Protein AF-A0A182N6F5-F1 (afdb_monomer_lite)

pLDDT: mean 80.1, std 17.2, range [25.11, 98.38]

Organism: NCBI:txid7168

Secondary structure (DSSP, 8-state):
----HHHHHHHHHHHHHHHHHHHHHHHHHHHHHHHHHHHHHHHHTT---B-TTS-B----------S-PPP-----------S-S-SS-EEEEEEEE--TTSPEEEEEEEEE-S-BS--EEEEEEEEESSSEEEPS--EEEEHHHHHHS--S-HHHHHHHHHHHHH-GGGGSSSPB-SEEEEEEEEE-GGGS-TTPPSS-EEEEEEEE-TT------------------SPSBTTBEEEEEEEE--TTSPPEEEEEEE--S--S--EEEEEEEEESSSEEEEEEEEEEEHHHHHHS--S-HHHHHHHHHHHHH-GGG--PSSP--S-EEEE--TTSPPEEEEEEEE-S-BS-EEEEEEEEEESSSEEEEEEEEEEEHHHHHHS--S-HHHHHHHHHHHHH-TTT-SSSPB-SEEEEEEEE--GGGS-TTPPSEEEEEEEEEEETT--EEEEEEEEEEE---S----EEEEEEEEEEESPSPSS-EEEEEEEE--TTSPPEEEEEEEE-S-BS--EEEEEEEEESSSEEEEEEEEEEEHHHHHHS--S-HHHHHHHHHHHHH-TTT-SPSPB-SEEEEEEEE--GGGS-TTPPSEEEEEEEEEE-TT--EEEEEEEEEEEEE--SEEEEEEEEEEESPSPSS-EEEEEEEE--TTS--EEEEEEEE-S-BS-EEEEEEEEEESSSEEEEEEEEEEEHHHHHHS--S-HHHHHHHHHHHHH-TTT-SSSPB-SEEEEEEEE--GGGS-TTPPSEEEEEEEEEEETTS-EEEEEEEEEEEEES-HHHHHHS--S---EEEEEEEEEE-SPSPSS-EEEEEEEE--TTSPPEEEEEEEE-S-BS-EEEEEEEEEESSSEEEEEEEEEEEHHHHHHS--S-HHHHHHHHHHHHH-GGG-SPSPB-SEEEEEEE---GGGS-TTPPSEEEEEEEEEEETT--EEEEEEEEEEEEES-HHHHHH--

InterPro domains:
  IPR010512 Protein of unknown function DUF1091 [PF06477] (356-436)
  IPR010512 Protein of unknown function DUF1091 [PF06477] (517-598)
  IPR010512 Protein of unknown function DUF1091 [PF06477] (675-756)
  IPR010512 Protein of unknown function DUF1091 [PF06477] (844-926)

Foldseek 3Di:
DDPPVVVVVVVVVVVVVVVVVVVVVVVVVVVVVVVVVVVVVCVVVVQWDQDPVRDTDRDDPPPDPPVDQDQDDDADPDDDDDDPDFDFWEKEDWDWDHDDPDFIKTKTKIAGADWAQWKWKKKWKFFCDPHTHTDPDIDIDTLQVCVVPPDPDPVSVLQVVVCCVQQVQVNPHDGDHPDMGIGMGTDDSVSDDSPDDDGDMDMDIFIAGPVRIGGYDDDDDDDDDDDDPDPPDPFKHWPDWDWADDVPDDIDTDTDIGGPDDDPWDWDWDWDWDCPPHTDTDPDIDIDTPLVCVVPPDPPPVSVVVVVCCCVPPVVVDDDPPDDADDWDWDDDPPFFTKTKDKAAAADWFQWKKKWKWKFFCDPHTHTDPDIDIDILQVCVVPNDPDPVSVLVVVQCCVFQVQVRDHDTDHPDIGITIGTDDPVSDDPLDDFHKMKMKMFMAGPVRHTSDIDIDIDTRDPPDDLFQKFKAWPWKFWPDPPFPQKHWPDWDWADDPPDFIKIKTKIAGQDWAQWKKKWKWKFFCDPHTDTDPDIDIDIPQVCLVPNDPDPSSVLVVVQCCVQPVVVVDHDTDHNDMRTGIGTDGSVSDDSSDDFGKMKMKIFIAGPVRTTRTIMIIIMGIGRPDQKFKAWDDKFWDDPPFPQKHWPDWDWDDDVPDFIKIKTKMAGADKFQKKKKWKWKFFCDPHTDTDPDIDIDILQVCVVPNDPQVSSVLVLVLCCVQQVVQNDHDTDHNDIGIGIGGDGPVSDFLLDDFGKMKMKMFMAGPPRGTRTIMIIIMGMGRDCPPCVQPVPPPDDQKDKAWDFKDWDDPPFDQKHWPDWDWADDVPDFIKTKTKMAGQDWAQWKKKWKWKFFCDPHTHTDPDTDIDTLQVCLVPNDPDPSNNLVVVVVCVQQVVPSDHDGDHNDMDIGIGGDGSVSDRSSDAFGKMKMKMFMAGPVRGTSTIMIIIMGMGGDDDVVRSSND

Structure (mmCIF, N/CA/C/O backbone):
data_AF-A0A182N6F5-F1
#
_entry.id   AF-A0A182N6F5-F1
#
loop_
_atom_site.group_PDB
_atom_site.id
_atom_site.type_symbol
_atom_site.label_atom_id
_atom_site.label_alt_id
_atom_site.label_comp_id
_atom_site.label_asym_id
_atom_site.label_entity_id
_atom_site.label_seq_id
_atom_site.pdbx_PDB_ins_code
_atom_site.Cartn_x
_atom_site.Cartn_y
_atom_site.Cartn_z
_atom_site.occupancy
_atom_site.B_iso_or_equiv
_atom_site.auth_seq_id
_atom_site.auth_comp_id
_atom_site.auth_asym_id
_atom_site.auth_atom_id
_atom_site.pdbx_PDB_model_num
ATOM 1 N N . MET A 1 1 ? -40.965 50.746 -35.078 1.00 48.91 1 MET A N 1
ATOM 2 C CA . MET A 1 1 ? -41.461 49.357 -35.198 1.00 48.91 1 MET A CA 1
ATOM 3 C C . MET A 1 1 ? -40.848 48.576 -34.052 1.00 48.91 1 MET A C 1
ATOM 5 O O . MET A 1 1 ? -39.631 48.482 -33.984 1.00 48.91 1 MET A O 1
ATOM 9 N N . ALA A 1 2 ? -41.659 48.227 -33.057 1.00 45.25 2 ALA A N 1
ATOM 10 C CA . ALA A 1 2 ? -41.190 47.863 -31.724 1.00 45.25 2 ALA A CA 1
ATOM 11 C C . ALA A 1 2 ? -40.459 46.509 -31.708 1.00 45.25 2 ALA A C 1
ATOM 13 O O . ALA A 1 2 ? -41.010 45.490 -32.122 1.00 45.25 2 ALA A O 1
ATOM 14 N N . ASN A 1 3 ? -39.230 46.520 -31.185 1.00 58.09 3 ASN A N 1
ATOM 15 C CA . ASN A 1 3 ? -38.427 45.344 -30.863 1.00 58.09 3 ASN A CA 1
ATOM 16 C C . ASN A 1 3 ? -39.110 44.551 -29.744 1.00 58.09 3 ASN A C 1
ATOM 18 O O . ASN A 1 3 ? -38.866 44.786 -28.561 1.00 58.09 3 ASN A O 1
ATOM 22 N N . ASN A 1 4 ? -39.991 43.622 -30.110 1.00 68.62 4 ASN A N 1
ATOM 23 C CA . ASN A 1 4 ? -40.645 42.750 -29.146 1.00 68.62 4 ASN A CA 1
ATOM 24 C C . ASN A 1 4 ? -39.698 41.599 -28.772 1.00 68.62 4 ASN A C 1
ATOM 26 O O . ASN A 1 4 ? -39.774 40.495 -29.311 1.00 68.62 4 ASN A O 1
ATOM 30 N N . VAL A 1 5 ? -38.767 41.890 -27.859 1.00 78.94 5 VAL A N 1
ATOM 31 C CA . VAL A 1 5 ? -37.759 40.955 -27.321 1.00 78.94 5 VAL A CA 1
ATOM 32 C C . VAL A 1 5 ? -38.403 39.665 -26.790 1.00 78.94 5 VAL A C 1
ATOM 34 O O . VAL A 1 5 ? -37.821 38.587 -26.905 1.00 78.94 5 VAL A O 1
ATOM 37 N N . ALA A 1 6 ? -39.644 39.742 -26.298 1.00 78.62 6 ALA A N 1
ATOM 38 C CA . ALA A 1 6 ? -40.408 38.575 -25.861 1.00 78.62 6 ALA A CA 1
ATOM 39 C C . ALA A 1 6 ? -40.713 37.597 -27.013 1.00 78.62 6 ALA A C 1
ATOM 41 O O . ALA A 1 6 ? -40.641 36.383 -26.825 1.00 78.62 6 ALA A O 1
ATOM 42 N N . GLY A 1 7 ? -40.981 38.107 -28.220 1.00 83.50 7 GLY A N 1
ATOM 43 C CA . GLY A 1 7 ? -41.219 37.278 -29.403 1.00 83.50 7 GLY A CA 1
ATOM 44 C C . GLY A 1 7 ? -39.969 36.511 -29.836 1.00 83.50 7 GLY A C 1
ATOM 45 O O . GLY A 1 7 ? -40.049 35.326 -30.144 1.00 83.50 7 GLY A O 1
ATOM 46 N N . GLN A 1 8 ? -38.795 37.148 -29.781 1.00 83.69 8 GLN A N 1
ATOM 47 C CA . GLN A 1 8 ? -37.530 36.472 -30.093 1.00 83.69 8 GLN A CA 1
ATOM 48 C C . GLN A 1 8 ? -37.190 35.385 -29.066 1.00 83.69 8 GLN A C 1
ATOM 50 O O . GLN A 1 8 ? -36.793 34.288 -29.455 1.00 83.69 8 GLN A O 1
ATOM 55 N N . LEU A 1 9 ? -37.398 35.644 -27.770 1.00 87.75 9 LEU A N 1
ATOM 56 C CA . LEU A 1 9 ? -37.188 34.640 -26.720 1.00 87.75 9 LEU A CA 1
ATOM 57 C C . LEU A 1 9 ? -38.106 33.422 -26.883 1.00 87.75 9 LEU A C 1
ATOM 59 O O . LEU A 1 9 ? -37.645 32.292 -26.725 1.00 87.75 9 LEU A O 1
ATOM 63 N N . LEU A 1 10 ? -39.371 33.634 -27.259 1.00 88.38 10 LEU A N 1
ATOM 64 C CA . LEU A 1 10 ? -40.311 32.543 -27.524 1.00 88.38 10 LEU A CA 1
ATOM 65 C C . LEU A 1 10 ? -39.859 31.681 -28.715 1.00 88.38 10 LEU A C 1
ATOM 67 O O . LEU A 1 10 ? -39.892 30.454 -28.641 1.00 88.38 10 LEU A O 1
ATOM 71 N N . VAL A 1 11 ? -39.378 32.313 -29.791 1.00 91.44 11 VAL A N 1
ATOM 72 C CA . VAL A 1 11 ? -38.870 31.605 -30.978 1.00 91.44 11 VAL A CA 1
ATOM 73 C C . VAL A 1 11 ? -37.622 30.780 -30.644 1.00 91.44 11 VAL A C 1
ATOM 75 O O . VAL A 1 11 ? -37.536 29.622 -31.051 1.00 91.44 11 VAL A O 1
ATOM 78 N N . TYR A 1 12 ? -36.686 31.315 -29.853 1.00 92.19 12 TYR A N 1
ATOM 79 C CA . TYR A 1 12 ? -35.508 30.552 -29.420 1.00 92.19 12 TYR A CA 1
ATOM 80 C C . TYR A 1 12 ? -35.863 29.390 -28.484 1.00 92.19 12 TYR A C 1
ATOM 82 O O . TYR A 1 12 ? -35.287 28.309 -28.614 1.00 92.19 12 TYR A O 1
ATOM 90 N N . ALA A 1 13 ? -36.828 29.575 -27.578 1.00 91.69 13 ALA A N 1
ATOM 91 C CA . ALA A 1 13 ? -37.301 28.503 -26.703 1.00 91.69 13 ALA A CA 1
ATOM 92 C C . ALA A 1 13 ? -37.963 27.367 -27.501 1.00 91.69 13 ALA A C 1
ATOM 94 O O . ALA A 1 13 ? -37.683 26.194 -27.251 1.00 91.69 13 ALA A O 1
ATOM 95 N N . LEU A 1 14 ? -38.776 27.707 -28.508 1.00 92.44 14 LEU A N 1
ATOM 96 C CA . LEU A 1 14 ? -39.389 26.726 -29.406 1.00 92.44 14 LEU A CA 1
ATOM 97 C C . LEU A 1 14 ? -38.336 25.990 -30.244 1.00 92.44 14 LEU A C 1
ATOM 99 O O . LEU A 1 14 ? -38.379 24.764 -30.322 1.00 92.44 14 LEU A O 1
ATOM 103 N N . LEU A 1 15 ? -37.347 26.693 -30.805 1.00 93.06 15 LEU A N 1
ATOM 104 C CA . LEU A 1 15 ? -36.249 26.063 -31.550 1.00 93.06 15 LEU A CA 1
ATOM 105 C C . LEU A 1 15 ? -35.439 25.087 -30.685 1.00 93.06 15 LEU A C 1
ATOM 107 O O . LEU A 1 15 ? -35.095 23.996 -31.141 1.00 93.06 15 LEU A O 1
ATOM 111 N N . LEU A 1 16 ? -35.167 25.445 -29.428 1.00 92.75 16 LEU A N 1
ATOM 112 C CA . LEU A 1 16 ? -34.454 24.573 -28.494 1.00 92.75 16 LEU A CA 1
ATOM 113 C C . LEU A 1 16 ? -35.282 23.334 -28.117 1.00 92.75 16 LEU A C 1
ATOM 115 O O . LEU A 1 16 ? -34.738 22.231 -28.043 1.00 92.75 16 LEU A O 1
ATOM 119 N N . PHE A 1 17 ? -36.596 23.493 -27.943 1.00 94.50 17 PHE A N 1
ATOM 120 C CA . PHE A 1 17 ? -37.510 22.374 -27.717 1.00 94.50 17 PHE A CA 1
ATOM 121 C C . PHE A 1 17 ? -37.538 21.411 -28.913 1.00 94.50 17 PHE A C 1
ATOM 123 O O . PHE A 1 17 ? -37.362 20.206 -28.731 1.00 94.50 17 PHE A O 1
ATOM 130 N N . PHE A 1 18 ? -37.665 21.925 -30.141 1.00 93.38 18 PHE A N 1
ATOM 131 C CA . PHE A 1 18 ? -37.639 21.091 -31.348 1.00 93.38 18 PHE A CA 1
ATOM 132 C C . PHE A 1 18 ? -36.304 20.357 -31.520 1.00 93.38 18 PHE A C 1
ATOM 134 O O . PHE A 1 18 ? -36.304 19.168 -31.837 1.00 93.38 18 PHE A O 1
ATOM 141 N N . MET A 1 19 ? -35.174 21.011 -31.234 1.00 94.06 19 MET A N 1
ATOM 142 C CA . MET A 1 19 ? -33.863 20.353 -31.240 1.00 94.06 19 MET A CA 1
ATOM 143 C C . MET A 1 19 ? -33.791 19.187 -30.244 1.00 94.06 19 MET A C 1
ATOM 145 O O . MET A 1 19 ? -33.291 18.119 -30.595 1.00 94.06 19 MET A O 1
ATOM 149 N N . LEU A 1 20 ? -34.325 19.345 -29.028 1.00 91.62 20 LEU A N 1
ATOM 150 C CA . LEU A 1 20 ? -34.359 18.264 -28.034 1.00 91.62 20 LEU A CA 1
ATOM 151 C C . LEU A 1 20 ? -35.235 17.088 -28.483 1.00 91.62 20 LEU A C 1
ATOM 153 O O . LEU A 1 20 ? -34.828 15.935 -28.336 1.00 91.62 20 LEU A O 1
ATOM 157 N N . VAL A 1 21 ? -36.402 17.366 -29.070 1.00 93.44 21 VAL A N 1
ATOM 158 C CA . VAL A 1 21 ? -37.312 16.329 -29.582 1.00 93.44 21 VAL A CA 1
ATOM 159 C C . VAL A 1 21 ? -36.673 15.551 -30.733 1.00 93.44 21 VAL A C 1
ATOM 161 O O . VAL A 1 21 ? -36.735 14.322 -30.746 1.00 93.44 21 VAL A O 1
ATOM 164 N N . VAL A 1 22 ? -35.997 16.232 -31.665 1.00 93.75 22 VAL A N 1
ATOM 165 C CA . VAL A 1 22 ? -35.300 15.576 -32.783 1.00 93.75 22 VAL A CA 1
ATOM 166 C C . VAL A 1 22 ? -34.166 14.688 -32.276 1.00 93.75 22 VAL A C 1
ATOM 168 O O . VAL A 1 22 ? -34.052 13.545 -32.716 1.00 93.75 22 VAL A O 1
ATOM 171 N N . VAL A 1 23 ? -33.359 15.154 -31.317 1.00 91.75 23 VAL A N 1
ATOM 172 C CA . VAL A 1 23 ? -32.285 14.338 -30.722 1.00 91.75 23 VAL A CA 1
ATOM 173 C C . VAL A 1 23 ? -32.856 13.106 -30.014 1.00 91.75 23 VAL A C 1
ATOM 175 O O . VAL A 1 23 ? -32.331 12.006 -30.187 1.00 91.75 23 VAL A O 1
ATOM 178 N N . PHE A 1 24 ? -33.955 13.260 -29.272 1.00 92.00 24 PHE A N 1
ATOM 179 C CA . PHE A 1 24 ? -34.612 12.143 -28.592 1.00 92.00 24 PHE A CA 1
ATOM 180 C C . PHE A 1 24 ? -35.175 11.109 -29.578 1.00 92.00 24 PHE A C 1
ATOM 182 O O . PHE A 1 24 ? -34.929 9.914 -29.420 1.00 92.00 24 PHE A O 1
ATOM 189 N N . LEU A 1 25 ? -35.866 11.554 -30.633 1.00 89.00 25 LEU A N 1
ATOM 190 C CA . LEU A 1 25 ? -36.390 10.668 -31.678 1.00 89.00 25 LEU A CA 1
ATOM 191 C C . LEU A 1 25 ? -35.269 9.961 -32.448 1.00 89.00 25 LEU A C 1
ATOM 193 O O . LEU A 1 25 ? -35.374 8.768 -32.716 1.00 89.00 25 LEU A O 1
ATOM 197 N N . SER A 1 26 ? -34.172 10.665 -32.739 1.00 89.31 26 SER A N 1
ATOM 198 C CA . SER A 1 26 ? -32.985 10.078 -33.377 1.00 89.31 26 SER A CA 1
ATOM 199 C C . SER A 1 26 ? -32.398 8.958 -32.518 1.00 89.31 26 SER A C 1
ATOM 201 O O . SER A 1 26 ? -32.096 7.878 -33.017 1.00 89.31 26 SER A O 1
ATOM 203 N N . TYR A 1 27 ? -32.285 9.191 -31.208 1.00 89.44 27 TYR A N 1
ATOM 204 C CA . TYR A 1 27 ? -31.788 8.197 -30.260 1.00 89.44 27 TYR A CA 1
ATOM 205 C C . TYR A 1 27 ? -32.721 6.981 -30.146 1.00 89.44 27 TYR A C 1
ATOM 207 O O . TYR A 1 27 ? -32.254 5.843 -30.171 1.00 89.44 27 TYR A O 1
ATOM 215 N N . ALA A 1 28 ? -34.038 7.206 -30.086 1.00 85.75 28 ALA A N 1
ATOM 216 C CA . ALA A 1 28 ? -35.033 6.135 -30.042 1.00 85.75 28 ALA A CA 1
ATOM 217 C C . ALA A 1 28 ? -35.024 5.275 -31.320 1.00 85.75 28 ALA A C 1
ATOM 219 O O . ALA A 1 28 ? -35.097 4.049 -31.237 1.00 85.75 28 ALA A O 1
ATOM 220 N N . LEU A 1 29 ? -34.877 5.901 -32.494 1.00 85.56 29 LEU A N 1
ATOM 221 C CA . LEU A 1 29 ? -34.763 5.192 -33.770 1.00 85.56 29 LEU A CA 1
ATOM 222 C C . LEU A 1 29 ? -33.481 4.357 -33.847 1.00 85.56 29 LEU A C 1
ATOM 224 O O . LEU A 1 29 ? -33.555 3.202 -34.259 1.00 85.56 29 LEU A O 1
ATOM 228 N N . ILE A 1 30 ? -32.339 4.888 -33.390 1.00 85.62 30 ILE A N 1
ATOM 229 C CA . ILE A 1 30 ? -31.075 4.133 -33.329 1.00 85.62 30 ILE A CA 1
ATOM 230 C C . ILE A 1 30 ? -31.237 2.890 -32.443 1.00 85.62 30 ILE A C 1
ATOM 232 O O . ILE A 1 30 ? -30.933 1.780 -32.884 1.00 85.62 30 ILE A O 1
ATOM 236 N N . LEU A 1 31 ? -31.805 3.046 -31.243 1.00 79.44 31 LEU A N 1
ATOM 237 C CA . LEU A 1 31 ? -32.086 1.929 -30.331 1.00 79.44 31 LEU A CA 1
ATOM 238 C C . LEU A 1 31 ? -32.983 0.862 -30.971 1.00 79.44 31 LEU A C 1
ATOM 240 O O . LEU A 1 31 ? -32.699 -0.330 -30.866 1.00 79.44 31 LEU A O 1
ATOM 244 N N . HIS A 1 32 ? -34.036 1.279 -31.674 1.00 84.62 32 HIS A N 1
ATOM 245 C CA . HIS A 1 32 ? -34.929 0.351 -32.360 1.00 84.62 32 HIS A CA 1
ATOM 246 C C . HIS A 1 32 ? -34.223 -0.381 -33.516 1.00 84.62 32 HIS A C 1
ATOM 248 O O . HIS A 1 32 ? -34.419 -1.585 -33.711 1.00 84.62 32 HIS A O 1
ATOM 254 N N . THR A 1 33 ? -33.369 0.309 -34.281 1.00 79.44 33 THR A N 1
ATOM 255 C CA . THR A 1 33 ? -32.584 -0.322 -35.358 1.00 79.44 33 THR A CA 1
ATOM 256 C C . THR A 1 33 ? -31.552 -1.317 -34.828 1.00 79.44 33 THR A C 1
ATOM 258 O O . THR A 1 33 ? -31.421 -2.404 -35.386 1.00 79.44 33 THR A O 1
ATOM 261 N N . GLU A 1 34 ? -30.885 -1.018 -33.710 1.00 80.06 34 GLU A N 1
ATOM 262 C CA . GLU A 1 34 ? -29.951 -1.960 -33.080 1.00 80.06 34 GLU A CA 1
ATOM 263 C C . GLU A 1 34 ? -30.684 -3.182 -32.515 1.00 80.06 34 GLU A C 1
ATOM 265 O O . GLU A 1 34 ? -30.251 -4.319 -32.716 1.00 80.06 34 GLU A O 1
ATOM 270 N N . GLN A 1 35 ? -31.841 -2.974 -31.879 1.00 77.25 35 GLN A N 1
ATOM 271 C CA . GLN A 1 35 ? -32.657 -4.063 -31.349 1.00 77.25 35 GLN A CA 1
ATOM 272 C C . GLN A 1 35 ? -33.149 -4.989 -32.474 1.00 77.25 35 GLN A C 1
ATOM 274 O O . GLN A 1 35 ? -33.042 -6.209 -32.364 1.00 77.25 35 GLN A O 1
ATOM 279 N N . THR A 1 36 ? -33.641 -4.433 -33.584 1.00 74.12 36 THR A N 1
ATOM 280 C CA . THR A 1 36 ? -34.112 -5.224 -34.737 1.00 74.12 36 THR A CA 1
ATOM 281 C C . THR A 1 36 ? -32.979 -5.962 -35.453 1.00 74.12 36 THR A C 1
ATOM 283 O O . THR A 1 36 ? -33.147 -7.138 -35.789 1.00 74.12 36 THR A O 1
ATOM 286 N N . GLN A 1 37 ? -31.799 -5.348 -35.610 1.00 73.44 37 GLN A N 1
ATOM 287 C CA . GLN A 1 37 ? -30.618 -6.050 -36.126 1.00 73.44 37 GLN A CA 1
ATOM 288 C C . GLN A 1 37 ? -30.219 -7.220 -35.227 1.00 73.44 37 GLN A C 1
ATOM 290 O O . GLN A 1 37 ? -29.972 -8.316 -35.739 1.00 73.44 37 GLN A O 1
ATOM 295 N N . MET A 1 38 ? -30.228 -7.027 -33.906 1.00 68.50 38 MET A N 1
ATOM 296 C CA . MET A 1 38 ? -29.929 -8.082 -32.938 1.00 68.50 38 MET A CA 1
ATOM 297 C C . MET A 1 38 ? -30.911 -9.256 -33.062 1.00 68.50 38 MET A C 1
ATOM 299 O O . MET A 1 38 ? -30.490 -10.409 -33.126 1.00 68.50 38 MET A O 1
ATOM 303 N N . TRP A 1 39 ? -32.213 -8.981 -33.187 1.00 64.88 39 TRP A N 1
ATOM 304 C CA . TRP A 1 39 ? -33.229 -10.023 -33.378 1.00 64.88 39 TRP A CA 1
ATOM 305 C C . TRP A 1 39 ? -33.078 -10.778 -34.703 1.00 64.88 39 TRP A C 1
ATOM 307 O O . TRP A 1 39 ? -33.219 -12.003 -34.720 1.00 64.88 39 TRP A O 1
ATOM 317 N N . SER A 1 40 ? -32.744 -10.086 -35.798 1.00 70.19 40 SER A N 1
ATOM 318 C CA . SER A 1 40 ? -32.501 -10.739 -37.095 1.00 70.19 40 SER A CA 1
ATOM 319 C C . SER A 1 40 ? -31.289 -11.676 -37.046 1.00 70.19 40 SER A C 1
ATOM 321 O O . SER A 1 40 ? -31.385 -12.833 -37.449 1.00 70.19 40 SER A O 1
ATOM 323 N N . THR A 1 41 ? -30.191 -11.249 -36.408 1.00 64.12 41 THR A N 1
ATOM 324 C CA . THR A 1 41 ? -28.992 -12.090 -36.252 1.00 64.12 41 THR A CA 1
ATOM 325 C C . THR A 1 41 ? -29.213 -13.277 -35.317 1.00 64.12 41 THR A C 1
ATOM 327 O O . THR A 1 41 ? -28.576 -14.316 -35.492 1.00 64.12 41 THR A O 1
ATOM 330 N N . ILE A 1 42 ? -30.114 -13.162 -34.337 1.00 51.62 42 ILE A N 1
ATOM 331 C CA . ILE A 1 42 ? -30.519 -14.283 -33.474 1.00 51.62 42 ILE A CA 1
ATOM 332 C C . ILE A 1 42 ? -31.316 -15.324 -34.273 1.00 51.62 42 ILE A C 1
ATOM 334 O O . ILE A 1 42 ? -31.098 -16.526 -34.099 1.00 51.62 42 ILE A O 1
ATOM 338 N N . LYS A 1 43 ? -32.200 -14.876 -35.172 1.00 61.38 43 LYS A N 1
ATOM 339 C CA . LYS A 1 43 ? -33.001 -15.754 -36.035 1.00 61.38 43 LYS A CA 1
ATOM 340 C C . LYS A 1 43 ? -32.129 -16.506 -37.047 1.00 61.38 43 LYS A C 1
ATOM 342 O O . LYS A 1 43 ? -32.272 -17.720 -37.176 1.00 61.38 43 LYS A O 1
ATOM 347 N N . ASP A 1 44 ? -31.168 -15.821 -37.668 1.00 65.31 44 ASP A N 1
ATOM 348 C CA . ASP A 1 44 ? -30.279 -16.404 -38.686 1.00 65.31 44 ASP A CA 1
ATOM 349 C C . ASP A 1 44 ? -29.265 -17.412 -38.115 1.00 65.31 44 ASP A C 1
ATOM 351 O O . ASP A 1 44 ? -28.752 -18.263 -38.838 1.00 65.31 44 ASP A O 1
ATOM 355 N N . ARG A 1 45 ? -28.994 -17.372 -36.802 1.00 58.16 45 ARG A N 1
ATOM 356 C CA . ARG A 1 45 ? -28.079 -18.310 -36.121 1.00 58.16 45 ARG A CA 1
ATOM 357 C C . ARG A 1 45 ? -28.749 -19.593 -35.612 1.00 58.16 45 ARG A C 1
ATOM 359 O O . ARG A 1 45 ? -28.122 -20.349 -34.874 1.00 58.16 45 ARG A O 1
ATOM 366 N N . GLY A 1 46 ? -30.002 -19.859 -35.996 1.00 45.38 46 GLY A N 1
ATOM 367 C CA . GLY A 1 46 ? -30.665 -21.151 -35.761 1.00 45.38 46 GLY A CA 1
ATOM 368 C C . GLY A 1 46 ? -31.018 -21.454 -34.298 1.00 45.38 46 GLY A C 1
ATOM 369 O O . GLY A 1 46 ? -31.284 -22.602 -33.952 1.00 45.38 46 GLY A O 1
ATOM 370 N N . ALA A 1 47 ? -31.054 -20.444 -33.424 1.00 48.53 47 ALA A N 1
ATOM 371 C CA . ALA A 1 47 ? -31.290 -20.599 -31.986 1.00 48.53 47 ALA A CA 1
ATOM 372 C C . ALA A 1 47 ? -32.786 -20.663 -31.605 1.00 48.53 47 ALA A C 1
ATOM 374 O O . ALA A 1 47 ? -33.197 -20.111 -30.585 1.00 48.53 47 ALA A O 1
ATOM 375 N N . THR A 1 48 ? -33.620 -21.320 -32.418 1.00 45.31 48 THR A N 1
ATOM 376 C CA . THR A 1 48 ? -35.034 -21.550 -32.082 1.00 45.31 48 THR A CA 1
ATOM 377 C C . THR A 1 48 ? -35.386 -23.027 -32.229 1.00 45.31 48 THR A C 1
ATOM 379 O O . THR A 1 48 ? -35.167 -23.633 -33.274 1.00 45.31 48 THR A O 1
ATOM 382 N N . ARG A 1 49 ? -35.944 -23.620 -31.169 1.00 46.34 49 ARG A N 1
ATOM 383 C CA . ARG A 1 49 ? -36.675 -24.890 -31.245 1.00 46.34 49 ARG A CA 1
ATOM 384 C C . ARG A 1 49 ? -38.116 -24.632 -30.833 1.00 46.34 49 ARG A C 1
ATOM 386 O O . ARG A 1 49 ? -38.368 -24.058 -29.776 1.00 46.34 49 ARG A O 1
ATOM 393 N N . VAL A 1 50 ? -39.041 -25.056 -31.685 1.00 45.72 50 VAL A N 1
ATOM 394 C CA . VAL A 1 50 ? -40.482 -24.991 -31.437 1.00 45.72 50 VAL A CA 1
ATOM 395 C C . VAL A 1 50 ? -40.865 -26.240 -30.647 1.00 45.72 50 VAL A C 1
ATOM 397 O O . VAL A 1 50 ? -40.528 -27.352 -31.056 1.00 45.72 50 VAL A O 1
ATOM 400 N N . MET A 1 51 ? -41.509 -26.072 -29.492 1.00 45.94 51 MET A N 1
ATOM 401 C CA . MET A 1 51 ? -42.087 -27.209 -28.773 1.00 45.94 51 MET A CA 1
ATOM 402 C C . MET A 1 51 ? -43.331 -27.732 -29.520 1.00 45.94 51 MET A C 1
ATOM 404 O O . MET A 1 51 ? -43.950 -26.974 -30.265 1.00 45.94 51 MET A O 1
ATOM 408 N N . PRO A 1 52 ? -43.753 -28.995 -29.319 1.00 42.50 52 PRO A N 1
ATOM 409 C CA . PRO A 1 52 ? -44.899 -29.586 -30.029 1.00 42.50 52 PRO A CA 1
ATOM 410 C C . PRO A 1 52 ? -46.228 -28.826 -29.867 1.00 42.50 52 PRO A C 1
ATOM 412 O O . PRO A 1 52 ? -47.147 -29.015 -30.652 1.00 42.50 52 PRO A O 1
ATOM 415 N N . ASN A 1 53 ? -46.332 -27.953 -28.863 1.00 54.78 53 ASN A N 1
ATOM 416 C CA . ASN A 1 53 ? -47.488 -27.096 -28.595 1.00 54.78 53 ASN A CA 1
ATOM 417 C C . ASN A 1 53 ? -47.433 -25.725 -29.308 1.00 54.78 53 ASN A C 1
ATOM 419 O O . ASN A 1 53 ? -48.229 -24.846 -28.992 1.00 54.78 53 ASN A O 1
ATOM 423 N N . GLY A 1 54 ? -46.477 -25.504 -30.216 1.00 55.75 54 GLY A N 1
ATOM 424 C CA . GLY A 1 54 ? -46.349 -24.260 -30.985 1.00 55.75 54 GLY A CA 1
ATOM 425 C C . GLY A 1 54 ? -45.734 -23.083 -30.220 1.00 55.75 54 GLY A C 1
ATOM 426 O O . GLY A 1 54 ? -45.584 -22.005 -30.790 1.00 55.75 54 GLY A O 1
ATOM 427 N N . THR A 1 55 ? -45.334 -23.264 -28.957 1.00 45.03 55 THR A N 1
ATOM 428 C CA . THR A 1 55 ? -44.696 -22.195 -28.174 1.00 45.03 55 THR A CA 1
ATOM 429 C C . THR A 1 55 ? -43.175 -22.201 -28.358 1.00 45.03 55 THR A C 1
ATOM 431 O O . THR A 1 55 ? -42.499 -23.218 -28.177 1.00 45.03 55 THR A O 1
ATOM 434 N N . THR A 1 56 ? -42.615 -21.054 -28.749 1.00 44.47 56 THR A N 1
ATOM 435 C CA . THR A 1 56 ? -41.167 -20.816 -28.815 1.00 44.47 56 THR A CA 1
ATOM 436 C C . THR A 1 56 ? -40.666 -20.357 -27.451 1.00 44.47 56 THR A C 1
ATOM 438 O O . THR A 1 56 ? -40.961 -19.241 -27.028 1.00 44.47 56 THR A O 1
ATOM 441 N N . ASN A 1 57 ? -39.908 -21.210 -26.763 1.00 37.38 57 ASN A N 1
ATOM 442 C CA . ASN A 1 57 ? -39.313 -20.885 -25.469 1.00 37.38 57 ASN A CA 1
ATOM 443 C C . ASN A 1 57 ? -37.840 -20.493 -25.666 1.00 37.38 57 ASN A C 1
ATOM 445 O O . ASN A 1 57 ? -37.023 -21.319 -26.077 1.00 37.38 57 ASN A O 1
ATOM 449 N N . TYR A 1 58 ? -37.502 -19.232 -25.392 1.00 37.81 58 TYR A N 1
ATOM 450 C CA . TYR A 1 58 ? -36.137 -18.720 -25.512 1.00 37.81 58 TYR A CA 1
ATOM 451 C C . TYR A 1 58 ? -35.364 -19.008 -24.222 1.00 37.81 58 TYR A C 1
ATOM 453 O O . TYR A 1 58 ? -35.472 -18.274 -23.245 1.00 37.81 58 TYR A O 1
ATOM 461 N N . TRP A 1 59 ? -34.560 -20.069 -24.213 1.00 33.78 59 TRP A N 1
ATOM 462 C CA . TRP A 1 59 ? -33.534 -20.242 -23.185 1.00 33.78 59 TRP A CA 1
ATOM 463 C C . TRP A 1 59 ? -32.238 -19.618 -23.694 1.00 33.78 59 TRP A C 1
ATOM 465 O O . TRP A 1 59 ? -31.580 -20.171 -24.572 1.00 33.78 59 TRP A O 1
ATOM 475 N N . TYR A 1 60 ? -31.863 -18.462 -23.154 1.00 35.97 60 TYR A N 1
ATOM 476 C CA . TYR A 1 60 ? -30.548 -17.872 -23.383 1.00 35.97 60 TYR A CA 1
ATOM 477 C C . TYR A 1 60 ? -29.665 -18.058 -22.148 1.00 35.97 60 TYR A C 1
ATOM 479 O O . TYR A 1 60 ? -29.917 -17.485 -21.090 1.00 35.97 60 TYR A O 1
ATOM 487 N N . TYR A 1 61 ? -28.564 -18.794 -22.308 1.00 29.23 61 TYR A N 1
ATOM 488 C CA . TYR A 1 61 ? -27.374 -18.562 -21.493 1.00 29.23 61 TYR A CA 1
ATOM 489 C C . TYR A 1 61 ? -26.703 -17.299 -22.028 1.00 29.23 61 TYR A C 1
ATOM 491 O O . TYR A 1 61 ? -25.867 -17.355 -22.928 1.00 29.23 61 TYR A O 1
ATOM 499 N N . ILE A 1 62 ? -27.082 -16.137 -21.500 1.00 26.92 62 ILE A N 1
ATOM 500 C CA . ILE A 1 62 ? -26.288 -14.930 -21.716 1.00 26.92 62 ILE A CA 1
ATOM 501 C C . ILE A 1 62 ? -25.036 -15.082 -20.851 1.00 26.92 62 ILE A C 1
ATOM 503 O O . ILE A 1 62 ? -25.049 -14.795 -19.655 1.00 26.92 62 ILE A O 1
ATOM 507 N N . ILE A 1 63 ? -23.939 -15.557 -21.442 1.00 30.58 63 ILE A N 1
ATOM 508 C CA . ILE A 1 63 ? -22.620 -15.435 -20.820 1.00 30.58 63 ILE A CA 1
ATOM 509 C C . ILE A 1 63 ? -22.202 -13.974 -20.989 1.00 30.58 63 ILE A C 1
ATOM 511 O O . ILE A 1 63 ? -21.531 -13.592 -21.945 1.00 30.58 63 ILE A O 1
ATOM 515 N N . ILE A 1 64 ? -22.659 -13.131 -20.066 1.00 26.73 64 ILE A N 1
ATOM 516 C CA . ILE A 1 64 ? -22.139 -11.777 -19.913 1.00 26.73 64 ILE A CA 1
ATOM 517 C C . ILE A 1 64 ? -20.727 -11.936 -19.350 1.00 26.73 64 ILE A C 1
ATOM 519 O O . ILE A 1 64 ? -20.557 -12.399 -18.221 1.00 26.73 64 ILE A O 1
ATOM 523 N N . PHE A 1 65 ? -19.704 -11.548 -20.112 1.00 31.64 65 PHE A N 1
ATOM 524 C CA . PHE A 1 65 ? -18.360 -11.360 -19.569 1.00 31.64 65 PHE A CA 1
ATOM 525 C C . PHE A 1 65 ? -18.357 -10.106 -18.690 1.00 31.64 65 PHE A C 1
ATOM 527 O O . PHE A 1 65 ? -17.876 -9.043 -19.075 1.00 31.64 65 PHE A O 1
ATOM 534 N N . VAL A 1 66 ? -18.933 -10.219 -17.494 1.00 30.98 66 VAL A N 1
ATOM 535 C CA . VAL A 1 66 ? -18.702 -9.247 -16.430 1.00 30.98 66 VAL A CA 1
ATOM 536 C C . VAL A 1 66 ? -17.239 -9.412 -16.026 1.00 30.98 66 VAL A C 1
ATOM 538 O O . VAL A 1 66 ? -16.787 -10.528 -15.772 1.00 30.98 66 VAL A O 1
ATOM 541 N N . ASN A 1 67 ? -16.483 -8.317 -15.987 1.00 34.91 67 ASN A N 1
ATOM 542 C CA . ASN A 1 67 ? -15.023 -8.301 -15.806 1.00 34.91 67 ASN A CA 1
ATOM 543 C C . ASN A 1 67 ? -14.530 -8.857 -14.442 1.00 34.91 67 ASN A C 1
ATOM 545 O O . ASN A 1 67 ? -13.349 -8.771 -14.115 1.00 34.91 67 ASN A O 1
ATOM 549 N N . GLU A 1 68 ? -15.413 -9.440 -13.630 1.00 42.25 68 GLU A N 1
ATOM 550 C CA . GLU A 1 68 ? -15.137 -9.902 -12.271 1.00 42.25 68 GLU A CA 1
ATOM 551 C C . GLU A 1 68 ? -15.836 -11.241 -11.987 1.00 42.25 68 GLU A C 1
ATOM 553 O O . GLU A 1 68 ? -16.834 -11.317 -11.273 1.00 42.25 68 GLU A O 1
ATOM 558 N N . SER A 1 69 ? -15.306 -12.337 -12.532 1.00 41.56 69 SER A N 1
ATOM 559 C CA . SER A 1 69 ? -15.644 -13.671 -12.030 1.00 41.56 69 SER A CA 1
ATOM 560 C C . SER A 1 69 ? -14.790 -14.001 -10.796 1.00 41.56 69 SER A C 1
ATOM 562 O O . SER A 1 69 ? -13.596 -13.689 -10.734 1.00 41.56 69 SER A O 1
ATOM 564 N N . LYS A 1 70 ? -15.415 -14.642 -9.803 1.00 45.12 70 LYS A N 1
ATOM 565 C CA . LYS A 1 70 ? -14.783 -15.148 -8.573 1.00 45.12 70 LYS A CA 1
ATOM 566 C C . LYS A 1 70 ? -13.585 -16.052 -8.913 1.00 45.12 70 LYS A C 1
ATOM 568 O O . LYS A 1 70 ? -13.638 -16.800 -9.887 1.00 45.12 70 LYS A O 1
ATOM 573 N N . SER A 1 71 ? -12.520 -16.013 -8.111 1.00 47.41 71 SER A N 1
ATOM 574 C CA . SER A 1 71 ? -11.415 -16.971 -8.234 1.00 47.41 71 SER A CA 1
ATOM 575 C C . SER A 1 71 ? -11.892 -18.375 -7.845 1.00 47.41 71 SER A C 1
ATOM 577 O O . SER A 1 71 ? -12.523 -18.561 -6.804 1.00 47.41 71 SER A O 1
ATOM 579 N N . PHE A 1 72 ? -11.613 -19.368 -8.687 1.00 59.53 72 PHE A N 1
ATOM 580 C CA . PHE A 1 72 ? -11.851 -20.782 -8.402 1.00 59.53 72 PHE A CA 1
ATOM 581 C C . PHE A 1 72 ? -10.508 -21.507 -8.316 1.00 59.53 72 PHE A C 1
ATOM 583 O O . PHE A 1 72 ? -9.594 -21.221 -9.084 1.00 59.53 72 PHE A O 1
ATOM 590 N N . THR A 1 73 ? -10.384 -22.440 -7.372 1.00 67.06 73 THR A N 1
ATOM 591 C CA . THR A 1 73 ? -9.156 -23.223 -7.209 1.00 67.06 73 THR A CA 1
ATOM 592 C C . THR A 1 73 ? -9.256 -24.531 -7.964 1.00 67.06 73 THR A C 1
ATOM 594 O O . THR A 1 73 ? -10.208 -25.287 -7.756 1.00 67.06 73 THR A O 1
ATOM 597 N N . ILE A 1 74 ? -8.248 -24.843 -8.771 1.00 68.50 74 ILE A N 1
ATOM 598 C CA . ILE A 1 74 ? -8.210 -26.074 -9.562 1.00 68.50 74 ILE A CA 1
ATOM 599 C C . ILE A 1 74 ? -7.315 -27.092 -8.874 1.00 68.50 74 ILE A C 1
ATOM 601 O O . ILE A 1 74 ? -6.167 -26.818 -8.522 1.00 68.50 74 ILE A O 1
ATOM 605 N N . ARG A 1 75 ? -7.841 -28.303 -8.695 1.00 76.81 75 ARG A N 1
ATOM 606 C CA . ARG A 1 75 ? -7.106 -29.413 -8.099 1.00 76.81 75 ARG A CA 1
ATOM 607 C C . ARG A 1 75 ? -7.171 -30.622 -9.016 1.00 76.81 75 ARG A C 1
ATOM 609 O O . ARG A 1 75 ? -8.196 -31.289 -9.081 1.00 76.81 75 ARG A O 1
ATOM 616 N N . ALA A 1 76 ? -6.051 -30.949 -9.658 1.00 78.31 76 ALA A N 1
ATOM 617 C CA . ALA A 1 76 ? -5.926 -32.228 -10.344 1.00 78.31 76 ALA A CA 1
ATOM 618 C C . ALA A 1 76 ? -5.961 -33.358 -9.302 1.00 78.31 76 ALA A C 1
ATOM 620 O O . ALA A 1 76 ? -5.175 -33.374 -8.350 1.00 78.31 76 ALA A O 1
ATOM 621 N N . THR A 1 77 ? -6.913 -34.274 -9.447 1.00 78.94 77 THR A N 1
ATOM 622 C CA . THR A 1 77 ? -7.116 -35.403 -8.527 1.00 78.94 77 THR A CA 1
ATOM 623 C C . THR A 1 77 ? -6.446 -36.671 -9.039 1.00 78.94 77 THR A C 1
ATOM 625 O O . THR A 1 77 ? -5.902 -37.440 -8.246 1.00 78.94 77 THR A O 1
ATOM 628 N N . ARG A 1 78 ? -6.449 -36.871 -10.359 1.00 81.31 78 ARG A N 1
ATOM 629 C CA . ARG A 1 78 ? -5.882 -38.034 -11.036 1.00 81.31 78 ARG A CA 1
ATOM 630 C C . ARG A 1 78 ? -5.429 -37.642 -12.441 1.00 81.31 78 ARG A C 1
ATOM 632 O O . ARG A 1 78 ? -6.075 -36.831 -13.090 1.00 81.31 78 ARG A O 1
ATOM 639 N N . PHE A 1 79 ? -4.334 -38.237 -12.892 1.00 77.75 79 PHE A N 1
ATOM 640 C CA . PHE A 1 79 ? -3.865 -38.162 -14.271 1.00 77.75 79 PHE A CA 1
ATOM 641 C C . PHE A 1 79 ? -3.423 -39.560 -14.684 1.00 77.75 79 PHE A C 1
ATOM 643 O O . PHE A 1 79 ? -2.779 -40.255 -13.895 1.00 77.75 79 PHE A O 1
ATOM 650 N N . ILE A 1 80 ? -3.828 -39.991 -15.873 1.00 80.00 80 ILE A N 1
ATOM 651 C CA . ILE A 1 80 ? -3.581 -41.337 -16.384 1.00 80.00 80 ILE A CA 1
ATOM 652 C C . ILE A 1 80 ? -3.162 -41.188 -17.844 1.00 80.00 80 ILE A C 1
ATOM 654 O O . ILE A 1 80 ? -3.894 -40.591 -18.624 1.00 80.00 80 ILE A O 1
ATOM 658 N N . CYS A 1 81 ? -2.006 -41.738 -18.203 1.00 76.81 81 CYS A N 1
ATOM 659 C CA . CYS A 1 81 ? -1.645 -41.990 -19.595 1.00 76.81 81 CYS A CA 1
ATOM 660 C C . CYS A 1 81 ? -2.357 -43.298 -20.013 1.00 76.81 81 CYS A C 1
ATOM 662 O O . CYS A 1 81 ? -2.085 -44.334 -19.406 1.00 76.81 81 CYS A O 1
ATOM 664 N N . ALA A 1 82 ? -3.312 -43.256 -20.951 1.00 70.56 82 ALA A N 1
ATOM 665 C CA . ALA A 1 82 ? -4.188 -44.386 -21.313 1.00 70.56 82 ALA A CA 1
ATOM 666 C C . ALA A 1 82 ? -4.154 -44.688 -22.824 1.00 70.56 82 ALA A C 1
ATOM 668 O O . ALA A 1 82 ? -4.074 -43.730 -23.583 1.00 70.56 82 ALA A O 1
ATOM 669 N N . GLU A 1 83 ? -4.306 -45.973 -23.211 1.00 58.78 83 GLU A N 1
ATOM 670 C CA . GLU A 1 83 ? -4.265 -46.571 -24.581 1.00 58.78 83 GLU A CA 1
ATOM 671 C C . GLU A 1 83 ? -2.926 -47.207 -25.024 1.00 58.78 83 GLU A C 1
ATOM 673 O O . GLU A 1 83 ? -2.450 -46.986 -26.122 1.00 58.78 83 GLU A O 1
ATOM 678 N N . THR A 1 84 ? -2.302 -48.041 -24.194 1.00 59.91 84 THR A N 1
ATOM 679 C CA . THR A 1 84 ? -1.030 -48.721 -24.526 1.00 59.91 84 THR A CA 1
ATOM 680 C C . THR A 1 84 ? -1.241 -50.103 -25.155 1.00 59.91 84 THR A C 1
ATOM 682 O O . THR A 1 84 ? -2.060 -50.843 -24.597 1.00 59.91 84 THR A O 1
ATOM 685 N N . PRO A 1 85 ? -0.457 -50.544 -26.165 1.00 53.16 85 PRO A N 1
ATOM 686 C CA . PRO A 1 85 ? 0.666 -49.886 -26.857 1.00 53.16 85 PRO A CA 1
ATOM 687 C C . PRO A 1 85 ? 0.235 -49.034 -28.064 1.00 53.16 85 PRO A C 1
ATOM 689 O O . PRO A 1 85 ? -0.902 -49.108 -28.517 1.00 53.16 85 PRO A O 1
ATOM 692 N N . TYR A 1 86 ? 1.171 -48.254 -28.601 1.00 64.31 86 TYR A N 1
ATOM 693 C CA . TYR A 1 86 ? 0.926 -47.259 -29.639 1.00 64.31 86 TYR A CA 1
ATOM 694 C C . TYR A 1 86 ? 1.855 -47.487 -30.832 1.00 64.31 86 TYR A C 1
ATOM 696 O O . TYR A 1 86 ? 3.020 -47.821 -30.655 1.00 64.31 86 TYR A O 1
ATOM 704 N N . GLU A 1 87 ? 1.342 -47.334 -32.051 1.00 71.69 87 GLU A N 1
ATOM 705 C CA . GLU A 1 87 ? 2.032 -47.826 -33.253 1.00 71.69 87 GLU A CA 1
ATOM 706 C C . GLU A 1 87 ? 3.113 -46.884 -33.809 1.00 71.69 87 GLU A C 1
ATOM 708 O O . GLU A 1 87 ? 3.958 -47.328 -34.579 1.00 71.69 87 GLU A O 1
ATOM 713 N N . VAL A 1 88 ? 3.075 -45.585 -33.476 1.00 79.56 88 VAL A N 1
ATOM 714 C CA . VAL A 1 88 ? 3.857 -44.548 -34.191 1.00 79.56 88 VAL A CA 1
ATOM 715 C C . VAL A 1 88 ? 4.860 -43.805 -33.291 1.00 79.56 88 VAL A C 1
ATOM 717 O O . VAL A 1 88 ? 5.658 -43.005 -33.779 1.00 79.56 88 VAL A O 1
ATOM 720 N N . SER A 1 89 ? 4.870 -44.061 -31.982 1.00 79.06 89 SER A N 1
ATOM 721 C CA . SER A 1 89 ? 5.813 -43.428 -31.051 1.00 79.06 89 SER A CA 1
ATOM 722 C C . SER A 1 89 ? 6.022 -44.222 -29.772 1.00 79.06 89 SER A C 1
ATOM 724 O O . SER A 1 89 ? 5.191 -45.034 -29.372 1.00 79.06 89 SER A O 1
ATOM 726 N N . GLU A 1 90 ? 7.121 -43.903 -29.093 1.00 78.19 90 GLU A N 1
ATOM 727 C CA . GLU A 1 90 ? 7.530 -44.508 -27.834 1.00 78.19 90 GLU A CA 1
ATOM 728 C C . GLU A 1 90 ? 7.521 -43.450 -26.726 1.00 78.19 90 GLU A C 1
ATOM 730 O O . GLU A 1 90 ? 8.292 -42.490 -26.739 1.00 78.19 90 GLU A O 1
ATOM 735 N N . LEU A 1 91 ? 6.648 -43.595 -25.730 1.00 75.25 91 LEU A N 1
ATOM 736 C CA . LEU A 1 91 ? 6.715 -42.755 -24.533 1.00 75.25 91 LEU A CA 1
ATOM 737 C C . LEU A 1 91 ? 7.819 -43.281 -23.604 1.00 75.25 91 LEU A C 1
ATOM 739 O O . LEU A 1 91 ? 7.766 -44.394 -23.097 1.00 75.25 91 LEU A O 1
ATOM 743 N N . LEU A 1 92 ? 8.818 -42.450 -23.334 1.00 79.38 92 LEU A N 1
ATOM 744 C CA . LEU A 1 92 ? 9.948 -42.789 -22.471 1.00 79.38 92 LEU A CA 1
ATOM 745 C C . LEU A 1 92 ? 9.653 -42.513 -20.988 1.00 79.38 92 LEU A C 1
ATOM 747 O O . LEU A 1 92 ? 10.189 -43.175 -20.100 1.00 79.38 92 LEU A O 1
ATOM 751 N N . GLN A 1 93 ? 8.804 -41.524 -20.682 1.00 78.38 93 GLN A N 1
ATOM 752 C CA . GLN A 1 93 ? 8.476 -41.146 -19.302 1.00 78.38 93 GLN A CA 1
ATOM 753 C C . GLN A 1 93 ? 7.066 -40.549 -19.220 1.00 78.38 93 GLN A C 1
ATOM 755 O O . GLN A 1 93 ? 6.751 -39.665 -19.994 1.00 78.38 93 GLN A O 1
ATOM 760 N N . CYS A 1 94 ? 6.228 -40.955 -18.259 1.00 81.12 94 CYS A N 1
ATOM 761 C CA . CYS A 1 94 ? 4.992 -40.243 -17.878 1.00 81.12 94 CYS A CA 1
ATOM 762 C C . CYS A 1 94 ? 4.909 -40.216 -16.347 1.00 81.12 94 CYS A C 1
ATOM 764 O O . CYS A 1 94 ? 4.534 -41.196 -15.702 1.00 81.12 94 CYS A O 1
ATOM 766 N N . LYS A 1 95 ? 5.338 -39.105 -15.736 1.00 81.88 95 LYS A N 1
ATOM 767 C CA . LYS A 1 95 ? 5.392 -38.929 -14.279 1.00 81.88 95 LYS A CA 1
ATOM 768 C C . LYS A 1 95 ? 4.576 -37.719 -13.855 1.00 81.88 95 LYS A C 1
ATOM 770 O O . LYS A 1 95 ? 4.843 -36.593 -14.266 1.00 81.88 95 LYS A O 1
ATOM 775 N N . THR A 1 96 ? 3.650 -37.941 -12.930 1.00 80.25 96 THR A N 1
ATOM 776 C CA . THR A 1 96 ? 2.864 -36.869 -12.309 1.00 80.25 96 THR A CA 1
ATOM 777 C C . THR A 1 96 ? 3.174 -36.743 -10.832 1.00 80.25 96 THR A C 1
ATOM 779 O O . THR A 1 96 ? 3.128 -37.727 -10.093 1.00 80.25 96 THR A O 1
ATOM 782 N N . ILE A 1 97 ? 3.459 -35.525 -10.377 1.00 82.94 97 ILE A N 1
ATOM 783 C CA . ILE A 1 97 ? 3.705 -35.229 -8.965 1.00 82.94 97 ILE A CA 1
ATOM 784 C C . ILE A 1 97 ? 2.559 -34.356 -8.455 1.00 82.94 97 ILE A C 1
ATOM 786 O O . ILE A 1 97 ? 2.545 -33.137 -8.645 1.00 82.94 97 ILE A O 1
ATOM 790 N N . LEU A 1 98 ? 1.607 -34.992 -7.769 1.00 76.88 98 LEU A N 1
ATOM 791 C CA . LEU A 1 98 ? 0.523 -34.306 -7.066 1.00 76.88 98 LEU A CA 1
ATOM 792 C C . LEU A 1 98 ? 1.087 -33.612 -5.820 1.00 76.88 98 LEU A C 1
ATOM 794 O O . LEU A 1 98 ? 1.633 -34.259 -4.923 1.00 76.88 98 LEU A O 1
ATOM 798 N N . ARG A 1 99 ? 0.959 -32.284 -5.743 1.00 75.00 99 ARG A N 1
ATOM 799 C CA . ARG A 1 99 ? 1.398 -31.488 -4.587 1.00 75.00 99 ARG A CA 1
ATOM 800 C C . ARG A 1 99 ? 0.185 -30.874 -3.893 1.00 75.00 99 ARG A C 1
ATOM 802 O O . ARG A 1 99 ? -0.684 -30.292 -4.528 1.00 75.00 99 ARG A O 1
ATOM 809 N N . ARG A 1 100 ? 0.119 -30.980 -2.563 1.00 69.25 100 ARG A N 1
ATOM 810 C CA . ARG A 1 100 ? -0.961 -30.360 -1.779 1.00 69.25 100 ARG A CA 1
ATOM 811 C C . ARG A 1 100 ? -0.761 -28.838 -1.767 1.00 69.25 100 ARG A C 1
ATOM 813 O O . ARG A 1 100 ? 0.300 -28.378 -1.350 1.00 69.25 100 ARG A O 1
ATOM 820 N N . ASN A 1 101 ? -1.768 -28.081 -2.210 1.00 66.38 101 ASN A N 1
ATOM 821 C CA . ASN A 1 101 ? -1.777 -26.608 -2.277 1.00 66.38 101 ASN A CA 1
ATOM 822 C C . ASN A 1 101 ? -0.695 -25.994 -3.191 1.00 66.38 101 ASN A C 1
ATOM 824 O O . ASN A 1 101 ? -0.230 -24.882 -2.943 1.00 66.38 101 ASN A O 1
ATOM 828 N N . LYS A 1 102 ? -0.255 -26.726 -4.221 1.00 74.56 102 LYS A N 1
ATOM 829 C CA . LYS A 1 102 ? 0.629 -26.233 -5.288 1.00 74.56 102 LYS A CA 1
ATOM 830 C C . LYS A 1 102 ? 0.152 -26.799 -6.631 1.00 74.56 102 LYS A C 1
ATOM 832 O O . LYS A 1 102 ? -0.453 -27.873 -6.617 1.00 74.56 102 LYS A O 1
ATOM 837 N N . PRO A 1 103 ? 0.433 -26.128 -7.761 1.00 74.00 103 PRO A N 1
ATOM 838 C CA . PRO A 1 103 ? 0.083 -26.645 -9.079 1.00 74.00 103 PRO A CA 1
ATOM 839 C C . PRO A 1 103 ? 0.691 -28.037 -9.301 1.00 74.00 103 PRO A C 1
ATOM 841 O O . PRO A 1 103 ? 1.776 -28.358 -8.796 1.00 74.00 103 PRO A O 1
ATOM 844 N N . THR A 1 104 ? -0.058 -28.883 -10.007 1.00 76.12 104 THR A N 1
ATOM 845 C CA . THR A 1 104 ? 0.345 -30.267 -10.296 1.00 76.12 104 THR A CA 1
ATOM 846 C C . THR A 1 104 ? 1.414 -30.261 -11.370 1.00 76.12 104 THR A C 1
ATOM 848 O O . THR A 1 104 ? 1.282 -29.532 -12.347 1.00 76.12 104 THR A O 1
ATOM 851 N N . PHE A 1 105 ? 2.468 -31.048 -11.165 1.00 81.31 105 PHE A N 1
ATOM 852 C CA . PHE A 1 105 ? 3.616 -31.115 -12.062 1.00 81.31 105 PHE A CA 1
ATOM 853 C C . PHE A 1 105 ? 3.534 -32.367 -12.936 1.00 81.31 105 PHE A C 1
ATOM 855 O O . PHE A 1 105 ? 3.400 -33.476 -12.404 1.00 81.31 105 PHE A O 1
ATOM 862 N N . PHE A 1 106 ? 3.645 -32.173 -14.246 1.00 81.44 106 PHE A N 1
ATOM 863 C CA . PHE A 1 106 ? 3.641 -33.204 -15.276 1.00 81.44 106 PHE A CA 1
ATOM 864 C C . PHE A 1 106 ? 5.014 -33.221 -15.942 1.00 81.44 106 PHE A C 1
ATOM 866 O O . PHE A 1 106 ? 5.510 -32.179 -16.361 1.00 81.44 106 PHE A O 1
ATOM 873 N N . ASN A 1 107 ? 5.636 -34.394 -16.003 1.00 85.25 107 ASN A N 1
ATOM 874 C CA . ASN A 1 107 ? 6.856 -34.621 -16.766 1.00 85.25 107 ASN A CA 1
ATOM 875 C C . ASN A 1 107 ? 6.629 -35.821 -17.680 1.00 85.25 107 ASN A C 1
ATOM 877 O O . ASN A 1 107 ? 6.435 -36.936 -17.178 1.00 85.25 107 ASN A O 1
ATOM 881 N N . PHE A 1 108 ? 6.630 -35.585 -18.987 1.00 84.06 108 PHE A N 1
ATOM 882 C CA . PHE A 1 108 ? 6.523 -36.630 -19.984 1.00 84.06 108 PHE A CA 1
ATOM 883 C C . PHE A 1 108 ? 7.618 -36.523 -21.040 1.00 84.06 108 PHE A C 1
ATOM 885 O O . PHE A 1 108 ? 8.009 -35.431 -21.425 1.00 84.06 108 PHE A O 1
ATOM 892 N N . SER A 1 109 ? 8.131 -37.663 -21.484 1.00 82.44 109 SER A N 1
ATOM 893 C CA . SER A 1 109 ? 9.161 -37.764 -22.516 1.00 82.44 109 SER A CA 1
ATOM 894 C C . SER A 1 109 ? 8.635 -38.665 -23.622 1.00 82.44 109 SER A C 1
ATOM 896 O O . SER A 1 109 ? 8.203 -39.779 -23.327 1.00 82.44 109 SER A O 1
ATOM 898 N N . LEU A 1 110 ? 8.610 -38.174 -24.858 1.00 83.44 110 LEU A N 1
ATOM 899 C CA . LEU A 1 110 ? 8.023 -38.845 -26.017 1.00 83.44 110 LEU A CA 1
ATOM 900 C C . LEU A 1 110 ? 9.038 -38.901 -27.158 1.00 83.44 110 LEU A C 1
ATOM 902 O O . LEU A 1 110 ? 9.452 -37.857 -27.651 1.00 83.44 110 LEU A O 1
ATOM 906 N N . HIS A 1 111 ? 9.402 -40.096 -27.603 1.00 86.19 111 HIS A N 1
ATOM 907 C CA . HIS A 1 111 ? 10.218 -40.313 -28.789 1.00 86.19 111 HIS A CA 1
ATOM 908 C C . HIS A 1 111 ? 9.322 -40.614 -29.994 1.00 86.19 111 HIS A C 1
ATOM 910 O O . HIS A 1 111 ? 8.542 -41.566 -29.977 1.00 86.19 111 HIS A O 1
ATOM 916 N N . ILE A 1 112 ? 9.414 -39.791 -31.039 1.00 86.50 112 ILE A N 1
ATOM 917 C CA . ILE A 1 112 ? 8.684 -40.000 -32.295 1.00 86.50 112 ILE A CA 1
ATOM 918 C C . ILE A 1 112 ? 9.712 -40.402 -33.362 1.00 86.50 112 ILE A C 1
ATOM 920 O O . ILE A 1 112 ? 10.405 -39.523 -33.877 1.00 86.50 112 ILE A O 1
ATOM 924 N N . PRO A 1 113 ? 9.847 -41.698 -33.700 1.00 82.00 113 PRO A N 1
ATOM 925 C CA . PRO A 1 113 ? 10.877 -42.167 -34.628 1.00 82.00 113 PRO A CA 1
ATOM 926 C C . PRO A 1 113 ? 10.592 -41.772 -36.086 1.00 82.00 113 PRO A C 1
ATOM 928 O O . PRO A 1 113 ? 11.519 -41.642 -36.882 1.00 82.00 113 PRO A O 1
ATOM 931 N N . MET A 1 114 ? 9.324 -41.535 -36.446 1.00 84.81 114 MET A N 1
ATOM 932 C CA . MET A 1 114 ? 8.905 -41.204 -37.815 1.00 84.81 114 MET A CA 1
ATOM 933 C C . MET A 1 114 ? 8.601 -39.711 -37.991 1.00 84.81 114 MET A C 1
ATOM 935 O O . MET A 1 114 ? 8.191 -39.029 -37.057 1.00 84.81 114 MET A O 1
ATOM 939 N N . VAL A 1 115 ? 8.778 -39.199 -39.211 1.00 85.94 115 VAL A N 1
ATOM 940 C CA . VAL A 1 115 ? 8.473 -37.805 -39.564 1.00 85.94 115 VAL A CA 1
ATOM 941 C C . VAL A 1 115 ? 6.979 -37.654 -39.877 1.00 85.94 115 VAL A C 1
ATOM 943 O O . VAL A 1 115 ? 6.485 -38.143 -40.888 1.00 85.94 115 VAL A O 1
ATOM 946 N N . LEU A 1 116 ? 6.254 -36.962 -39.003 1.00 84.31 116 LEU A N 1
ATOM 947 C CA . LEU A 1 116 ? 4.837 -36.632 -39.101 1.00 84.31 116 LEU A CA 1
ATOM 948 C C . LEU A 1 116 ? 4.653 -35.243 -39.727 1.00 84.31 116 LEU A C 1
ATOM 950 O O . LEU A 1 116 ? 5.011 -34.213 -39.148 1.00 84.31 116 LEU A O 1
ATOM 954 N N . HIS A 1 117 ? 4.042 -35.208 -40.912 1.00 84.06 117 HIS A N 1
ATOM 955 C CA . HIS A 1 117 ? 3.697 -33.959 -41.602 1.00 84.06 117 HIS A CA 1
ATOM 956 C C . HIS A 1 117 ? 2.425 -33.296 -41.063 1.00 84.06 117 HIS A C 1
ATOM 958 O O . HIS A 1 117 ? 2.255 -32.086 -41.214 1.00 84.06 117 HIS A O 1
ATOM 964 N N . LYS A 1 118 ? 1.539 -34.085 -40.447 1.00 86.81 118 LYS A N 1
ATOM 965 C CA . LYS A 1 118 ? 0.289 -33.631 -39.839 1.00 86.81 118 LYS A CA 1
ATOM 966 C C . LYS A 1 118 ? 0.125 -34.277 -38.473 1.00 86.81 118 LYS A C 1
ATOM 968 O O . LYS A 1 118 ? 0.260 -35.491 -38.339 1.00 86.81 118 LYS A O 1
ATOM 973 N N . VAL A 1 119 ? -0.189 -33.453 -37.482 1.00 86.25 119 VAL A N 1
ATOM 974 C CA . VAL A 1 119 ? -0.493 -33.885 -36.118 1.00 86.25 119 VAL A CA 1
ATOM 975 C C . VAL A 1 119 ? -1.798 -33.219 -35.711 1.00 86.25 119 VAL A C 1
ATOM 977 O O . VAL A 1 119 ? -1.915 -31.991 -35.764 1.00 86.25 119 VAL A O 1
ATOM 980 N N . TYR A 1 120 ? -2.776 -34.030 -35.325 1.00 88.12 120 TYR A N 1
ATOM 981 C CA . TYR A 1 120 ? -4.063 -33.580 -34.817 1.00 88.12 120 TYR A CA 1
ATOM 982 C C . TYR A 1 120 ? -4.032 -33.576 -33.294 1.00 88.12 120 TYR A C 1
ATOM 984 O O . TYR A 1 120 ? -3.680 -34.568 -32.661 1.00 88.12 120 TYR A O 1
ATOM 992 N N . PHE A 1 121 ? -4.406 -32.446 -32.713 1.00 86.75 121 PHE A N 1
ATOM 993 C CA . PHE A 1 121 ? -4.626 -32.261 -31.294 1.00 86.75 121 PHE A CA 1
ATOM 994 C C . PHE A 1 121 ? -6.126 -32.318 -31.023 1.00 86.75 121 PHE A C 1
ATOM 996 O O . PHE A 1 121 ? -6.876 -31.455 -31.485 1.00 86.75 121 PHE A O 1
ATOM 1003 N N . GLU A 1 122 ? -6.559 -33.345 -30.299 1.00 87.62 122 GLU A N 1
ATOM 1004 C CA . GLU A 1 122 ? -7.952 -33.529 -29.911 1.00 87.62 122 GLU A CA 1
ATOM 1005 C C . GLU A 1 122 ? -8.083 -33.414 -28.392 1.00 87.62 122 GLU A C 1
ATOM 1007 O O . GLU A 1 122 ? -7.373 -34.084 -27.644 1.00 87.62 122 GLU A O 1
ATOM 1012 N N . VAL A 1 123 ? -8.995 -32.565 -27.926 1.00 84.62 123 VAL A N 1
ATOM 1013 C CA . VAL A 1 123 ? -9.340 -32.424 -26.510 1.00 84.62 123 VAL A CA 1
ATOM 1014 C C . VAL A 1 123 ? -10.837 -32.606 -26.363 1.00 84.62 123 VAL A C 1
ATOM 1016 O O . VAL A 1 123 ? -11.613 -31.812 -26.896 1.00 84.62 123 VAL A O 1
ATOM 1019 N N . GLN A 1 124 ? -11.232 -33.615 -25.593 1.00 88.44 124 GLN A N 1
ATOM 1020 C CA . GLN A 1 124 ? -12.615 -33.809 -25.174 1.00 88.44 124 GLN A CA 1
ATOM 1021 C C . GLN A 1 124 ? -12.715 -33.553 -23.676 1.00 88.44 124 GLN A C 1
ATOM 1023 O O . GLN A 1 124 ? -11.950 -34.086 -22.868 1.00 88.44 124 GLN A O 1
ATOM 1028 N N . MET A 1 125 ? -13.671 -32.717 -23.295 1.00 84.88 125 MET A N 1
ATOM 1029 C CA . MET A 1 125 ? -13.936 -32.402 -21.899 1.00 84.88 125 MET A CA 1
ATOM 1030 C C . MET A 1 125 ? -15.221 -33.098 -21.466 1.00 84.88 125 MET A C 1
ATOM 1032 O O . MET A 1 125 ? -16.200 -33.126 -22.200 1.00 84.88 125 MET A O 1
ATOM 1036 N N . TYR A 1 126 ? -15.235 -33.635 -20.255 1.00 88.81 126 TYR A N 1
ATOM 1037 C CA . TYR A 1 126 ? -16.393 -34.263 -19.638 1.00 88.81 126 TYR A CA 1
ATOM 1038 C C . TYR A 1 126 ? -16.667 -33.585 -18.297 1.00 88.81 126 TYR A C 1
ATOM 1040 O O . TYR A 1 126 ? -15.747 -33.383 -17.502 1.00 88.81 126 TYR A O 1
ATOM 1048 N N . TYR A 1 127 ? -17.928 -33.261 -18.024 1.00 88.31 127 TYR A N 1
ATOM 1049 C CA . TYR A 1 127 ? -18.371 -32.693 -16.752 1.00 88.31 127 TYR A CA 1
ATOM 1050 C C . TYR A 1 127 ? -19.104 -33.754 -15.938 1.00 88.31 127 TYR A C 1
ATOM 1052 O O . TYR A 1 127 ? -19.972 -34.462 -16.453 1.00 88.31 127 TYR A O 1
ATOM 1060 N N . LYS A 1 128 ? -18.743 -33.886 -14.663 1.00 86.00 128 LYS A N 1
ATOM 1061 C CA . LYS A 1 128 ? -19.365 -34.856 -13.767 1.00 86.00 128 LYS A CA 1
ATOM 1062 C C . LYS A 1 128 ? -20.621 -34.258 -13.142 1.00 86.00 128 LYS A C 1
ATOM 1064 O O . LYS A 1 128 ? -20.537 -33.386 -12.279 1.00 86.00 128 LYS A O 1
ATOM 1069 N N . LEU A 1 129 ? -21.771 -34.774 -13.560 1.00 81.38 129 LEU A N 1
ATOM 1070 C CA . LEU A 1 129 ? -23.035 -34.597 -12.848 1.00 81.38 129 LEU A CA 1
ATOM 1071 C C . LEU A 1 129 ? -23.168 -35.758 -11.854 1.00 81.38 129 LEU A C 1
ATOM 1073 O O . LEU A 1 129 ? -22.584 -35.720 -10.773 1.00 81.38 129 LEU A O 1
ATOM 1077 N N . ASN A 1 130 ? -23.823 -36.836 -12.283 1.00 79.50 130 ASN A N 1
ATOM 1078 C CA . ASN A 1 130 ? -23.794 -38.142 -11.617 1.00 79.50 130 ASN A CA 1
ATOM 1079 C C . ASN A 1 130 ? -22.773 -39.074 -12.290 1.00 79.50 130 ASN A C 1
ATOM 1081 O O . ASN A 1 130 ? -22.014 -39.770 -11.620 1.00 79.50 130 ASN A O 1
ATOM 1085 N N . GLU A 1 131 ? -22.694 -38.995 -13.619 1.00 89.31 131 GLU A N 1
ATOM 1086 C CA . GLU A 1 131 ? -21.686 -39.627 -14.468 1.00 89.31 131 GLU A CA 1
ATOM 1087 C C . GLU A 1 131 ? -20.929 -38.548 -15.257 1.00 89.31 131 GLU A C 1
ATOM 1089 O O . GLU A 1 131 ? -21.324 -37.377 -15.273 1.00 89.31 131 GLU A O 1
ATOM 1094 N N . TYR A 1 132 ? -19.814 -38.924 -15.885 1.00 87.12 132 TYR A N 1
ATOM 1095 C CA . TYR A 1 132 ? -19.077 -38.022 -16.769 1.00 87.12 132 TYR A CA 1
ATOM 1096 C C . TYR A 1 132 ? -19.824 -37.883 -18.096 1.00 87.12 132 TYR A C 1
ATOM 1098 O O . TYR A 1 132 ? -19.790 -38.786 -18.927 1.00 87.12 132 TYR A O 1
ATOM 1106 N N . VAL A 1 133 ? -20.478 -36.740 -18.296 1.00 89.75 133 VAL A N 1
ATOM 1107 C CA . VAL A 1 133 ? -21.173 -36.406 -19.544 1.00 89.75 133 VAL A CA 1
ATOM 1108 C C . VAL A 1 133 ? -20.263 -35.535 -20.401 1.00 89.75 133 VAL A C 1
ATOM 1110 O O . VAL A 1 133 ? -19.601 -34.630 -19.888 1.00 89.75 133 VAL A O 1
ATOM 1113 N N . LYS A 1 134 ? -20.218 -35.810 -21.706 1.00 90.06 134 LYS A N 1
ATOM 1114 C CA . LYS A 1 134 ? -19.410 -35.052 -22.665 1.00 90.06 134 LYS A CA 1
ATOM 1115 C C . LYS A 1 134 ? -19.853 -33.584 -22.695 1.00 90.06 134 LYS A C 1
ATOM 1117 O O . LYS A 1 134 ? -21.037 -33.286 -22.842 1.00 90.06 134 LYS A O 1
ATOM 1122 N N . PHE A 1 135 ? -18.905 -32.674 -22.515 1.00 83.00 135 PHE A N 1
ATOM 1123 C CA . PHE A 1 135 ? -19.129 -31.235 -22.562 1.00 83.00 135 PHE A CA 1
ATOM 1124 C C . PHE A 1 135 ? -19.251 -30.801 -24.035 1.00 83.00 135 PHE A C 1
ATOM 1126 O O . PHE A 1 135 ? -18.504 -31.306 -24.867 1.00 83.00 135 PHE A O 1
ATOM 1133 N N . PRO A 1 136 ? -20.167 -29.884 -24.397 1.00 81.25 136 PRO A N 1
ATOM 1134 C CA . PRO A 1 136 ? -20.508 -29.603 -25.799 1.00 81.25 136 PRO A CA 1
ATOM 1135 C C . PRO A 1 136 ? -19.397 -28.940 -26.633 1.00 81.25 136 PRO A C 1
ATOM 1137 O O . PRO A 1 136 ? -19.597 -28.708 -27.822 1.00 81.25 136 PRO A O 1
ATOM 1140 N N . SER A 1 137 ? -18.243 -28.624 -26.042 1.00 78.88 137 SER A N 1
ATOM 1141 C CA . SER A 1 137 ? -17.087 -28.079 -26.753 1.00 78.88 137 SER A CA 1
ATOM 1142 C C . SER A 1 137 ? -15.950 -29.099 -26.794 1.00 78.88 137 SER A C 1
ATOM 1144 O O . SER A 1 137 ? -15.209 -29.241 -25.817 1.00 78.88 137 SER A O 1
ATOM 1146 N N . ASP A 1 138 ? -15.794 -29.758 -27.938 1.00 82.00 138 ASP A N 1
ATOM 1147 C CA . ASP A 1 138 ? -14.577 -30.493 -28.273 1.00 82.00 138 ASP A CA 1
ATOM 1148 C C . ASP A 1 138 ? -13.642 -29.586 -29.068 1.00 82.00 138 ASP A C 1
ATOM 1150 O O . ASP A 1 138 ? -14.082 -28.786 -29.896 1.00 82.00 138 ASP A O 1
ATOM 1154 N N . LEU A 1 139 ? -12.341 -29.728 -28.841 1.00 85.81 139 LEU A N 1
ATOM 1155 C CA . LEU A 1 139 ? -11.329 -29.107 -29.682 1.00 85.81 139 LEU A CA 1
ATOM 1156 C C . LEU A 1 139 ? -10.723 -30.186 -30.568 1.00 85.81 139 LEU A C 1
ATOM 1158 O O . LEU A 1 139 ? -10.162 -31.146 -30.055 1.00 85.81 139 LEU A O 1
ATOM 1162 N N . HIS A 1 140 ? -10.794 -30.008 -31.882 1.00 89.94 140 HIS A N 1
ATOM 1163 C CA . HIS A 1 140 ? -10.073 -30.835 -32.841 1.00 89.94 140 HIS A CA 1
ATOM 1164 C C . HIS A 1 140 ? -9.295 -29.914 -33.778 1.00 89.94 140 HIS A C 1
ATOM 1166 O O . HIS A 1 140 ? -9.884 -29.127 -34.520 1.00 89.94 140 HIS A O 1
ATOM 1172 N N . LEU A 1 141 ? -7.968 -29.959 -33.694 1.00 90.25 141 LEU A N 1
ATOM 1173 C CA . LEU A 1 141 ? -7.096 -28.992 -34.346 1.00 90.25 141 LEU A CA 1
ATOM 1174 C C . LEU A 1 141 ? -5.902 -29.677 -35.010 1.00 90.25 141 LEU A C 1
ATOM 1176 O O . LEU A 1 141 ? -5.124 -30.350 -34.346 1.00 90.25 141 LEU A O 1
ATOM 1180 N N . GLU A 1 142 ? -5.678 -29.420 -36.296 1.00 91.50 142 GLU A N 1
ATOM 1181 C CA . GLU A 1 142 ? -4.402 -29.748 -36.937 1.00 91.50 142 GLU A CA 1
ATOM 1182 C C . GLU A 1 142 ? -3.337 -28.721 -36.514 1.00 91.50 142 GLU A C 1
ATOM 1184 O O . GLU A 1 142 ? -3.360 -27.566 -36.952 1.00 91.50 142 GLU A O 1
ATOM 1189 N N . ILE A 1 143 ? -2.395 -29.140 -35.663 1.00 85.31 143 ILE A N 1
ATOM 1190 C CA . ILE A 1 143 ? -1.373 -28.276 -35.049 1.00 85.31 143 ILE A CA 1
ATOM 1191 C C . ILE A 1 143 ? -0.587 -27.519 -36.131 1.00 85.31 143 ILE A C 1
ATOM 1193 O O . ILE A 1 143 ? -0.466 -26.294 -36.086 1.00 85.31 143 ILE A O 1
ATOM 1197 N N . CYS A 1 144 ? -0.121 -28.235 -37.158 1.00 85.12 144 CYS A N 1
ATOM 1198 C CA . CYS A 1 144 ? 0.667 -27.666 -38.253 1.00 85.12 144 CYS A CA 1
ATOM 1199 C C . CYS A 1 144 ? -0.106 -26.616 -39.065 1.00 85.12 144 CYS A C 1
ATOM 1201 O O . CYS A 1 144 ? 0.463 -25.599 -39.467 1.00 85.12 144 CYS A O 1
ATOM 1203 N N . SER A 1 145 ? -1.404 -26.838 -39.294 1.00 87.19 145 SER A N 1
ATOM 1204 C CA . SER A 1 145 ? -2.252 -25.879 -40.006 1.00 87.19 145 SER A CA 1
ATOM 1205 C C . SER A 1 145 ? -2.486 -24.622 -39.174 1.00 87.19 145 SER A C 1
ATOM 1207 O O . SER A 1 145 ? -2.426 -23.521 -39.717 1.00 87.19 145 SER A O 1
ATOM 1209 N N . TYR A 1 146 ? -2.684 -24.757 -37.859 1.00 86.44 146 TYR A N 1
ATOM 1210 C CA . TYR A 1 146 ? -2.872 -23.605 -36.975 1.00 86.44 146 TYR A CA 1
ATOM 1211 C C . TYR A 1 146 ? -1.656 -22.673 -36.956 1.00 86.44 146 TYR A C 1
ATOM 1213 O O . TYR A 1 146 ? -1.818 -21.456 -36.950 1.00 86.44 146 TYR A O 1
ATOM 1221 N N . PHE A 1 147 ? -0.438 -23.216 -36.990 1.00 79.94 147 PHE A N 1
ATOM 1222 C CA . PHE A 1 147 ? 0.768 -22.387 -37.071 1.00 79.94 147 PHE A CA 1
ATOM 1223 C C . PHE A 1 147 ? 0.868 -21.592 -38.368 1.00 79.94 147 PHE A C 1
ATOM 1225 O O . PHE A 1 147 ? 1.350 -20.462 -38.360 1.00 79.94 147 PHE A O 1
ATOM 1232 N N . ARG A 1 148 ? 0.408 -22.170 -39.481 1.00 82.00 148 ARG A N 1
ATOM 1233 C CA . ARG A 1 148 ? 0.364 -21.473 -40.772 1.00 82.00 148 ARG A CA 1
ATOM 1234 C C . ARG A 1 148 ? -0.768 -20.449 -40.811 1.00 82.00 148 ARG A C 1
ATOM 1236 O O . ARG A 1 148 ? -0.593 -19.361 -41.345 1.00 82.00 148 ARG A O 1
ATOM 1243 N N . HIS A 1 149 ? -1.914 -20.795 -40.229 1.00 85.44 149 HIS A N 1
ATOM 1244 C CA . HIS A 1 149 ? -3.134 -19.996 -40.237 1.00 85.44 149 HIS A CA 1
ATOM 1245 C C . HIS A 1 149 ? -3.840 -20.102 -38.874 1.00 85.44 149 HIS A C 1
ATOM 1247 O O . HIS A 1 149 ? -4.656 -21.009 -38.674 1.00 85.44 149 HIS A O 1
ATOM 1253 N N . PRO A 1 150 ? -3.558 -19.195 -37.919 1.00 83.50 150 PRO A N 1
ATOM 1254 C CA . PRO A 1 150 ? -4.147 -19.275 -36.588 1.00 83.50 150 PRO A CA 1
ATOM 1255 C C . PRO A 1 150 ? -5.674 -19.169 -36.658 1.00 83.50 150 PRO A C 1
ATOM 1257 O O . PRO A 1 150 ? -6.229 -18.230 -37.236 1.00 83.50 150 PRO A O 1
ATOM 1260 N N . SER A 1 151 ? -6.357 -20.141 -36.044 1.00 80.75 151 SER A N 1
ATOM 1261 C CA . SER A 1 151 ? -7.821 -20.227 -36.008 1.00 80.75 151 SER A CA 1
ATOM 1262 C C . SER A 1 151 ? -8.446 -18.943 -35.449 1.00 80.75 151 SER A C 1
ATOM 1264 O O . SER A 1 151 ? -7.885 -18.282 -34.568 1.00 80.75 151 SER A O 1
ATOM 1266 N N . LYS A 1 152 ? -9.628 -18.570 -35.955 1.00 79.81 152 LYS A N 1
ATOM 1267 C CA . LYS A 1 152 ? -10.447 -17.481 -35.392 1.00 79.81 152 LYS A CA 1
ATOM 1268 C C . LYS A 1 152 ? -11.223 -17.915 -34.144 1.00 79.81 152 LYS A C 1
ATOM 1270 O O . LYS A 1 152 ? -11.732 -17.047 -33.440 1.00 79.81 152 LYS A O 1
ATOM 1275 N N . ASP A 1 153 ? -11.300 -19.217 -33.866 1.00 80.44 153 ASP A N 1
ATOM 1276 C CA . ASP A 1 153 ? -11.978 -19.740 -32.684 1.00 80.44 153 ASP A CA 1
ATOM 1277 C C . ASP A 1 153 ? -11.236 -19.338 -31.397 1.00 80.44 153 ASP A C 1
ATOM 1279 O O . ASP A 1 153 ? -10.040 -19.593 -31.221 1.00 80.44 153 ASP A O 1
ATOM 1283 N N . ILE A 1 154 ? -11.969 -18.680 -30.496 1.00 76.31 154 ILE A N 1
ATOM 1284 C CA . ILE A 1 154 ? -11.453 -18.131 -29.238 1.00 76.31 154 ILE A CA 1
ATOM 1285 C C . ILE A 1 154 ? -10.941 -19.261 -28.340 1.00 76.31 154 ILE A C 1
ATOM 1287 O O . ILE A 1 154 ? -9.911 -19.098 -27.683 1.00 76.31 154 ILE A O 1
ATOM 1291 N N . PHE A 1 155 ? -11.625 -20.411 -28.337 1.00 74.06 155 PHE A N 1
ATOM 1292 C CA . PHE A 1 155 ? -11.239 -21.554 -27.515 1.00 74.06 155 PHE A CA 1
ATOM 1293 C C . PHE A 1 155 ? -9.936 -22.184 -28.018 1.00 74.06 155 PHE A C 1
ATOM 1295 O O . PHE A 1 155 ? -8.995 -22.341 -27.240 1.00 74.06 155 PHE A O 1
ATOM 1302 N N . SER A 1 156 ? -9.825 -22.413 -29.330 1.00 77.94 156 SER A N 1
ATOM 1303 C CA . SER A 1 156 ? -8.587 -22.850 -29.988 1.00 77.94 156 SER A CA 1
ATOM 1304 C C . SER A 1 156 ? -7.404 -21.930 -29.662 1.00 77.94 156 SER A C 1
ATOM 1306 O O . SER A 1 156 ? -6.346 -22.408 -29.257 1.00 77.94 156 SER A O 1
ATOM 1308 N N . ARG A 1 157 ? -7.583 -20.601 -29.764 1.00 81.19 157 ARG A N 1
ATOM 1309 C CA . ARG A 1 157 ? -6.530 -19.619 -29.437 1.00 81.19 157 ARG A CA 1
ATOM 1310 C C . ARG A 1 157 ? -6.088 -19.688 -27.984 1.00 81.19 157 ARG A C 1
ATOM 1312 O O . ARG A 1 157 ? -4.891 -19.636 -27.713 1.00 81.19 157 ARG A O 1
ATOM 1319 N N . HIS A 1 158 ? -7.043 -19.792 -27.062 1.00 79.56 158 HIS A N 1
ATOM 1320 C CA . HIS A 1 158 ? -6.755 -19.889 -25.634 1.00 79.56 158 HIS A CA 1
ATOM 1321 C C . HIS A 1 158 ? -5.978 -21.169 -25.317 1.00 79.56 158 HIS A C 1
ATOM 1323 O O . HIS A 1 158 ? -4.923 -21.103 -24.693 1.00 79.56 158 HIS A O 1
ATOM 1329 N N . VAL A 1 159 ? -6.434 -22.321 -25.815 1.00 76.88 159 VAL A N 1
ATOM 1330 C CA . VAL A 1 159 ? -5.772 -23.614 -25.580 1.00 76.88 159 VAL A CA 1
ATOM 1331 C C . VAL A 1 159 ? -4.361 -23.643 -26.172 1.00 76.88 159 VAL A C 1
ATOM 1333 O O . VAL A 1 159 ? -3.431 -24.112 -25.519 1.00 76.88 159 VAL A O 1
ATOM 1336 N N . LEU A 1 160 ? -4.158 -23.070 -27.360 1.00 81.50 160 LEU A N 1
ATOM 1337 C CA . LEU A 1 160 ? -2.822 -22.976 -27.951 1.00 81.50 160 LEU A CA 1
ATOM 1338 C C . LEU A 1 160 ? -1.931 -21.978 -27.226 1.00 81.50 160 LEU A C 1
ATOM 1340 O O . LEU A 1 160 ? -0.754 -22.262 -27.057 1.00 81.50 160 LEU A O 1
ATOM 1344 N N . SER A 1 161 ? -2.470 -20.859 -26.735 1.00 79.88 161 SER A N 1
ATOM 1345 C CA . SER A 1 161 ? -1.721 -19.940 -25.870 1.00 79.88 161 SER A CA 1
ATOM 1346 C C . SER A 1 161 ? -1.224 -20.649 -24.610 1.00 79.88 161 SER A C 1
ATOM 1348 O O . SER A 1 161 ? -0.071 -20.467 -24.225 1.00 79.88 161 SER A O 1
ATOM 1350 N N . VAL A 1 162 ? -2.064 -21.492 -23.996 1.00 77.88 162 VAL A N 1
ATOM 1351 C CA . VAL A 1 162 ? -1.659 -22.328 -22.859 1.00 77.88 162 VAL A CA 1
ATOM 1352 C C . VAL A 1 162 ? -0.569 -23.313 -23.286 1.00 77.88 162 VAL A C 1
ATOM 1354 O O . VAL A 1 162 ? 0.436 -23.425 -22.591 1.00 77.88 162 VAL A O 1
ATOM 1357 N N . MET A 1 163 ? -0.703 -23.982 -24.436 1.00 75.94 163 MET A N 1
ATOM 1358 C CA . MET A 1 163 ? 0.323 -24.900 -24.962 1.00 75.94 163 MET A CA 1
ATOM 1359 C C . MET A 1 163 ? 1.655 -24.210 -25.292 1.00 75.94 163 MET A C 1
ATOM 1361 O O . MET A 1 163 ? 2.712 -24.772 -25.020 1.00 75.94 163 MET A O 1
ATOM 1365 N N . PHE A 1 164 ? 1.637 -22.985 -25.823 1.00 78.94 164 PHE A N 1
ATOM 1366 C CA . PHE A 1 164 ? 2.846 -22.190 -26.069 1.00 78.94 164 PHE A CA 1
ATOM 1367 C C . PHE A 1 164 ? 3.578 -21.853 -24.774 1.00 78.94 164 PHE A C 1
ATOM 1369 O O . PHE A 1 164 ? 4.805 -21.888 -24.719 1.00 78.94 164 PHE A O 1
ATOM 1376 N N . GLU A 1 165 ? 2.820 -21.521 -23.734 1.00 78.12 165 GLU A N 1
ATOM 1377 C CA . GLU A 1 165 ? 3.378 -21.145 -22.443 1.00 78.12 165 GLU A CA 1
ATOM 1378 C C . GLU A 1 165 ? 3.867 -22.362 -21.646 1.00 78.12 165 GLU A C 1
ATOM 1380 O O . GLU A 1 165 ? 4.876 -22.286 -20.945 1.00 78.12 165 GLU A O 1
ATOM 1385 N N . THR A 1 166 ? 3.166 -23.493 -21.760 1.00 75.50 166 THR A N 1
ATOM 1386 C CA . THR A 1 166 ? 3.431 -24.701 -20.965 1.00 75.50 166 THR A CA 1
ATOM 1387 C C . THR A 1 166 ? 4.376 -25.688 -21.644 1.00 75.50 166 THR A C 1
ATOM 1389 O O . THR A 1 166 ? 5.161 -26.341 -20.960 1.00 75.50 166 THR A O 1
ATOM 1392 N N . THR A 1 167 ? 4.339 -25.800 -22.970 1.00 77.25 167 THR A N 1
ATOM 1393 C CA . THR A 1 167 ? 5.074 -26.816 -23.739 1.00 77.25 167 THR A CA 1
ATOM 1394 C C . THR A 1 167 ? 5.682 -26.250 -25.029 1.00 77.25 167 THR A C 1
ATOM 1396 O O . THR A 1 167 ? 5.400 -26.755 -26.117 1.00 77.25 167 THR A O 1
ATOM 1399 N N . PRO A 1 168 ? 6.565 -25.236 -24.958 1.00 77.00 168 PRO A N 1
ATOM 1400 C CA . PRO A 1 168 ? 7.136 -24.612 -26.155 1.00 77.00 168 PRO A CA 1
ATOM 1401 C C . PRO A 1 168 ? 7.942 -25.592 -27.026 1.00 77.00 168 PRO A C 1
ATOM 1403 O O . PRO A 1 168 ? 8.054 -25.392 -28.229 1.00 77.00 168 PRO A O 1
ATOM 1406 N N . GLN A 1 169 ? 8.462 -26.685 -26.452 1.00 72.06 169 GLN A N 1
ATOM 1407 C CA . GLN A 1 169 ? 9.256 -27.678 -27.188 1.00 72.06 169 GLN A CA 1
ATOM 1408 C C . GLN A 1 169 ? 8.435 -28.541 -28.162 1.00 72.06 169 GLN A C 1
ATOM 1410 O O . GLN A 1 169 ? 8.996 -29.060 -29.121 1.00 72.06 169 GLN A O 1
ATOM 1415 N N . LEU A 1 170 ? 7.117 -28.670 -27.961 1.00 67.69 170 LEU A N 1
ATOM 1416 C CA . LEU A 1 170 ? 6.220 -29.311 -28.938 1.00 67.69 170 LEU A CA 1
ATOM 1417 C C . LEU A 1 170 ? 5.918 -28.406 -30.137 1.00 67.69 170 LEU A C 1
ATOM 1419 O O . LEU A 1 170 ? 5.319 -28.857 -31.105 1.00 67.69 170 LEU A O 1
ATOM 1423 N N . MET A 1 171 ? 6.308 -27.132 -30.067 1.00 64.81 171 MET A N 1
ATOM 1424 C CA . MET A 1 171 ? 5.816 -26.076 -30.950 1.00 64.81 171 MET A CA 1
ATOM 1425 C C . MET A 1 171 ? 6.851 -25.637 -32.005 1.00 64.81 171 MET A C 1
ATOM 1427 O O . MET A 1 171 ? 6.694 -24.575 -32.603 1.00 64.81 171 MET A O 1
ATOM 1431 N N . TYR A 1 172 ? 7.904 -26.429 -32.254 1.00 64.19 172 TYR A N 1
ATOM 1432 C CA . TYR A 1 172 ? 8.816 -26.200 -33.385 1.00 64.19 172 TYR A CA 1
ATOM 1433 C C . TYR A 1 172 ? 8.127 -26.494 -34.729 1.00 64.19 172 TYR A C 1
ATOM 1435 O O . TYR A 1 172 ? 7.233 -27.334 -34.802 1.00 64.19 172 TYR A O 1
ATOM 1443 N N . TYR A 1 173 ? 8.539 -25.784 -35.788 1.00 61.66 173 TYR A N 1
ATOM 1444 C CA . TYR A 1 173 ? 7.936 -25.861 -37.123 1.00 61.66 173 TYR A CA 1
ATOM 1445 C C . TYR A 1 173 ? 7.828 -27.306 -37.629 1.00 61.66 173 TYR A C 1
ATOM 1447 O O . TYR A 1 173 ? 8.830 -28.014 -37.699 1.00 61.66 173 TYR A O 1
ATOM 1455 N N . CYS A 1 174 ? 6.619 -27.716 -38.027 1.00 73.19 174 CYS A N 1
ATOM 1456 C CA . CYS A 1 174 ? 6.392 -28.997 -38.691 1.00 73.19 174 CYS A CA 1
ATOM 1457 C C . CYS A 1 174 ? 7.316 -29.146 -39.916 1.00 73.19 174 CYS A C 1
ATOM 1459 O O . CYS A 1 174 ? 7.456 -28.183 -40.681 1.00 73.19 174 CYS A O 1
ATOM 1461 N N . PRO A 1 175 ? 7.883 -30.343 -40.161 1.00 72.12 175 PRO A N 1
ATOM 1462 C CA . PRO A 1 175 ? 7.427 -31.644 -39.653 1.00 72.12 175 PRO A CA 1
ATOM 1463 C C . PRO A 1 175 ? 8.045 -32.092 -38.309 1.00 72.12 175 PRO A C 1
ATOM 1465 O O . PRO A 1 175 ? 9.172 -31.738 -37.982 1.00 72.12 175 PRO A O 1
ATOM 1468 N N . HIS A 1 176 ? 7.304 -32.907 -37.548 1.00 77.50 176 HIS A N 1
ATOM 1469 C CA . HIS A 1 176 ? 7.738 -33.471 -36.258 1.00 77.50 176 HIS A CA 1
ATOM 1470 C C . HIS A 1 176 ? 8.287 -34.887 -36.448 1.00 77.50 176 HIS A C 1
ATOM 1472 O O . HIS A 1 176 ? 7.589 -35.708 -37.022 1.00 77.50 176 HIS A O 1
ATOM 1478 N N . GLY A 1 177 ? 9.487 -35.217 -35.969 1.00 81.00 177 GLY A N 1
ATOM 1479 C CA . GLY A 1 177 ? 10.011 -36.587 -36.058 1.00 81.00 177 GLY A CA 1
ATOM 1480 C C . GLY A 1 177 ? 11.489 -36.710 -35.719 1.00 81.00 177 GLY A C 1
ATOM 1481 O O . GLY A 1 177 ? 12.172 -35.702 -35.543 1.00 81.00 177 GLY A O 1
ATOM 1482 N N . ASN A 1 178 ? 11.957 -37.954 -35.595 1.00 84.75 178 ASN A N 1
ATOM 1483 C CA . ASN A 1 178 ? 13.317 -38.347 -35.207 1.00 84.75 178 ASN A CA 1
ATOM 1484 C C . ASN A 1 178 ? 13.861 -37.591 -33.978 1.00 84.75 178 ASN A C 1
ATOM 1486 O O . ASN A 1 178 ? 15.038 -37.241 -33.895 1.00 84.75 178 ASN A O 1
ATOM 1490 N N . THR A 1 179 ? 12.975 -37.254 -33.043 1.00 83.00 179 THR A N 1
ATOM 1491 C CA . THR A 1 179 ? 13.292 -36.402 -31.897 1.00 83.00 179 THR A CA 1
ATOM 1492 C C . THR A 1 179 ? 12.550 -36.877 -30.661 1.00 83.00 179 THR A C 1
ATOM 1494 O O . THR A 1 179 ? 11.434 -37.400 -30.721 1.00 83.00 179 THR A O 1
ATOM 1497 N N . THR A 1 180 ? 13.208 -36.705 -29.518 1.00 84.12 180 THR A N 1
ATOM 1498 C CA . THR A 1 180 ? 12.637 -36.979 -28.203 1.00 84.12 180 THR A CA 1
ATOM 1499 C C . THR A 1 180 ? 12.183 -35.668 -27.583 1.00 84.12 180 THR A C 1
ATOM 1501 O O . THR A 1 180 ? 12.997 -34.808 -27.251 1.00 84.12 180 THR A O 1
ATOM 1504 N N . TYR A 1 181 ? 10.878 -35.516 -27.410 1.00 84.31 181 TYR A N 1
ATOM 1505 C CA . TYR A 1 181 ? 10.261 -34.353 -26.797 1.00 84.31 181 TYR A CA 1
ATOM 1506 C C . TYR A 1 181 ? 10.163 -34.556 -25.286 1.00 84.31 181 TYR A C 1
ATOM 1508 O O . TYR A 1 181 ? 9.416 -35.413 -24.818 1.00 84.31 181 TYR A O 1
ATOM 1516 N N . ASN A 1 182 ? 10.904 -33.754 -24.520 1.00 83.12 182 ASN A N 1
ATOM 1517 C CA . ASN A 1 182 ? 10.856 -33.748 -23.058 1.00 83.12 182 ASN A CA 1
ATOM 1518 C C . ASN A 1 182 ? 9.998 -32.582 -22.579 1.00 83.12 182 ASN A C 1
ATOM 1520 O O . ASN A 1 182 ? 10.348 -31.414 -22.727 1.00 83.12 182 ASN A O 1
ATOM 1524 N N . LEU A 1 183 ? 8.855 -32.896 -21.997 1.00 81.50 183 LEU A N 1
ATOM 1525 C CA . LEU A 1 183 ? 7.799 -31.938 -21.752 1.00 81.50 183 LEU A CA 1
ATOM 1526 C C . LEU A 1 183 ? 7.497 -31.890 -20.267 1.00 81.50 183 LEU A C 1
ATOM 1528 O O . LEU A 1 183 ? 7.006 -32.835 -19.648 1.00 81.50 183 LEU A O 1
ATOM 1532 N N . VAL A 1 184 ? 7.825 -30.738 -19.696 1.00 80.38 184 VAL A N 1
ATOM 1533 C CA . VAL A 1 184 ? 7.647 -30.446 -18.285 1.00 80.38 184 VAL A CA 1
ATOM 1534 C C . VAL A 1 184 ? 6.710 -29.262 -18.171 1.00 80.38 184 VAL A C 1
ATOM 1536 O O . VAL A 1 184 ? 7.095 -28.144 -18.500 1.00 80.38 184 VAL A O 1
ATOM 1539 N N . PHE A 1 185 ? 5.501 -29.492 -17.667 1.00 82.88 185 PHE A N 1
ATOM 1540 C CA . PHE A 1 185 ? 4.561 -28.407 -17.415 1.00 82.88 185 PHE A CA 1
ATOM 1541 C C . PHE A 1 185 ? 3.839 -28.550 -16.085 1.00 82.88 185 PHE A C 1
ATOM 1543 O O . PHE A 1 185 ? 3.815 -29.603 -15.441 1.00 82.88 185 PHE A O 1
ATOM 1550 N N . TRP A 1 186 ? 3.240 -27.450 -15.652 1.00 80.75 186 TRP A N 1
ATOM 1551 C CA . TRP A 1 186 ? 2.391 -27.403 -14.478 1.00 80.75 186 TRP A CA 1
ATOM 1552 C C . TRP A 1 186 ? 1.071 -26.726 -14.835 1.00 80.75 186 TRP A C 1
ATOM 1554 O O . TRP A 1 186 ? 1.047 -25.800 -15.636 1.00 80.75 186 TRP A O 1
ATOM 1564 N N . MET A 1 187 ? -0.039 -27.191 -14.263 1.00 74.06 187 MET A N 1
ATOM 1565 C CA . MET A 1 187 ? -1.346 -26.560 -14.488 1.00 74.06 187 MET A CA 1
ATOM 1566 C C . MET A 1 187 ? -1.605 -25.470 -13.444 1.00 74.06 187 MET A C 1
ATOM 1568 O O . MET A 1 187 ? -1.709 -25.774 -12.254 1.00 74.06 187 MET A O 1
ATOM 1572 N N . GLU A 1 188 ? -1.722 -24.219 -13.892 1.00 78.31 188 GLU A N 1
ATOM 1573 C CA . GLU A 1 188 ? -2.153 -23.064 -13.095 1.00 78.31 188 GLU A CA 1
ATOM 1574 C C . GLU A 1 188 ? -3.624 -22.712 -13.336 1.00 78.31 188 GLU A C 1
ATOM 1576 O O . GLU A 1 188 ? -4.179 -22.951 -14.406 1.00 78.31 188 GLU A O 1
ATOM 1581 N N . GLU A 1 189 ? -4.239 -22.063 -12.344 1.00 75.62 189 GLU A N 1
ATOM 1582 C CA . GLU A 1 189 ? -5.631 -21.592 -12.397 1.00 75.62 189 GLU A CA 1
ATOM 1583 C C . GLU A 1 189 ? -5.881 -20.626 -13.566 1.00 75.62 189 GLU A C 1
ATOM 1585 O O . GLU A 1 189 ? -6.966 -20.618 -14.142 1.00 75.62 189 GLU A O 1
ATOM 1590 N N . ARG A 1 190 ? -4.859 -19.861 -13.978 1.00 76.00 190 ARG A N 1
ATOM 1591 C CA . ARG A 1 190 ? -4.961 -18.898 -15.086 1.00 76.00 190 ARG A CA 1
ATOM 1592 C C . ARG A 1 190 ? -5.186 -19.536 -16.459 1.00 76.00 190 ARG A C 1
ATOM 1594 O O . ARG A 1 190 ? -5.583 -18.834 -17.382 1.00 76.00 190 ARG A O 1
ATOM 1601 N N . PHE A 1 191 ? -4.926 -20.837 -16.603 1.00 73.69 191 PHE A N 1
ATOM 1602 C CA . PHE A 1 191 ? -5.075 -21.544 -17.877 1.00 73.69 191 PHE A CA 1
ATOM 1603 C C . PHE A 1 191 ? -6.514 -21.958 -18.177 1.00 73.69 191 PHE A C 1
ATOM 1605 O O . PHE A 1 191 ? -6.804 -22.382 -19.292 1.00 73.69 191 PHE A O 1
ATOM 1612 N N . PHE A 1 192 ? -7.431 -21.805 -17.224 1.00 73.44 192 PHE A N 1
ATOM 1613 C CA . PHE A 1 192 ? -8.821 -22.198 -17.401 1.00 73.44 192 PHE A CA 1
ATOM 1614 C C . PHE A 1 192 ? -9.705 -20.968 -17.611 1.00 73.44 192 PHE A C 1
ATOM 1616 O O . PHE A 1 192 ? -9.495 -19.938 -16.960 1.00 73.44 192 PHE A O 1
ATOM 1623 N N . PRO A 1 193 ? -10.704 -21.045 -18.508 1.00 71.81 193 PRO A N 1
ATOM 1624 C CA . PRO A 1 193 ? -11.636 -19.952 -18.708 1.00 71.81 193 PRO A CA 1
ATOM 1625 C C . PRO A 1 193 ? -12.323 -19.600 -17.392 1.00 71.81 193 PRO A C 1
ATOM 1627 O O . PRO A 1 193 ? -12.839 -20.460 -16.682 1.00 71.81 193 PRO A O 1
ATOM 1630 N N . LYS A 1 194 ? -12.396 -18.303 -17.105 1.00 70.44 194 LYS A N 1
ATOM 1631 C CA . LYS A 1 194 ? -13.117 -17.750 -15.953 1.00 70.44 194 LYS A CA 1
ATOM 1632 C C . LYS A 1 194 ? -14.607 -18.124 -15.898 1.00 70.44 194 LYS A C 1
ATOM 1634 O O . LYS A 1 194 ? -15.225 -18.015 -14.844 1.00 70.44 194 LYS A O 1
ATOM 1639 N N . SER A 1 195 ? -15.161 -18.554 -17.029 1.00 69.88 195 SER A N 1
ATOM 1640 C CA . SER A 1 195 ? -16.535 -19.018 -17.220 1.00 69.88 195 SER A CA 1
ATOM 1641 C C . SER A 1 195 ? -16.749 -20.508 -16.924 1.00 69.88 195 SER A C 1
ATOM 1643 O O . SER A 1 195 ? -17.876 -20.983 -17.045 1.00 69.88 195 SER A O 1
ATOM 1645 N N . MET A 1 196 ? -15.705 -21.263 -16.566 1.00 72.19 196 MET A N 1
ATOM 1646 C CA . MET A 1 196 ? -15.826 -22.695 -16.295 1.00 72.19 196 MET A CA 1
ATOM 1647 C C . MET A 1 196 ? -16.651 -22.932 -15.013 1.00 72.19 196 MET A C 1
ATOM 1649 O O . MET A 1 196 ? -16.320 -22.358 -13.971 1.00 72.19 196 MET A O 1
ATOM 1653 N N . PRO A 1 197 ? -17.734 -23.736 -15.051 1.00 75.06 197 PRO A N 1
ATOM 1654 C CA . PRO A 1 197 ? -18.564 -23.971 -13.873 1.00 75.06 197 PRO A CA 1
ATOM 1655 C C . PRO A 1 197 ? -17.795 -24.752 -12.803 1.00 75.06 197 PRO A C 1
ATOM 1657 O O . PRO A 1 197 ? -16.867 -25.498 -13.103 1.00 75.06 197 PRO A O 1
ATOM 1660 N N . ALA A 1 198 ? -18.178 -24.607 -11.534 1.00 77.25 198 ALA A N 1
ATOM 1661 C CA . ALA A 1 198 ? -17.587 -25.410 -10.469 1.00 77.25 198 ALA A CA 1
ATOM 1662 C C . ALA A 1 198 ? -18.020 -26.883 -10.607 1.00 77.25 198 ALA A C 1
ATOM 1664 O O . ALA A 1 198 ? -19.201 -27.174 -10.798 1.00 77.25 198 ALA A O 1
ATOM 1665 N N . GLY A 1 199 ? -17.076 -27.816 -10.492 1.00 85.62 199 GLY A N 1
ATOM 1666 C CA . GLY A 1 199 ? -17.353 -29.254 -10.490 1.00 85.62 199 GLY A CA 1
ATOM 1667 C C . GLY A 1 199 ? -16.120 -30.100 -10.799 1.00 85.62 199 GLY A C 1
ATOM 1668 O O . GLY A 1 199 ? -15.016 -29.573 -10.951 1.00 85.62 199 GLY A O 1
ATOM 1669 N N . ASP A 1 200 ? -16.319 -31.416 -10.872 1.00 83.56 200 ASP A N 1
ATOM 1670 C CA . ASP A 1 200 ? -15.291 -32.362 -11.307 1.00 83.56 200 ASP A CA 1
ATOM 1671 C C . ASP A 1 200 ? -15.317 -32.450 -12.840 1.00 83.56 200 ASP A C 1
ATOM 1673 O O . ASP A 1 200 ? -16.352 -32.751 -13.441 1.00 83.56 200 ASP A O 1
ATOM 1677 N N . PHE A 1 201 ? -14.167 -32.232 -13.471 1.00 86.00 201 PHE A N 1
ATOM 1678 C CA . PHE A 1 201 ? -14.002 -32.382 -14.913 1.00 86.00 201 PHE A CA 1
ATOM 1679 C C . PHE A 1 201 ? -13.016 -33.503 -15.211 1.00 86.00 201 PHE A C 1
ATOM 1681 O O . PHE A 1 201 ? -12.006 -33.661 -14.519 1.00 86.00 201 PHE A O 1
ATOM 1688 N N . ARG A 1 202 ? -13.294 -34.252 -16.273 1.00 87.69 202 ARG A N 1
ATOM 1689 C CA . ARG A 1 202 ? -12.344 -35.159 -16.912 1.00 87.69 202 ARG A CA 1
ATOM 1690 C C . ARG A 1 202 ? -11.960 -34.541 -18.248 1.00 87.69 202 ARG A C 1
ATOM 1692 O O . ARG A 1 202 ? -12.825 -34.118 -19.004 1.00 87.69 202 ARG A O 1
ATOM 1699 N N . LEU A 1 203 ? -10.664 -34.451 -18.501 1.00 83.94 203 LEU A N 1
ATOM 1700 C CA . LEU A 1 203 ? -10.120 -33.929 -19.743 1.00 83.94 203 LEU A CA 1
ATOM 1701 C C . LEU A 1 203 ? -9.345 -35.057 -20.404 1.00 83.94 203 LEU A C 1
ATOM 1703 O O . LEU A 1 203 ? -8.349 -35.515 -19.843 1.00 83.94 203 LEU A O 1
ATOM 1707 N N . ASP A 1 204 ? -9.811 -35.480 -21.567 1.00 84.88 204 ASP A N 1
ATOM 1708 C CA . ASP A 1 204 ? -9.137 -36.482 -22.372 1.00 84.88 204 ASP A CA 1
ATOM 1709 C C . ASP A 1 204 ? -8.443 -35.759 -23.530 1.00 84.88 204 ASP A C 1
ATOM 1711 O O . ASP A 1 204 ? -9.049 -34.939 -24.224 1.00 84.88 204 ASP A O 1
ATOM 1715 N N . VAL A 1 205 ? -7.141 -35.999 -23.673 1.00 81.50 205 VAL A N 1
ATOM 1716 C CA . VAL A 1 205 ? -6.272 -35.297 -24.620 1.00 81.50 205 VAL A CA 1
ATOM 1717 C C . VAL A 1 205 ? -5.573 -36.334 -25.483 1.00 81.50 205 VAL A C 1
ATOM 1719 O O . VAL A 1 205 ? -4.852 -37.183 -24.957 1.00 81.50 205 VAL A O 1
ATOM 1722 N N . TRP A 1 206 ? -5.748 -36.240 -26.797 1.00 82.75 206 TRP A N 1
ATOM 1723 C CA . TRP A 1 206 ? -5.102 -37.113 -27.768 1.00 82.75 206 TRP A CA 1
ATOM 1724 C C . TRP A 1 206 ? -4.253 -36.305 -28.743 1.00 82.75 206 TRP A C 1
ATOM 1726 O O . TRP A 1 206 ? -4.632 -35.225 -29.199 1.00 82.75 206 TRP A O 1
ATOM 1736 N N . PHE A 1 207 ? -3.119 -36.891 -29.108 1.00 80.94 207 PHE A N 1
ATOM 1737 C CA . PHE A 1 207 ? -2.363 -36.518 -30.292 1.00 80.94 207 PHE A CA 1
ATOM 1738 C C . PHE A 1 207 ? -2.539 -37.651 -31.290 1.00 80.94 207 PHE A C 1
ATOM 1740 O O . PHE A 1 207 ? -2.202 -38.795 -30.980 1.00 80.94 207 PHE A O 1
ATOM 1747 N N . ARG A 1 208 ? -3.123 -37.347 -32.446 1.00 80.75 208 ARG A N 1
ATOM 1748 C CA . ARG A 1 208 ? -3.428 -38.336 -33.475 1.00 80.75 208 ARG A CA 1
ATOM 1749 C C . ARG A 1 208 ? -2.700 -38.012 -34.767 1.00 80.75 208 ARG A C 1
ATOM 1751 O O . ARG A 1 208 ? -2.538 -36.847 -35.135 1.00 80.75 208 ARG A O 1
ATOM 1758 N N . THR A 1 209 ? -2.269 -39.053 -35.461 1.00 84.75 209 THR A N 1
ATOM 1759 C CA . THR A 1 209 ? -1.811 -38.946 -36.850 1.00 84.75 209 THR A CA 1
ATOM 1760 C C . THR A 1 209 ? -3.013 -38.881 -37.801 1.00 84.75 209 THR A C 1
ATOM 1762 O O . THR A 1 209 ? -4.162 -39.004 -37.371 1.00 84.75 209 THR A O 1
ATOM 1765 N N . THR A 1 210 ? -2.767 -38.712 -39.104 1.00 82.06 210 THR A N 1
ATOM 1766 C CA . THR A 1 210 ? -3.805 -38.832 -40.151 1.00 82.06 210 THR A CA 1
ATOM 1767 C C . THR A 1 210 ? -4.554 -40.162 -40.103 1.00 82.06 210 THR A C 1
ATOM 1769 O O . THR A 1 210 ? -5.708 -40.218 -40.512 1.00 82.06 210 THR A O 1
ATOM 1772 N N . ASP A 1 211 ? -3.922 -41.197 -39.547 1.00 80.00 211 ASP A N 1
ATOM 1773 C CA . ASP A 1 211 ? -4.448 -42.561 -39.492 1.00 80.00 211 ASP A CA 1
ATOM 1774 C C . ASP A 1 211 ? -5.138 -42.864 -38.149 1.00 80.00 211 ASP A C 1
ATOM 1776 O O . ASP A 1 211 ? -5.421 -44.018 -37.839 1.00 80.00 211 ASP A O 1
ATOM 1780 N N . ASN A 1 212 ? -5.395 -41.837 -37.326 1.00 70.94 212 ASN A N 1
ATOM 1781 C CA . ASN A 1 212 ? -6.078 -41.936 -36.030 1.00 70.94 212 ASN A CA 1
ATOM 1782 C C . ASN A 1 212 ? -5.339 -42.790 -34.972 1.00 70.94 212 ASN A C 1
ATOM 1784 O O . ASN A 1 212 ? -5.949 -43.236 -34.001 1.00 70.94 212 ASN A O 1
ATOM 1788 N N . LYS A 1 213 ? -4.025 -42.996 -35.136 1.00 70.69 213 LYS A N 1
ATOM 1789 C CA . LYS A 1 213 ? -3.174 -43.762 -34.209 1.00 70.69 213 LYS A CA 1
ATOM 1790 C C . LYS A 1 213 ? -2.702 -42.873 -33.056 1.00 70.69 213 LYS A C 1
ATOM 1792 O O . LYS A 1 213 ? -2.309 -41.726 -33.283 1.00 70.69 213 LYS A O 1
ATOM 1797 N N . THR A 1 214 ? -2.767 -43.384 -31.829 1.00 59.25 214 THR A N 1
ATOM 1798 C CA . THR A 1 214 ? -2.394 -42.665 -30.597 1.00 59.25 214 THR A CA 1
ATOM 1799 C C . THR A 1 214 ? -0.911 -42.927 -30.239 1.00 59.25 214 THR A C 1
ATOM 1801 O O . THR A 1 214 ? -0.288 -43.739 -30.919 1.00 59.25 214 THR A O 1
ATOM 1804 N N . LEU A 1 215 ? -0.301 -42.233 -29.253 1.00 54.50 215 LEU A N 1
ATOM 1805 C CA . LEU A 1 215 ? 1.173 -42.056 -29.166 1.00 54.50 215 LEU A CA 1
ATOM 1806 C C . LEU A 1 215 ? 1.917 -42.326 -27.802 1.00 54.50 215 LEU A C 1
ATOM 1808 O O . LEU A 1 215 ? 3.022 -41.821 -27.637 1.00 54.50 215 LEU A O 1
ATOM 1812 N N . PHE A 1 216 ? 1.434 -43.068 -26.790 1.00 44.06 216 PHE A N 1
ATOM 1813 C CA . PHE A 1 216 ? 2.125 -43.200 -25.458 1.00 44.06 216 PHE A CA 1
ATOM 1814 C C . PHE A 1 216 ? 2.700 -44.601 -25.031 1.00 44.06 216 PHE A C 1
ATOM 1816 O O . PHE A 1 216 ? 3.117 -45.331 -25.903 1.00 44.06 216 PHE A O 1
ATOM 1823 N N . ALA A 1 217 ? 2.819 -44.975 -23.732 1.00 40.31 217 ALA A N 1
ATOM 1824 C CA . ALA A 1 217 ? 3.293 -46.261 -23.096 1.00 40.31 217 ALA A CA 1
ATOM 1825 C C . ALA A 1 217 ? 4.390 -46.157 -21.989 1.00 40.31 217 ALA A C 1
ATOM 1827 O O . ALA A 1 217 ? 5.360 -45.445 -22.177 1.00 40.31 217 ALA A O 1
ATOM 1828 N N . PRO A 1 218 ? 4.267 -46.831 -20.813 1.00 33.56 218 PRO A N 1
ATOM 1829 C CA . PRO A 1 218 ? 5.247 -46.744 -19.709 1.00 33.56 218 PRO A CA 1
ATOM 1830 C C . PRO A 1 218 ? 5.973 -48.057 -19.323 1.00 33.56 218 PRO A C 1
ATOM 1832 O O . PRO A 1 218 ? 5.479 -49.157 -19.555 1.00 33.56 218 PRO A O 1
ATOM 1835 N N . PHE A 1 219 ? 7.046 -47.921 -18.527 1.00 25.11 219 PHE A N 1
ATOM 1836 C CA . PHE A 1 219 ? 7.474 -48.904 -17.515 1.00 25.11 219 PHE A CA 1
ATOM 1837 C C . PHE A 1 219 ? 7.829 -48.223 -16.176 1.00 25.11 219 PHE A C 1
ATOM 1839 O O . PHE A 1 219 ? 8.088 -47.021 -16.104 1.00 25.11 219 PHE A O 1
ATOM 1846 N N . THR A 1 220 ? 7.824 -48.998 -15.085 1.00 25.80 220 THR A N 1
ATOM 1847 C CA . THR A 1 220 ? 8.073 -48.532 -13.705 1.00 25.80 220 THR A CA 1
ATOM 1848 C C . THR A 1 220 ? 9.224 -49.306 -13.072 1.00 25.80 220 THR A C 1
ATOM 1850 O O . THR A 1 220 ? 9.153 -50.527 -12.974 1.00 25.80 220 THR A O 1
ATOM 1853 N N . VAL A 1 221 ? 10.244 -48.606 -12.563 1.00 26.83 221 VAL A N 1
ATOM 1854 C CA . VAL A 1 221 ? 11.367 -49.216 -11.828 1.00 26.83 221 VAL A CA 1
ATOM 1855 C C . VAL A 1 221 ? 11.120 -49.132 -10.319 1.00 26.83 221 VAL A C 1
ATOM 1857 O O . VAL A 1 221 ? 10.890 -48.052 -9.770 1.00 26.83 221 VAL A O 1
ATOM 1860 N N . ARG A 1 222 ? 11.177 -50.279 -9.634 1.00 32.22 222 ARG A N 1
ATOM 1861 C CA . ARG A 1 222 ? 11.005 -50.413 -8.180 1.00 32.22 222 ARG A CA 1
ATOM 1862 C C . ARG A 1 222 ? 12.224 -51.121 -7.590 1.00 32.22 222 ARG A C 1
ATOM 1864 O O . ARG A 1 222 ? 12.443 -52.292 -7.867 1.00 32.22 222 ARG A O 1
ATOM 1871 N N . VAL A 1 223 ? 12.989 -50.428 -6.747 1.00 35.16 223 VAL A N 1
ATOM 1872 C CA . VAL A 1 223 ? 14.135 -51.016 -6.030 1.00 35.16 223 VAL A CA 1
ATOM 1873 C C . VAL A 1 223 ? 13.612 -51.849 -4.857 1.00 35.16 223 VAL A C 1
ATOM 1875 O O . VAL A 1 223 ? 13.011 -51.309 -3.926 1.00 35.16 223 VAL A O 1
ATOM 1878 N N . THR A 1 224 ? 13.785 -53.169 -4.921 1.00 39.94 224 THR A N 1
ATOM 1879 C CA . THR A 1 224 ? 13.193 -54.134 -3.974 1.00 39.94 224 THR A CA 1
ATOM 1880 C C . THR A 1 224 ? 14.178 -54.657 -2.928 1.00 39.94 224 THR A C 1
ATOM 1882 O O . THR A 1 224 ? 13.740 -55.068 -1.854 1.00 39.94 224 THR A O 1
ATOM 1885 N N . LYS A 1 225 ? 15.490 -54.621 -3.199 1.00 41.34 225 LYS A N 1
ATOM 1886 C CA . LYS A 1 225 ? 16.534 -55.154 -2.312 1.00 41.34 225 LYS A CA 1
ATOM 1887 C C . LYS A 1 225 ? 17.869 -54.440 -2.552 1.00 41.34 225 LYS A C 1
ATOM 1889 O O . LYS A 1 225 ? 18.174 -54.088 -3.684 1.00 41.34 225 LYS A O 1
ATOM 1894 N N . PHE A 1 226 ? 18.644 -54.244 -1.490 1.00 43.81 226 PHE A N 1
ATOM 1895 C CA . PHE A 1 226 ? 20.023 -53.751 -1.536 1.00 43.81 226 PHE A CA 1
ATOM 1896 C C . PHE A 1 226 ? 20.843 -54.573 -0.539 1.00 43.81 226 PHE A C 1
ATOM 1898 O O . PHE A 1 226 ? 20.399 -54.749 0.601 1.00 43.81 226 PHE A O 1
ATOM 1905 N N . VAL A 1 227 ? 21.970 -55.125 -0.987 1.00 48.53 227 VAL A N 1
ATOM 1906 C CA . VAL A 1 227 ? 22.821 -56.067 -0.244 1.00 48.53 227 VAL A CA 1
ATOM 1907 C C . VAL A 1 227 ? 24.257 -55.557 -0.328 1.00 48.53 227 VAL A C 1
ATOM 1909 O O . VAL A 1 227 ? 24.715 -55.273 -1.428 1.00 48.53 227 VAL A O 1
ATOM 1912 N N . CYS A 1 228 ? 24.943 -55.431 0.809 1.00 54.19 228 CYS A N 1
ATOM 1913 C CA . CYS A 1 228 ? 26.395 -55.250 0.829 1.00 54.19 228 CYS A CA 1
ATOM 1914 C C . CYS A 1 228 ? 27.046 -56.626 0.625 1.00 54.19 228 CYS A C 1
ATOM 1916 O O . CYS A 1 228 ? 26.756 -57.540 1.398 1.00 54.19 228 CYS A O 1
ATOM 1918 N N . THR A 1 229 ? 27.846 -56.789 -0.425 1.00 53.50 229 THR A N 1
ATOM 1919 C CA . THR A 1 229 ? 28.590 -58.023 -0.730 1.00 53.50 229 THR A CA 1
ATOM 1920 C C . THR A 1 229 ? 30.064 -57.860 -0.362 1.00 53.50 229 THR A C 1
ATOM 1922 O O . THR A 1 229 ? 30.494 -56.757 -0.044 1.00 53.50 229 THR A O 1
ATOM 1925 N N . ASP A 1 230 ? 30.819 -58.961 -0.368 1.00 51.53 230 ASP A N 1
ATOM 1926 C CA . ASP A 1 230 ? 32.287 -58.952 -0.245 1.00 51.53 230 ASP A CA 1
ATOM 1927 C C . ASP A 1 230 ? 32.825 -58.433 1.101 1.00 51.53 230 ASP A C 1
ATOM 1929 O O . ASP A 1 230 ? 33.903 -57.855 1.192 1.00 51.53 230 ASP A O 1
ATOM 1933 N N . THR A 1 231 ? 32.075 -58.675 2.179 1.00 54.75 231 THR A N 1
ATOM 1934 C CA . THR A 1 231 ? 32.548 -58.474 3.554 1.00 54.75 231 THR A CA 1
ATOM 1935 C C . THR A 1 231 ? 33.264 -59.728 4.066 1.00 54.75 231 THR A C 1
ATOM 1937 O O . THR A 1 231 ? 32.675 -60.810 3.968 1.00 54.75 231 THR A O 1
ATOM 1940 N N . PRO A 1 232 ? 34.444 -59.613 4.703 1.00 52.66 232 PRO A N 1
ATOM 1941 C CA . PRO A 1 232 ? 35.117 -58.379 5.133 1.00 52.66 232 PRO A CA 1
ATOM 1942 C C . PRO A 1 232 ? 35.951 -57.701 4.030 1.00 52.66 232 PRO A C 1
ATOM 1944 O O . PRO A 1 232 ? 36.544 -58.377 3.197 1.00 52.66 232 PRO A O 1
ATOM 1947 N N . TYR A 1 233 ? 36.044 -56.367 4.071 1.00 64.75 233 TYR A N 1
ATOM 1948 C CA . TYR A 1 233 ? 36.893 -55.591 3.159 1.00 64.75 233 TYR A CA 1
ATOM 1949 C C . TYR A 1 233 ? 38.305 -55.423 3.746 1.00 64.75 233 TYR A C 1
ATOM 1951 O O . TYR A 1 233 ? 38.446 -55.106 4.925 1.00 64.75 233 TYR A O 1
ATOM 1959 N N . GLU A 1 234 ? 39.351 -55.568 2.929 1.00 64.50 234 GLU A N 1
ATOM 1960 C CA . GLU A 1 234 ? 40.752 -55.567 3.399 1.00 64.50 234 GLU A CA 1
ATOM 1961 C C . GLU A 1 234 ? 41.210 -54.237 4.032 1.00 64.50 234 GLU A C 1
ATOM 1963 O O . GLU A 1 234 ? 42.062 -54.234 4.917 1.00 64.50 234 GLU A O 1
ATOM 1968 N N . LEU A 1 235 ? 40.642 -53.102 3.602 1.00 65.81 235 LEU A N 1
ATOM 1969 C CA . LEU A 1 235 ? 41.089 -51.752 3.992 1.00 65.81 235 LEU A CA 1
ATOM 1970 C C . LEU A 1 235 ? 40.041 -50.947 4.778 1.00 65.81 235 LEU A C 1
ATOM 1972 O O . LEU A 1 235 ? 40.274 -49.781 5.104 1.00 65.81 235 LEU A O 1
ATOM 1976 N N . SER A 1 236 ? 38.876 -51.531 5.069 1.00 67.38 236 SER A N 1
ATOM 1977 C CA . SER A 1 236 ? 37.797 -50.833 5.774 1.00 67.38 236 SER A CA 1
ATOM 1978 C C . SER A 1 236 ? 36.884 -51.789 6.529 1.00 67.38 236 SER A C 1
ATOM 1980 O O . SER A 1 236 ? 36.575 -52.874 6.048 1.00 67.38 236 SER A O 1
ATOM 1982 N N . GLU A 1 237 ? 36.376 -51.357 7.677 1.00 70.12 237 GLU A N 1
ATOM 1983 C CA . GLU A 1 237 ? 35.432 -52.141 8.466 1.00 70.12 237 GLU A CA 1
ATOM 1984 C C . GLU A 1 237 ? 34.000 -51.637 8.245 1.00 70.12 237 GLU A C 1
ATOM 1986 O O . GLU A 1 237 ? 33.691 -50.459 8.457 1.00 70.12 237 GLU A O 1
ATOM 1991 N N . LEU A 1 238 ? 33.101 -52.524 7.810 1.00 61.97 238 LEU A N 1
ATOM 1992 C CA . LEU A 1 238 ? 31.681 -52.210 7.648 1.00 61.97 238 LEU A CA 1
ATOM 1993 C C . LEU A 1 238 ? 30.961 -52.336 8.996 1.00 61.97 238 LEU A C 1
ATOM 1995 O O . LEU A 1 238 ? 30.587 -53.427 9.413 1.00 61.97 238 LEU A O 1
ATOM 1999 N N . LEU A 1 239 ? 30.713 -51.207 9.656 1.00 72.12 239 LEU A N 1
ATOM 2000 C CA . LEU A 1 239 ? 30.074 -51.161 10.976 1.00 72.12 239 LEU A CA 1
ATOM 2001 C C . LEU A 1 239 ? 28.560 -51.434 10.917 1.00 72.12 239 LEU A C 1
ATOM 2003 O O . LEU A 1 239 ? 27.967 -51.991 11.843 1.00 72.12 239 LEU A O 1
ATOM 2007 N N . HIS A 1 240 ? 27.894 -51.010 9.840 1.00 69.06 240 HIS A N 1
ATOM 2008 C CA . HIS A 1 240 ? 26.468 -51.263 9.629 1.00 69.06 240 HIS A CA 1
ATOM 2009 C C . HIS A 1 240 ? 26.128 -51.219 8.140 1.00 69.06 240 HIS A C 1
ATOM 2011 O O . HIS A 1 240 ? 26.600 -50.334 7.436 1.00 69.06 240 HIS A O 1
ATOM 2017 N N . CYS A 1 241 ? 25.261 -52.117 7.669 1.00 66.50 241 CYS A N 1
ATOM 2018 C CA . CYS A 1 241 ? 24.625 -52.032 6.352 1.00 66.50 241 CYS A CA 1
ATOM 2019 C C . CYS A 1 241 ? 23.187 -52.546 6.456 1.00 66.50 241 CYS A C 1
ATOM 2021 O O . CYS A 1 241 ? 22.937 -53.749 6.503 1.00 66.50 241 CYS A O 1
ATOM 2023 N N . LYS A 1 242 ? 22.222 -51.623 6.558 1.00 67.88 242 LYS A N 1
ATOM 2024 C CA . LYS A 1 242 ? 20.804 -51.956 6.740 1.00 67.88 242 LYS A CA 1
ATOM 2025 C C . LYS A 1 242 ? 19.912 -51.143 5.812 1.00 67.88 242 LYS A C 1
ATOM 2027 O O . LYS A 1 242 ? 19.890 -49.912 5.846 1.00 67.88 242 LYS A O 1
ATOM 2032 N N . THR A 1 243 ? 19.088 -51.856 5.053 1.00 57.69 243 THR A N 1
ATOM 2033 C CA . THR A 1 243 ? 18.043 -51.276 4.205 1.00 57.69 243 THR A CA 1
ATOM 2034 C C . THR A 1 243 ? 16.701 -51.368 4.918 1.00 57.69 243 THR A C 1
ATOM 2036 O O . THR A 1 243 ? 16.262 -52.453 5.294 1.00 57.69 243 THR A O 1
ATOM 2039 N N . THR A 1 244 ? 16.022 -50.236 5.108 1.00 65.75 244 THR A N 1
ATOM 2040 C CA . THR A 1 244 ? 14.720 -50.187 5.788 1.00 65.75 244 THR A CA 1
ATOM 2041 C C . THR A 1 244 ? 13.625 -49.801 4.800 1.00 65.75 244 THR A C 1
ATOM 2043 O O . THR A 1 244 ? 13.506 -48.638 4.399 1.00 65.75 244 THR A O 1
ATOM 2046 N N . LEU A 1 245 ? 12.795 -50.773 4.419 1.00 53.69 245 LEU A N 1
ATOM 2047 C CA . LEU A 1 245 ? 11.611 -50.542 3.591 1.00 53.69 245 LEU A CA 1
ATOM 2048 C C . LEU A 1 245 ? 10.535 -49.822 4.414 1.00 53.69 245 LEU A C 1
ATOM 2050 O O . LEU A 1 245 ? 10.174 -50.256 5.507 1.00 53.69 245 LEU A O 1
ATOM 2054 N N . ARG A 1 246 ? 10.004 -48.710 3.895 1.00 55.03 246 ARG A N 1
ATOM 2055 C CA . ARG A 1 246 ? 8.943 -47.931 4.551 1.00 55.03 246 ARG A CA 1
ATOM 2056 C C . ARG A 1 246 ? 7.725 -47.843 3.636 1.00 55.03 246 ARG A C 1
ATOM 2058 O O . ARG A 1 246 ? 7.821 -47.375 2.507 1.00 55.03 246 ARG A O 1
ATOM 2065 N N . ARG A 1 247 ? 6.555 -48.276 4.118 1.00 46.19 247 ARG A N 1
ATOM 2066 C CA . ARG A 1 247 ? 5.297 -48.215 3.351 1.00 46.19 247 ARG A CA 1
ATOM 2067 C C . ARG A 1 247 ? 4.963 -46.749 3.020 1.00 46.19 247 ARG A C 1
ATOM 2069 O O . ARG A 1 247 ? 4.915 -45.915 3.922 1.00 46.19 247 ARG A O 1
ATOM 2076 N N . ASN A 1 248 ? 4.747 -46.442 1.738 1.00 41.50 248 ASN A N 1
ATOM 2077 C CA . ASN A 1 248 ? 4.429 -45.103 1.207 1.00 41.50 248 ASN A CA 1
ATOM 2078 C C . ASN A 1 248 ? 5.470 -44.001 1.504 1.00 41.50 248 ASN A C 1
ATOM 2080 O O . ASN A 1 248 ? 5.134 -42.815 1.524 1.00 41.50 248 ASN A O 1
ATOM 2084 N N . LYS A 1 249 ? 6.735 -44.373 1.734 1.00 46.56 249 LYS A N 1
ATOM 2085 C CA . LYS A 1 249 ? 7.872 -43.451 1.889 1.00 46.56 249 LYS A CA 1
ATOM 2086 C C . LYS A 1 249 ? 9.089 -43.999 1.121 1.00 46.56 249 LYS A C 1
ATOM 2088 O O . LYS A 1 249 ? 9.122 -45.197 0.855 1.00 46.56 249 LYS A O 1
ATOM 2093 N N . PRO A 1 250 ? 10.080 -43.162 0.766 1.00 42.50 250 PRO A N 1
ATOM 2094 C CA . PRO A 1 250 ? 11.328 -43.642 0.174 1.00 42.50 250 PRO A CA 1
ATOM 2095 C C . PRO A 1 250 ? 12.016 -44.665 1.089 1.00 42.50 250 PRO A C 1
ATOM 2097 O O . PRO A 1 250 ? 11.965 -44.529 2.319 1.00 42.50 250 PRO A O 1
ATOM 2100 N N . THR A 1 251 ? 12.645 -45.677 0.491 1.00 51.09 251 THR A N 1
ATOM 2101 C CA . THR A 1 251 ? 13.477 -46.657 1.200 1.00 51.09 251 THR A CA 1
ATOM 2102 C C . THR A 1 251 ? 14.640 -45.936 1.876 1.00 51.09 251 THR A C 1
ATOM 2104 O O . THR A 1 251 ? 15.274 -45.083 1.259 1.00 51.09 251 THR A O 1
ATOM 2107 N N . LEU A 1 252 ? 14.892 -46.235 3.153 1.00 54.75 252 LEU A N 1
ATOM 2108 C CA . LEU A 1 252 ? 15.984 -45.618 3.903 1.00 54.75 252 LEU A CA 1
ATOM 2109 C C . LEU A 1 252 ? 17.175 -46.573 3.946 1.00 54.75 252 LEU A C 1
ATOM 2111 O O . LEU A 1 252 ? 17.044 -47.695 4.439 1.00 54.75 252 LEU A O 1
ATOM 2115 N N . PHE A 1 253 ? 18.315 -46.108 3.450 1.00 56.69 253 PHE A N 1
ATOM 2116 C CA . PHE A 1 253 ? 19.584 -46.823 3.484 1.00 56.69 253 PHE A CA 1
ATOM 2117 C C . PHE A 1 253 ? 20.432 -46.256 4.617 1.00 56.69 253 PHE A C 1
ATOM 2119 O O . PHE A 1 253 ? 20.570 -45.039 4.731 1.00 56.69 253 PHE A O 1
ATOM 2126 N N . ASN A 1 254 ? 20.954 -47.127 5.474 1.00 62.03 254 ASN A N 1
ATOM 2127 C CA . ASN A 1 254 ? 21.898 -46.740 6.511 1.00 62.03 254 ASN A CA 1
ATOM 2128 C C . ASN A 1 254 ? 23.120 -47.650 6.401 1.00 62.03 254 ASN A C 1
ATOM 2130 O O . ASN A 1 254 ? 23.011 -48.849 6.677 1.00 62.03 254 ASN A O 1
ATOM 2134 N N . PHE A 1 255 ? 24.246 -47.092 5.964 1.00 57.59 255 PHE A N 1
ATOM 2135 C CA . PHE A 1 255 ? 25.527 -47.781 5.982 1.00 57.59 255 PHE A CA 1
ATOM 2136 C C . PHE A 1 255 ? 26.582 -46.919 6.679 1.00 57.59 255 PHE A C 1
ATOM 2138 O O . PHE A 1 255 ? 26.546 -45.694 6.587 1.00 57.59 255 PHE A O 1
ATOM 2145 N N . SER A 1 256 ? 27.482 -47.566 7.413 1.00 63.84 256 SER A N 1
ATOM 2146 C CA . SER A 1 256 ? 28.586 -46.931 8.133 1.00 63.84 256 SER A CA 1
ATOM 2147 C C . SER A 1 256 ? 29.843 -47.749 7.884 1.00 63.84 256 SER A C 1
ATOM 2149 O O . SER A 1 256 ? 29.840 -48.956 8.131 1.00 63.84 256 SER A O 1
ATOM 2151 N N . VAL A 1 257 ? 30.887 -47.104 7.370 1.00 59.41 257 VAL A N 1
ATOM 2152 C CA . VAL A 1 257 ? 32.175 -47.721 7.034 1.00 59.41 257 VAL A CA 1
ATOM 2153 C C . VAL A 1 257 ? 33.265 -46.942 7.756 1.00 59.41 257 VAL A C 1
ATOM 2155 O O . VAL A 1 257 ? 33.298 -45.714 7.682 1.00 59.41 257 VAL A O 1
ATOM 2158 N N . HIS A 1 258 ? 34.142 -47.650 8.459 1.00 68.75 258 HIS A N 1
ATOM 2159 C CA . HIS A 1 258 ? 35.318 -47.084 9.105 1.00 68.75 258 HIS A CA 1
ATOM 2160 C C . HIS A 1 258 ? 36.555 -47.358 8.243 1.00 68.75 258 HIS A C 1
ATOM 2162 O O . HIS A 1 258 ? 36.871 -48.513 7.962 1.00 68.75 258 HIS A O 1
ATOM 2168 N N . ILE A 1 259 ? 37.244 -46.297 7.814 1.00 67.50 259 ILE A N 1
ATOM 2169 C CA . ILE A 1 259 ? 38.465 -46.378 7.000 1.00 67.50 259 ILE A CA 1
ATOM 2170 C C . ILE A 1 259 ? 39.620 -45.820 7.847 1.00 67.50 259 ILE A C 1
ATOM 2172 O O . ILE A 1 259 ? 39.672 -44.608 8.058 1.00 67.50 259 ILE A O 1
ATOM 2176 N N . PRO A 1 260 ? 40.527 -46.663 8.371 1.00 58.31 260 PRO A N 1
ATOM 2177 C CA . PRO A 1 260 ? 41.556 -46.231 9.319 1.00 58.31 260 PRO A CA 1
ATOM 2178 C C . PRO A 1 260 ? 42.779 -45.553 8.672 1.00 58.31 260 PRO A C 1
ATOM 2180 O O . PRO A 1 260 ? 43.686 -45.136 9.388 1.00 58.31 260 PRO A O 1
ATOM 2183 N N . MET A 1 261 ? 42.834 -45.435 7.340 1.00 61.94 261 MET A N 1
ATOM 2184 C CA . MET A 1 261 ? 43.989 -44.899 6.608 1.00 61.94 261 MET A CA 1
ATOM 2185 C C . MET A 1 261 ? 43.594 -43.855 5.555 1.00 61.94 261 MET A C 1
ATOM 2187 O O . MET A 1 261 ? 42.477 -43.857 5.041 1.00 61.94 261 MET A O 1
ATOM 2191 N N . VAL A 1 262 ? 44.521 -42.949 5.232 1.00 63.22 262 VAL A N 1
ATOM 2192 C CA . VAL A 1 262 ? 44.313 -41.875 4.249 1.00 63.22 262 VAL A CA 1
ATOM 2193 C C . VAL A 1 262 ? 44.433 -42.445 2.835 1.00 63.22 262 VAL A C 1
ATOM 2195 O O . VAL A 1 262 ? 45.502 -42.906 2.444 1.00 63.22 262 VAL A O 1
ATOM 2198 N N . LEU A 1 263 ? 43.346 -42.399 2.062 1.00 56.69 263 LEU A N 1
ATOM 2199 C CA . LEU A 1 263 ? 43.317 -42.851 0.669 1.00 56.69 263 LEU A CA 1
ATOM 2200 C C . LEU A 1 263 ? 43.461 -41.651 -0.275 1.00 56.69 263 LEU A C 1
ATOM 2202 O O . LEU A 1 263 ? 42.670 -40.711 -0.223 1.00 56.69 263 LEU A O 1
ATOM 2206 N N . ASN A 1 264 ? 44.474 -41.685 -1.144 1.00 59.94 264 ASN A N 1
ATOM 2207 C CA . ASN A 1 264 ? 44.731 -40.616 -2.118 1.00 59.94 264 ASN A CA 1
ATOM 2208 C C . ASN A 1 264 ? 43.857 -40.731 -3.376 1.00 59.94 264 ASN A C 1
ATOM 2210 O O . ASN A 1 264 ? 43.619 -39.728 -4.047 1.00 59.94 264 ASN A O 1
ATOM 2214 N N . THR A 1 265 ? 43.372 -41.935 -3.680 1.00 63.53 265 THR A N 1
ATOM 2215 C CA . THR A 1 265 ? 42.525 -42.239 -4.835 1.00 63.53 265 THR A CA 1
ATOM 2216 C C . THR A 1 265 ? 41.364 -43.120 -4.377 1.00 63.53 265 THR A C 1
ATOM 2218 O O . THR A 1 265 ? 41.544 -44.065 -3.610 1.00 63.53 265 THR A O 1
ATOM 2221 N N . ILE A 1 266 ? 40.149 -42.782 -4.808 1.00 68.31 266 ILE A N 1
ATOM 2222 C CA . ILE A 1 266 ? 38.932 -43.555 -4.525 1.00 68.31 266 ILE A CA 1
ATOM 2223 C C . ILE A 1 266 ? 38.194 -43.721 -5.846 1.00 68.31 266 ILE A C 1
ATOM 2225 O O . ILE A 1 266 ? 37.813 -42.725 -6.462 1.00 68.31 266 ILE A O 1
ATOM 2229 N N . PHE A 1 267 ? 37.986 -44.964 -6.271 1.00 70.44 267 PHE A N 1
ATOM 2230 C CA . PHE A 1 267 ? 37.212 -45.291 -7.465 1.00 70.44 267 PHE A CA 1
ATOM 2231 C C . PHE A 1 267 ? 35.789 -45.682 -7.072 1.00 70.44 267 PHE A C 1
ATOM 2233 O O . PHE A 1 267 ? 35.584 -46.470 -6.151 1.00 70.44 267 PHE A O 1
ATOM 2240 N N . LEU A 1 268 ? 34.805 -45.111 -7.765 1.00 67.69 268 LEU A N 1
ATOM 2241 C CA . LEU A 1 268 ? 33.421 -45.560 -7.726 1.00 67.69 268 LEU A CA 1
ATOM 2242 C C . LEU A 1 268 ? 33.171 -46.406 -8.971 1.00 67.69 268 LEU A C 1
ATOM 2244 O O . LEU A 1 268 ? 33.106 -45.862 -10.075 1.00 67.69 268 LEU A O 1
ATOM 2248 N N . GLU A 1 269 ? 33.004 -47.711 -8.773 1.00 68.44 269 GLU A N 1
ATOM 2249 C CA . GLU A 1 269 ? 32.547 -48.629 -9.810 1.00 68.44 269 GLU A CA 1
ATOM 2250 C C . GLU A 1 269 ? 31.064 -48.955 -9.590 1.00 68.44 269 GLU A C 1
ATOM 2252 O O . GLU A 1 269 ? 30.664 -49.456 -8.538 1.00 68.44 269 GLU A O 1
ATOM 2257 N N . LEU A 1 270 ? 30.226 -48.642 -10.574 1.00 61.84 270 LEU A N 1
ATOM 2258 C CA . LEU A 1 270 ? 28.800 -48.935 -10.582 1.00 61.84 270 LEU A CA 1
ATOM 2259 C C . LEU A 1 270 ? 28.492 -49.794 -11.806 1.00 61.84 270 LEU A C 1
ATOM 2261 O O . LEU A 1 270 ? 28.483 -49.290 -12.927 1.00 61.84 270 LEU A O 1
ATOM 2265 N N . ARG A 1 271 ? 28.209 -51.078 -11.573 1.00 60.31 271 ARG A N 1
ATOM 2266 C CA . ARG A 1 271 ? 27.730 -52.009 -12.601 1.00 60.31 271 ARG A CA 1
ATOM 2267 C C . ARG A 1 271 ? 26.224 -52.161 -12.496 1.00 60.31 271 ARG A C 1
ATOM 2269 O O . ARG A 1 271 ? 25.694 -52.415 -11.410 1.00 60.31 271 ARG A O 1
ATOM 2276 N N . THR A 1 272 ? 25.523 -51.999 -13.611 1.00 55.81 272 THR A N 1
ATOM 2277 C CA . THR A 1 272 ? 24.069 -52.185 -13.652 1.00 55.81 272 THR A CA 1
ATOM 2278 C C . THR A 1 272 ? 23.730 -53.519 -14.304 1.00 55.81 272 THR A C 1
ATOM 2280 O O . THR A 1 272 ? 24.311 -53.905 -15.309 1.00 55.81 272 THR A O 1
ATOM 2283 N N . PHE A 1 273 ? 22.789 -54.259 -13.719 1.00 56.69 273 PHE A N 1
ATOM 2284 C CA . PHE A 1 273 ? 22.325 -55.545 -14.243 1.00 56.69 273 PHE A CA 1
ATOM 2285 C C . PHE A 1 273 ? 20.808 -55.498 -14.390 1.00 56.69 273 PHE A C 1
ATOM 2287 O O . PHE A 1 273 ? 20.112 -54.975 -13.514 1.00 56.69 273 PHE A O 1
ATOM 2294 N N . TYR A 1 274 ? 20.286 -56.061 -15.475 1.00 49.47 274 TYR A N 1
ATOM 2295 C CA . TYR A 1 274 ? 18.851 -56.223 -15.691 1.00 49.47 274 TYR A CA 1
ATOM 2296 C C . TYR A 1 274 ? 18.500 -57.713 -15.700 1.00 49.47 274 TYR A C 1
ATOM 2298 O O . TYR A 1 274 ? 19.299 -58.554 -16.107 1.00 49.47 274 TYR A O 1
ATOM 2306 N N . ARG A 1 275 ? 17.313 -58.061 -15.195 1.00 41.84 275 ARG A N 1
ATOM 2307 C CA . ARG A 1 275 ? 16.861 -59.453 -15.105 1.00 41.84 275 ARG A CA 1
ATOM 2308 C C . ARG A 1 275 ? 15.655 -59.659 -16.007 1.00 41.84 275 ARG A C 1
ATOM 2310 O O . ARG A 1 275 ? 14.591 -59.123 -15.709 1.00 41.84 275 ARG A O 1
ATOM 2317 N N . PHE A 1 276 ? 15.832 -60.440 -17.070 1.00 42.41 276 PHE A N 1
ATOM 2318 C CA . PHE A 1 276 ? 14.724 -60.916 -17.906 1.00 42.41 276 PHE A CA 1
ATOM 2319 C C . PHE A 1 276 ? 14.330 -62.338 -17.480 1.00 42.41 276 PHE A C 1
ATOM 2321 O O . PHE A 1 276 ? 13.214 -62.539 -17.019 1.00 42.41 276 PHE A O 1
ATOM 2328 N N . ASN A 1 277 ? 15.298 -63.265 -17.476 1.00 44.50 277 ASN A N 1
ATOM 2329 C CA . ASN A 1 277 ? 15.195 -64.596 -16.857 1.00 44.50 277 ASN A CA 1
ATOM 2330 C C . ASN A 1 277 ? 16.380 -64.836 -15.892 1.00 44.50 277 ASN A C 1
ATOM 2332 O O . ASN A 1 277 ? 16.156 -65.096 -14.707 1.00 44.50 277 ASN A O 1
ATOM 2336 N N . ASP A 1 278 ? 17.607 -64.555 -16.347 1.00 51.34 278 ASP A N 1
ATOM 2337 C CA . ASP A 1 278 ? 18.828 -64.434 -15.531 1.00 51.34 278 ASP A CA 1
ATOM 2338 C C . ASP A 1 278 ? 19.307 -62.975 -15.449 1.00 51.34 278 ASP A C 1
ATOM 2340 O O . ASP A 1 278 ? 18.835 -62.115 -16.199 1.00 51.34 278 ASP A O 1
ATOM 2344 N N . PHE A 1 279 ? 20.206 -62.669 -14.506 1.00 51.66 279 PHE A N 1
ATOM 2345 C CA . PHE A 1 279 ? 20.830 -61.345 -14.420 1.00 51.66 279 PHE A CA 1
ATOM 2346 C C . PHE A 1 279 ? 21.862 -61.198 -15.542 1.00 51.66 279 PHE A C 1
ATOM 2348 O O . PHE A 1 279 ? 22.904 -61.846 -15.513 1.00 51.66 279 PHE A O 1
ATOM 2355 N N . GLN A 1 280 ? 21.576 -60.338 -16.516 1.00 55.59 280 GLN A N 1
ATOM 2356 C CA . GLN A 1 280 ? 22.520 -59.947 -17.560 1.00 55.59 280 GLN A CA 1
ATOM 2357 C C . GLN A 1 280 ? 23.016 -58.524 -17.299 1.00 55.59 280 GLN A C 1
ATOM 2359 O O . GLN A 1 280 ? 22.286 -57.683 -16.764 1.00 55.59 280 GLN A O 1
ATOM 2364 N N . GLN A 1 281 ? 24.274 -58.255 -17.647 1.00 50.50 281 GLN A N 1
ATOM 2365 C CA . GLN A 1 281 ? 24.865 -56.930 -17.494 1.00 50.50 281 GLN A CA 1
ATOM 2366 C C . GLN A 1 281 ? 24.160 -55.951 -18.436 1.00 50.50 281 GLN A C 1
ATOM 2368 O O . GLN A 1 281 ? 23.975 -56.219 -19.622 1.00 50.50 281 GLN A O 1
ATOM 2373 N N . PHE A 1 282 ? 23.689 -54.844 -17.876 1.00 53.25 282 PHE A N 1
ATOM 2374 C CA . PHE A 1 282 ? 23.118 -53.741 -18.630 1.00 53.25 282 PHE A CA 1
ATOM 2375 C C . PHE A 1 282 ? 24.293 -52.889 -19.138 1.00 53.25 282 PHE A C 1
ATOM 2377 O O . PHE A 1 282 ? 25.259 -52.728 -18.394 1.00 53.25 282 PHE A O 1
ATOM 2384 N N . PRO A 1 283 ? 24.265 -52.351 -20.370 1.00 58.28 283 PRO A N 1
ATOM 2385 C CA . PRO A 1 283 ? 25.440 -51.746 -21.014 1.00 58.28 283 PRO A CA 1
ATOM 2386 C C . PRO A 1 283 ? 25.824 -50.359 -20.457 1.00 58.28 283 PRO A C 1
ATOM 2388 O O . PRO A 1 283 ? 26.296 -49.496 -21.190 1.00 58.28 283 PRO A O 1
ATOM 2391 N N . ILE A 1 284 ? 25.601 -50.121 -19.163 1.00 52.62 284 ILE A N 1
ATOM 2392 C CA . ILE A 1 284 ? 25.975 -48.900 -18.454 1.00 52.62 284 ILE A CA 1
ATOM 2393 C C . ILE A 1 284 ? 26.789 -49.308 -17.225 1.00 52.62 284 ILE A C 1
ATOM 2395 O O . ILE A 1 284 ? 26.234 -49.590 -16.157 1.00 52.62 284 ILE A O 1
ATOM 2399 N N . ASP A 1 285 ? 28.108 -49.314 -17.395 1.00 59.44 285 ASP A N 1
ATOM 2400 C CA . ASP A 1 285 ? 29.069 -49.398 -16.303 1.00 59.44 285 ASP A CA 1
ATOM 2401 C C . ASP A 1 285 ? 29.732 -48.034 -16.132 1.00 59.44 285 ASP A C 1
ATOM 2403 O O . ASP A 1 285 ? 30.199 -47.427 -17.095 1.00 59.44 285 ASP A O 1
ATOM 2407 N N . LEU A 1 286 ? 29.779 -47.545 -14.899 1.00 69.19 286 LEU A N 1
ATOM 2408 C CA . LEU A 1 286 ? 30.511 -46.334 -14.555 1.00 69.19 286 LEU A CA 1
ATOM 2409 C C . LEU A 1 286 ? 31.703 -46.733 -13.696 1.00 69.19 286 LEU A C 1
ATOM 2411 O O . LEU A 1 286 ? 31.510 -47.263 -12.610 1.00 69.19 286 LEU A O 1
ATOM 2415 N N . ASN A 1 287 ? 32.917 -46.430 -14.145 1.00 79.31 287 ASN A N 1
ATOM 2416 C CA . ASN A 1 287 ? 34.106 -46.466 -13.301 1.00 79.31 287 ASN A CA 1
ATOM 2417 C C . ASN A 1 287 ? 34.733 -45.069 -13.306 1.00 79.31 287 ASN A C 1
ATOM 2419 O O . ASN A 1 287 ? 35.170 -44.577 -14.345 1.00 79.31 287 ASN A O 1
ATOM 2423 N N . THR A 1 288 ? 34.699 -44.374 -12.173 1.00 77.44 288 THR A N 1
ATOM 2424 C CA . THR A 1 288 ? 35.211 -43.001 -12.067 1.00 77.44 288 THR A CA 1
ATOM 2425 C C . THR A 1 288 ? 35.960 -42.808 -10.764 1.00 77.44 288 THR A C 1
ATOM 2427 O O . THR A 1 288 ? 35.453 -43.114 -9.685 1.00 77.44 288 THR A O 1
ATOM 2430 N N . GLU A 1 289 ? 37.157 -42.233 -10.858 1.00 82.75 289 GLU A N 1
ATOM 2431 C CA . GLU A 1 289 ? 37.892 -41.767 -9.690 1.00 82.75 289 GLU A CA 1
ATOM 2432 C C . GLU A 1 289 ? 37.223 -40.500 -9.135 1.00 82.75 289 GLU A C 1
ATOM 2434 O O . GLU A 1 289 ? 37.176 -39.451 -9.783 1.00 82.75 289 GLU A O 1
ATOM 2439 N N . ILE A 1 290 ? 36.704 -40.591 -7.914 1.00 72.94 290 ILE A N 1
ATOM 2440 C CA . ILE A 1 290 ? 35.917 -39.541 -7.261 1.00 72.94 290 ILE A CA 1
ATOM 2441 C C . ILE A 1 290 ? 36.742 -38.253 -7.115 1.00 72.94 290 ILE A C 1
ATOM 2443 O O . ILE A 1 290 ? 36.253 -37.157 -7.393 1.00 72.94 290 ILE A O 1
ATOM 2447 N N . CYS A 1 291 ? 38.014 -38.376 -6.728 1.00 76.00 291 CYS A N 1
ATOM 2448 C CA . CYS A 1 291 ? 38.914 -37.239 -6.532 1.00 76.00 291 CYS A CA 1
ATOM 2449 C C . CYS A 1 291 ? 39.238 -36.514 -7.848 1.00 76.00 291 CYS A C 1
ATOM 2451 O O . CYS A 1 291 ? 39.258 -35.282 -7.881 1.00 76.00 291 CYS A O 1
ATOM 2453 N N . SER A 1 292 ? 39.446 -37.262 -8.936 1.00 75.50 292 SER A N 1
ATOM 2454 C CA . SER A 1 292 ? 39.631 -36.713 -10.286 1.00 75.50 292 SER A CA 1
ATOM 2455 C C . SER A 1 292 ? 38.381 -35.976 -10.766 1.00 75.50 292 SER A C 1
ATOM 2457 O O . SER A 1 292 ? 38.480 -34.827 -11.194 1.00 75.50 292 SER A O 1
ATOM 2459 N N . TYR A 1 293 ? 37.197 -36.572 -10.582 1.00 76.50 293 TYR A N 1
ATOM 2460 C CA . TYR A 1 293 ? 35.923 -35.954 -10.958 1.00 76.50 293 TYR A CA 1
ATOM 2461 C C . TYR A 1 293 ? 35.684 -34.612 -10.242 1.00 76.50 293 TYR A C 1
ATOM 2463 O O . TYR A 1 293 ? 35.158 -33.674 -10.837 1.00 76.50 293 TYR A O 1
ATOM 2471 N N . PHE A 1 294 ? 36.095 -34.471 -8.978 1.00 71.81 294 PHE A N 1
ATOM 2472 C CA . PHE A 1 294 ? 35.992 -33.185 -8.275 1.00 71.81 294 PHE A CA 1
ATOM 2473 C C . PHE A 1 294 ? 36.998 -32.136 -8.749 1.00 71.81 294 PHE A C 1
ATOM 2475 O O . PHE A 1 294 ? 36.712 -30.943 -8.654 1.00 71.81 294 PHE A O 1
ATOM 2482 N N . ARG A 1 295 ? 38.162 -32.557 -9.253 1.00 74.56 295 ARG A N 1
ATOM 2483 C CA . ARG A 1 295 ? 39.143 -31.639 -9.845 1.00 74.56 295 ARG A CA 1
ATOM 2484 C C . ARG A 1 295 ? 38.702 -31.185 -11.233 1.00 74.56 295 ARG A C 1
ATOM 2486 O O . ARG A 1 295 ? 38.782 -29.997 -11.516 1.00 74.56 295 ARG A O 1
ATOM 2493 N N . ASN A 1 296 ? 38.202 -32.113 -12.048 1.00 73.75 296 ASN A N 1
ATOM 2494 C CA . ASN A 1 296 ? 37.688 -31.884 -13.395 1.00 73.75 296 ASN A CA 1
ATOM 2495 C C . ASN A 1 296 ? 36.410 -32.721 -13.605 1.00 73.75 296 ASN A C 1
ATOM 2497 O O . ASN A 1 296 ? 36.510 -33.925 -13.853 1.00 73.75 296 ASN A O 1
ATOM 2501 N N . PRO A 1 297 ? 35.206 -32.124 -13.505 1.00 77.38 297 PRO A N 1
ATOM 2502 C CA . PRO A 1 297 ? 33.962 -32.871 -13.659 1.00 77.38 297 PRO A CA 1
ATOM 2503 C C . PRO A 1 297 ? 33.838 -33.431 -15.078 1.00 77.38 297 PRO A C 1
ATOM 2505 O O . PRO A 1 297 ? 33.989 -32.701 -16.056 1.00 77.38 297 PRO A O 1
ATOM 2508 N N . SER A 1 298 ? 33.537 -34.728 -15.176 1.00 69.56 298 SER A N 1
ATOM 2509 C CA . SER A 1 298 ? 33.368 -35.432 -16.453 1.00 69.56 298 SER A CA 1
ATOM 2510 C C . SER A 1 298 ? 32.256 -34.805 -17.319 1.00 69.56 298 SER A C 1
ATOM 2512 O O . SER A 1 298 ? 31.235 -34.311 -16.814 1.00 69.56 298 SER A O 1
ATOM 2514 N N . GLU A 1 299 ? 32.440 -34.834 -18.644 1.00 64.25 299 GLU A N 1
ATOM 2515 C CA . GLU A 1 299 ? 31.383 -34.499 -19.609 1.00 64.25 299 GLU A CA 1
ATOM 2516 C C . GLU A 1 299 ? 30.307 -35.585 -19.721 1.00 64.25 299 GLU A C 1
ATOM 2518 O O . GLU A 1 299 ? 29.209 -35.304 -20.203 1.00 64.25 299 GLU A O 1
ATOM 2523 N N . ASP A 1 300 ? 30.573 -36.786 -19.200 1.00 71.38 300 ASP A N 1
ATOM 2524 C CA . ASP A 1 300 ? 29.599 -37.869 -19.151 1.00 71.38 300 ASP A CA 1
ATOM 2525 C C . ASP A 1 300 ? 28.386 -37.464 -18.293 1.00 71.38 300 ASP A C 1
ATOM 2527 O O . ASP A 1 300 ? 28.455 -37.282 -17.070 1.00 71.38 300 ASP A O 1
ATOM 2531 N N . VAL A 1 301 ? 27.247 -37.316 -18.973 1.00 63.72 301 VAL A N 1
ATOM 2532 C CA . VAL A 1 301 ? 25.952 -36.928 -18.404 1.00 63.72 301 VAL A CA 1
ATOM 2533 C C . VAL A 1 301 ? 25.516 -37.905 -17.307 1.00 63.72 301 VAL A C 1
ATOM 2535 O O . VAL A 1 301 ? 24.907 -37.484 -16.319 1.00 63.72 301 VAL A O 1
ATOM 2538 N N . PHE A 1 302 ? 25.861 -39.189 -17.438 1.00 58.78 302 PHE A N 1
ATOM 2539 C CA . PHE A 1 302 ? 25.534 -40.223 -16.465 1.00 58.78 302 PHE A CA 1
ATOM 2540 C C . PHE A 1 302 ? 26.429 -40.127 -15.225 1.00 58.78 302 PHE A C 1
ATOM 2542 O O . PHE A 1 302 ? 25.908 -40.086 -14.109 1.00 58.78 302 PHE A O 1
ATOM 2549 N N . ALA A 1 303 ? 27.745 -39.957 -15.400 1.00 67.94 303 ALA A N 1
ATOM 2550 C CA . ALA A 1 303 ? 28.673 -39.691 -14.293 1.00 67.94 303 ALA A CA 1
ATOM 2551 C C . ALA A 1 303 ? 28.258 -38.439 -13.500 1.00 67.94 303 ALA A C 1
ATOM 2553 O O . ALA A 1 303 ? 28.251 -38.436 -12.266 1.00 67.94 303 ALA A O 1
ATOM 2554 N N . ARG A 1 304 ? 27.818 -37.391 -14.212 1.00 73.94 304 ARG A N 1
ATOM 2555 C CA . ARG A 1 304 ? 27.337 -36.139 -13.618 1.00 73.94 304 ARG A CA 1
ATOM 2556 C C . ARG A 1 304 ? 26.057 -36.311 -12.815 1.00 73.94 304 ARG A C 1
ATOM 2558 O O . ARG A 1 304 ? 25.934 -35.748 -11.727 1.00 73.94 304 ARG A O 1
ATOM 2565 N N . HIS A 1 305 ? 25.121 -37.105 -13.325 1.00 66.31 305 HIS A N 1
ATOM 2566 C CA . HIS A 1 305 ? 23.877 -37.415 -12.628 1.00 66.31 305 HIS A CA 1
ATOM 2567 C C . HIS A 1 305 ? 24.117 -38.277 -11.380 1.00 66.31 305 HIS A C 1
ATOM 2569 O O . HIS A 1 305 ? 23.604 -37.972 -10.303 1.00 66.31 305 HIS A O 1
ATOM 2575 N N . VAL A 1 306 ? 24.953 -39.314 -11.491 1.00 61.44 306 VAL A N 1
ATOM 2576 C CA . VAL A 1 306 ? 25.309 -40.198 -10.370 1.00 61.44 306 VAL A CA 1
ATOM 2577 C C . VAL A 1 306 ? 26.055 -39.423 -9.278 1.00 61.44 306 VAL A C 1
ATOM 2579 O O . VAL A 1 306 ? 25.731 -39.561 -8.096 1.00 61.44 306 VAL A O 1
ATOM 2582 N N . MET A 1 307 ? 26.985 -38.535 -9.646 1.00 71.94 307 MET A N 1
ATOM 2583 C CA . MET A 1 307 ? 27.685 -37.701 -8.664 1.00 71.94 307 MET A CA 1
ATOM 2584 C C . MET A 1 307 ? 26.804 -36.620 -8.042 1.00 71.94 307 MET A C 1
ATOM 2586 O O . MET A 1 307 ? 26.969 -36.334 -6.856 1.00 71.94 307 MET A O 1
ATOM 2590 N N . SER A 1 308 ? 25.823 -36.063 -8.763 1.00 66.50 308 SER A N 1
ATOM 2591 C CA . SER A 1 308 ? 24.872 -35.129 -8.143 1.00 66.50 308 SER A CA 1
ATOM 2592 C C . SER A 1 308 ? 24.005 -35.823 -7.092 1.00 66.50 308 SER A C 1
ATOM 2594 O O . SER A 1 308 ? 23.754 -35.249 -6.035 1.00 66.50 308 SER A O 1
ATOM 2596 N N . ILE A 1 309 ? 23.582 -37.066 -7.352 1.00 58.81 309 ILE A N 1
ATOM 2597 C CA . ILE A 1 309 ? 22.833 -37.877 -6.384 1.00 58.81 309 ILE A CA 1
ATOM 2598 C C . ILE A 1 309 ? 23.702 -38.165 -5.154 1.00 58.81 309 ILE A C 1
ATOM 2600 O O . ILE A 1 309 ? 23.232 -37.982 -4.031 1.00 58.81 309 ILE A O 1
ATOM 2604 N N . ASN A 1 310 ? 24.968 -38.555 -5.335 1.00 54.41 310 ASN A N 1
ATOM 2605 C CA . ASN A 1 310 ? 25.889 -38.794 -4.216 1.00 54.41 310 ASN A CA 1
ATOM 2606 C C . ASN A 1 310 ? 26.141 -37.527 -3.378 1.00 54.41 310 ASN A C 1
ATOM 2608 O O . ASN A 1 310 ? 26.072 -37.586 -2.151 1.00 54.41 310 ASN A O 1
ATOM 2612 N N . LEU A 1 311 ? 26.337 -36.368 -4.016 1.00 61.00 311 LEU A N 1
ATOM 2613 C CA . LEU A 1 311 ? 26.519 -35.077 -3.334 1.00 61.00 311 LEU A CA 1
ATOM 2614 C C . LEU A 1 311 ? 25.300 -34.658 -2.504 1.00 61.00 311 LEU A C 1
ATOM 2616 O O . LEU A 1 311 ? 25.443 -34.085 -1.425 1.00 61.00 311 LEU A O 1
ATOM 2620 N N . GLU A 1 312 ? 24.097 -34.934 -3.005 1.00 55.28 312 GLU A N 1
ATOM 2621 C CA . GLU A 1 312 ? 22.850 -34.575 -2.329 1.00 55.28 312 GLU A CA 1
ATOM 2622 C C . GLU A 1 312 ? 22.495 -35.556 -1.198 1.00 55.28 312 GLU A C 1
ATOM 2624 O O . GLU A 1 312 ? 21.850 -35.172 -0.219 1.00 55.28 312 GLU A O 1
ATOM 2629 N N . THR A 1 313 ? 22.925 -36.819 -1.304 1.00 49.56 313 THR A N 1
ATOM 2630 C CA . THR A 1 313 ? 22.542 -37.891 -0.369 1.00 49.56 313 THR A CA 1
ATOM 2631 C C . THR A 1 313 ? 23.583 -38.194 0.709 1.00 49.56 313 THR A C 1
ATOM 2633 O O . THR A 1 313 ? 23.188 -38.582 1.810 1.00 49.56 313 THR A O 1
ATOM 2636 N N . VAL A 1 314 ? 24.881 -37.976 0.454 1.00 53.84 314 VAL A N 1
ATOM 2637 C CA . VAL A 1 314 ? 25.977 -38.281 1.396 1.00 53.84 314 VAL A CA 1
ATOM 2638 C C . VAL A 1 314 ? 26.982 -37.112 1.480 1.00 53.84 314 VAL A C 1
ATOM 2640 O O . VAL A 1 314 ? 28.151 -37.252 1.123 1.00 53.84 314 VAL A O 1
ATOM 2643 N N . PRO A 1 315 ? 26.577 -35.932 1.991 1.00 50.75 315 PRO A N 1
ATOM 2644 C CA . PRO A 1 315 ? 27.420 -34.729 1.982 1.00 50.75 315 PRO A CA 1
ATOM 2645 C C . PRO A 1 315 ? 28.679 -34.845 2.861 1.00 50.75 315 PRO A C 1
ATOM 2647 O O . PRO A 1 315 ? 29.628 -34.090 2.684 1.00 50.75 315 PRO A O 1
ATOM 2650 N N . HIS A 1 316 ? 28.711 -35.797 3.800 1.00 51.28 316 HIS A N 1
ATOM 2651 C CA . HIS A 1 316 ? 29.852 -36.028 4.694 1.00 51.28 316 HIS A CA 1
ATOM 2652 C C . HIS A 1 316 ? 31.049 -36.705 4.017 1.00 51.28 316 HIS A C 1
ATOM 2654 O O . HIS A 1 316 ? 32.146 -36.651 4.561 1.00 51.28 316 HIS A O 1
ATOM 2660 N N . PHE A 1 317 ? 30.863 -37.298 2.833 1.00 44.81 317 PHE A N 1
ATOM 2661 C CA . PHE A 1 317 ? 31.957 -37.863 2.037 1.00 44.81 317 PHE A CA 1
ATOM 2662 C C . PHE A 1 317 ? 32.807 -36.783 1.342 1.00 44.81 317 PHE A C 1
ATOM 2664 O O . PHE A 1 317 ? 33.830 -37.098 0.743 1.00 44.81 317 PHE A O 1
ATOM 2671 N N . VAL A 1 318 ? 32.390 -35.511 1.403 1.00 50.97 318 VAL A N 1
ATOM 2672 C CA . VAL A 1 318 ? 32.915 -34.438 0.550 1.00 50.97 318 VAL A CA 1
ATOM 2673 C C . VAL A 1 318 ? 33.429 -33.273 1.397 1.00 50.97 318 VAL A C 1
ATOM 2675 O O . VAL A 1 318 ? 32.841 -32.195 1.452 1.00 50.97 318 VAL A O 1
ATOM 2678 N N . HIS A 1 319 ? 34.568 -33.479 2.056 1.00 48.94 319 HIS A N 1
ATOM 2679 C CA . HIS A 1 319 ? 35.452 -32.377 2.433 1.00 48.94 319 HIS A CA 1
ATOM 2680 C C . HIS A 1 319 ? 36.737 -32.462 1.592 1.00 48.94 319 HIS A C 1
ATOM 2682 O O . HIS A 1 319 ? 37.247 -33.545 1.334 1.00 48.94 319 HIS A O 1
ATOM 2688 N N . TYR A 1 320 ? 37.233 -31.307 1.143 1.00 50.38 320 TYR A N 1
ATOM 2689 C CA . TYR A 1 320 ? 38.307 -31.167 0.156 1.00 50.38 320 TYR A CA 1
ATOM 2690 C C . TYR A 1 320 ? 39.628 -31.845 0.550 1.00 50.38 320 TYR A C 1
ATOM 2692 O O . TYR A 1 320 ? 40.192 -31.555 1.605 1.00 50.38 320 TYR A O 1
ATOM 2700 N N . CYS A 1 321 ? 40.164 -32.657 -0.364 1.00 40.56 321 CYS A N 1
ATOM 2701 C CA . CYS A 1 321 ? 41.574 -33.037 -0.389 1.00 40.56 321 CYS A CA 1
ATOM 2702 C C . CYS A 1 321 ? 42.449 -31.796 -0.700 1.00 40.56 321 CYS A C 1
ATOM 2704 O O . CYS A 1 321 ? 42.177 -31.153 -1.719 1.00 40.56 321 CYS A O 1
ATOM 2706 N N . PRO A 1 322 ? 43.521 -31.469 0.056 1.00 45.94 322 PRO A N 1
ATOM 2707 C CA . PRO A 1 322 ? 43.946 -31.987 1.360 1.00 45.94 322 PRO A CA 1
ATOM 2708 C C . PRO A 1 322 ? 43.492 -31.086 2.533 1.00 45.94 322 PRO A C 1
ATOM 2710 O O . PRO A 1 322 ? 43.372 -29.868 2.407 1.00 45.94 322 PRO A O 1
ATOM 2713 N N . HIS A 1 323 ? 43.244 -31.693 3.697 1.00 43.66 323 HIS A N 1
ATOM 2714 C CA . HIS A 1 323 ? 42.615 -31.040 4.849 1.00 43.66 323 HIS A CA 1
ATOM 2715 C C . HIS A 1 323 ? 43.569 -30.193 5.706 1.00 43.66 323 HIS A C 1
ATOM 2717 O O . HIS A 1 323 ? 44.623 -30.657 6.132 1.00 43.66 323 HIS A O 1
ATOM 2723 N N . GLY A 1 324 ? 43.115 -28.985 6.056 1.00 34.53 324 GLY A N 1
ATOM 2724 C CA . GLY A 1 324 ? 43.703 -28.111 7.073 1.00 34.53 324 GLY A CA 1
ATOM 2725 C C . GLY A 1 324 ? 42.709 -27.040 7.538 1.00 34.53 324 GLY A C 1
ATOM 2726 O O . GLY A 1 324 ? 42.892 -25.860 7.261 1.00 34.53 324 GLY A O 1
ATOM 2727 N N . LEU A 1 325 ? 41.615 -27.438 8.196 1.00 35.06 325 LEU A N 1
ATOM 2728 C CA . LEU A 1 325 ? 40.650 -26.522 8.825 1.00 35.06 325 LEU A CA 1
ATOM 2729 C C . LEU A 1 325 ? 40.048 -27.205 10.058 1.00 35.06 325 LEU A C 1
ATOM 2731 O O . LEU A 1 325 ? 39.482 -28.288 9.949 1.00 35.06 325 LEU A O 1
ATOM 2735 N N . LEU A 1 326 ? 40.202 -26.581 11.230 1.00 45.69 326 LEU A N 1
ATOM 2736 C CA . LEU A 1 326 ? 39.959 -27.230 12.525 1.00 45.69 326 LEU A CA 1
ATOM 2737 C C . LEU A 1 326 ? 38.474 -27.421 12.879 1.00 45.69 326 LEU A C 1
ATOM 2739 O O . LEU A 1 326 ? 38.173 -28.381 13.576 1.00 45.69 326 LEU A O 1
ATOM 2743 N N . TYR A 1 327 ? 37.539 -26.586 12.397 1.00 40.22 327 TYR A N 1
ATOM 2744 C CA . TYR A 1 327 ? 36.092 -26.850 12.498 1.00 40.22 327 TYR A CA 1
ATOM 2745 C C . TYR A 1 327 ? 35.269 -25.806 11.719 1.00 40.22 327 TYR A C 1
ATOM 2747 O O . TYR A 1 327 ? 35.381 -24.610 11.979 1.00 40.22 327 TYR A O 1
ATOM 2755 N N . CYS A 1 328 ? 34.398 -26.230 10.800 1.00 37.75 328 CYS A N 1
ATOM 2756 C CA . CYS A 1 328 ? 33.376 -25.367 10.197 1.00 37.75 328 CYS A CA 1
ATOM 2757 C C . CYS A 1 328 ? 32.051 -26.131 10.158 1.00 37.75 328 CYS A C 1
ATOM 2759 O O . CYS A 1 328 ? 31.951 -27.169 9.506 1.00 37.75 328 CYS A O 1
ATOM 2761 N N . LYS A 1 329 ? 31.032 -25.642 10.877 1.00 47.19 329 LYS A N 1
ATOM 2762 C CA . LYS A 1 329 ? 29.707 -26.277 10.929 1.00 47.19 329 LYS A CA 1
ATOM 2763 C C . LYS A 1 329 ? 28.655 -25.347 10.344 1.00 47.19 329 LYS A C 1
ATOM 2765 O O . LYS A 1 329 ? 28.254 -24.369 10.972 1.00 47.19 329 LYS A O 1
ATOM 2770 N N . THR A 1 330 ? 28.166 -25.693 9.161 1.00 40.41 330 THR A N 1
ATOM 2771 C CA . THR A 1 330 ? 27.008 -25.056 8.527 1.00 40.41 330 THR A CA 1
ATOM 2772 C C . THR A 1 330 ? 25.742 -25.825 8.884 1.00 40.41 330 THR A C 1
ATOM 2774 O O . THR A 1 330 ? 25.667 -27.040 8.711 1.00 40.41 330 THR A O 1
ATOM 2777 N N . VAL A 1 331 ? 24.718 -25.129 9.385 1.00 45.09 331 VAL A N 1
ATOM 2778 C CA . VAL A 1 331 ? 23.403 -25.736 9.642 1.00 45.09 331 VAL A CA 1
ATOM 2779 C C . VAL A 1 331 ? 22.363 -25.040 8.773 1.00 45.09 331 VAL A C 1
ATOM 2781 O O . VAL A 1 331 ? 21.887 -23.950 9.091 1.00 45.09 331 VAL A O 1
ATOM 2784 N N . LEU A 1 332 ? 21.982 -25.689 7.672 1.00 35.31 332 LEU A N 1
ATOM 2785 C CA . LEU A 1 332 ? 20.893 -25.233 6.811 1.00 35.31 332 LEU A CA 1
ATOM 2786 C C . LEU A 1 332 ? 19.548 -25.570 7.468 1.00 35.31 332 LEU A C 1
ATOM 2788 O O . LEU A 1 332 ? 19.169 -26.735 7.588 1.00 35.31 332 LEU A O 1
ATOM 2792 N N . ARG A 1 333 ? 18.801 -24.548 7.899 1.00 43.16 333 ARG A N 1
ATOM 2793 C CA . ARG A 1 333 ? 17.437 -24.705 8.427 1.00 43.16 333 ARG A CA 1
ATOM 2794 C C . ARG A 1 333 ? 16.432 -24.141 7.431 1.00 43.16 333 ARG A C 1
ATOM 2796 O O . ARG A 1 333 ? 16.463 -22.963 7.096 1.00 43.16 333 ARG A O 1
ATOM 2803 N N . ARG A 1 334 ? 15.493 -24.970 6.970 1.00 35.97 334 ARG A N 1
ATOM 2804 C CA . ARG A 1 334 ? 14.428 -24.528 6.058 1.00 35.97 334 ARG A CA 1
ATOM 2805 C C . ARG A 1 334 ? 13.525 -23.508 6.775 1.00 35.97 334 ARG A C 1
ATOM 2807 O O . ARG A 1 334 ? 12.983 -23.824 7.831 1.00 35.97 334 ARG A O 1
ATOM 2814 N N . ASN A 1 335 ? 13.347 -22.319 6.191 1.00 41.66 335 ASN A N 1
ATOM 2815 C CA . ASN A 1 335 ? 12.537 -21.199 6.712 1.00 41.66 335 ASN A CA 1
ATOM 2816 C C . ASN A 1 335 ? 13.037 -20.555 8.025 1.00 41.66 335 ASN A C 1
ATOM 2818 O O . ASN A 1 335 ? 12.247 -19.955 8.753 1.00 41.66 335 ASN A O 1
ATOM 2822 N N . LYS A 1 336 ? 14.328 -20.678 8.344 1.00 48.75 336 LYS A N 1
ATOM 2823 C CA . LYS A 1 336 ? 14.999 -19.924 9.417 1.00 48.75 336 LYS A CA 1
ATOM 2824 C C . LYS A 1 336 ? 16.304 -19.336 8.860 1.00 48.75 336 LYS A C 1
ATOM 2826 O O . LYS A 1 336 ? 16.809 -19.895 7.887 1.00 48.75 336 LYS A O 1
ATOM 2831 N N . PRO A 1 337 ? 16.836 -18.240 9.430 1.00 51.72 337 PRO A N 1
ATOM 2832 C CA . PRO A 1 337 ? 18.113 -17.681 8.991 1.00 51.72 337 PRO A CA 1
ATOM 2833 C C . PRO A 1 337 ? 19.215 -18.746 9.027 1.00 51.72 337 PRO A C 1
ATOM 2835 O O . PRO A 1 337 ? 19.250 -19.599 9.923 1.00 51.72 337 PRO A O 1
ATOM 2838 N N . THR A 1 338 ? 20.078 -18.724 8.012 1.00 55.66 338 THR A N 1
ATOM 2839 C CA . THR A 1 338 ? 21.206 -19.649 7.884 1.00 55.66 338 THR A CA 1
ATOM 2840 C C . THR A 1 338 ? 22.209 -19.373 8.994 1.00 55.66 338 THR A C 1
ATOM 2842 O O . THR A 1 338 ? 22.591 -18.225 9.205 1.00 55.66 338 THR A O 1
ATOM 2845 N N . PHE A 1 339 ? 22.617 -20.424 9.704 1.00 56.31 339 PHE A N 1
ATOM 2846 C CA . PHE A 1 339 ? 23.521 -20.327 10.844 1.00 56.31 339 PHE A CA 1
ATOM 2847 C C . PHE A 1 339 ? 24.936 -20.737 10.431 1.00 56.31 339 PHE A C 1
ATOM 2849 O O . PHE A 1 339 ? 25.144 -21.879 9.999 1.00 56.31 339 PHE A O 1
ATOM 2856 N N . PHE A 1 340 ? 25.893 -19.822 10.595 1.00 64.69 340 PHE A N 1
ATOM 2857 C CA . PHE A 1 340 ? 27.321 -20.074 10.414 1.00 64.69 340 PHE A CA 1
ATOM 2858 C C . PHE A 1 340 ? 28.038 -19.897 11.752 1.00 64.69 340 PHE A C 1
ATOM 2860 O O . PHE A 1 340 ? 27.917 -18.852 12.383 1.00 64.69 340 PHE A O 1
ATOM 2867 N N . ASN A 1 341 ? 28.787 -20.912 12.181 1.00 70.06 341 ASN A N 1
ATOM 2868 C CA . ASN A 1 341 ? 29.694 -20.804 13.320 1.00 70.06 341 ASN A CA 1
ATOM 2869 C C . ASN A 1 341 ? 31.126 -20.996 12.813 1.00 70.06 341 ASN A C 1
ATOM 2871 O O . ASN A 1 341 ? 31.473 -22.088 12.357 1.00 70.06 341 ASN A O 1
ATOM 2875 N N . ILE A 1 342 ? 31.909 -19.918 12.839 1.00 74.50 342 ILE A N 1
ATOM 2876 C CA . ILE A 1 342 ? 33.280 -19.860 12.332 1.00 74.50 342 ILE A CA 1
ATOM 2877 C C . ILE A 1 342 ? 34.204 -19.528 13.504 1.00 74.50 342 ILE A C 1
ATOM 2879 O O . ILE A 1 342 ? 34.001 -18.533 14.195 1.00 74.50 342 ILE A O 1
ATOM 2883 N N . SER A 1 343 ? 35.243 -20.335 13.711 1.00 75.50 343 SER A N 1
ATOM 2884 C CA . SER A 1 343 ? 36.313 -20.051 14.671 1.00 75.50 343 SER A CA 1
ATOM 2885 C C . SER A 1 343 ? 37.637 -19.837 13.939 1.00 75.50 343 SER A C 1
ATOM 2887 O O . SER A 1 343 ? 38.116 -20.757 13.277 1.00 75.50 343 SER A O 1
ATOM 2889 N N . VAL A 1 344 ? 38.238 -18.650 14.068 1.00 79.56 344 VAL A N 1
ATOM 2890 C CA . VAL A 1 344 ? 39.538 -18.302 13.468 1.00 79.56 344 VAL A CA 1
ATOM 2891 C C . VAL A 1 344 ? 40.537 -17.999 14.578 1.00 79.56 344 VAL A C 1
ATOM 2893 O O . VAL A 1 344 ? 40.343 -17.069 15.360 1.00 79.56 344 VAL A O 1
ATOM 2896 N N . HIS A 1 345 ? 41.616 -18.774 14.654 1.00 83.19 345 HIS A N 1
ATOM 2897 C CA . HIS A 1 345 ? 42.737 -18.481 15.542 1.00 83.19 345 HIS A CA 1
ATOM 2898 C C . HIS A 1 345 ? 43.764 -17.616 14.808 1.00 83.19 345 HIS A C 1
ATOM 2900 O O . HIS A 1 345 ? 44.271 -18.021 13.763 1.00 83.19 345 HIS A O 1
ATOM 2906 N N . VAL A 1 346 ? 44.058 -16.425 15.341 1.00 81.62 346 VAL A N 1
ATOM 2907 C CA . VAL A 1 346 ? 45.060 -15.512 14.771 1.00 81.62 346 VAL A CA 1
ATOM 2908 C C . VAL A 1 346 ? 46.283 -15.501 15.699 1.00 81.62 346 VAL A C 1
ATOM 2910 O O . VAL A 1 346 ? 46.236 -14.860 16.752 1.00 81.62 346 VAL A O 1
ATOM 2913 N N . PRO A 1 347 ? 47.376 -16.206 15.346 1.00 78.44 347 PRO A N 1
ATOM 2914 C CA . PRO A 1 347 ? 48.512 -16.414 16.250 1.00 78.44 347 PRO A CA 1
ATOM 2915 C C . PRO A 1 347 ? 49.428 -15.186 16.387 1.00 78.44 347 PRO A C 1
ATOM 2917 O O . PRO A 1 347 ? 50.233 -15.124 17.308 1.00 78.44 347 PRO A O 1
ATOM 2920 N N . MET A 1 348 ? 49.314 -14.201 15.491 1.00 84.06 348 MET A N 1
ATOM 2921 C CA . MET A 1 348 ? 50.150 -12.993 15.470 1.00 84.06 348 MET A CA 1
ATOM 2922 C C . MET A 1 348 ? 49.331 -11.732 15.757 1.00 84.06 348 MET A C 1
ATOM 2924 O O . MET A 1 348 ? 48.144 -11.679 15.443 1.00 84.06 348 MET A O 1
ATOM 2928 N N . VAL A 1 349 ? 49.969 -10.712 16.335 1.00 86.19 349 VAL A N 1
ATOM 2929 C CA . VAL A 1 349 ? 49.344 -9.407 16.586 1.00 86.19 349 VAL A CA 1
ATOM 2930 C C . VAL A 1 349 ? 49.293 -8.597 15.286 1.00 86.19 349 VAL A C 1
ATOM 2932 O O . VAL A 1 349 ? 50.320 -8.305 14.679 1.00 86.19 349 VAL A O 1
ATOM 2935 N N . LEU A 1 350 ? 48.087 -8.247 14.850 1.00 84.62 350 LEU A N 1
ATOM 2936 C CA . LEU A 1 350 ? 47.766 -7.466 13.665 1.00 84.62 350 LEU A CA 1
ATOM 2937 C C . LEU A 1 350 ? 47.273 -6.083 14.098 1.00 84.62 350 LEU A C 1
ATOM 2939 O O . LEU A 1 350 ? 46.211 -5.945 14.709 1.00 84.62 350 LEU A O 1
ATOM 2943 N N . ASN A 1 351 ? 48.045 -5.056 13.749 1.00 86.94 351 ASN A N 1
ATOM 2944 C CA . ASN A 1 351 ? 47.684 -3.660 14.010 1.00 86.94 351 ASN A CA 1
ATOM 2945 C C . ASN A 1 351 ? 46.671 -3.116 12.997 1.00 86.94 351 ASN A C 1
ATOM 2947 O O . ASN A 1 351 ? 45.971 -2.154 13.296 1.00 86.94 351 ASN A O 1
ATOM 2951 N N . THR A 1 352 ? 46.598 -3.733 11.816 1.00 88.69 352 THR A N 1
ATOM 2952 C CA . THR A 1 352 ? 45.696 -3.348 10.733 1.00 88.69 352 THR A CA 1
ATOM 2953 C C . THR A 1 352 ? 45.068 -4.594 10.114 1.00 88.69 352 THR A C 1
ATOM 2955 O O . THR A 1 352 ? 45.735 -5.603 9.855 1.00 88.69 352 THR A O 1
ATOM 2958 N N . VAL A 1 353 ? 43.756 -4.528 9.898 1.00 88.88 353 VAL A N 1
ATOM 2959 C CA . VAL A 1 353 ? 42.971 -5.568 9.231 1.00 88.88 353 VAL A CA 1
ATOM 2960 C C . VAL A 1 353 ? 42.100 -4.887 8.188 1.00 88.88 353 VAL A C 1
ATOM 2962 O O . VAL A 1 353 ? 41.324 -3.985 8.506 1.00 88.88 353 VAL A O 1
ATOM 2965 N N . PHE A 1 354 ? 42.234 -5.325 6.945 1.00 91.12 354 PHE A N 1
ATOM 2966 C CA . PHE A 1 354 ? 41.429 -4.879 5.819 1.00 91.12 354 PHE A CA 1
ATOM 2967 C C . PHE A 1 354 ? 40.272 -5.849 5.622 1.00 91.12 354 PHE A C 1
ATOM 2969 O O . PHE A 1 354 ? 40.471 -7.064 5.634 1.00 91.12 354 PHE A O 1
ATOM 2976 N N . PHE A 1 355 ? 39.073 -5.321 5.417 1.00 90.88 355 PHE A N 1
ATOM 2977 C CA . PHE A 1 355 ? 37.948 -6.087 4.908 1.00 90.88 355 PHE A CA 1
ATOM 2978 C C . PHE A 1 355 ? 37.724 -5.705 3.443 1.00 90.88 355 PHE A C 1
ATOM 2980 O O . PHE A 1 355 ? 37.713 -4.529 3.080 1.00 90.88 355 PHE A O 1
ATOM 2987 N N . GLU A 1 356 ? 37.574 -6.710 2.591 1.00 92.69 356 GLU A N 1
ATOM 2988 C CA . GLU A 1 356 ? 37.218 -6.548 1.187 1.00 92.69 356 GLU A CA 1
ATOM 2989 C C . GLU A 1 356 ? 35.948 -7.353 0.922 1.00 92.69 356 GLU A C 1
ATOM 2991 O O . GLU A 1 356 ? 35.871 -8.530 1.262 1.00 92.69 356 GLU A O 1
ATOM 2996 N N . VAL A 1 357 ? 34.943 -6.726 0.323 1.00 90.38 357 VAL A N 1
ATOM 2997 C CA . VAL A 1 357 ? 33.686 -7.360 -0.069 1.00 90.38 357 VAL A CA 1
ATOM 2998 C C . VAL A 1 357 ? 33.464 -7.063 -1.540 1.00 90.38 357 VAL A C 1
ATOM 3000 O O . VAL A 1 357 ? 33.295 -5.903 -1.909 1.00 90.38 357 VAL A O 1
ATOM 3003 N N . ARG A 1 358 ? 33.429 -8.102 -2.375 1.00 92.06 358 ARG A N 1
ATOM 3004 C CA . ARG A 1 358 ? 33.042 -7.991 -3.786 1.00 92.06 358 ARG A CA 1
ATOM 3005 C C . ARG A 1 358 ? 31.706 -8.668 -3.987 1.00 92.06 358 ARG A C 1
ATOM 3007 O O . ARG A 1 358 ? 31.536 -9.845 -3.666 1.00 92.06 358 ARG A O 1
ATOM 3014 N N . THR A 1 359 ? 30.750 -7.927 -4.525 1.00 86.69 359 THR A N 1
ATOM 3015 C CA . THR A 1 359 ? 29.420 -8.464 -4.812 1.00 86.69 359 THR A CA 1
ATOM 3016 C C . THR A 1 359 ? 29.329 -8.814 -6.291 1.00 86.69 359 THR A C 1
ATOM 3018 O O . THR A 1 359 ? 29.790 -8.067 -7.145 1.00 86.69 359 THR A O 1
ATOM 3021 N N . PHE A 1 360 ? 28.711 -9.942 -6.612 1.00 90.12 360 PHE A N 1
ATOM 3022 C CA . PHE A 1 360 ? 28.460 -10.413 -7.965 1.00 90.12 360 PHE A CA 1
ATOM 3023 C C . PHE A 1 360 ? 26.969 -10.700 -8.136 1.00 90.12 360 PHE A C 1
ATOM 3025 O O . PHE A 1 360 ? 26.332 -11.261 -7.244 1.00 90.12 360 PHE A O 1
ATOM 3032 N N . TYR A 1 361 ? 26.412 -10.341 -9.288 1.00 85.19 361 TYR A N 1
ATOM 3033 C CA . TYR A 1 361 ? 25.022 -10.590 -9.664 1.00 85.19 361 TYR A CA 1
ATOM 3034 C C . TYR A 1 361 ? 24.962 -11.635 -10.777 1.00 85.19 361 TYR A C 1
ATOM 3036 O O . TYR A 1 361 ? 25.729 -11.574 -11.739 1.00 85.19 361 TYR A O 1
ATOM 3044 N N . LYS A 1 362 ? 24.069 -12.615 -10.642 1.00 82.44 362 LYS A N 1
ATOM 3045 C CA . LYS A 1 362 ? 23.876 -13.678 -11.626 1.00 82.44 362 LYS A CA 1
ATOM 3046 C C . LYS A 1 362 ? 22.835 -13.244 -12.656 1.00 82.44 362 LYS A C 1
ATOM 3048 O O . LYS A 1 362 ? 21.645 -13.208 -12.354 1.00 82.44 362 LYS A O 1
ATOM 3053 N N . LEU A 1 363 ? 23.304 -12.958 -13.869 1.00 67.56 363 LEU A N 1
ATOM 3054 C CA . LEU A 1 363 ? 22.462 -12.916 -15.067 1.00 67.56 363 LEU A CA 1
ATOM 3055 C C . LEU A 1 363 ? 22.422 -14.333 -15.653 1.00 67.56 363 LEU A C 1
ATOM 3057 O O . LEU A 1 363 ? 21.657 -15.173 -15.189 1.00 67.56 363 LEU A O 1
ATOM 3061 N N . ASN A 1 364 ? 23.355 -14.630 -16.559 1.00 65.12 364 ASN A N 1
ATOM 3062 C CA . ASN A 1 364 ? 23.656 -15.991 -17.018 1.00 65.12 364 ASN A CA 1
ATOM 3063 C C . ASN A 1 364 ? 24.859 -16.575 -16.252 1.00 65.12 364 ASN A C 1
ATOM 3065 O O . ASN A 1 364 ? 24.862 -17.739 -15.858 1.00 65.12 364 ASN A O 1
ATOM 3069 N N . TYR A 1 365 ? 25.846 -15.725 -15.959 1.00 80.06 365 TYR A N 1
ATOM 3070 C CA . TYR A 1 365 ? 27.009 -15.980 -15.107 1.00 80.06 365 TYR A CA 1
ATOM 3071 C C . TYR A 1 365 ? 27.113 -14.889 -14.033 1.00 80.06 365 TYR A C 1
ATOM 3073 O O . TYR A 1 365 ? 26.441 -13.858 -14.114 1.00 80.06 365 TYR A O 1
ATOM 3081 N N . TYR A 1 366 ? 27.930 -15.120 -13.003 1.00 80.31 366 TYR A N 1
ATOM 3082 C CA . TYR A 1 366 ? 28.184 -14.125 -11.961 1.00 80.31 366 TYR A CA 1
ATOM 3083 C C . TYR A 1 366 ? 29.054 -12.994 -12.514 1.00 80.31 366 TYR A C 1
ATOM 3085 O O . TYR A 1 366 ? 30.250 -13.173 -12.736 1.00 80.31 366 TYR A O 1
ATOM 3093 N N . GLN A 1 367 ? 28.446 -11.831 -12.731 1.00 85.94 367 GLN A N 1
ATOM 3094 C CA . GLN A 1 367 ? 29.126 -10.600 -13.126 1.00 85.94 367 GLN A CA 1
ATOM 3095 C C . GLN A 1 367 ? 29.354 -9.709 -11.911 1.00 85.94 367 GLN A C 1
ATOM 3097 O O . GLN A 1 367 ? 28.559 -9.721 -10.973 1.00 85.94 367 GLN A O 1
ATOM 3102 N N . LYS A 1 368 ? 30.435 -8.928 -11.924 1.00 87.94 368 LYS A N 1
ATOM 3103 C CA . LYS A 1 368 ? 30.759 -7.997 -10.842 1.00 87.94 368 LYS A CA 1
ATOM 3104 C C . LYS A 1 368 ? 29.648 -6.949 -10.705 1.00 87.94 368 LYS A C 1
ATOM 3106 O O . LYS A 1 368 ? 29.335 -6.239 -11.655 1.00 87.94 368 LYS A O 1
ATOM 3111 N N . PHE A 1 369 ? 29.041 -6.875 -9.529 1.00 84.31 369 PHE A N 1
ATOM 3112 C CA . PHE A 1 369 ? 28.056 -5.861 -9.173 1.00 84.31 369 PHE A CA 1
ATOM 3113 C C . PHE A 1 369 ? 28.811 -4.603 -8.713 1.00 84.31 369 PHE A C 1
ATOM 3115 O O . PHE A 1 369 ? 29.845 -4.748 -8.063 1.00 84.31 369 PHE A O 1
ATOM 3122 N N . PRO A 1 370 ? 28.343 -3.374 -9.003 1.00 80.19 370 PRO A N 1
ATOM 3123 C CA . PRO A 1 370 ? 29.088 -2.133 -8.744 1.00 80.19 370 PRO A CA 1
ATOM 3124 C C . PRO A 1 370 ? 29.191 -1.750 -7.252 1.00 80.19 370 PRO A C 1
ATOM 3126 O O . PRO A 1 370 ? 29.333 -0.579 -6.917 1.00 80.19 370 PRO A O 1
ATOM 3129 N N . ILE A 1 371 ? 29.106 -2.728 -6.347 1.00 75.81 371 ILE A N 1
ATOM 3130 C CA . ILE A 1 371 ? 29.318 -2.565 -4.912 1.00 75.81 371 ILE A CA 1
ATOM 3131 C C . ILE A 1 371 ? 30.522 -3.422 -4.530 1.00 75.81 371 ILE A C 1
ATOM 3133 O O . ILE A 1 371 ? 30.385 -4.609 -4.209 1.00 75.81 371 ILE A O 1
ATOM 3137 N N . ASP A 1 372 ? 31.684 -2.778 -4.562 1.00 82.12 372 ASP A N 1
ATOM 3138 C CA . ASP A 1 372 ? 32.898 -3.256 -3.922 1.00 82.12 372 ASP A CA 1
ATOM 3139 C C . ASP A 1 372 ? 33.162 -2.394 -2.697 1.00 82.12 372 ASP A C 1
ATOM 3141 O O . ASP A 1 372 ? 33.155 -1.166 -2.779 1.00 82.12 372 ASP A O 1
ATOM 3145 N N . LEU A 1 373 ? 33.416 -3.036 -1.568 1.00 86.94 373 LEU A N 1
ATOM 3146 C CA . LEU A 1 373 ? 33.841 -2.354 -0.357 1.00 86.94 373 LEU A CA 1
ATOM 3147 C C . LEU A 1 373 ? 35.243 -2.810 -0.022 1.00 86.94 373 LEU A C 1
ATOM 3149 O O . LEU A 1 373 ? 35.503 -4.006 0.077 1.00 86.94 373 LEU A O 1
ATOM 3153 N N . HIS A 1 374 ? 36.134 -1.850 0.163 1.00 91.56 374 HIS A N 1
ATOM 3154 C CA . HIS A 1 374 ? 37.466 -2.084 0.679 1.00 91.56 374 HIS A CA 1
ATOM 3155 C C . HIS A 1 374 ? 37.718 -1.053 1.769 1.00 91.56 374 HIS A C 1
ATOM 3157 O O . HIS A 1 374 ? 37.706 0.147 1.502 1.00 91.56 374 HIS A O 1
ATOM 3163 N N . GLY A 1 375 ? 37.892 -1.513 3.001 1.00 90.69 375 GLY A N 1
ATOM 3164 C CA . GLY A 1 375 ? 38.117 -0.634 4.138 1.00 90.69 375 GLY A CA 1
ATOM 3165 C C . GLY A 1 375 ? 39.016 -1.290 5.166 1.00 90.69 375 GLY A C 1
ATOM 3166 O O . GLY A 1 375 ? 39.020 -2.509 5.331 1.00 90.69 375 GLY A O 1
ATOM 3167 N N . GLU A 1 376 ? 39.787 -0.482 5.877 1.00 92.19 376 GLU A N 1
ATOM 3168 C CA . GLU A 1 376 ? 40.506 -0.941 7.055 1.00 92.19 376 GLU A CA 1
ATOM 3169 C C . GLU A 1 376 ? 39.577 -0.821 8.273 1.00 92.19 376 GLU A C 1
ATOM 3171 O O . GLU A 1 376 ? 39.011 0.232 8.572 1.00 92.19 376 GLU A O 1
ATOM 3176 N N . ILE A 1 377 ? 39.386 -1.940 8.974 1.00 88.31 377 ILE A N 1
ATOM 3177 C CA . ILE A 1 377 ? 38.460 -2.047 10.107 1.00 88.31 377 ILE A CA 1
ATOM 3178 C C . ILE A 1 377 ? 38.895 -1.090 11.225 1.00 88.31 377 ILE A C 1
ATOM 3180 O O . ILE A 1 377 ? 38.073 -0.363 11.779 1.00 88.31 377 ILE A O 1
ATOM 3184 N N . CYS A 1 378 ? 40.197 -1.040 11.520 1.00 85.06 378 CYS A N 1
ATOM 3185 C CA . CYS A 1 378 ? 40.755 -0.230 12.602 1.00 85.06 378 CYS A CA 1
ATOM 3186 C C . CYS A 1 378 ? 40.588 1.280 12.368 1.00 85.06 378 CYS A C 1
ATOM 3188 O O . CYS A 1 378 ? 40.258 2.012 13.303 1.00 85.06 378 CYS A O 1
ATOM 3190 N N . THR A 1 379 ? 40.787 1.761 11.137 1.00 87.56 379 THR A N 1
ATOM 3191 C CA . THR A 1 379 ? 40.577 3.177 10.797 1.00 87.56 379 THR A CA 1
ATOM 3192 C C . THR A 1 379 ? 39.108 3.550 10.831 1.00 87.56 379 THR A C 1
ATOM 3194 O O . THR A 1 379 ? 38.812 4.635 11.315 1.00 87.56 379 THR A O 1
ATOM 3197 N N . TYR A 1 380 ? 38.188 2.659 10.445 1.00 86.62 380 TYR A N 1
ATOM 3198 C CA . TYR A 1 380 ? 36.754 2.924 10.586 1.00 86.62 380 TYR A CA 1
ATOM 3199 C C . TYR A 1 380 ? 36.348 3.171 12.053 1.00 86.62 380 TYR A C 1
ATOM 3201 O O . TYR A 1 380 ? 35.532 4.048 12.320 1.00 86.62 380 TYR A O 1
ATOM 3209 N N . PHE A 1 381 ? 36.929 2.452 13.025 1.00 81.19 381 PHE A N 1
ATOM 3210 C CA . PHE A 1 381 ? 36.657 2.713 14.451 1.00 81.19 381 PHE A CA 1
ATOM 3211 C C . PHE A 1 381 ? 37.218 4.033 14.956 1.00 81.19 381 PHE A C 1
ATOM 3213 O O . PHE A 1 381 ? 36.652 4.618 15.876 1.00 81.19 381 PHE A O 1
ATOM 3220 N N . ARG A 1 382 ? 38.327 4.493 14.375 1.00 83.31 382 ARG A N 1
ATOM 3221 C CA . ARG A 1 382 ? 38.910 5.793 14.716 1.00 83.31 382 ARG A CA 1
ATOM 3222 C C . ARG A 1 382 ? 38.122 6.928 14.068 1.00 83.31 382 ARG A C 1
ATOM 3224 O O . ARG A 1 382 ? 37.794 7.889 14.746 1.00 83.31 382 ARG A O 1
ATOM 3231 N N . ASN A 1 383 ? 37.800 6.772 12.786 1.00 87.00 383 ASN A N 1
ATOM 3232 C CA . ASN A 1 383 ? 37.108 7.735 11.939 1.00 87.00 383 ASN A CA 1
ATOM 3233 C C . ASN A 1 383 ? 36.083 6.991 11.061 1.00 87.00 383 ASN A C 1
ATOM 3235 O O . ASN A 1 383 ? 36.456 6.457 10.010 1.00 87.00 383 ASN A O 1
ATOM 3239 N N . PRO A 1 384 ? 34.801 6.924 11.463 1.00 82.88 384 PRO A N 1
ATOM 3240 C CA . PRO A 1 384 ? 33.783 6.235 10.676 1.00 82.88 384 PRO A CA 1
ATOM 3241 C C . PRO A 1 384 ? 33.641 6.885 9.295 1.00 82.88 384 PRO A C 1
ATOM 3243 O O . PRO A 1 384 ? 33.528 8.103 9.177 1.00 82.88 384 PRO A O 1
ATOM 3246 N N . SER A 1 385 ? 33.650 6.060 8.245 1.00 79.62 385 SER A N 1
ATOM 3247 C CA . SER A 1 385 ? 33.546 6.524 6.855 1.00 79.62 385 SER A CA 1
ATOM 3248 C C . SER A 1 385 ? 32.203 7.217 6.589 1.00 79.62 385 SER A C 1
ATOM 3250 O O . SER A 1 385 ? 31.156 6.765 7.060 1.00 79.62 385 SER A O 1
ATOM 3252 N N . GLU A 1 386 ? 32.204 8.278 5.775 1.00 73.88 386 GLU A N 1
ATOM 3253 C CA . GLU A 1 386 ? 30.963 8.898 5.299 1.00 73.88 386 GLU A CA 1
ATOM 3254 C C . GLU A 1 386 ? 30.223 8.033 4.264 1.00 73.88 386 GLU A C 1
ATOM 3256 O O . GLU A 1 386 ? 29.021 8.228 4.063 1.00 73.88 386 GLU A O 1
ATOM 3261 N N . ASP A 1 387 ? 30.879 7.038 3.658 1.00 77.00 387 ASP A N 1
ATOM 3262 C CA . ASP A 1 387 ? 30.244 6.143 2.690 1.00 77.00 387 ASP A CA 1
ATOM 3263 C C . ASP A 1 387 ? 29.118 5.317 3.341 1.00 77.00 387 ASP A C 1
ATOM 3265 O O . ASP A 1 387 ? 29.312 4.577 4.312 1.00 77.00 387 ASP A O 1
ATOM 3269 N N . VAL A 1 388 ? 27.911 5.447 2.785 1.00 73.19 388 VAL A N 1
ATOM 3270 C CA . VAL A 1 388 ? 26.682 4.816 3.288 1.00 73.19 388 VAL A CA 1
ATOM 3271 C C . VAL A 1 388 ? 26.806 3.292 3.286 1.00 73.19 388 VAL A C 1
ATOM 3273 O O . VAL A 1 388 ? 26.303 2.635 4.200 1.00 73.19 388 VAL A O 1
ATOM 3276 N N . PHE A 1 389 ? 27.496 2.717 2.296 1.00 72.56 389 PHE A N 1
ATOM 3277 C CA . PHE A 1 389 ? 27.680 1.268 2.205 1.00 72.56 389 PHE A CA 1
ATOM 3278 C C . PHE A 1 389 ? 28.689 0.752 3.229 1.00 72.56 389 PHE A C 1
ATOM 3280 O O . PHE A 1 389 ? 28.411 -0.247 3.891 1.00 72.56 389 PHE A O 1
ATOM 3287 N N . SER A 1 390 ? 29.799 1.464 3.430 1.00 77.25 390 SER A N 1
ATOM 3288 C CA . SER A 1 390 ? 30.764 1.182 4.497 1.00 77.25 390 SER A CA 1
ATOM 3289 C C . SER A 1 390 ? 30.111 1.239 5.882 1.00 77.25 390 SER A C 1
ATOM 3291 O O . SER A 1 390 ? 30.316 0.332 6.689 1.00 77.25 390 SER A O 1
ATOM 3293 N N . ARG A 1 391 ? 29.252 2.241 6.139 1.00 80.00 391 ARG A N 1
ATOM 3294 C CA . ARG A 1 391 ? 28.479 2.333 7.391 1.00 80.00 391 ARG A CA 1
ATOM 3295 C C . ARG A 1 391 ? 27.513 1.174 7.577 1.00 80.00 391 ARG A C 1
ATOM 3297 O O . ARG A 1 391 ? 27.452 0.592 8.658 1.00 80.00 391 ARG A O 1
ATOM 3304 N N . HIS A 1 392 ? 26.781 0.818 6.524 1.00 77.62 392 HIS A N 1
ATOM 3305 C CA . HIS A 1 392 ? 25.841 -0.301 6.557 1.00 77.62 392 HIS A CA 1
ATOM 3306 C C . HIS A 1 392 ? 26.562 -1.629 6.803 1.00 77.62 392 HIS A C 1
ATOM 3308 O O . HIS A 1 392 ? 26.168 -2.382 7.687 1.00 77.62 392 HIS A O 1
ATOM 3314 N N . VAL A 1 393 ? 27.665 -1.896 6.098 1.00 78.56 393 VAL A N 1
ATOM 3315 C CA . VAL A 1 393 ? 28.453 -3.122 6.296 1.00 78.56 393 VAL A CA 1
ATOM 3316 C C . VAL A 1 393 ? 29.099 -3.168 7.669 1.00 78.56 393 VAL A C 1
ATOM 3318 O O . VAL A 1 393 ? 29.039 -4.218 8.305 1.00 78.56 393 VAL A O 1
ATOM 3321 N N . MET A 1 394 ? 29.631 -2.057 8.183 1.00 82.19 394 MET A N 1
ATOM 3322 C CA . MET A 1 394 ? 30.156 -2.066 9.546 1.00 82.19 394 MET A CA 1
ATOM 3323 C C . MET A 1 394 ? 29.048 -2.236 10.589 1.00 82.19 394 MET A C 1
ATOM 3325 O O . MET A 1 394 ? 29.257 -2.929 11.576 1.00 82.19 394 MET A O 1
ATOM 3329 N N . SER A 1 395 ? 27.851 -1.686 10.364 1.00 79.50 395 SER A N 1
ATOM 3330 C CA . SER A 1 395 ? 26.690 -1.937 11.227 1.00 79.50 395 SER A CA 1
ATOM 3331 C C . SER A 1 395 ? 26.306 -3.418 11.242 1.00 79.50 395 SER A C 1
ATOM 3333 O O . SER A 1 395 ? 26.051 -3.960 12.313 1.00 79.50 395 SER A O 1
ATOM 3335 N N . ILE A 1 396 ? 26.298 -4.088 10.081 1.00 76.50 396 ILE A N 1
ATOM 3336 C CA . ILE A 1 396 ? 26.064 -5.540 9.998 1.00 76.50 396 ILE A CA 1
ATOM 3337 C C . ILE A 1 396 ? 27.156 -6.280 10.764 1.00 76.50 396 ILE A C 1
ATOM 3339 O O . ILE A 1 396 ? 26.860 -7.168 11.555 1.00 76.50 396 ILE A O 1
ATOM 3343 N N . MET A 1 397 ? 28.418 -5.924 10.533 1.00 79.00 397 MET A N 1
ATOM 3344 C CA . MET A 1 397 ? 29.566 -6.564 11.166 1.00 79.00 397 MET A CA 1
ATOM 3345 C C . MET A 1 397 ? 29.507 -6.396 12.694 1.00 79.00 397 MET A C 1
ATOM 3347 O O . MET A 1 397 ? 29.624 -7.389 13.404 1.00 79.00 397 MET A O 1
ATOM 3351 N N . LEU A 1 398 ? 29.231 -5.195 13.210 1.00 81.44 398 LEU A N 1
ATOM 3352 C CA . LEU A 1 398 ? 29.075 -4.920 14.646 1.00 81.44 398 LEU A CA 1
ATOM 3353 C C . LEU A 1 398 ? 27.934 -5.715 15.284 1.00 81.44 398 LEU A C 1
ATOM 3355 O O . LEU A 1 398 ? 28.074 -6.191 16.407 1.00 81.44 398 LEU A O 1
ATOM 3359 N N . GLU A 1 399 ? 26.819 -5.876 14.572 1.00 76.56 399 GLU A N 1
ATOM 3360 C CA . GLU A 1 399 ? 25.673 -6.634 15.071 1.00 76.56 399 GLU A CA 1
ATOM 3361 C C . GLU A 1 399 ? 25.902 -8.152 15.000 1.00 76.56 399 GLU A C 1
ATOM 3363 O O . GLU A 1 399 ? 25.476 -8.889 15.887 1.00 76.56 399 GLU A O 1
ATOM 3368 N N . THR A 1 400 ? 26.577 -8.632 13.952 1.00 70.12 400 THR A N 1
ATOM 3369 C CA . THR A 1 400 ? 26.707 -10.071 13.672 1.00 70.12 400 THR A CA 1
ATOM 3370 C C . THR A 1 400 ? 27.994 -10.694 14.202 1.00 70.12 400 THR A C 1
ATOM 3372 O O . THR A 1 400 ? 28.011 -11.885 14.495 1.00 70.12 400 THR A O 1
ATOM 3375 N N . ILE A 1 401 ? 29.082 -9.933 14.328 1.00 78.31 401 ILE A N 1
ATOM 3376 C CA . ILE A 1 401 ? 30.383 -10.443 14.771 1.00 78.31 401 ILE A CA 1
ATOM 3377 C C . ILE A 1 401 ? 31.114 -9.458 15.706 1.00 78.31 401 ILE A C 1
ATOM 3379 O O . ILE A 1 401 ? 32.287 -9.142 15.483 1.00 78.31 401 ILE A O 1
ATOM 3383 N N . PRO A 1 402 ? 30.484 -9.005 16.807 1.00 78.06 402 PRO A N 1
ATOM 3384 C CA . PRO A 1 402 ? 31.078 -8.004 17.699 1.00 78.06 402 PRO A CA 1
ATOM 3385 C C . PRO A 1 402 ? 32.447 -8.434 18.252 1.00 78.06 402 PRO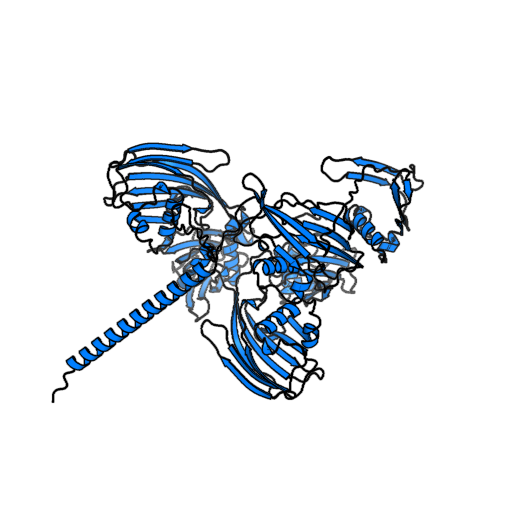 A C 1
ATOM 3387 O O . PRO A 1 402 ? 33.330 -7.607 18.449 1.00 78.06 402 PRO A O 1
ATOM 3390 N N . HIS A 1 403 ? 32.672 -9.739 18.438 1.00 73.44 403 HIS A N 1
ATOM 3391 C CA . HIS A 1 403 ? 33.917 -10.269 19.003 1.00 73.44 403 HIS A CA 1
ATOM 3392 C C . HIS A 1 403 ? 35.127 -10.204 18.061 1.00 73.44 403 HIS A C 1
ATOM 3394 O O . HIS A 1 403 ? 36.257 -10.160 18.548 1.00 73.44 403 HIS A O 1
ATOM 3400 N N . ILE A 1 404 ? 34.916 -10.201 16.736 1.00 69.88 404 ILE A N 1
ATOM 3401 C CA . ILE A 1 404 ? 35.994 -9.963 15.755 1.00 69.88 404 ILE A CA 1
ATOM 3402 C C . ILE A 1 404 ? 36.351 -8.477 15.709 1.00 69.88 404 ILE A C 1
ATOM 3404 O O . ILE A 1 404 ? 37.456 -8.119 15.321 1.00 69.88 404 ILE A O 1
ATOM 3408 N N . ILE A 1 405 ? 35.445 -7.616 16.162 1.00 71.81 405 ILE A N 1
ATOM 3409 C CA . ILE A 1 405 ? 35.460 -6.182 15.918 1.00 71.81 405 ILE A CA 1
ATOM 3410 C C . ILE A 1 405 ? 35.617 -5.439 17.253 1.00 71.81 405 ILE A C 1
ATOM 3412 O O . ILE A 1 405 ? 34.837 -4.566 17.625 1.00 71.81 405 ILE A O 1
ATOM 3416 N N . HIS A 1 406 ? 36.631 -5.829 18.022 1.00 69.12 406 HIS A N 1
ATOM 3417 C CA . HIS A 1 406 ? 37.093 -5.047 19.167 1.00 69.12 406 HIS A CA 1
ATOM 3418 C C . HIS A 1 406 ? 38.209 -4.087 18.746 1.00 69.12 406 HIS A C 1
ATOM 3420 O O . HIS A 1 406 ? 38.802 -4.247 17.680 1.00 69.12 406 HIS A O 1
ATOM 3426 N N . GLN A 1 407 ? 38.483 -3.082 19.586 1.00 68.19 407 GLN A N 1
ATOM 3427 C CA . GLN A 1 407 ? 39.549 -2.107 19.356 1.00 68.19 407 GLN A CA 1
ATOM 3428 C C . GLN A 1 407 ? 40.871 -2.825 19.053 1.00 68.19 407 GLN A C 1
ATOM 3430 O O . GLN A 1 407 ? 41.316 -3.672 19.827 1.00 68.19 407 GLN A O 1
ATOM 3435 N N . CYS A 1 408 ? 41.472 -2.493 17.909 1.00 78.00 408 CYS A N 1
ATOM 3436 C CA . CYS A 1 408 ? 42.774 -3.009 17.498 1.00 78.00 408 CYS A CA 1
ATOM 3437 C C . CYS A 1 408 ? 43.829 -2.681 18.575 1.00 78.00 408 CYS A C 1
ATOM 3439 O O . CYS A 1 408 ? 43.778 -1.579 19.135 1.00 78.00 408 CYS A O 1
ATOM 3441 N N . PRO A 1 409 ? 44.787 -3.586 18.862 1.00 79.62 409 PRO A N 1
ATOM 3442 C CA . PRO A 1 409 ? 45.282 -4.658 17.984 1.00 79.62 409 PRO A CA 1
ATOM 3443 C C . PRO A 1 409 ? 44.615 -6.042 18.150 1.00 79.62 409 PRO A C 1
ATOM 3445 O O . PRO A 1 409 ? 44.170 -6.419 19.231 1.00 79.62 409 PRO A O 1
ATOM 3448 N N . HIS A 1 410 ? 44.596 -6.836 17.070 1.00 77.69 410 HIS A N 1
ATOM 3449 C CA . HIS A 1 410 ? 44.055 -8.207 17.051 1.00 77.69 410 HIS A CA 1
ATOM 3450 C C . HIS A 1 410 ? 45.177 -9.246 17.154 1.00 77.69 410 HIS A C 1
ATOM 3452 O O . HIS A 1 410 ? 46.030 -9.265 16.282 1.00 77.69 410 HIS A O 1
ATOM 3458 N N . GLY A 1 411 ? 45.198 -10.149 18.137 1.00 80.31 411 GLY A N 1
ATOM 3459 C CA . GLY A 1 411 ? 46.211 -11.213 18.169 1.00 80.31 411 GLY A CA 1
ATOM 3460 C C . GLY A 1 411 ? 46.129 -12.141 19.371 1.00 80.31 411 GLY A C 1
ATOM 3461 O O . GLY A 1 411 ? 45.466 -11.830 20.358 1.00 80.31 411 GLY A O 1
ATOM 3462 N N . ASN A 1 412 ? 46.802 -13.291 19.255 1.00 82.94 412 ASN A N 1
ATOM 3463 C CA . ASN A 1 412 ? 46.899 -14.344 20.272 1.00 82.94 412 ASN A CA 1
ATOM 3464 C C . ASN A 1 412 ? 45.538 -14.763 20.865 1.00 82.94 412 ASN A C 1
ATOM 3466 O O . ASN A 1 412 ? 45.404 -15.058 22.052 1.00 82.94 412 ASN A O 1
ATOM 3470 N N . LYS A 1 413 ? 44.490 -14.731 20.035 1.00 80.50 413 LYS A N 1
ATOM 3471 C CA . LYS A 1 413 ? 43.118 -15.023 20.446 1.00 80.50 413 LYS A CA 1
ATOM 3472 C C . LYS A 1 413 ? 42.402 -15.798 19.353 1.00 80.50 413 LYS A C 1
ATOM 3474 O O . LYS A 1 413 ? 42.574 -15.546 18.160 1.00 80.50 413 LYS A O 1
ATOM 3479 N N . THR A 1 414 ? 41.583 -16.752 19.778 1.00 81.06 414 THR A N 1
ATOM 3480 C CA . THR A 1 414 ? 40.629 -17.422 18.897 1.00 81.06 414 THR A CA 1
ATOM 3481 C C . THR A 1 414 ? 39.365 -16.588 18.840 1.00 81.06 414 THR A C 1
ATOM 3483 O O . THR A 1 414 ? 38.680 -16.398 19.846 1.00 81.06 414 THR A O 1
ATOM 3486 N N . TYR A 1 415 ? 39.059 -16.079 17.659 1.00 78.19 415 TYR A N 1
ATOM 3487 C CA . TYR A 1 415 ? 37.829 -15.363 17.400 1.00 78.19 415 TYR A CA 1
ATOM 3488 C C . TYR A 1 415 ? 36.751 -16.361 17.013 1.00 78.19 415 TYR A C 1
ATOM 3490 O O . TYR A 1 415 ? 36.917 -17.119 16.060 1.00 78.19 415 TYR A O 1
ATOM 3498 N N . THR A 1 416 ? 35.650 -16.371 17.755 1.00 73.56 416 THR A N 1
ATOM 3499 C CA . THR A 1 416 ? 34.460 -17.148 17.411 1.00 73.56 416 THR A CA 1
ATOM 3500 C C . THR A 1 416 ? 33.387 -16.192 16.912 1.00 73.56 416 THR A C 1
ATOM 3502 O O . THR A 1 416 ? 33.058 -15.198 17.557 1.00 73.56 416 THR A O 1
ATOM 3505 N N . ALA A 1 417 ? 32.890 -16.468 15.714 1.00 70.12 417 ALA A N 1
ATOM 3506 C CA . ALA A 1 417 ? 31.886 -15.687 15.025 1.00 70.12 417 ALA A CA 1
ATOM 3507 C C . ALA A 1 417 ? 30.662 -16.563 14.797 1.00 70.12 417 ALA A C 1
ATOM 3509 O O . ALA A 1 417 ? 30.730 -17.576 14.095 1.00 70.12 417 ALA A O 1
ATOM 3510 N N . VAL A 1 418 ? 29.541 -16.158 15.385 1.00 68.81 418 VAL A N 1
ATOM 3511 C CA . VAL A 1 418 ? 28.243 -16.763 15.113 1.00 68.81 418 VAL A CA 1
ATOM 3512 C C . VAL A 1 418 ? 27.470 -15.794 14.239 1.00 68.81 418 VAL A C 1
ATOM 3514 O O . VAL A 1 418 ? 27.066 -14.735 14.693 1.00 68.81 418 VAL A O 1
ATOM 3517 N N . TYR A 1 419 ? 27.290 -16.159 12.979 1.00 69.50 419 TYR A N 1
ATOM 3518 C CA . TYR A 1 419 ? 26.734 -15.287 11.960 1.00 69.50 419 TYR A CA 1
ATOM 3519 C C . TYR A 1 419 ? 25.353 -15.774 11.511 1.00 69.50 419 TYR A C 1
ATOM 3521 O O . TYR A 1 419 ? 25.165 -16.955 11.188 1.00 69.50 419 TYR A O 1
ATOM 3529 N N . TRP A 1 420 ? 24.392 -14.848 11.470 1.00 71.00 420 TRP A N 1
ATOM 3530 C CA . TRP A 1 420 ? 23.060 -15.037 10.898 1.00 71.00 420 TRP A CA 1
ATOM 3531 C C . TRP A 1 420 ? 22.757 -13.927 9.885 1.00 71.00 420 TRP A C 1
ATOM 3533 O O . TRP A 1 420 ? 22.790 -12.741 10.200 1.00 71.00 420 TRP A O 1
ATOM 3543 N N . LEU A 1 421 ? 22.424 -14.317 8.653 1.00 63.81 421 LEU A N 1
ATOM 3544 C CA . LEU A 1 421 ? 21.929 -13.396 7.627 1.00 63.81 421 LEU A CA 1
ATOM 3545 C C . LEU A 1 421 ? 20.427 -13.183 7.807 1.00 63.81 421 LEU A C 1
ATOM 3547 O O . LEU A 1 421 ? 19.628 -14.058 7.471 1.00 63.81 421 LEU A O 1
ATOM 3551 N N . GLU A 1 422 ? 20.049 -12.021 8.334 1.00 71.56 422 GLU A N 1
ATOM 3552 C CA . GLU A 1 422 ? 18.668 -11.537 8.344 1.00 71.56 422 GLU A CA 1
ATOM 3553 C C . GLU A 1 422 ? 18.378 -10.616 7.153 1.00 71.56 422 GLU A C 1
ATOM 3555 O O . GLU A 1 422 ? 19.247 -9.889 6.672 1.00 71.56 422 GLU A O 1
ATOM 3560 N N . ASP A 1 423 ? 17.110 -10.572 6.734 1.00 61.84 423 ASP A N 1
ATOM 3561 C CA . ASP A 1 423 ? 16.636 -9.743 5.617 1.00 61.84 423 ASP A CA 1
ATOM 3562 C C . ASP A 1 423 ? 16.965 -8.247 5.783 1.00 61.84 423 ASP A C 1
ATOM 3564 O O . ASP A 1 423 ? 17.128 -7.530 4.795 1.00 61.84 423 ASP A O 1
ATOM 3568 N N . LYS A 1 424 ? 17.078 -7.761 7.029 1.00 65.88 424 LYS A N 1
ATOM 3569 C CA . LYS A 1 424 ? 17.375 -6.352 7.344 1.00 65.88 424 LYS A CA 1
ATOM 3570 C C . LYS A 1 424 ? 18.785 -5.918 6.929 1.00 65.88 424 LYS A C 1
ATOM 3572 O O . LYS A 1 424 ? 19.023 -4.723 6.768 1.00 65.88 424 LYS A O 1
ATOM 3577 N N . PHE A 1 425 ? 19.697 -6.872 6.736 1.00 65.19 425 PHE A N 1
ATOM 3578 C CA . PHE A 1 425 ? 21.084 -6.610 6.358 1.00 65.19 425 PHE A CA 1
ATOM 3579 C C . PHE A 1 425 ? 21.265 -6.381 4.856 1.00 65.19 425 PHE A C 1
ATOM 3581 O O . PHE A 1 425 ? 22.309 -5.892 4.433 1.00 65.19 425 PHE A O 1
ATOM 3588 N N . PHE A 1 426 ? 20.249 -6.638 4.032 1.00 69.06 426 PHE A N 1
ATOM 3589 C CA . PHE A 1 426 ? 20.307 -6.314 2.610 1.00 69.06 426 PHE A CA 1
ATOM 3590 C C . PHE A 1 426 ? 19.774 -4.897 2.356 1.00 69.06 426 PHE A C 1
ATOM 3592 O O . PHE A 1 426 ? 18.678 -4.558 2.822 1.00 69.06 426 PHE A O 1
ATOM 3599 N N . PRO A 1 427 ? 20.488 -4.050 1.587 1.00 66.50 427 PRO A N 1
ATOM 3600 C CA . PRO A 1 427 ? 19.968 -2.751 1.186 1.00 66.50 427 PRO A CA 1
ATOM 3601 C C . PRO A 1 427 ? 18.606 -2.922 0.510 1.00 66.50 427 PRO A C 1
ATOM 3603 O O . PRO A 1 427 ? 18.458 -3.716 -0.418 1.00 66.50 427 PRO A O 1
ATOM 3606 N N . LYS A 1 428 ? 17.594 -2.139 0.907 1.00 61.75 428 LYS A N 1
ATOM 3607 C CA . LYS A 1 428 ? 16.264 -2.189 0.258 1.00 61.75 428 LYS A CA 1
ATOM 3608 C C . LYS A 1 428 ? 16.331 -1.872 -1.247 1.00 61.75 428 LYS A C 1
ATOM 3610 O O . LYS A 1 428 ? 15.407 -2.213 -1.989 1.00 61.75 428 LYS A O 1
ATOM 3615 N N . SER A 1 429 ? 17.399 -1.208 -1.688 1.00 61.56 429 SER A N 1
ATOM 3616 C CA . SER A 1 429 ? 17.726 -0.912 -3.086 1.00 61.56 429 SER A CA 1
ATOM 3617 C C . SER A 1 429 ? 18.277 -2.108 -3.867 1.00 61.56 429 SER A C 1
ATOM 3619 O O . SER A 1 429 ? 18.272 -2.047 -5.093 1.00 61.56 429 SER A O 1
ATOM 3621 N N . MET A 1 430 ? 18.701 -3.190 -3.203 1.00 66.88 430 MET A N 1
ATOM 3622 C CA . MET A 1 430 ? 19.249 -4.372 -3.864 1.00 66.88 430 MET A CA 1
ATOM 3623 C C . MET A 1 430 ? 18.187 -4.990 -4.795 1.00 66.88 430 MET A C 1
ATOM 3625 O O . MET A 1 430 ? 17.048 -5.225 -4.356 1.00 66.88 430 MET A O 1
ATOM 3629 N N . PRO A 1 431 ? 18.495 -5.183 -6.093 1.00 67.50 431 PRO A N 1
ATOM 3630 C CA . PRO A 1 431 ? 17.541 -5.746 -7.037 1.00 67.50 431 PRO A CA 1
ATOM 3631 C C . PRO A 1 431 ? 17.243 -7.209 -6.699 1.00 67.50 431 PRO A C 1
ATOM 3633 O O . PRO A 1 431 ? 17.996 -7.867 -5.989 1.00 67.50 431 PRO A O 1
ATOM 3636 N N . ALA A 1 432 ? 16.112 -7.719 -7.188 1.00 73.56 432 ALA A N 1
ATOM 3637 C CA . ALA A 1 432 ? 15.812 -9.138 -7.051 1.00 73.56 432 ALA A CA 1
ATOM 3638 C C . ALA A 1 432 ? 16.722 -9.962 -7.980 1.00 73.56 432 ALA A C 1
ATOM 3640 O O . ALA A 1 432 ? 17.015 -9.541 -9.100 1.00 73.56 432 ALA A O 1
ATOM 3641 N N . GLY A 1 433 ? 17.145 -11.136 -7.525 1.00 78.75 433 GLY A N 1
ATOM 3642 C CA . GLY A 1 433 ? 17.978 -12.062 -8.291 1.00 78.75 433 GLY A CA 1
ATOM 3643 C C . GLY A 1 433 ? 18.955 -12.828 -7.409 1.00 78.75 433 GLY A C 1
ATOM 3644 O O . GLY A 1 433 ? 18.910 -12.720 -6.182 1.00 78.75 433 GLY A O 1
ATOM 3645 N N . ASP A 1 434 ? 19.814 -13.622 -8.040 1.00 79.94 434 ASP A N 1
ATOM 3646 C CA . ASP A 1 434 ? 20.811 -14.425 -7.340 1.00 79.94 434 ASP A CA 1
ATOM 3647 C C . ASP A 1 434 ? 22.134 -13.662 -7.274 1.00 79.94 434 ASP A C 1
ATOM 3649 O O . ASP A 1 434 ? 22.666 -13.202 -8.282 1.00 79.94 434 ASP A O 1
ATOM 3653 N N . PHE A 1 435 ? 22.680 -13.539 -6.074 1.00 87.56 435 PHE A N 1
ATOM 3654 C CA . PHE A 1 435 ? 23.930 -12.857 -5.801 1.00 87.56 435 PHE A CA 1
ATOM 3655 C C . PHE A 1 435 ? 24.948 -13.831 -5.235 1.00 87.56 435 PHE A C 1
ATOM 3657 O O . PHE A 1 435 ? 24.614 -14.865 -4.650 1.00 87.56 435 PHE A O 1
ATOM 3664 N N . ARG A 1 436 ? 26.209 -13.480 -5.438 1.00 89.25 436 ARG A N 1
ATOM 3665 C CA . ARG A 1 436 ? 27.367 -14.102 -4.822 1.00 89.25 436 ARG A CA 1
ATOM 3666 C C . ARG A 1 436 ? 28.188 -12.985 -4.214 1.00 89.25 436 ARG A C 1
ATOM 3668 O O . ARG A 1 436 ? 28.487 -12.015 -4.896 1.00 89.25 436 ARG A O 1
ATOM 3675 N N . GLN A 1 437 ? 28.513 -13.088 -2.943 1.00 85.69 437 GLN A N 1
ATOM 3676 C CA . GLN A 1 437 ? 29.344 -12.117 -2.258 1.00 85.69 437 GLN A CA 1
ATOM 3677 C C . GLN A 1 437 ? 30.600 -12.822 -1.782 1.00 85.69 437 GLN A C 1
ATOM 3679 O O . GLN A 1 437 ? 30.522 -13.810 -1.053 1.00 85.69 437 GLN A O 1
ATOM 3684 N N . ASP A 1 438 ? 31.734 -12.313 -2.232 1.00 89.25 438 ASP A N 1
ATOM 3685 C CA . ASP A 1 438 ? 33.046 -12.812 -1.873 1.00 89.25 438 ASP A CA 1
ATOM 3686 C C . ASP A 1 438 ? 33.606 -11.841 -0.823 1.00 89.25 438 ASP A C 1
ATOM 3688 O O . ASP A 1 438 ? 33.677 -10.632 -1.063 1.00 89.25 438 ASP A O 1
ATOM 3692 N N . VAL A 1 439 ? 33.923 -12.350 0.366 1.00 85.81 439 VAL A N 1
ATOM 3693 C CA . VAL A 1 439 ? 34.373 -11.554 1.514 1.00 85.81 439 VAL A CA 1
ATOM 3694 C C . VAL A 1 439 ? 35.757 -12.024 1.930 1.00 85.81 439 VAL A C 1
ATOM 3696 O O . VAL A 1 439 ? 35.949 -13.209 2.199 1.00 85.81 439 VAL A O 1
ATOM 3699 N N . TRP A 1 440 ? 36.706 -11.098 2.028 1.00 91.56 440 TRP A N 1
ATOM 3700 C CA . TRP A 1 440 ? 38.073 -11.346 2.478 1.00 91.56 440 TRP A CA 1
ATOM 3701 C C . TRP A 1 440 ? 38.409 -10.474 3.682 1.00 91.56 440 TRP A C 1
ATOM 3703 O O . TRP A 1 440 ? 38.156 -9.271 3.683 1.00 91.56 440 TRP A O 1
ATOM 3713 N N . PHE A 1 441 ? 39.070 -11.068 4.667 1.00 86.94 441 PHE A N 1
ATOM 3714 C CA . PHE A 1 441 ? 39.810 -10.353 5.699 1.00 86.94 441 PHE A CA 1
ATOM 3715 C C . PHE A 1 441 ? 41.293 -10.489 5.388 1.00 86.94 441 PHE A C 1
ATOM 3717 O O . PHE A 1 441 ? 41.794 -11.608 5.269 1.00 86.94 441 PHE A O 1
ATOM 3724 N N . ARG A 1 442 ? 42.003 -9.373 5.233 1.00 90.00 442 ARG A N 1
ATOM 3725 C CA . ARG A 1 442 ? 43.420 -9.349 4.861 1.00 90.00 442 ARG A CA 1
ATOM 3726 C C . ARG A 1 442 ? 44.246 -8.583 5.888 1.00 90.00 442 ARG A C 1
ATOM 3728 O O . ARG A 1 442 ? 43.766 -7.633 6.497 1.00 90.00 442 ARG A O 1
ATOM 3735 N N . SER A 1 443 ? 45.494 -8.987 6.083 1.00 89.62 443 SER A N 1
ATOM 3736 C CA . SER A 1 443 ? 46.468 -8.212 6.859 1.00 89.62 443 SER A CA 1
ATOM 3737 C C . SER A 1 443 ? 47.016 -7.028 6.051 1.00 89.62 443 SER A C 1
ATOM 3739 O O . SER A 1 443 ? 46.812 -6.951 4.839 1.00 89.62 443 SER A O 1
ATOM 3741 N N . ALA A 1 444 ? 47.790 -6.150 6.700 1.00 89.12 444 ALA A N 1
ATOM 3742 C CA . ALA A 1 444 ? 48.541 -5.072 6.036 1.00 89.12 444 ALA A CA 1
ATOM 3743 C C . ALA A 1 444 ? 49.423 -5.543 4.870 1.00 89.12 444 ALA A C 1
ATOM 3745 O O . ALA A 1 444 ? 49.631 -4.810 3.911 1.00 89.12 444 ALA A O 1
ATOM 3746 N N . VAL A 1 445 ? 49.922 -6.780 4.936 1.00 90.50 445 VAL A N 1
ATOM 3747 C CA . VAL A 1 445 ? 50.783 -7.382 3.904 1.00 90.50 445 VAL A CA 1
ATOM 3748 C C . VAL A 1 445 ? 49.948 -8.107 2.836 1.00 90.50 445 VAL A C 1
ATOM 3750 O O . VAL A 1 445 ? 50.434 -9.005 2.156 1.00 90.50 445 VAL A O 1
ATOM 3753 N N . ASN A 1 446 ? 48.656 -7.776 2.724 1.00 88.25 446 ASN A N 1
ATOM 3754 C CA . ASN A 1 446 ? 47.704 -8.370 1.785 1.00 88.25 446 ASN A CA 1
ATOM 3755 C C . ASN A 1 446 ? 47.555 -9.904 1.917 1.00 88.25 446 ASN A C 1
ATOM 3757 O O . ASN A 1 446 ? 47.100 -10.575 0.989 1.00 88.25 446 ASN A O 1
ATOM 3761 N N . LYS A 1 447 ? 47.922 -10.482 3.073 1.00 86.50 447 LYS A N 1
ATOM 3762 C CA . LYS A 1 447 ? 47.728 -11.914 3.349 1.00 86.50 447 LYS A CA 1
ATOM 3763 C C . LYS A 1 447 ? 46.299 -12.140 3.823 1.00 86.50 447 LYS A C 1
ATOM 3765 O O . LYS A 1 447 ? 45.864 -11.502 4.780 1.00 86.50 447 LYS A O 1
ATOM 3770 N N . THR A 1 448 ? 45.579 -13.046 3.169 1.00 85.81 448 THR A N 1
ATOM 3771 C CA . THR A 1 448 ? 44.204 -13.393 3.551 1.00 85.81 448 THR A CA 1
ATOM 3772 C C . THR A 1 448 ? 44.223 -14.156 4.873 1.00 85.81 448 THR A C 1
ATOM 3774 O O . THR A 1 448 ? 44.807 -15.231 4.957 1.00 85.81 448 THR A O 1
ATOM 3777 N N . LEU A 1 449 ? 43.599 -13.587 5.901 1.00 80.94 449 LEU A N 1
ATOM 3778 C CA . LEU A 1 449 ? 43.398 -14.213 7.209 1.00 80.94 449 LEU A CA 1
ATOM 3779 C C . LEU A 1 449 ? 42.281 -15.255 7.126 1.00 80.94 449 LEU A C 1
ATOM 3781 O O . LEU A 1 449 ? 42.412 -16.367 7.624 1.00 80.94 449 LEU A O 1
ATOM 3785 N N . PHE A 1 450 ? 41.183 -14.879 6.473 1.00 84.38 450 PHE A N 1
ATOM 3786 C CA . PHE A 1 450 ? 40.037 -15.733 6.196 1.00 84.38 450 PHE A CA 1
ATOM 3787 C C . PHE A 1 450 ? 39.243 -15.135 5.034 1.00 84.38 450 PHE A C 1
ATOM 3789 O O . PHE A 1 450 ? 39.148 -13.913 4.903 1.00 84.38 450 PHE A O 1
ATOM 3796 N N . ALA A 1 451 ? 38.671 -15.996 4.199 1.00 84.38 451 ALA A N 1
ATOM 3797 C CA . ALA A 1 451 ? 37.751 -15.594 3.151 1.00 84.38 451 ALA A CA 1
ATOM 3798 C C . ALA A 1 451 ? 36.577 -16.561 3.077 1.00 84.38 451 ALA A C 1
ATOM 3800 O O . ALA A 1 451 ? 36.724 -17.757 3.338 1.00 84.38 451 ALA A O 1
ATOM 3801 N N . TYR A 1 452 ? 35.417 -16.040 2.703 1.00 82.75 452 TYR A N 1
ATOM 3802 C CA . TYR A 1 452 ? 34.231 -16.844 2.472 1.00 82.75 452 TYR A CA 1
ATOM 3803 C C . TYR A 1 452 ? 33.416 -16.302 1.311 1.00 82.75 452 TYR A C 1
ATOM 3805 O O . TYR A 1 452 ? 33.469 -15.121 0.971 1.00 82.75 452 TYR A O 1
ATOM 3813 N N . GLN A 1 453 ? 32.651 -17.202 0.708 1.00 83.31 453 GLN A N 1
ATOM 3814 C CA . GLN A 1 453 ? 31.772 -16.913 -0.407 1.00 83.31 453 GLN A CA 1
ATOM 3815 C C . GLN A 1 453 ? 30.342 -17.258 -0.009 1.00 83.31 453 GLN A C 1
ATOM 3817 O O . GLN A 1 453 ? 30.063 -18.370 0.443 1.00 83.31 453 GLN A O 1
ATOM 3822 N N . VAL A 1 454 ? 29.428 -16.303 -0.169 1.00 78.94 454 VAL A N 1
ATOM 3823 C CA . VAL A 1 454 ? 28.006 -16.488 0.134 1.00 78.94 454 VAL A CA 1
ATOM 3824 C C . VAL A 1 454 ? 27.199 -16.351 -1.139 1.00 78.94 454 VAL A C 1
ATOM 3826 O O . VAL A 1 454 ? 27.228 -15.309 -1.785 1.00 78.94 454 VAL A O 1
ATOM 3829 N N . HIS A 1 455 ? 26.425 -17.382 -1.466 1.00 83.50 455 HIS A N 1
ATOM 3830 C CA . HIS A 1 455 ? 25.417 -17.323 -2.519 1.00 83.50 455 HIS A CA 1
ATOM 3831 C C . HIS A 1 455 ? 24.043 -17.115 -1.886 1.00 83.50 455 HIS A C 1
ATOM 3833 O O . HIS A 1 455 ? 23.619 -17.908 -1.044 1.00 83.50 455 HIS A O 1
ATOM 3839 N N . PHE A 1 456 ? 23.333 -16.063 -2.285 1.00 78.19 456 PHE A N 1
ATOM 3840 C CA . PHE A 1 456 ? 21.998 -15.769 -1.770 1.00 78.19 456 PHE A CA 1
ATOM 3841 C C . PHE A 1 456 ? 21.068 -15.274 -2.874 1.00 78.19 456 PHE A C 1
ATOM 3843 O O . PHE A 1 456 ? 21.486 -14.620 -3.822 1.00 78.19 456 PHE A O 1
ATOM 3850 N N . SER A 1 457 ? 19.784 -15.602 -2.752 1.00 75.06 457 SER A N 1
ATOM 3851 C CA . SER A 1 457 ? 18.744 -15.197 -3.700 1.00 75.06 457 SER A CA 1
ATOM 3852 C C . SER A 1 457 ? 17.882 -14.127 -3.049 1.00 75.06 457 SER A C 1
ATOM 3854 O O . SER A 1 457 ? 17.156 -14.402 -2.091 1.00 75.06 457 SER A O 1
ATOM 3856 N N . VAL A 1 458 ? 17.947 -12.900 -3.559 1.00 70.31 458 VAL A N 1
ATOM 3857 C CA . VAL A 1 458 ? 17.069 -11.814 -3.122 1.00 70.31 458 VAL A CA 1
ATOM 3858 C C . VAL A 1 458 ? 15.742 -11.979 -3.850 1.00 70.31 458 VAL A C 1
ATOM 3860 O O . VAL A 1 458 ? 15.584 -11.603 -5.013 1.00 70.31 458 VAL A O 1
ATOM 3863 N N . ARG A 1 459 ? 14.755 -12.549 -3.160 1.00 63.09 459 ARG A N 1
ATOM 3864 C CA . ARG A 1 459 ? 13.380 -12.656 -3.659 1.00 63.09 459 ARG A CA 1
ATOM 3865 C C . ARG A 1 459 ? 12.519 -11.629 -2.945 1.00 63.09 459 ARG A C 1
ATOM 3867 O O . ARG A 1 459 ? 12.215 -11.784 -1.766 1.00 63.09 459 ARG A O 1
ATOM 3874 N N . ARG A 1 460 ? 12.082 -10.580 -3.646 1.00 50.88 460 ARG A N 1
ATOM 3875 C CA . ARG A 1 460 ? 11.107 -9.637 -3.078 1.00 50.88 460 ARG A CA 1
ATOM 3876 C C . ARG A 1 460 ? 9.756 -10.340 -2.916 1.00 50.88 460 ARG A C 1
ATOM 3878 O O . ARG A 1 460 ? 9.007 -10.467 -3.874 1.00 50.88 460 ARG A O 1
ATOM 3885 N N . GLN A 1 461 ? 9.425 -10.754 -1.692 1.00 39.47 461 GLN A N 1
ATOM 3886 C CA . GLN A 1 461 ? 8.110 -11.313 -1.329 1.00 39.47 461 GLN A CA 1
ATOM 3887 C C . GLN A 1 461 ? 7.004 -10.247 -1.156 1.00 39.47 461 GLN A C 1
ATOM 3889 O O . GLN A 1 461 ? 5.980 -10.494 -0.524 1.00 39.47 461 GLN A O 1
ATOM 3894 N N . GLY A 1 462 ? 7.185 -9.041 -1.697 1.00 43.09 462 GLY A N 1
ATOM 3895 C CA . GLY A 1 462 ? 6.226 -7.949 -1.557 1.00 43.09 462 GLY A CA 1
ATOM 3896 C C . GLY A 1 462 ? 5.386 -7.761 -2.812 1.00 43.09 462 GLY A C 1
ATOM 3897 O O . GLY A 1 462 ? 5.940 -7.602 -3.896 1.00 43.09 462 GLY A O 1
ATOM 3898 N N . ILE A 1 463 ? 4.065 -7.699 -2.629 1.00 42.28 463 ILE A N 1
ATOM 3899 C CA . ILE A 1 463 ? 3.099 -7.113 -3.566 1.00 42.28 463 ILE A CA 1
ATOM 3900 C C . ILE A 1 463 ? 3.712 -5.826 -4.127 1.00 42.28 463 ILE A C 1
ATOM 3902 O O . ILE A 1 463 ? 3.975 -4.874 -3.383 1.00 42.28 463 ILE A O 1
ATOM 3906 N N . TRP A 1 464 ? 4.016 -5.831 -5.425 1.00 45.91 464 TRP A N 1
ATOM 3907 C CA . TRP A 1 464 ? 4.544 -4.672 -6.127 1.00 45.91 464 TRP A CA 1
ATOM 3908 C C . TRP A 1 464 ? 3.589 -3.504 -5.899 1.00 45.91 464 TRP A C 1
ATOM 3910 O O . TRP A 1 464 ? 2.429 -3.562 -6.304 1.00 45.91 464 TRP A O 1
ATOM 3920 N N . ARG A 1 465 ? 4.057 -2.461 -5.203 1.00 50.69 465 ARG A N 1
ATOM 3921 C CA . ARG A 1 465 ? 3.246 -1.258 -5.021 1.00 50.69 465 ARG A CA 1
ATOM 3922 C C . ARG A 1 465 ? 2.999 -0.665 -6.405 1.00 50.69 465 ARG A C 1
ATOM 3924 O O . ARG A 1 465 ? 3.971 -0.535 -7.155 1.00 50.69 465 ARG A O 1
ATOM 3931 N N . PRO A 1 466 ? 1.756 -0.299 -6.746 1.00 62.56 466 PRO A N 1
ATOM 3932 C CA . PRO A 1 466 ? 1.524 0.432 -7.973 1.00 62.56 466 PRO A CA 1
ATOM 3933 C C . PRO A 1 466 ? 2.353 1.720 -7.920 1.00 62.56 466 PRO A C 1
ATOM 3935 O O . PRO A 1 466 ? 2.462 2.394 -6.890 1.00 62.56 466 PRO A O 1
ATOM 3938 N N . PHE A 1 467 ? 3.038 2.010 -9.011 1.00 75.69 467 PHE A N 1
ATOM 3939 C CA . PHE A 1 467 ? 3.737 3.263 -9.229 1.00 75.69 467 PHE A CA 1
ATOM 3940 C C . PHE A 1 467 ? 3.056 3.925 -10.410 1.00 75.69 467 PHE A C 1
ATOM 3942 O O . PHE A 1 467 ? 2.612 3.252 -11.334 1.00 75.69 467 PHE A O 1
ATOM 3949 N N . THR A 1 468 ? 2.965 5.244 -10.357 1.00 82.94 468 THR A N 1
ATOM 3950 C CA . THR A 1 468 ? 2.477 6.025 -11.482 1.00 82.94 468 THR A CA 1
ATOM 3951 C C . THR A 1 468 ? 3.676 6.559 -12.236 1.00 82.94 468 THR A C 1
ATOM 3953 O O . THR A 1 468 ? 4.549 7.189 -11.620 1.00 82.94 468 THR A O 1
ATOM 3956 N N . VAL A 1 469 ? 3.722 6.326 -13.543 1.00 89.06 469 VAL A N 1
ATOM 3957 C CA . VAL A 1 469 ? 4.765 6.875 -14.411 1.00 89.06 469 VAL A CA 1
ATOM 3958 C C . VAL A 1 469 ? 4.174 8.015 -15.204 1.00 89.06 469 VAL A C 1
ATOM 3960 O O . VAL A 1 469 ? 3.232 7.847 -15.971 1.00 89.06 469 VAL A O 1
ATOM 3963 N N . ARG A 1 470 ? 4.756 9.197 -15.034 1.00 91.44 470 ARG A N 1
ATOM 3964 C CA . ARG A 1 470 ? 4.381 10.371 -15.807 1.00 91.44 470 ARG A CA 1
ATOM 3965 C C . ARG A 1 470 ? 5.534 10.778 -16.701 1.00 91.44 470 ARG A C 1
ATOM 3967 O O . ARG A 1 470 ? 6.517 11.335 -16.216 1.00 91.44 470 ARG A O 1
ATOM 3974 N N . VAL A 1 471 ? 5.381 10.571 -18.003 1.00 94.50 471 VAL A N 1
ATOM 3975 C CA . VAL A 1 471 ? 6.300 11.128 -19.000 1.00 94.50 471 VAL A CA 1
ATOM 3976 C C . VAL A 1 471 ? 6.150 12.645 -19.033 1.00 94.50 471 VAL A C 1
ATOM 3978 O O . VAL A 1 471 ? 5.067 13.166 -19.307 1.00 94.50 471 VAL A O 1
ATOM 3981 N N . THR A 1 472 ? 7.228 13.358 -18.724 1.00 92.56 472 THR A N 1
ATOM 3982 C CA . THR A 1 472 ? 7.251 14.821 -18.639 1.00 92.56 472 THR A CA 1
ATOM 3983 C C . THR A 1 472 ? 7.536 15.467 -19.986 1.00 92.56 472 THR A C 1
ATOM 3985 O O . THR A 1 472 ? 6.930 16.495 -20.272 1.00 92.56 472 THR A O 1
ATOM 3988 N N . LYS A 1 473 ? 8.411 14.880 -20.814 1.00 95.44 473 LYS A N 1
ATOM 3989 C CA . LYS A 1 473 ? 8.657 15.306 -22.202 1.00 95.44 473 LYS A CA 1
ATOM 3990 C C . LYS A 1 473 ? 9.445 14.259 -22.997 1.00 95.44 473 LYS A C 1
ATOM 3992 O O . LYS A 1 473 ? 10.199 13.485 -22.413 1.00 95.44 473 LYS A O 1
ATOM 3997 N N . PHE A 1 474 ? 9.320 14.318 -24.320 1.00 97.56 474 PHE A N 1
ATOM 3998 C CA . PHE A 1 474 ? 10.253 13.718 -25.273 1.00 97.56 474 PHE A CA 1
ATOM 3999 C C . PHE A 1 474 ? 10.997 14.831 -26.017 1.00 97.56 474 PHE A C 1
ATOM 4001 O O . PHE A 1 474 ? 10.410 15.887 -26.279 1.00 97.56 474 PHE A O 1
ATOM 4008 N N . LEU A 1 475 ? 12.270 14.608 -26.334 1.00 97.56 475 LEU A N 1
ATOM 4009 C CA . LEU A 1 475 ? 13.109 15.512 -27.120 1.00 97.56 475 LEU A CA 1
ATOM 4010 C C . LEU A 1 475 ? 13.808 14.709 -28.217 1.00 97.56 475 LEU A C 1
ATOM 4012 O O . LEU A 1 475 ? 14.507 13.756 -27.890 1.00 97.56 475 LEU A O 1
ATOM 4016 N N . CYS A 1 476 ? 13.656 15.089 -29.486 1.00 98.00 476 CYS A N 1
ATOM 4017 C CA . CYS A 1 476 ? 14.559 14.593 -30.527 1.00 98.00 476 CYS A CA 1
ATOM 4018 C C . CYS A 1 476 ? 15.962 15.151 -30.259 1.00 98.00 476 CYS A C 1
ATOM 4020 O O . CYS A 1 476 ? 16.112 16.350 -30.021 1.00 98.00 476 CYS A O 1
ATOM 4022 N N . ALA A 1 477 ? 16.963 14.279 -30.247 1.00 97.19 477 ALA A N 1
ATOM 4023 C CA . ALA A 1 477 ? 18.361 14.624 -30.014 1.00 97.19 477 ALA A CA 1
ATOM 4024 C C . ALA A 1 477 ? 19.176 14.355 -31.283 1.00 97.19 477 ALA A C 1
ATOM 4026 O O . ALA A 1 477 ? 18.716 13.610 -32.142 1.00 97.19 477 ALA A O 1
ATOM 4027 N N . GLU A 1 478 ? 20.362 14.957 -31.390 1.00 96.38 478 GLU A N 1
ATOM 4028 C CA . GLU A 1 478 ? 21.335 14.714 -32.476 1.00 96.38 478 GLU A CA 1
ATOM 4029 C C . GLU A 1 478 ? 20.831 15.014 -33.901 1.00 96.38 478 GLU A C 1
ATOM 4031 O O . GLU A 1 478 ? 21.369 14.480 -34.860 1.00 96.38 478 GLU A O 1
ATOM 4036 N N . ALA A 1 479 ? 19.815 15.866 -34.069 1.00 94.81 479 ALA A N 1
ATOM 4037 C CA . ALA A 1 479 ? 19.444 16.361 -35.394 1.00 94.81 479 ALA A CA 1
ATOM 4038 C C . ALA A 1 479 ? 20.421 17.474 -35.841 1.00 94.81 479 ALA A C 1
ATOM 4040 O O . ALA A 1 479 ? 20.749 18.334 -35.015 1.00 94.81 479 ALA A O 1
ATOM 4041 N N . PRO A 1 480 ? 20.839 17.525 -37.122 1.00 96.75 480 PRO A N 1
ATOM 4042 C CA . PRO A 1 480 ? 20.439 16.647 -38.232 1.00 96.75 480 PRO A CA 1
ATOM 4043 C C . PRO A 1 480 ? 21.117 15.264 -38.200 1.00 96.75 480 PRO A C 1
ATOM 4045 O O . PRO A 1 480 ? 22.218 15.129 -37.681 1.00 96.75 480 PRO A O 1
ATOM 4048 N N . TYR A 1 481 ? 20.465 14.250 -38.785 1.00 97.31 481 TYR A N 1
ATOM 4049 C CA . TYR A 1 481 ? 20.982 12.876 -38.847 1.00 97.31 481 TYR A CA 1
ATOM 4050 C C . TYR A 1 481 ? 21.672 12.591 -40.190 1.00 97.31 481 TYR A C 1
ATOM 4052 O O . TYR A 1 481 ? 21.202 13.030 -41.236 1.00 97.31 481 TYR A O 1
ATOM 4060 N N . ASP A 1 482 ? 22.745 11.796 -40.183 1.00 96.31 482 ASP A N 1
ATOM 4061 C CA . ASP A 1 482 ? 23.539 11.519 -41.394 1.00 96.31 482 ASP A CA 1
ATOM 4062 C C . ASP A 1 482 ? 22.808 10.652 -42.431 1.00 96.31 482 ASP A C 1
ATOM 4064 O O . ASP A 1 482 ? 23.098 10.707 -43.627 1.00 96.31 482 ASP A O 1
ATOM 4068 N N . VAL A 1 483 ? 21.911 9.775 -41.969 1.00 96.94 483 VAL A N 1
ATOM 4069 C CA . VAL A 1 483 ? 21.298 8.714 -42.793 1.00 96.94 483 VAL A CA 1
ATOM 4070 C C . VAL A 1 483 ? 19.814 8.977 -43.064 1.00 96.94 483 VAL A C 1
ATOM 4072 O O . VAL A 1 483 ? 19.200 8.281 -43.874 1.00 96.94 483 VAL A O 1
ATOM 4075 N N . SER A 1 484 ? 19.227 9.985 -42.420 1.00 97.75 484 SER A N 1
ATOM 4076 C CA . SER A 1 484 ? 17.790 10.262 -42.479 1.00 97.75 484 SER A CA 1
ATOM 4077 C C . SER A 1 484 ? 17.458 11.715 -42.181 1.00 97.75 484 SER A C 1
ATOM 4079 O O . SER A 1 484 ? 18.189 12.428 -41.506 1.00 97.75 484 SER A O 1
ATOM 4081 N N . GLU A 1 485 ? 16.304 12.149 -42.664 1.00 97.88 485 GLU A N 1
ATOM 4082 C CA . GLU A 1 485 ? 15.829 13.517 -42.518 1.00 97.88 485 GLU A CA 1
ATOM 4083 C C . GLU A 1 485 ? 14.644 13.563 -41.547 1.00 97.88 485 GLU A C 1
ATOM 4085 O O . GLU A 1 485 ? 13.633 12.872 -41.722 1.00 97.88 485 GLU A O 1
ATOM 4090 N N . LEU A 1 486 ? 14.772 14.366 -40.489 1.00 98.00 486 LEU A N 1
ATOM 4091 C CA . LEU A 1 486 ? 13.707 14.578 -39.512 1.00 98.00 486 LEU A CA 1
ATOM 4092 C C . LEU A 1 486 ? 12.741 15.649 -40.026 1.00 98.00 486 LEU A C 1
ATOM 4094 O O . LEU A 1 486 ? 12.992 16.840 -39.872 1.00 98.00 486 LEU A O 1
ATOM 4098 N N . LEU A 1 487 ? 11.614 15.226 -40.595 1.00 97.75 487 LEU A N 1
ATOM 4099 C CA . LEU A 1 487 ? 10.609 16.138 -41.151 1.00 97.75 487 LEU A CA 1
ATOM 4100 C C . LEU A 1 487 ? 9.768 16.812 -40.056 1.00 97.75 487 LEU A C 1
ATOM 4102 O O . LEU A 1 487 ? 9.379 17.972 -40.170 1.00 97.75 487 LEU A O 1
ATOM 4106 N N . HIS A 1 488 ? 9.451 16.078 -38.985 1.00 97.00 488 HIS A N 1
ATOM 4107 C CA . HIS A 1 488 ? 8.651 16.592 -37.874 1.00 97.00 488 HIS A CA 1
ATOM 4108 C C . HIS A 1 488 ? 9.017 15.901 -36.561 1.00 97.00 488 HIS A C 1
ATOM 4110 O O . HIS A 1 488 ? 9.228 14.692 -36.543 1.00 97.00 488 HIS A O 1
ATOM 4116 N N . CYS A 1 489 ? 9.037 16.641 -35.451 1.00 97.56 489 CYS A N 1
ATOM 4117 C CA . CYS A 1 489 ? 9.188 16.089 -34.105 1.00 97.56 489 CYS A CA 1
ATOM 4118 C C . CYS A 1 489 ? 8.435 16.951 -33.090 1.00 97.56 489 CYS A C 1
ATOM 4120 O O . CYS A 1 489 ? 8.812 18.092 -32.821 1.00 97.56 489 CYS A O 1
ATOM 4122 N N . LYS A 1 490 ? 7.350 16.418 -32.524 1.00 97.31 490 LYS A N 1
ATOM 4123 C CA . LYS A 1 490 ? 6.468 17.152 -31.616 1.00 97.31 490 LYS A CA 1
ATOM 4124 C C . LYS A 1 490 ? 6.001 16.288 -30.454 1.00 97.31 490 LYS A C 1
ATOM 4126 O O . LYS A 1 490 ? 5.366 15.248 -30.621 1.00 97.31 490 LYS A O 1
ATOM 4131 N N . THR A 1 491 ? 6.221 16.800 -29.250 1.00 96.88 491 THR A N 1
ATOM 4132 C CA . THR A 1 491 ? 5.691 16.230 -28.009 1.00 96.88 491 THR A CA 1
ATOM 4133 C C . THR A 1 491 ? 4.382 16.918 -27.641 1.00 96.88 491 THR A C 1
ATOM 4135 O O . THR A 1 491 ? 4.342 18.135 -27.470 1.00 96.88 491 THR A O 1
ATOM 4138 N N . THR A 1 492 ? 3.306 16.149 -27.479 1.00 96.62 492 THR A N 1
ATOM 4139 C CA . THR A 1 492 ? 1.989 16.660 -27.076 1.00 96.62 492 THR A CA 1
ATOM 4140 C C . THR A 1 492 ? 1.638 16.163 -25.677 1.00 96.62 492 THR A C 1
ATOM 4142 O O . THR A 1 492 ? 1.326 14.987 -25.468 1.00 96.62 492 THR A O 1
ATOM 4145 N N . LEU A 1 493 ? 1.666 17.075 -24.703 1.00 92.56 493 LEU A N 1
ATOM 4146 C CA . LEU A 1 493 ? 1.278 16.796 -23.321 1.00 92.56 493 LEU A CA 1
ATOM 4147 C C . LEU A 1 493 ? -0.246 16.735 -23.201 1.00 92.56 493 LEU A C 1
ATOM 4149 O O . LEU A 1 493 ? -0.946 17.674 -23.576 1.00 92.56 493 LEU A O 1
ATOM 4153 N N . ARG A 1 494 ? -0.771 15.649 -22.629 1.00 91.38 494 ARG A N 1
ATOM 4154 C CA . ARG A 1 494 ? -2.210 15.475 -22.390 1.00 91.38 494 ARG A CA 1
ATOM 4155 C C . ARG A 1 494 ? -2.481 15.410 -20.890 1.00 91.38 494 ARG A C 1
ATOM 4157 O O . ARG A 1 494 ? -1.772 14.736 -20.148 1.00 91.38 494 ARG A O 1
ATOM 4164 N N . ARG A 1 495 ? -3.517 16.108 -20.411 1.00 85.00 495 ARG A N 1
ATOM 4165 C CA . ARG A 1 495 ? -3.955 15.981 -19.010 1.00 85.00 495 ARG A CA 1
ATOM 4166 C C . ARG A 1 495 ? -4.591 14.604 -18.804 1.00 85.00 495 ARG A C 1
ATOM 4168 O O . ARG A 1 495 ? -5.468 14.223 -19.572 1.00 85.00 495 ARG A O 1
ATOM 4175 N N . ASN A 1 496 ? -4.157 13.887 -17.765 1.00 80.56 496 ASN A N 1
ATOM 4176 C CA . ASN A 1 496 ? -4.671 12.567 -17.361 1.00 80.56 496 ASN A CA 1
ATOM 4177 C C . ASN A 1 496 ? -4.609 11.471 -18.445 1.00 80.56 496 ASN A C 1
ATOM 4179 O O . ASN A 1 496 ? -5.307 10.467 -18.343 1.00 80.56 496 ASN A O 1
ATOM 4183 N N . LYS A 1 497 ? -3.792 11.656 -19.486 1.00 88.38 497 LYS A N 1
ATOM 4184 C CA . LYS A 1 497 ? -3.525 10.662 -20.532 1.00 88.38 497 LYS A CA 1
ATOM 4185 C C . LYS A 1 497 ? -2.014 10.608 -20.792 1.00 88.38 497 LYS A C 1
ATOM 4187 O O . LYS A 1 497 ? -1.339 11.596 -20.490 1.00 88.38 497 LYS A O 1
ATOM 4192 N N . PRO A 1 498 ? -1.482 9.503 -21.340 1.00 89.19 498 PRO A N 1
ATOM 4193 C CA . PRO A 1 498 ? -0.074 9.416 -21.713 1.00 89.19 498 PRO A CA 1
ATOM 4194 C C . PRO A 1 498 ? 0.342 10.562 -22.646 1.00 89.19 498 PRO A C 1
ATOM 4196 O O . PRO A 1 498 ? -0.441 11.014 -23.489 1.00 89.19 498 PRO A O 1
ATOM 4199 N N . THR A 1 499 ? 1.576 11.036 -22.478 1.00 92.38 499 THR A N 1
ATOM 4200 C CA . THR A 1 499 ? 2.195 12.021 -23.374 1.00 92.38 499 THR A CA 1
ATOM 4201 C C . THR A 1 499 ? 2.421 11.377 -24.739 1.00 92.38 499 THR A C 1
ATOM 4203 O O . THR A 1 499 ? 3.009 10.299 -24.811 1.00 92.38 499 THR A O 1
ATOM 4206 N N . LEU A 1 500 ? 1.960 12.035 -25.805 1.00 96.12 500 LEU A N 1
ATOM 4207 C CA . LEU A 1 500 ? 2.156 11.575 -27.181 1.00 96.12 500 LEU A CA 1
ATOM 4208 C C . LEU A 1 500 ? 3.441 12.177 -27.752 1.00 96.12 500 LEU A C 1
ATOM 4210 O O . LEU A 1 500 ? 3.693 13.374 -27.596 1.00 96.12 500 LEU A O 1
ATOM 4214 N N . PHE A 1 501 ? 4.209 11.362 -28.456 1.00 97.56 501 PHE A N 1
ATOM 4215 C CA . PHE A 1 501 ? 5.375 11.753 -29.230 1.00 97.56 501 PHE A CA 1
ATOM 4216 C C . PHE A 1 501 ? 5.091 11.474 -30.699 1.00 97.56 501 PHE A C 1
ATOM 4218 O O . PHE A 1 501 ? 4.945 10.321 -31.089 1.00 97.56 501 PHE A O 1
ATOM 4225 N N . ASN A 1 502 ? 4.942 12.526 -31.495 1.00 97.19 502 ASN A N 1
ATOM 4226 C CA . ASN A 1 502 ? 4.688 12.413 -32.923 1.00 97.19 502 ASN A CA 1
ATOM 4227 C C . ASN A 1 502 ? 5.943 12.841 -33.677 1.00 97.19 502 ASN A C 1
ATOM 4229 O O . ASN A 1 502 ? 6.397 13.975 -33.503 1.00 97.19 502 ASN A O 1
ATOM 4233 N N . PHE A 1 503 ? 6.497 11.956 -34.494 1.00 97.69 503 PHE A N 1
ATOM 4234 C CA . PHE A 1 503 ? 7.633 12.285 -35.338 1.00 97.69 503 PHE A CA 1
ATOM 4235 C C . PHE A 1 503 ? 7.499 11.669 -36.729 1.00 97.69 503 PHE A C 1
ATOM 4237 O O . PHE A 1 503 ? 6.917 10.600 -36.908 1.00 97.69 503 PHE A O 1
ATOM 4244 N N . SER A 1 504 ? 8.038 12.381 -37.714 1.00 97.88 504 SER A N 1
ATOM 4245 C CA . SER A 1 504 ? 8.097 11.965 -39.110 1.00 97.88 504 SER A CA 1
ATOM 4246 C C . SER A 1 504 ? 9.552 11.905 -39.540 1.00 97.88 504 SER A C 1
ATOM 4248 O O . SER A 1 504 ? 10.249 12.920 -39.484 1.00 97.88 504 SER A O 1
ATOM 4250 N N . LEU A 1 505 ? 9.999 10.730 -39.973 1.00 97.94 505 LEU A N 1
ATOM 4251 C CA . LEU A 1 505 ? 11.385 10.462 -40.350 1.00 97.94 505 LEU A CA 1
ATOM 4252 C C . LEU A 1 505 ? 11.441 9.919 -41.779 1.00 97.94 505 LEU A C 1
ATOM 4254 O O . LEU A 1 505 ? 10.857 8.873 -42.061 1.00 97.94 505 LEU A O 1
ATOM 4258 N N . TYR A 1 506 ? 12.148 10.602 -42.675 1.00 98.00 506 TYR A N 1
ATOM 4259 C CA . TYR A 1 506 ? 12.409 10.115 -44.028 1.00 98.00 506 TYR A CA 1
ATOM 4260 C C . TYR A 1 506 ? 13.764 9.411 -44.075 1.00 98.00 506 TYR A C 1
ATOM 4262 O O . TYR A 1 506 ? 14.791 10.004 -43.756 1.00 98.00 506 TYR A O 1
ATOM 4270 N N . ILE A 1 507 ? 13.769 8.130 -44.450 1.00 97.81 507 ILE A N 1
ATOM 4271 C CA . ILE A 1 507 ? 14.999 7.343 -44.590 1.00 97.81 507 ILE A CA 1
ATOM 4272 C C . ILE A 1 507 ? 15.209 7.074 -46.087 1.00 97.81 507 ILE A C 1
ATOM 4274 O O . ILE A 1 507 ? 14.568 6.165 -46.618 1.00 97.81 507 ILE A O 1
ATOM 4278 N N . PRO A 1 508 ? 16.067 7.836 -46.792 1.00 96.94 508 PRO A N 1
ATOM 4279 C CA . PRO A 1 508 ? 16.227 7.721 -48.244 1.00 96.94 508 PRO A CA 1
ATOM 4280 C C . PRO A 1 508 ? 16.911 6.418 -48.680 1.00 96.94 508 PRO A C 1
ATOM 4282 O O . PRO A 1 508 ? 16.670 5.932 -49.781 1.00 96.94 508 PRO A O 1
ATOM 4285 N N . ARG A 1 509 ? 17.766 5.832 -47.831 1.00 96.56 509 ARG A N 1
ATOM 4286 C CA . ARG A 1 509 ? 18.522 4.608 -48.144 1.00 96.56 509 ARG A CA 1
ATOM 4287 C C . ARG A 1 509 ? 17.882 3.378 -47.515 1.00 96.56 509 ARG A C 1
ATOM 4289 O O . ARG A 1 509 ? 17.315 3.455 -46.431 1.00 96.56 509 ARG A O 1
ATOM 4296 N N . VAL A 1 510 ? 18.005 2.239 -48.189 1.00 96.50 510 VAL A N 1
ATOM 4297 C CA . VAL A 1 510 ? 17.569 0.936 -47.673 1.00 96.50 510 VAL A CA 1
ATOM 4298 C C . VAL A 1 510 ? 18.629 0.395 -46.708 1.00 96.50 510 VAL A C 1
ATOM 4300 O O . VAL A 1 510 ? 19.797 0.267 -47.066 1.00 96.50 510 VAL A O 1
ATOM 4303 N N . LEU A 1 511 ? 18.220 0.098 -45.478 1.00 96.31 511 LEU A N 1
ATOM 4304 C CA . LEU A 1 511 ? 19.045 -0.372 -44.371 1.00 96.31 511 LEU A CA 1
ATOM 4305 C C . LEU A 1 511 ? 18.687 -1.824 -44.043 1.00 96.31 511 LEU A C 1
ATOM 4307 O O . LEU A 1 511 ? 17.549 -2.141 -43.690 1.00 96.31 511 LEU A O 1
ATOM 4311 N N . ASN A 1 512 ? 19.681 -2.704 -44.150 1.00 95.38 512 ASN A N 1
ATOM 4312 C CA . ASN A 1 512 ? 19.538 -4.132 -43.850 1.00 95.38 512 ASN A CA 1
ATOM 4313 C C . ASN A 1 512 ? 19.776 -4.459 -42.372 1.00 95.38 512 ASN A C 1
ATOM 4315 O O . ASN A 1 512 ? 19.328 -5.504 -41.904 1.00 95.38 512 ASN A O 1
ATOM 4319 N N . THR A 1 513 ? 20.491 -3.583 -41.665 1.00 95.94 513 THR A N 1
ATOM 4320 C CA . THR A 1 513 ? 20.873 -3.727 -40.261 1.00 95.94 513 THR A CA 1
ATOM 4321 C C . THR A 1 513 ? 20.607 -2.411 -39.536 1.00 95.94 513 THR A C 1
ATOM 4323 O O . THR A 1 513 ? 20.986 -1.333 -39.999 1.00 95.94 513 THR A O 1
ATOM 4326 N N . ILE A 1 514 ? 19.911 -2.497 -38.404 1.00 97.12 514 ILE A N 1
ATOM 4327 C CA . ILE A 1 514 ? 19.634 -1.363 -37.519 1.00 97.12 514 ILE A CA 1
ATOM 4328 C C . ILE A 1 514 ? 19.935 -1.805 -36.093 1.00 97.12 514 ILE A C 1
ATOM 4330 O O . ILE A 1 514 ? 19.364 -2.785 -35.616 1.00 97.12 514 ILE A O 1
ATOM 4334 N N . TYR A 1 515 ? 20.803 -1.066 -35.415 1.00 97.19 515 TYR A N 1
ATOM 4335 C CA . TYR A 1 515 ? 21.103 -1.225 -33.999 1.00 97.19 515 TYR A CA 1
ATOM 4336 C C . TYR A 1 515 ? 20.204 -0.314 -33.173 1.00 97.19 515 TYR A C 1
ATOM 4338 O O . TYR A 1 515 ? 20.085 0.877 -33.448 1.00 97.19 515 TYR A O 1
ATOM 4346 N N . PHE A 1 516 ? 19.570 -0.886 -32.161 1.00 97.06 516 PHE A N 1
ATOM 4347 C CA . PHE A 1 516 ? 18.833 -0.193 -31.122 1.00 97.06 516 PHE A CA 1
ATOM 4348 C C . PHE A 1 516 ? 19.712 -0.100 -29.880 1.00 97.06 516 PHE A C 1
ATOM 4350 O O . PHE A 1 516 ? 20.025 -1.122 -29.266 1.00 97.06 516 PHE A O 1
ATOM 4357 N N . GLU A 1 517 ? 20.081 1.118 -29.501 1.00 97.75 517 GLU A N 1
ATOM 4358 C CA . GLU A 1 517 ? 20.800 1.406 -28.267 1.00 97.75 517 GLU A CA 1
ATOM 4359 C C . GLU A 1 517 ? 19.882 2.176 -27.312 1.00 97.75 517 GLU A C 1
ATOM 4361 O O . GLU A 1 517 ? 19.266 3.174 -27.682 1.00 97.75 517 GLU A O 1
ATOM 4366 N N . LEU A 1 518 ? 19.786 1.720 -26.069 1.00 97.38 518 LEU A N 1
ATOM 4367 C CA . LEU A 1 518 ? 19.029 2.359 -25.002 1.00 97.38 518 LEU A CA 1
ATOM 4368 C C . LEU A 1 518 ? 19.933 2.504 -23.788 1.00 97.38 518 LEU A C 1
ATOM 4370 O O . LEU A 1 518 ? 20.488 1.516 -23.313 1.00 97.38 518 LEU A O 1
ATOM 4374 N N . ARG A 1 519 ? 20.032 3.727 -23.266 1.00 97.38 519 ARG A N 1
ATOM 4375 C CA . ARG A 1 519 ? 20.711 4.031 -22.002 1.00 97.38 519 ARG A CA 1
ATOM 4376 C C . ARG A 1 519 ? 19.751 4.720 -21.062 1.00 97.38 519 ARG A C 1
ATOM 4378 O O . ARG A 1 519 ? 19.004 5.619 -21.454 1.00 97.38 519 ARG A O 1
ATOM 4385 N N . THR A 1 520 ? 19.767 4.315 -19.804 1.00 94.69 520 THR A N 1
ATOM 4386 C CA . THR A 1 520 ? 18.914 4.922 -18.783 1.00 94.69 520 THR A CA 1
ATOM 4387 C C . THR A 1 520 ? 19.740 5.769 -17.827 1.00 94.69 520 THR A C 1
ATOM 4389 O O . THR A 1 520 ? 20.877 5.453 -17.501 1.00 94.69 520 THR A O 1
ATOM 4392 N N . TYR A 1 521 ? 19.167 6.873 -17.364 1.00 96.31 521 TYR A N 1
ATOM 4393 C CA . TYR A 1 521 ? 19.786 7.798 -16.428 1.00 96.31 521 TYR A CA 1
ATOM 4394 C C . TYR A 1 521 ? 18.806 8.117 -15.303 1.00 96.31 521 TYR A C 1
ATOM 4396 O O . TYR A 1 521 ? 17.629 8.396 -15.543 1.00 96.31 521 TYR A O 1
ATOM 4404 N N . TYR A 1 522 ? 19.297 8.121 -14.069 1.00 92.50 522 TYR A N 1
ATOM 4405 C CA . TYR A 1 522 ? 18.544 8.484 -12.874 1.00 92.50 522 TYR A CA 1
ATOM 4406 C C . TYR A 1 522 ? 18.986 9.856 -12.368 1.00 92.50 522 TYR A C 1
ATOM 4408 O O . TYR A 1 522 ? 20.180 10.157 -12.306 1.00 92.50 522 TYR A O 1
ATOM 4416 N N . ARG A 1 523 ? 18.024 10.705 -12.004 1.00 91.75 523 ARG A N 1
ATOM 4417 C CA . ARG A 1 523 ? 18.299 12.035 -11.468 1.00 91.75 523 ARG A CA 1
ATOM 4418 C C . ARG A 1 523 ? 18.454 11.979 -9.952 1.00 91.75 523 ARG A C 1
ATOM 4420 O O . ARG A 1 523 ? 17.471 11.839 -9.227 1.00 91.75 523 ARG A O 1
ATOM 4427 N N . PHE A 1 524 ? 19.684 12.169 -9.488 1.00 76.44 524 PHE A N 1
ATOM 4428 C CA . PHE A 1 524 ? 19.953 12.558 -8.104 1.00 76.44 524 PHE A CA 1
ATOM 4429 C C . PHE A 1 524 ? 19.885 14.090 -8.027 1.00 76.44 524 PHE A C 1
ATOM 4431 O O . PHE A 1 524 ? 18.805 14.675 -8.073 1.00 76.44 524 PHE A O 1
ATOM 4438 N N . THR A 1 525 ? 21.039 14.751 -8.034 1.00 79.19 525 THR A N 1
ATOM 4439 C CA . THR A 1 525 ? 21.176 16.180 -8.346 1.00 79.19 525 THR A CA 1
ATOM 4440 C C . THR A 1 525 ? 21.240 16.385 -9.864 1.00 79.19 525 THR A C 1
ATOM 4442 O O . THR A 1 525 ? 20.446 17.139 -10.432 1.00 79.19 525 THR A O 1
ATOM 4445 N N . ASN A 1 526 ? 22.101 15.601 -10.519 1.00 91.75 526 ASN A N 1
ATOM 4446 C CA . ASN A 1 526 ? 22.274 15.499 -11.967 1.00 91.75 526 ASN A CA 1
ATOM 4447 C C . ASN A 1 526 ? 21.823 14.119 -12.479 1.00 91.75 526 ASN A C 1
ATOM 4449 O O . ASN A 1 526 ? 21.635 13.187 -11.694 1.00 91.75 526 ASN A O 1
ATOM 4453 N N . TYR A 1 527 ? 21.638 13.991 -13.795 1.00 94.25 527 TYR A N 1
ATOM 4454 C CA . TYR A 1 527 ? 21.371 12.698 -14.433 1.00 94.25 527 TYR A CA 1
ATOM 4455 C C . TYR A 1 527 ? 22.657 11.871 -14.475 1.00 94.25 527 TYR A C 1
ATOM 4457 O O . TYR A 1 527 ? 23.614 12.252 -15.145 1.00 94.25 527 TYR A O 1
ATOM 4465 N N . GLN A 1 528 ? 22.670 10.750 -13.761 1.00 89.81 528 GLN A N 1
ATOM 4466 C CA . GLN A 1 528 ? 23.758 9.771 -13.757 1.00 89.81 528 GLN A CA 1
ATOM 4467 C C . GLN A 1 528 ? 23.279 8.475 -14.407 1.00 89.81 528 GLN A C 1
ATOM 4469 O O . GLN A 1 528 ? 22.091 8.161 -14.326 1.00 89.81 528 GLN A O 1
ATOM 4474 N N . GLN A 1 529 ? 24.176 7.742 -15.068 1.00 91.56 529 GLN A N 1
ATOM 4475 C CA . GLN A 1 529 ? 23.820 6.501 -15.758 1.00 91.56 529 GLN A CA 1
ATOM 4476 C C . GLN A 1 529 ? 23.282 5.476 -14.756 1.00 91.56 529 GLN A C 1
ATOM 4478 O O . GLN A 1 529 ? 23.872 5.223 -13.705 1.00 91.56 529 GLN A O 1
ATOM 4483 N N . PHE A 1 530 ? 22.117 4.929 -15.072 1.00 84.06 530 PHE A N 1
ATOM 4484 C CA . PHE A 1 530 ? 21.462 3.867 -14.333 1.00 84.06 530 PHE A CA 1
ATOM 4485 C C . PHE A 1 530 ? 21.804 2.541 -15.033 1.00 84.06 530 PHE A C 1
ATOM 4487 O O . PHE A 1 530 ? 21.888 2.534 -16.257 1.00 84.06 530 PHE A O 1
ATOM 4494 N N . PRO A 1 531 ? 22.036 1.430 -14.305 1.00 83.69 531 PRO A N 1
ATOM 4495 C CA . PRO A 1 531 ? 22.596 0.189 -14.857 1.00 83.69 531 PRO A CA 1
ATOM 4496 C C . PRO A 1 531 ? 21.555 -0.626 -15.644 1.00 83.69 531 PRO A C 1
ATOM 4498 O O . PRO A 1 531 ? 21.312 -1.800 -15.369 1.00 83.69 531 PRO A O 1
ATOM 4501 N N . ILE A 1 532 ? 20.880 0.024 -16.585 1.00 80.88 532 ILE A N 1
ATOM 4502 C CA . ILE A 1 532 ? 20.020 -0.586 -17.585 1.00 80.88 532 ILE A CA 1
ATOM 4503 C C . ILE A 1 532 ? 20.445 0.029 -18.912 1.00 80.88 532 ILE A C 1
ATOM 4505 O O . ILE A 1 532 ? 20.030 1.142 -19.248 1.00 80.88 532 ILE A O 1
ATOM 4509 N N . ASP A 1 533 ? 21.265 -0.730 -19.628 1.00 89.31 533 ASP A N 1
ATOM 4510 C CA . ASP A 1 533 ? 21.721 -0.422 -20.972 1.00 89.31 533 ASP A CA 1
ATOM 4511 C C . ASP A 1 533 ? 21.391 -1.615 -21.869 1.00 89.31 533 ASP A C 1
ATOM 4513 O O . ASP A 1 533 ? 21.536 -2.771 -21.466 1.00 89.31 533 ASP A O 1
ATOM 4517 N N . LEU A 1 534 ? 20.923 -1.339 -23.079 1.00 94.62 534 LEU A N 1
ATOM 4518 C CA . LEU A 1 534 ? 20.602 -2.354 -24.072 1.00 94.62 534 LEU A CA 1
ATOM 4519 C C . LEU A 1 534 ? 21.182 -1.927 -25.408 1.00 94.62 534 LEU A C 1
ATOM 4521 O O . LEU A 1 534 ? 20.911 -0.825 -25.865 1.00 94.62 534 LEU A O 1
ATOM 4525 N N . ASN A 1 535 ? 21.936 -2.818 -26.041 1.00 96.12 535 ASN A N 1
ATOM 4526 C CA . ASN A 1 535 ? 22.360 -2.673 -27.424 1.00 96.12 535 ASN A CA 1
ATOM 4527 C C . ASN A 1 535 ? 21.969 -3.950 -28.170 1.00 96.12 535 ASN A C 1
ATOM 4529 O O . ASN A 1 535 ? 22.440 -5.035 -27.827 1.00 96.12 535 ASN A O 1
ATOM 4533 N N . SER A 1 536 ? 21.059 -3.841 -29.134 1.00 95.69 536 SER A N 1
ATOM 4534 C CA . SER A 1 536 ? 20.509 -4.989 -29.854 1.00 95.69 536 SER A CA 1
ATOM 4535 C C . SER A 1 536 ? 20.289 -4.655 -31.322 1.00 95.69 536 SER A C 1
ATOM 4537 O O . SER A 1 536 ? 19.789 -3.585 -31.654 1.00 95.69 536 SER A O 1
ATOM 4539 N N . GLU A 1 537 ? 20.633 -5.574 -32.218 1.00 95.94 537 GLU A N 1
ATOM 4540 C CA . GLU A 1 537 ? 20.322 -5.431 -33.637 1.00 95.94 537 GLU A CA 1
ATOM 4541 C C . GLU A 1 537 ? 18.856 -5.822 -33.893 1.00 95.94 537 GLU A C 1
ATOM 4543 O O . GLU A 1 537 ? 18.480 -6.991 -33.786 1.00 95.94 537 GLU A O 1
ATOM 4548 N N . ILE A 1 538 ? 18.024 -4.847 -34.265 1.00 95.00 538 ILE A N 1
ATOM 4549 C CA . ILE A 1 538 ? 16.575 -5.006 -34.471 1.00 95.00 538 ILE A CA 1
ATOM 4550 C C . ILE A 1 538 ? 16.283 -6.070 -35.537 1.00 95.00 538 ILE A C 1
ATOM 4552 O O . ILE A 1 538 ? 15.433 -6.941 -35.350 1.00 95.00 538 ILE A O 1
ATOM 4556 N N . CYS A 1 539 ? 17.011 -6.022 -36.655 1.00 92.56 539 CYS A N 1
ATOM 4557 C CA . CYS A 1 539 ? 16.816 -6.943 -37.774 1.00 92.56 539 CYS A CA 1
ATOM 4558 C C . CYS A 1 539 ? 17.150 -8.389 -37.395 1.00 92.56 539 CYS A C 1
ATOM 4560 O O . CYS A 1 539 ? 16.413 -9.306 -37.761 1.00 92.56 539 CYS A O 1
ATOM 4562 N N . SER A 1 540 ? 18.230 -8.587 -36.636 1.00 93.25 540 SER A N 1
ATOM 4563 C CA . SER A 1 540 ? 18.600 -9.896 -36.098 1.00 93.25 540 SER A CA 1
ATOM 4564 C C . SER A 1 540 ? 17.557 -10.399 -35.102 1.00 93.25 540 SER A C 1
ATOM 4566 O O . SER A 1 540 ? 17.116 -11.536 -35.229 1.00 93.25 540 SER A O 1
ATOM 4568 N N . TYR A 1 541 ? 17.055 -9.539 -34.206 1.00 94.06 541 TYR A N 1
ATOM 4569 C CA . TYR A 1 541 ? 16.001 -9.904 -33.254 1.00 94.06 541 TYR A CA 1
ATOM 4570 C C . TYR A 1 541 ? 14.712 -10.378 -33.949 1.00 94.06 541 TYR A C 1
ATOM 4572 O O . TYR A 1 541 ? 14.093 -11.346 -33.511 1.00 94.06 541 TYR A O 1
ATOM 4580 N N . PHE A 1 542 ? 14.305 -9.743 -35.054 1.00 90.44 542 PHE A N 1
ATOM 4581 C CA . PHE A 1 542 ? 13.130 -10.188 -35.817 1.00 90.44 542 PHE A CA 1
ATOM 4582 C C . PHE A 1 542 ? 13.329 -11.511 -36.556 1.00 90.44 542 PHE A C 1
ATOM 4584 O O . PHE A 1 542 ? 12.344 -12.186 -36.849 1.00 90.44 542 PHE A O 1
ATOM 4591 N N . ARG A 1 543 ? 14.574 -11.878 -36.872 1.00 91.44 543 ARG A N 1
ATOM 4592 C CA . ARG A 1 543 ? 14.901 -13.193 -37.439 1.00 91.44 543 ARG A CA 1
ATOM 4593 C C . ARG A 1 543 ? 14.974 -14.248 -36.337 1.00 91.44 543 ARG A C 1
ATOM 4595 O O . ARG A 1 543 ? 14.375 -15.306 -36.474 1.00 91.44 543 ARG A O 1
ATOM 4602 N N . ASN A 1 544 ? 15.664 -13.919 -35.247 1.00 93.31 544 ASN A N 1
ATOM 4603 C CA . ASN A 1 544 ? 15.943 -14.776 -34.103 1.00 93.31 544 ASN A CA 1
ATOM 4604 C C . ASN A 1 544 ? 15.739 -13.974 -32.802 1.00 93.31 544 ASN A C 1
ATOM 4606 O O . ASN A 1 544 ? 16.646 -13.248 -32.382 1.00 93.31 544 ASN A O 1
ATOM 4610 N N . PRO A 1 545 ? 14.568 -14.084 -32.148 1.00 88.75 545 PRO A N 1
ATOM 4611 C CA . PRO A 1 545 ? 14.292 -13.366 -30.908 1.00 88.75 545 PRO A CA 1
ATOM 4612 C C . PRO A 1 545 ? 15.336 -13.691 -29.836 1.00 88.75 545 PRO A C 1
ATOM 4614 O O . PRO A 1 545 ? 15.622 -14.858 -29.574 1.00 88.75 545 PRO A O 1
ATOM 4617 N N . SER A 1 546 ? 15.893 -12.659 -29.199 1.00 84.38 546 SER A N 1
ATOM 4618 C CA . SER A 1 546 ? 16.902 -12.822 -28.143 1.00 84.38 546 SER A CA 1
ATOM 4619 C C . SER A 1 546 ? 16.337 -13.564 -26.924 1.00 84.38 546 SER A C 1
ATOM 4621 O O . SER A 1 546 ? 15.196 -13.333 -26.512 1.00 84.38 546 SER A O 1
ATOM 4623 N N . GLU A 1 547 ? 17.156 -14.405 -26.286 1.00 77.38 547 GLU A N 1
ATOM 4624 C CA . GLU A 1 547 ? 16.816 -15.012 -24.994 1.00 77.38 547 GLU A CA 1
ATOM 4625 C C . GLU A 1 547 ? 16.839 -13.995 -23.841 1.00 77.38 547 GLU A C 1
ATOM 4627 O O . GLU A 1 547 ? 16.196 -14.224 -22.812 1.00 77.38 547 GLU A O 1
ATOM 4632 N N . ASP A 1 548 ? 17.505 -12.847 -24.006 1.00 83.19 548 ASP A N 1
ATOM 4633 C CA . ASP A 1 548 ? 17.547 -11.808 -22.979 1.00 83.19 548 ASP A CA 1
ATOM 4634 C C . ASP A 1 548 ? 16.142 -11.242 -22.702 1.00 83.19 548 ASP A C 1
ATOM 4636 O O . ASP A 1 548 ? 15.425 -10.763 -23.587 1.00 83.19 548 ASP A O 1
ATOM 4640 N N . ILE A 1 549 ? 15.738 -11.314 -21.433 1.00 80.50 549 ILE A N 1
ATOM 4641 C CA . ILE A 1 549 ? 14.410 -10.911 -20.961 1.00 80.50 549 ILE A CA 1
ATOM 4642 C C . ILE A 1 549 ? 14.204 -9.409 -21.181 1.00 80.50 549 ILE A C 1
ATOM 4644 O O . ILE A 1 549 ? 13.098 -8.987 -21.524 1.00 80.50 549 ILE A O 1
ATOM 4648 N N . PHE A 1 550 ? 15.255 -8.602 -21.003 1.00 82.69 550 PHE A N 1
ATOM 4649 C CA . PHE A 1 550 ? 15.152 -7.155 -21.164 1.00 82.69 550 PHE A CA 1
ATOM 4650 C C . PHE A 1 550 ? 14.987 -6.767 -22.636 1.00 82.69 550 PHE A C 1
ATOM 4652 O O . PHE A 1 550 ? 14.069 -6.016 -22.965 1.00 82.69 550 PHE A O 1
ATOM 4659 N N . SER A 1 551 ? 15.786 -7.363 -23.525 1.00 89.56 551 SER A N 1
ATOM 4660 C CA . SER A 1 551 ? 15.633 -7.248 -24.981 1.00 89.56 551 SER A CA 1
ATOM 4661 C C . SER A 1 551 ? 14.215 -7.606 -25.429 1.00 89.56 551 SER A C 1
ATOM 4663 O O . SER A 1 551 ? 13.585 -6.830 -26.145 1.00 89.56 551 SER A O 1
ATOM 4665 N N . ARG A 1 552 ? 13.665 -8.734 -24.951 1.00 90.06 552 ARG A N 1
ATOM 4666 C CA . ARG A 1 552 ? 12.284 -9.144 -25.261 1.00 90.06 552 ARG A CA 1
ATOM 4667 C C . ARG A 1 552 ? 11.246 -8.131 -24.800 1.00 90.06 552 ARG A C 1
ATOM 4669 O O . ARG A 1 552 ? 10.333 -7.798 -25.554 1.00 90.06 552 ARG A O 1
ATOM 4676 N N . HIS A 1 553 ? 11.394 -7.620 -23.579 1.00 91.38 553 HIS A N 1
ATOM 4677 C CA . HIS A 1 553 ? 10.490 -6.614 -23.026 1.00 91.38 553 HIS A CA 1
ATOM 4678 C C . HIS A 1 553 ? 10.531 -5.316 -23.841 1.00 91.38 553 HIS A C 1
ATOM 4680 O O . HIS A 1 553 ? 9.487 -4.822 -24.259 1.00 91.38 553 HIS A O 1
ATOM 4686 N N . VAL A 1 554 ? 11.721 -4.797 -24.153 1.00 92.44 554 VAL A N 1
ATOM 4687 C CA . VAL A 1 554 ? 11.869 -3.568 -24.950 1.00 92.44 554 VAL A CA 1
ATOM 4688 C C . VAL A 1 554 ? 11.338 -3.746 -26.371 1.00 92.44 554 VAL A C 1
ATOM 4690 O O . VAL A 1 554 ? 10.593 -2.894 -26.853 1.00 92.44 554 VAL A O 1
ATOM 4693 N N . MET A 1 555 ? 11.629 -4.875 -27.019 1.00 93.50 555 MET A N 1
ATOM 4694 C CA . MET A 1 555 ? 11.106 -5.153 -28.358 1.00 93.50 555 MET A CA 1
ATOM 4695 C C . MET A 1 555 ? 9.587 -5.325 -28.357 1.00 93.50 555 MET A C 1
ATOM 4697 O O . MET A 1 555 ? 8.937 -4.866 -29.289 1.00 93.50 555 MET A O 1
ATOM 4701 N N . SER A 1 556 ? 8.989 -5.883 -27.297 1.00 92.69 556 SER A N 1
ATOM 4702 C CA . SER A 1 556 ? 7.525 -5.928 -27.163 1.00 92.69 556 SER A CA 1
ATOM 4703 C C . SER A 1 556 ? 6.902 -4.528 -27.092 1.00 92.69 556 SER A C 1
ATOM 4705 O O . SER A 1 556 ? 5.880 -4.281 -27.727 1.00 92.69 556 SER A O 1
ATOM 4707 N N . ILE A 1 557 ? 7.564 -3.580 -26.416 1.00 93.62 557 ILE A N 1
ATOM 4708 C CA . ILE A 1 557 ? 7.128 -2.179 -26.373 1.00 93.62 557 ILE A CA 1
ATOM 4709 C C . ILE A 1 557 ? 7.239 -1.554 -27.764 1.00 93.62 557 ILE A C 1
ATOM 4711 O O . ILE A 1 557 ? 6.309 -0.877 -28.193 1.00 93.62 557 ILE A O 1
ATOM 4715 N N . ILE A 1 558 ? 8.339 -1.782 -28.489 1.00 93.19 558 ILE A N 1
ATOM 4716 C CA . ILE A 1 558 ? 8.522 -1.256 -29.853 1.00 93.19 558 ILE A CA 1
ATOM 4717 C C . ILE A 1 558 ? 7.456 -1.825 -30.798 1.00 93.19 558 ILE A C 1
ATOM 4719 O O . ILE A 1 558 ? 6.836 -1.066 -31.537 1.00 93.19 558 ILE A O 1
ATOM 4723 N N . LEU A 1 559 ? 7.193 -3.133 -30.735 1.00 92.44 559 LEU A N 1
ATOM 4724 C CA . LEU A 1 559 ? 6.150 -3.805 -31.516 1.00 92.44 559 LEU A CA 1
ATOM 4725 C C . LEU A 1 559 ? 4.763 -3.201 -31.268 1.00 92.44 559 LEU A C 1
ATOM 4727 O O . LEU A 1 559 ? 4.007 -2.969 -32.209 1.00 92.44 559 LEU A O 1
ATOM 4731 N N . GLU A 1 560 ? 4.438 -2.934 -30.004 1.00 92.56 560 GLU A N 1
ATOM 4732 C CA . GLU A 1 560 ? 3.129 -2.422 -29.606 1.00 92.56 560 GLU A CA 1
ATOM 4733 C C . GLU A 1 560 ? 2.962 -0.925 -29.906 1.00 92.56 560 GLU A C 1
ATOM 4735 O O . GLU A 1 560 ? 1.899 -0.487 -30.345 1.00 92.56 560 GLU A O 1
ATOM 4740 N N . THR A 1 561 ? 4.009 -0.129 -29.681 1.00 91.06 561 THR A N 1
ATOM 4741 C CA . THR A 1 561 ? 3.943 1.341 -29.752 1.00 91.06 561 THR A CA 1
ATOM 4742 C C . THR A 1 561 ? 4.406 1.920 -31.088 1.00 91.06 561 THR A C 1
ATOM 4744 O O . THR A 1 561 ? 4.061 3.055 -31.410 1.00 91.06 561 THR A O 1
ATOM 4747 N N . MET A 1 562 ? 5.171 1.166 -31.882 1.00 92.94 562 MET A N 1
ATOM 4748 C CA . MET A 1 562 ? 5.693 1.576 -33.190 1.00 92.94 562 MET A CA 1
ATOM 4749 C C . MET A 1 562 ? 5.507 0.466 -34.245 1.00 92.94 562 MET A C 1
ATOM 4751 O O . MET A 1 562 ? 6.476 0.044 -34.884 1.00 92.94 562 MET A O 1
ATOM 4755 N N . PRO A 1 563 ? 4.268 0.010 -34.511 1.00 90.69 563 PRO A N 1
ATOM 4756 C CA . PRO A 1 563 ? 4.016 -1.128 -35.400 1.00 90.69 563 PRO A CA 1
ATOM 4757 C C . PRO A 1 563 ? 4.508 -0.904 -36.841 1.00 90.69 563 PRO A C 1
ATOM 4759 O O . PRO A 1 563 ? 4.829 -1.854 -37.546 1.00 90.69 563 PRO A O 1
ATOM 4762 N N . GLN A 1 564 ? 4.636 0.349 -37.295 1.00 86.88 564 GLN A N 1
ATOM 4763 C CA . GLN A 1 564 ? 5.184 0.641 -38.626 1.00 86.88 564 GLN A CA 1
ATOM 4764 C C . GLN A 1 564 ? 6.689 0.342 -38.733 1.00 86.88 564 GLN A C 1
ATOM 4766 O O . GLN A 1 564 ? 7.180 0.115 -39.837 1.00 86.88 564 GLN A O 1
ATOM 4771 N N . VAL A 1 565 ? 7.430 0.330 -37.621 1.00 86.12 565 VAL A N 1
ATOM 4772 C CA . VAL A 1 565 ? 8.849 -0.081 -37.574 1.00 86.12 565 VAL A CA 1
ATOM 4773 C C . VAL A 1 565 ? 8.963 -1.604 -37.432 1.00 86.12 565 VAL A C 1
ATOM 4775 O O . VAL A 1 565 ? 9.956 -2.192 -37.833 1.00 86.12 565 VAL A O 1
ATOM 4778 N N . ALA A 1 566 ? 7.906 -2.262 -36.959 1.00 84.12 566 ALA A N 1
ATOM 4779 C CA . ALA A 1 566 ? 7.829 -3.690 -36.668 1.00 84.12 566 ALA A CA 1
ATOM 4780 C C . ALA A 1 566 ? 7.544 -4.599 -37.885 1.00 84.12 566 ALA A C 1
ATOM 4782 O O . ALA A 1 566 ? 6.712 -5.500 -37.815 1.00 84.12 566 ALA A O 1
ATOM 4783 N N . HIS A 1 567 ? 8.207 -4.377 -39.016 1.00 85.75 567 HIS A N 1
ATOM 4784 C CA . HIS A 1 567 ? 8.175 -5.309 -40.152 1.00 85.75 567 HIS A CA 1
ATOM 4785 C C . HIS A 1 567 ? 9.581 -5.844 -40.405 1.00 85.75 567 HIS A C 1
ATOM 4787 O O . HIS A 1 567 ? 10.565 -5.236 -39.988 1.00 85.75 567 HIS A O 1
ATOM 4793 N N . HIS A 1 568 ? 9.678 -6.997 -41.064 1.00 86.81 568 HIS A N 1
ATOM 4794 C CA . HIS A 1 568 ? 10.973 -7.588 -41.375 1.00 86.81 568 HIS A CA 1
ATOM 4795 C C . HIS A 1 568 ? 11.827 -6.626 -42.204 1.00 86.81 568 HIS A C 1
ATOM 4797 O O . HIS A 1 568 ? 11.339 -6.004 -43.149 1.00 86.81 568 HIS A O 1
ATOM 4803 N N . CYS A 1 569 ? 13.106 -6.530 -41.841 1.00 88.81 569 CYS A N 1
ATOM 4804 C CA . CYS A 1 569 ? 14.090 -5.780 -42.608 1.00 88.81 569 CYS A CA 1
ATOM 4805 C C . CYS A 1 569 ? 14.147 -6.314 -44.052 1.00 88.81 569 CYS A C 1
ATOM 4807 O O . CYS A 1 569 ? 14.037 -7.529 -44.251 1.00 88.81 569 CYS A O 1
ATOM 4809 N N . PRO A 1 570 ? 14.338 -5.433 -45.049 1.00 93.06 570 PRO A N 1
ATOM 4810 C CA . PRO A 1 570 ? 14.990 -4.126 -44.918 1.00 93.06 570 PRO A CA 1
ATOM 4811 C C . PRO A 1 570 ? 14.070 -2.917 -44.670 1.00 93.06 570 PRO A C 1
ATOM 4813 O O . PRO A 1 570 ? 12.905 -2.898 -45.058 1.00 93.06 570 PRO A O 1
ATOM 4816 N N . HIS A 1 571 ? 14.631 -1.868 -44.063 1.00 93.06 571 HIS A N 1
ATOM 4817 C CA . HIS A 1 571 ? 13.950 -0.604 -43.765 1.00 93.06 571 HIS A CA 1
ATOM 4818 C C . HIS A 1 571 ? 14.515 0.540 -44.611 1.00 93.06 571 HIS A C 1
ATOM 4820 O O . HIS A 1 571 ? 15.719 0.749 -44.611 1.00 93.06 571 HIS A O 1
ATOM 4826 N N . GLY A 1 572 ? 13.684 1.339 -45.281 1.00 93.62 572 GLY A N 1
ATOM 4827 C CA . GLY A 1 572 ? 14.156 2.537 -45.987 1.00 93.62 572 GLY A CA 1
ATOM 4828 C C . GLY A 1 572 ? 13.313 2.902 -47.197 1.00 93.62 572 GLY A C 1
ATOM 4829 O O . GLY A 1 572 ? 12.247 2.322 -47.399 1.00 93.62 572 GLY A O 1
ATOM 4830 N N . ASN A 1 573 ? 13.797 3.875 -47.969 1.00 95.06 573 ASN A N 1
ATOM 4831 C CA . ASN A 1 573 ? 13.135 4.468 -49.133 1.00 95.06 573 ASN A CA 1
ATOM 4832 C C . ASN A 1 573 ? 11.675 4.885 -48.864 1.00 95.06 573 ASN A C 1
ATOM 4834 O O . ASN A 1 573 ? 10.785 4.693 -49.691 1.00 95.06 573 ASN A O 1
ATOM 4838 N N . ARG A 1 574 ? 11.401 5.373 -47.649 1.00 96.50 574 ARG A N 1
ATOM 4839 C CA . ARG A 1 574 ? 10.050 5.754 -47.223 1.00 96.50 574 ARG A CA 1
ATOM 4840 C C . ARG A 1 574 ? 10.073 6.703 -46.034 1.00 96.50 574 ARG A C 1
ATOM 4842 O O . ARG A 1 574 ? 11.034 6.739 -45.261 1.00 96.50 574 ARG A O 1
ATOM 4849 N N . THR A 1 575 ? 8.967 7.413 -45.863 1.00 97.44 575 THR A N 1
ATOM 4850 C CA . THR A 1 575 ? 8.706 8.256 -44.695 1.00 97.44 575 THR A CA 1
ATOM 4851 C C . THR A 1 575 ? 7.949 7.463 -43.636 1.00 97.44 575 THR A C 1
ATOM 4853 O O . THR A 1 575 ? 6.919 6.854 -43.918 1.00 97.44 575 THR A O 1
ATOM 4856 N N . TYR A 1 576 ? 8.457 7.471 -42.409 1.00 97.00 576 TYR A N 1
ATOM 4857 C CA . TYR A 1 576 ? 7.850 6.834 -41.246 1.00 97.00 576 TYR A CA 1
ATOM 4858 C C . TYR A 1 576 ? 7.130 7.895 -40.423 1.00 97.00 576 TYR A C 1
ATOM 4860 O O . TYR A 1 576 ? 7.779 8.778 -39.869 1.00 97.00 576 TYR A O 1
ATOM 4868 N N . ASN A 1 577 ? 5.805 7.788 -40.328 1.00 96.88 577 ASN A N 1
ATOM 4869 C CA . ASN A 1 577 ? 4.966 8.694 -39.547 1.00 96.88 577 ASN A CA 1
ATOM 4870 C C . ASN A 1 577 ? 4.547 7.992 -38.257 1.00 96.88 577 ASN A C 1
ATOM 4872 O O . ASN A 1 577 ? 3.586 7.218 -38.239 1.00 96.88 577 ASN A O 1
ATOM 4876 N N . LEU A 1 578 ? 5.292 8.238 -37.182 1.00 96.81 578 LEU A N 1
ATOM 4877 C CA . LEU A 1 578 ? 5.192 7.483 -35.940 1.00 96.81 578 LEU A CA 1
ATOM 4878 C C . LEU A 1 578 ? 4.545 8.319 -34.839 1.00 96.81 578 LEU A C 1
ATOM 4880 O O . LEU A 1 578 ? 4.971 9.431 -34.532 1.00 96.81 578 LEU A O 1
ATOM 4884 N N . VAL A 1 579 ? 3.527 7.734 -34.208 1.00 95.19 579 VAL A N 1
ATOM 4885 C CA . VAL A 1 579 ? 2.904 8.259 -32.992 1.00 95.19 579 VAL A CA 1
ATOM 4886 C C . VAL A 1 579 ? 3.171 7.271 -31.870 1.00 95.19 579 VAL A C 1
ATOM 4888 O O . VAL A 1 579 ? 2.630 6.173 -31.857 1.00 95.19 579 VAL A O 1
ATOM 4891 N N . PHE A 1 580 ? 4.005 7.687 -30.929 1.00 93.00 580 PHE A N 1
ATOM 4892 C CA . PHE A 1 580 ? 4.503 6.883 -29.826 1.00 93.00 580 PHE A CA 1
ATOM 4893 C C . PHE A 1 580 ? 3.992 7.410 -28.483 1.00 93.00 580 PHE A C 1
ATOM 4895 O O . PHE A 1 580 ? 3.839 8.617 -28.284 1.00 93.00 580 PHE A O 1
ATOM 4902 N N . TRP A 1 581 ? 3.746 6.513 -27.532 1.00 94.12 581 TRP A N 1
ATOM 4903 C CA . TRP A 1 581 ? 3.472 6.863 -26.142 1.00 94.12 581 TRP A CA 1
ATOM 4904 C C . TRP A 1 581 ? 3.991 5.779 -25.207 1.00 94.12 581 TRP A C 1
ATOM 4906 O O . TRP A 1 581 ? 4.079 4.612 -25.574 1.00 94.12 581 TRP A O 1
ATOM 4916 N N . LEU A 1 582 ? 4.309 6.172 -23.974 1.00 91.94 582 LEU A N 1
ATOM 4917 C CA . LEU A 1 582 ? 4.700 5.239 -22.923 1.00 91.94 582 LEU A CA 1
ATOM 4918 C C . LEU A 1 582 ? 3.626 5.193 -21.840 1.00 91.94 582 LEU A C 1
ATOM 4920 O O . LEU A 1 582 ? 3.340 6.201 -21.190 1.00 91.94 582 LEU A O 1
ATOM 4924 N N . GLU A 1 583 ? 3.047 4.012 -21.647 1.00 90.81 583 GLU A N 1
ATOM 4925 C CA . GLU A 1 583 ? 2.130 3.704 -20.554 1.00 90.81 583 GLU A CA 1
ATOM 4926 C C . GLU A 1 583 ? 2.867 3.127 -19.346 1.00 90.81 583 GLU A C 1
ATOM 4928 O O . GLU A 1 583 ? 3.959 2.573 -19.457 1.00 90.81 583 GLU A O 1
ATOM 4933 N N . GLU A 1 584 ? 2.226 3.194 -18.178 1.00 87.69 584 GLU A N 1
ATOM 4934 C CA . GLU A 1 584 ? 2.778 2.676 -16.920 1.00 87.69 584 GLU A CA 1
ATOM 4935 C C . GLU A 1 584 ? 3.114 1.177 -16.998 1.00 87.69 584 GLU A C 1
ATOM 4937 O O . GLU A 1 584 ? 4.081 0.732 -16.383 1.00 87.69 584 GLU A O 1
ATOM 4942 N N . ARG A 1 585 ? 2.367 0.404 -17.803 1.00 89.12 585 ARG A N 1
ATOM 4943 C CA . ARG A 1 585 ? 2.575 -1.043 -17.977 1.00 89.12 585 ARG A CA 1
ATOM 4944 C C . ARG A 1 585 ? 3.883 -1.415 -18.678 1.00 89.12 585 ARG A C 1
ATOM 4946 O O . ARG A 1 585 ? 4.340 -2.542 -18.520 1.00 89.12 585 ARG A O 1
ATOM 4953 N N . PHE A 1 586 ? 4.484 -0.489 -19.424 1.00 91.31 586 PHE A N 1
ATOM 4954 C CA . PHE A 1 586 ? 5.745 -0.728 -20.129 1.00 91.31 586 PHE A CA 1
ATOM 4955 C C . PHE A 1 586 ? 6.965 -0.625 -19.212 1.00 91.31 586 PHE A C 1
ATOM 4957 O O . PHE A 1 586 ? 8.064 -1.019 -19.594 1.00 91.31 586 PHE A O 1
ATOM 4964 N N . PHE A 1 587 ? 6.798 -0.130 -17.988 1.00 88.62 587 PHE A N 1
ATOM 4965 C CA . PHE A 1 587 ? 7.893 -0.012 -17.037 1.00 88.62 587 PHE A CA 1
ATOM 4966 C C . PHE A 1 587 ? 7.962 -1.257 -16.145 1.00 88.62 587 PHE A C 1
ATOM 4968 O O . PHE A 1 587 ? 6.933 -1.709 -15.630 1.00 88.62 587 PHE A O 1
ATOM 4975 N N . PRO A 1 588 ? 9.164 -1.810 -15.901 1.00 84.62 588 PRO A N 1
ATOM 4976 C CA . PRO A 1 588 ? 9.331 -2.889 -14.941 1.00 84.62 588 PRO A CA 1
ATOM 4977 C C . PRO A 1 588 ? 8.779 -2.488 -13.573 1.00 84.62 588 PRO A C 1
ATOM 4979 O O . PRO A 1 588 ? 9.016 -1.381 -13.087 1.00 84.62 588 PRO A O 1
ATOM 4982 N N . LYS A 1 589 ? 8.106 -3.414 -12.883 1.00 76.69 589 LYS A N 1
ATOM 4983 C CA . LYS A 1 589 ? 7.562 -3.122 -11.545 1.00 76.69 589 LYS A CA 1
ATOM 4984 C C . LYS A 1 589 ? 8.632 -2.784 -10.498 1.00 76.69 589 LYS A C 1
ATOM 4986 O O . LYS A 1 589 ? 8.323 -2.262 -9.428 1.00 76.69 589 LYS A O 1
ATOM 4991 N N . SER A 1 590 ? 9.891 -3.079 -10.810 1.00 76.25 590 SER A N 1
ATOM 4992 C CA . SER A 1 590 ? 11.075 -2.805 -10.004 1.00 76.25 590 SER A CA 1
ATOM 4993 C C . SER A 1 590 ? 11.635 -1.394 -10.128 1.00 76.25 590 SER A C 1
ATOM 4995 O O . SER A 1 590 ? 12.521 -1.069 -9.334 1.00 76.25 590 SER A O 1
ATOM 4997 N N . VAL A 1 591 ? 11.133 -0.560 -11.045 1.00 81.69 591 VAL A N 1
ATOM 4998 C CA . VAL A 1 591 ? 11.667 0.793 -11.244 1.00 81.69 591 VAL A CA 1
ATOM 4999 C C . VAL A 1 591 ? 11.527 1.611 -9.945 1.00 81.69 591 VAL A C 1
ATOM 5001 O O . VAL A 1 591 ? 10.427 1.712 -9.387 1.00 81.69 591 VAL A O 1
ATOM 5004 N N . PRO A 1 592 ? 12.630 2.159 -9.394 1.00 80.56 592 PRO A N 1
ATOM 5005 C CA . PRO A 1 592 ? 12.564 2.965 -8.182 1.00 80.56 592 PRO A CA 1
ATOM 5006 C C . PRO A 1 592 ? 11.800 4.272 -8.428 1.00 80.56 592 PRO A C 1
ATOM 5008 O O . PRO A 1 592 ? 11.673 4.736 -9.555 1.00 80.56 592 PRO A O 1
ATOM 5011 N N . ALA A 1 593 ? 11.269 4.878 -7.364 1.00 82.62 593 ALA A N 1
ATOM 5012 C CA . ALA A 1 593 ? 10.682 6.209 -7.487 1.00 82.62 593 ALA A CA 1
ATOM 5013 C C . ALA A 1 593 ? 11.789 7.239 -7.730 1.00 82.62 593 ALA A C 1
ATOM 5015 O O . ALA A 1 593 ? 12.831 7.154 -7.090 1.00 82.62 593 ALA A O 1
ATOM 5016 N N . GLY A 1 594 ? 11.535 8.213 -8.596 1.00 90.50 594 GLY A N 1
ATOM 5017 C CA . GLY A 1 594 ? 12.478 9.272 -8.946 1.00 90.50 594 GLY A CA 1
ATOM 5018 C C . GLY A 1 594 ? 12.203 9.837 -10.333 1.00 90.50 594 GLY A C 1
ATOM 5019 O O . GLY A 1 594 ? 11.211 9.481 -10.971 1.00 90.50 594 GLY A O 1
ATOM 5020 N N . ASP A 1 595 ? 13.075 10.730 -10.788 1.00 93.25 595 ASP A N 1
ATOM 5021 C CA . ASP A 1 595 ? 13.024 11.278 -12.142 1.00 93.25 595 ASP A CA 1
ATOM 5022 C C . ASP A 1 595 ? 14.096 10.597 -12.998 1.00 93.25 595 ASP A C 1
ATOM 5024 O O . ASP A 1 595 ? 15.250 10.475 -12.590 1.00 93.25 595 ASP A O 1
ATOM 5028 N N . PHE A 1 596 ? 13.710 10.146 -14.184 1.00 97.06 596 PHE A N 1
ATOM 5029 C CA . PHE A 1 596 ? 14.554 9.387 -15.097 1.00 97.06 596 PHE A CA 1
ATOM 5030 C C . PHE A 1 596 ? 14.618 10.069 -16.459 1.00 97.06 596 PHE A C 1
ATOM 5032 O O . PHE A 1 596 ? 13.680 10.756 -16.880 1.00 97.06 596 PHE A O 1
ATOM 5039 N N . ARG A 1 597 ? 15.729 9.830 -17.151 1.00 97.56 597 ARG A N 1
ATOM 5040 C CA . ARG A 1 597 ? 15.925 10.128 -18.566 1.00 97.56 597 ARG A CA 1
ATOM 5041 C C . ARG A 1 597 ? 16.325 8.829 -19.258 1.00 97.56 597 ARG A C 1
ATOM 5043 O O . ARG A 1 597 ? 17.220 8.146 -18.780 1.00 97.56 597 ARG A O 1
ATOM 5050 N N . ILE A 1 598 ? 15.655 8.465 -20.339 1.00 97.38 598 ILE A N 1
ATOM 5051 C CA . ILE A 1 598 ? 16.080 7.375 -21.220 1.00 97.38 598 ILE A CA 1
ATOM 5052 C C . ILE A 1 598 ? 16.523 8.006 -22.524 1.00 97.38 598 ILE A C 1
ATOM 5054 O O . ILE A 1 598 ? 15.750 8.744 -23.132 1.00 97.38 598 ILE A O 1
ATOM 5058 N N . ASP A 1 599 ? 17.734 7.685 -22.944 1.00 98.19 599 ASP A N 1
ATOM 5059 C CA . ASP A 1 599 ? 18.276 8.085 -24.229 1.00 98.19 599 ASP A CA 1
ATOM 5060 C C . ASP A 1 599 ? 18.211 6.860 -25.150 1.00 98.19 599 ASP A C 1
ATOM 5062 O O . ASP A 1 599 ? 18.636 5.765 -24.772 1.00 98.19 599 ASP A O 1
ATOM 5066 N N . VAL A 1 600 ? 17.594 7.027 -26.318 1.00 97.56 600 VAL A N 1
ATOM 5067 C CA . VAL A 1 600 ? 17.361 5.962 -27.298 1.00 97.56 600 VAL A CA 1
ATOM 5068 C C . VAL A 1 600 ? 17.983 6.372 -28.622 1.00 97.56 600 VAL A C 1
ATOM 5070 O O . VAL A 1 600 ? 17.687 7.459 -29.119 1.00 97.56 600 VAL A O 1
ATOM 5073 N N . TRP A 1 601 ? 18.784 5.486 -29.209 1.00 98.31 601 TRP A N 1
ATOM 5074 C CA . TRP A 1 601 ? 19.389 5.652 -30.525 1.00 98.31 601 TRP A CA 1
ATOM 5075 C C . TRP A 1 601 ? 19.041 4.478 -31.435 1.00 98.31 601 TRP A C 1
ATOM 5077 O O . TRP A 1 601 ? 19.088 3.315 -31.039 1.00 98.31 601 TRP A O 1
ATOM 5087 N N . PHE A 1 602 ? 18.763 4.798 -32.691 1.00 97.38 602 PHE A N 1
ATOM 5088 C CA . PHE A 1 602 ? 18.737 3.866 -33.806 1.00 97.38 602 PHE A CA 1
ATOM 5089 C C . PHE A 1 602 ? 19.964 4.158 -34.660 1.00 97.38 602 PHE A C 1
ATOM 5091 O O . PHE A 1 602 ? 20.112 5.283 -35.139 1.00 97.38 602 PHE A O 1
ATOM 5098 N N . ARG A 1 603 ? 20.854 3.183 -34.833 1.00 97.81 603 ARG A N 1
ATOM 5099 C CA . ARG A 1 603 ? 22.127 3.351 -35.540 1.00 97.81 603 ARG A CA 1
ATOM 5100 C C . ARG A 1 603 ? 22.279 2.351 -36.674 1.00 97.81 603 ARG A C 1
ATOM 5102 O O . ARG A 1 603 ? 21.716 1.261 -36.649 1.00 97.81 603 ARG A O 1
ATOM 5109 N N . THR A 1 604 ? 23.048 2.736 -37.679 1.00 97.56 604 THR A N 1
ATOM 5110 C CA . THR A 1 604 ? 23.517 1.826 -38.733 1.00 97.56 604 THR A CA 1
ATOM 5111 C C . THR A 1 604 ? 24.708 0.995 -38.251 1.00 97.56 604 THR A C 1
ATOM 5113 O O . THR A 1 604 ? 25.254 1.245 -37.177 1.00 97.56 604 THR A O 1
ATOM 5116 N N . ILE A 1 605 ? 25.138 0.023 -39.060 1.00 96.50 605 ILE A N 1
ATOM 5117 C CA . ILE A 1 605 ? 26.366 -0.749 -38.810 1.00 96.50 605 ILE A CA 1
ATOM 5118 C C . ILE A 1 605 ? 27.625 0.129 -38.737 1.00 96.50 605 ILE A C 1
ATOM 5120 O O . ILE A 1 605 ? 28.524 -0.160 -37.955 1.00 96.50 605 ILE A O 1
ATOM 5124 N N . ASP A 1 606 ? 27.636 1.258 -39.452 1.00 97.12 606 ASP A N 1
ATOM 5125 C CA . ASP A 1 606 ? 28.718 2.252 -39.417 1.00 97.12 606 ASP A CA 1
ATOM 5126 C C . ASP A 1 606 ? 28.621 3.190 -38.197 1.00 97.12 606 ASP A C 1
ATOM 5128 O O . ASP A 1 606 ? 29.245 4.249 -38.168 1.00 97.12 606 ASP A O 1
ATOM 5132 N N . ASN A 1 607 ? 27.783 2.848 -37.209 1.00 96.94 607 ASN A N 1
ATOM 5133 C CA . ASN A 1 607 ? 27.511 3.635 -36.007 1.00 96.94 607 ASN A CA 1
ATOM 5134 C C . ASN A 1 607 ? 26.952 5.049 -36.282 1.00 96.94 607 ASN A C 1
ATOM 5136 O O . ASN A 1 607 ? 26.982 5.909 -35.405 1.00 96.94 607 ASN A O 1
ATOM 5140 N N . LYS A 1 608 ? 26.410 5.294 -37.484 1.00 97.69 608 LYS A N 1
ATOM 5141 C CA . LYS A 1 608 ? 25.736 6.559 -37.825 1.00 97.69 608 LYS A CA 1
ATOM 5142 C C . LYS A 1 608 ? 24.314 6.560 -37.283 1.00 97.69 608 LYS A C 1
ATOM 5144 O O . LYS A 1 608 ? 23.581 5.590 -37.510 1.00 97.69 608 LYS A O 1
ATOM 5149 N N . THR A 1 609 ? 23.924 7.637 -36.604 1.00 97.94 609 THR A N 1
ATOM 5150 C CA . THR A 1 609 ? 22.579 7.809 -36.042 1.00 97.94 609 THR A CA 1
ATOM 5151 C C . THR A 1 609 ? 21.551 7.977 -37.165 1.00 97.94 609 THR A C 1
ATOM 5153 O O . THR A 1 609 ? 21.669 8.854 -38.014 1.00 97.94 609 THR A O 1
ATOM 5156 N N . ILE A 1 610 ? 20.531 7.122 -37.156 1.00 97.56 610 ILE A N 1
ATOM 5157 C CA . ILE A 1 610 ? 19.318 7.220 -37.979 1.00 97.56 610 ILE A CA 1
ATOM 5158 C C . ILE A 1 610 ? 18.306 8.107 -37.241 1.00 97.56 610 ILE A C 1
ATOM 5160 O O . ILE A 1 610 ? 17.705 9.026 -37.790 1.00 97.56 610 ILE A O 1
ATOM 5164 N N . PHE A 1 611 ? 18.110 7.840 -35.953 1.00 97.88 611 PHE A N 1
ATOM 5165 C CA . PHE A 1 611 ? 17.195 8.608 -35.123 1.00 97.88 611 PHE A CA 1
ATOM 5166 C C . PHE A 1 611 ? 17.617 8.511 -33.666 1.00 97.88 611 PHE A C 1
ATOM 5168 O O . PHE A 1 611 ? 17.966 7.426 -33.200 1.00 97.88 611 PHE A O 1
ATOM 5175 N N . ALA A 1 612 ? 17.554 9.623 -32.941 1.00 98.12 612 ALA A N 1
ATOM 5176 C CA . ALA A 1 612 ? 17.809 9.637 -31.511 1.00 98.12 612 ALA A CA 1
ATOM 5177 C C . ALA A 1 612 ? 16.789 10.507 -30.782 1.00 98.12 612 ALA A C 1
ATOM 5179 O O . ALA A 1 612 ? 16.429 11.598 -31.233 1.00 98.12 612 ALA A O 1
ATOM 5180 N N . TYR A 1 613 ? 16.331 10.040 -29.624 1.00 98.12 613 TYR A N 1
ATOM 5181 C CA . TYR A 1 613 ? 15.465 10.827 -28.757 1.00 98.12 613 TYR A CA 1
ATOM 5182 C C . TYR A 1 613 ? 15.737 10.563 -27.278 1.00 98.12 613 TYR A C 1
ATOM 5184 O O . TYR A 1 613 ? 16.204 9.501 -26.876 1.00 98.12 613 TYR A O 1
ATOM 5192 N N . GLN A 1 614 ? 15.399 11.552 -26.458 1.00 98.38 614 GLN A N 1
ATOM 5193 C CA . GLN A 1 614 ? 15.478 11.504 -25.006 1.00 98.38 614 GLN A CA 1
ATOM 5194 C C . GLN A 1 614 ? 14.067 11.564 -24.420 1.00 98.38 614 GLN A C 1
ATOM 5196 O O . GLN A 1 614 ? 13.302 12.496 -24.688 1.00 98.38 614 GLN A O 1
ATOM 5201 N N . ALA A 1 615 ? 13.712 10.582 -23.600 1.00 97.31 615 ALA A N 1
ATOM 5202 C CA . ALA A 1 615 ? 12.451 10.506 -22.878 1.00 97.31 615 ALA A CA 1
ATOM 5203 C C . ALA A 1 615 ? 12.668 10.827 -21.398 1.00 97.31 615 ALA A C 1
ATOM 5205 O O . ALA A 1 615 ? 13.419 10.141 -20.713 1.00 97.31 615 ALA A O 1
ATOM 5206 N N . TYR A 1 616 ? 11.968 11.831 -20.878 1.00 97.69 616 TYR A N 1
ATOM 5207 C CA . TYR A 1 616 ? 12.009 12.200 -19.464 1.00 97.69 616 TYR A CA 1
ATOM 5208 C C . TYR A 1 616 ? 10.721 11.757 -18.779 1.00 97.69 616 TYR A C 1
ATOM 5210 O O . TYR A 1 616 ? 9.626 12.059 -19.260 1.00 97.69 616 TYR A O 1
ATOM 5218 N N . PHE A 1 617 ? 10.816 11.078 -17.638 1.00 95.62 617 PHE A N 1
ATOM 5219 C CA . PHE A 1 617 ? 9.644 10.644 -16.876 1.00 95.62 617 PHE A CA 1
ATOM 5220 C C . PHE A 1 617 ? 9.889 10.662 -15.371 1.00 95.62 617 PHE A C 1
ATOM 5222 O O . PHE A 1 617 ? 11.004 10.499 -14.891 1.00 95.62 617 PHE A O 1
ATOM 5229 N N . SER A 1 618 ? 8.810 10.877 -14.622 1.00 93.62 618 SER A N 1
ATOM 5230 C CA . SER A 1 618 ? 8.791 10.845 -13.164 1.00 93.62 618 SER A CA 1
ATOM 5231 C C . SER A 1 618 ? 8.032 9.609 -12.710 1.00 93.62 618 SER A C 1
ATOM 5233 O O . SER A 1 618 ? 6.852 9.441 -13.030 1.00 93.62 618 SER A O 1
ATOM 5235 N N . VAL A 1 619 ? 8.709 8.748 -11.962 1.00 91.06 619 VAL A N 1
ATOM 5236 C CA . VAL A 1 619 ? 8.132 7.564 -11.334 1.00 91.06 619 VAL A CA 1
ATOM 5237 C C . VAL A 1 619 ? 7.796 7.926 -9.900 1.00 91.06 619 VAL A C 1
ATOM 5239 O O . VAL A 1 619 ? 8.669 8.204 -9.077 1.00 91.06 619 VAL A O 1
ATOM 5242 N N . ARG A 1 620 ? 6.507 7.933 -9.574 1.00 85.38 620 ARG A N 1
ATOM 5243 C CA . ARG A 1 620 ? 6.030 8.202 -8.216 1.00 85.38 620 ARG A CA 1
ATOM 5244 C C . ARG A 1 620 ? 5.439 6.923 -7.653 1.00 85.38 620 ARG A C 1
ATOM 5246 O O . ARG A 1 620 ? 4.564 6.317 -8.263 1.00 85.38 620 ARG A O 1
ATOM 5253 N N . ARG A 1 621 ? 5.899 6.508 -6.472 1.00 73.44 621 ARG A N 1
ATOM 5254 C CA . ARG A 1 621 ? 5.238 5.426 -5.732 1.00 73.44 621 ARG A CA 1
ATOM 5255 C C . ARG A 1 621 ? 3.832 5.884 -5.376 1.00 73.44 621 ARG A C 1
ATOM 5257 O O . ARG A 1 621 ? 3.668 6.916 -4.727 1.00 73.44 621 ARG A O 1
ATOM 5264 N N . GLN A 1 622 ? 2.831 5.116 -5.781 1.00 64.00 622 GLN A N 1
ATOM 5265 C CA . GLN A 1 622 ? 1.463 5.362 -5.369 1.00 64.00 622 GLN A CA 1
ATOM 5266 C C . GLN A 1 622 ? 1.343 4.846 -3.927 1.00 64.00 622 GLN A C 1
ATOM 5268 O O . GLN A 1 622 ? 1.272 3.644 -3.670 1.00 64.00 622 GLN A O 1
ATOM 5273 N N . GLY A 1 623 ? 1.436 5.755 -2.955 1.00 59.03 623 GLY A N 1
ATOM 5274 C CA . GLY A 1 623 ? 1.043 5.451 -1.581 1.00 59.03 623 GLY A CA 1
ATOM 5275 C C . GLY A 1 623 ? -0.453 5.133 -1.546 1.00 59.03 623 GLY A C 1
ATOM 5276 O O . GLY A 1 623 ? -1.240 5.809 -2.209 1.00 59.03 623 GLY A O 1
ATOM 5277 N N . SER A 1 624 ? -0.856 4.106 -0.793 1.00 57.91 624 SER A N 1
ATOM 5278 C CA . SER A 1 624 ? -2.271 3.741 -0.599 1.00 57.91 624 SER A CA 1
ATOM 5279 C C . SER A 1 624 ? -3.074 4.839 0.118 1.00 57.91 624 SER A C 1
ATOM 5281 O O . SER A 1 624 ? -4.300 4.899 0.022 1.00 57.91 624 SER A O 1
ATOM 5283 N N . PHE A 1 625 ? -2.383 5.743 0.807 1.00 67.62 625 PHE A N 1
ATOM 5284 C CA . PHE A 1 625 ? -2.918 6.945 1.424 1.00 67.62 625 PHE A CA 1
ATOM 5285 C C . PHE A 1 625 ? -1.879 8.066 1.321 1.00 67.62 625 PHE A C 1
ATOM 5287 O O . PHE A 1 625 ? -0.687 7.802 1.179 1.00 67.62 625 PHE A O 1
ATOM 5294 N N . SER A 1 626 ? -2.353 9.307 1.357 1.00 83.75 626 SER A N 1
ATOM 5295 C CA . SER A 1 626 ? -1.527 10.504 1.516 1.00 83.75 626 SER A CA 1
ATOM 5296 C C . SER A 1 626 ? -1.924 11.188 2.813 1.00 83.75 626 SER A C 1
ATOM 5298 O O . SER A 1 626 ? -3.119 11.442 3.017 1.00 83.75 626 SER A O 1
ATOM 5300 N N . VAL A 1 627 ? -0.948 11.502 3.655 1.00 87.75 627 VAL A N 1
ATOM 5301 C CA . VAL A 1 627 ? -1.143 12.257 4.885 1.00 87.75 627 VAL A CA 1
ATOM 5302 C C . VAL A 1 627 ? -0.708 13.691 4.643 1.00 87.75 627 VAL A C 1
ATOM 5304 O O . VAL A 1 627 ? 0.397 13.987 4.199 1.00 87.75 627 VAL A O 1
ATOM 5307 N N . ARG A 1 628 ? -1.616 14.622 4.909 1.00 90.69 628 ARG A N 1
ATOM 5308 C CA . ARG A 1 628 ? -1.337 16.048 4.795 1.00 90.69 628 ARG A CA 1
ATOM 5309 C C . ARG A 1 628 ? -1.487 16.685 6.158 1.00 90.69 628 ARG A C 1
ATOM 5311 O O . ARG A 1 628 ? -2.612 16.876 6.618 1.00 90.69 628 ARG A O 1
ATOM 5318 N N . VAL A 1 629 ? -0.363 17.048 6.765 1.00 92.56 629 VAL A N 1
ATOM 5319 C CA . VAL A 1 629 ? -0.346 17.868 7.978 1.00 92.56 629 VAL A CA 1
ATOM 5320 C C . VAL A 1 629 ? -0.847 19.267 7.651 1.00 92.56 629 VAL A C 1
ATOM 5322 O O . VAL A 1 629 ? -0.291 19.954 6.791 1.00 92.56 629 VAL A O 1
ATOM 5325 N N . THR A 1 630 ? -1.912 19.683 8.324 1.00 91.75 630 THR A N 1
ATOM 5326 C CA . THR A 1 630 ? -2.557 20.979 8.118 1.00 91.75 630 THR A CA 1
ATOM 5327 C C . THR A 1 630 ? -1.985 22.052 9.032 1.00 91.75 630 THR A C 1
ATOM 5329 O O . THR A 1 630 ? -1.853 23.192 8.596 1.00 91.75 630 THR A O 1
ATOM 5332 N N . LYS A 1 631 ? -1.654 21.715 10.286 1.00 94.38 631 LYS A N 1
ATOM 5333 C CA . LYS A 1 631 ? -1.181 22.685 11.285 1.00 94.38 631 LYS A CA 1
ATOM 5334 C C . LYS A 1 631 ? -0.452 21.993 12.439 1.00 94.38 631 LYS A C 1
ATOM 5336 O O . LYS A 1 631 ? -0.851 20.900 12.831 1.00 94.38 631 LYS A O 1
ATOM 5341 N N . PHE A 1 632 ? 0.533 22.671 13.022 1.00 96.44 632 PHE A N 1
ATOM 5342 C CA . PHE A 1 632 ? 1.069 22.363 14.347 1.00 96.44 632 PHE A CA 1
ATOM 5343 C C . PHE A 1 632 ? 0.757 23.506 15.324 1.00 96.44 632 PHE A C 1
ATOM 5345 O O . PHE A 1 632 ? 0.694 24.672 14.926 1.00 96.44 632 PHE A O 1
ATOM 5352 N N . ILE A 1 633 ? 0.528 23.182 16.595 1.00 96.88 633 ILE A N 1
ATOM 5353 C CA . ILE A 1 633 ? 0.262 24.151 17.666 1.00 96.88 633 ILE A CA 1
ATOM 5354 C C . ILE A 1 633 ? 1.072 23.735 18.891 1.00 96.88 633 ILE A C 1
ATOM 5356 O O . ILE A 1 633 ? 0.825 22.658 19.415 1.00 96.88 633 ILE A O 1
ATOM 5360 N N . CYS A 1 634 ? 2.014 24.557 19.353 1.00 97.12 634 CYS A N 1
ATOM 5361 C CA . CYS A 1 634 ? 2.625 24.350 20.669 1.00 97.12 634 CYS A CA 1
ATOM 5362 C C . CYS A 1 634 ? 1.620 24.728 21.764 1.00 97.12 634 CYS A C 1
ATOM 5364 O O . CYS A 1 634 ? 0.926 25.738 21.634 1.00 97.12 634 CYS A O 1
ATOM 5366 N N . THR A 1 635 ? 1.513 23.913 22.808 1.00 96.75 635 THR A N 1
ATOM 5367 C CA . THR A 1 635 ? 0.522 24.062 23.888 1.00 96.75 635 THR A CA 1
ATOM 5368 C C . THR A 1 635 ? 1.209 24.078 25.250 1.00 96.75 635 THR A C 1
ATOM 5370 O O . THR A 1 635 ? 2.372 23.717 25.338 1.00 96.75 635 THR A O 1
ATOM 5373 N N . GLU A 1 636 ? 0.496 24.470 26.311 1.00 92.81 636 GLU A N 1
ATOM 5374 C CA . GLU A 1 636 ? 1.000 24.421 27.703 1.00 92.81 636 GLU A CA 1
ATOM 5375 C C . GLU A 1 636 ? 2.229 25.314 27.973 1.00 92.81 636 GLU A C 1
ATOM 5377 O O . GLU A 1 636 ? 3.042 25.030 28.843 1.00 92.81 636 GLU A O 1
ATOM 5382 N N . THR A 1 637 ? 2.363 26.424 27.244 1.00 91.81 637 THR A N 1
ATOM 5383 C CA . THR A 1 637 ? 3.389 27.442 27.509 1.00 91.81 637 THR A CA 1
ATOM 5384 C C . THR A 1 637 ? 2.905 28.445 28.565 1.00 91.81 637 THR A C 1
ATOM 5386 O O . THR A 1 637 ? 1.774 28.922 28.426 1.00 91.81 637 THR A O 1
ATOM 5389 N N . PRO A 1 638 ? 3.739 28.861 29.538 1.00 94.50 638 PRO A N 1
ATOM 5390 C CA . PRO A 1 638 ? 5.151 28.500 29.721 1.00 94.50 638 PRO A CA 1
ATOM 5391 C C . PRO A 1 638 ? 5.347 27.123 30.381 1.00 94.50 638 PRO A C 1
ATOM 5393 O O . PRO A 1 638 ? 4.507 26.678 31.156 1.00 94.50 638 PRO A O 1
ATOM 5396 N N . TYR A 1 639 ? 6.481 26.473 30.100 1.00 95.88 639 TYR A N 1
ATOM 5397 C CA . TYR A 1 639 ? 6.842 25.183 30.698 1.00 95.88 639 TYR A CA 1
ATOM 5398 C C . TYR A 1 639 ? 7.662 25.381 31.982 1.00 95.88 639 TYR A C 1
ATOM 5400 O O . TYR A 1 639 ? 8.486 26.286 32.056 1.00 95.88 639 TYR A O 1
ATOM 5408 N N . GLU A 1 640 ? 7.478 24.521 32.990 1.00 95.38 640 GLU A N 1
ATOM 5409 C CA . GLU A 1 640 ? 8.156 24.677 34.291 1.00 95.38 640 GLU A CA 1
ATOM 5410 C C . GLU A 1 640 ? 9.677 24.472 34.231 1.00 95.38 640 GLU A C 1
ATOM 5412 O O . GLU A 1 640 ? 10.418 25.101 34.981 1.00 95.38 640 GLU A O 1
ATOM 5417 N N . LEU A 1 641 ? 10.144 23.542 33.391 1.00 96.19 641 LEU A N 1
ATOM 5418 C CA . LEU A 1 641 ? 11.544 23.093 33.378 1.00 96.19 641 LEU A CA 1
ATOM 5419 C C . LEU A 1 641 ? 12.312 23.530 32.125 1.00 96.19 641 LEU A C 1
ATOM 5421 O O . LEU A 1 641 ? 13.503 23.242 32.015 1.00 96.19 641 LEU A O 1
ATOM 5425 N N . THR A 1 642 ? 11.652 24.170 31.159 1.00 96.50 642 THR A N 1
ATOM 5426 C CA . THR A 1 642 ? 12.233 24.521 29.857 1.00 96.50 642 THR A CA 1
ATOM 5427 C C . THR A 1 642 ? 11.724 25.876 29.378 1.00 96.50 642 THR A C 1
ATOM 5429 O O . THR A 1 642 ? 10.595 26.277 29.647 1.00 96.50 642 THR A O 1
ATOM 5432 N N . ASN A 1 643 ? 12.551 26.573 28.603 1.00 96.75 643 ASN A N 1
ATOM 5433 C CA . ASN A 1 643 ? 12.188 27.848 27.995 1.00 96.75 643 ASN A CA 1
ATOM 5434 C C . ASN A 1 643 ? 11.966 27.651 26.493 1.00 96.75 643 ASN A C 1
ATOM 5436 O O . ASN A 1 643 ? 12.907 27.368 25.746 1.00 96.75 643 ASN A O 1
ATOM 5440 N N . LEU A 1 644 ? 10.720 27.802 26.038 1.00 97.00 644 LEU A N 1
ATOM 5441 C CA . LEU A 1 644 ? 10.384 27.785 24.613 1.00 97.00 644 LEU A CA 1
ATOM 5442 C C . LEU A 1 644 ? 10.736 29.134 23.986 1.00 97.00 644 LEU A C 1
ATOM 5444 O O . LEU A 1 644 ? 10.001 30.105 24.147 1.00 97.00 644 LEU A O 1
ATOM 5448 N N . LEU A 1 645 ? 11.853 29.187 23.263 1.00 97.00 645 LEU A N 1
ATOM 5449 C CA . LEU A 1 645 ? 12.334 30.412 22.622 1.00 97.00 645 LEU A CA 1
ATOM 5450 C C . LEU A 1 645 ? 11.597 30.694 21.308 1.00 97.00 645 LEU A C 1
ATOM 5452 O O . LEU A 1 645 ? 11.302 31.843 20.991 1.00 97.00 645 LEU A O 1
ATOM 5456 N N . LEU A 1 646 ? 11.293 29.649 20.532 1.00 97.31 646 LEU A N 1
ATOM 5457 C CA . LEU A 1 646 ? 10.595 29.772 19.254 1.00 97.31 646 LEU A CA 1
ATOM 5458 C C . LEU A 1 646 ? 9.742 28.530 18.993 1.00 97.31 646 LEU A C 1
ATOM 5460 O O . LEU A 1 646 ? 10.207 27.411 19.171 1.00 97.31 646 LEU A O 1
ATOM 5464 N N . CYS A 1 647 ? 8.507 28.723 18.531 1.00 96.81 647 CYS A N 1
ATOM 5465 C CA . CYS A 1 647 ? 7.679 27.669 17.951 1.00 96.81 647 CYS A CA 1
ATOM 5466 C C . CYS A 1 647 ? 6.922 28.230 16.749 1.00 96.81 647 CYS A C 1
ATOM 5468 O O . CYS A 1 647 ? 6.009 29.045 16.892 1.00 96.81 647 CYS A O 1
ATOM 5470 N N . LYS A 1 648 ? 7.310 27.811 15.543 1.00 96.44 648 LYS A N 1
ATOM 5471 C CA . LYS A 1 648 ? 6.754 28.328 14.292 1.00 96.44 648 LYS A CA 1
ATOM 5472 C C . LYS A 1 648 ? 6.421 27.191 13.336 1.00 96.44 648 LYS A C 1
ATOM 5474 O O . LYS A 1 648 ? 7.282 26.410 12.948 1.00 96.44 648 LYS A O 1
ATOM 5479 N N . THR A 1 649 ? 5.168 27.141 12.889 1.00 94.69 649 THR A N 1
ATOM 5480 C CA . THR A 1 649 ? 4.776 26.264 11.778 1.00 94.69 649 THR A CA 1
ATOM 5481 C C . THR A 1 649 ? 5.170 26.914 10.453 1.00 94.69 649 THR A C 1
ATOM 5483 O O . THR A 1 649 ? 4.743 28.028 10.153 1.00 94.69 649 THR A O 1
ATOM 5486 N N . VAL A 1 650 ? 5.954 26.214 9.639 1.00 93.81 650 VAL A N 1
ATOM 5487 C CA . VAL A 1 650 ? 6.381 26.643 8.306 1.00 93.81 650 VAL A CA 1
ATOM 5488 C C . VAL A 1 650 ? 5.623 25.830 7.258 1.00 93.81 650 VAL A C 1
ATOM 5490 O O . VAL A 1 650 ? 5.882 24.646 7.036 1.00 93.81 650 VAL A O 1
ATOM 5493 N N . LEU A 1 651 ? 4.666 26.482 6.596 1.00 89.00 651 LEU A N 1
ATOM 5494 C CA . LEU A 1 651 ? 3.931 25.907 5.471 1.00 89.00 651 LEU A CA 1
ATOM 5495 C C . LEU A 1 651 ? 4.759 26.058 4.192 1.00 89.00 651 LEU A C 1
ATOM 5497 O O . LEU A 1 651 ? 5.026 27.174 3.747 1.00 89.00 651 LEU A O 1
ATOM 5501 N N . ARG A 1 652 ? 5.137 24.941 3.566 1.00 85.81 652 ARG A N 1
ATOM 5502 C CA . ARG A 1 652 ? 5.864 24.934 2.290 1.00 85.81 652 ARG A CA 1
ATOM 5503 C C . ARG A 1 652 ? 4.958 24.411 1.171 1.00 85.81 652 ARG A C 1
ATOM 5505 O O . ARG A 1 652 ? 4.282 23.396 1.325 1.00 85.81 652 ARG A O 1
ATOM 5512 N N . ARG A 1 653 ? 4.913 25.096 0.020 1.00 80.31 653 ARG A N 1
ATOM 5513 C CA . ARG A 1 653 ? 4.134 24.618 -1.141 1.00 80.31 653 ARG A CA 1
ATOM 5514 C C . ARG A 1 653 ? 4.753 23.317 -1.668 1.00 80.31 653 ARG A C 1
ATOM 5516 O O . ARG A 1 653 ? 5.941 23.285 -1.963 1.00 80.31 653 ARG A O 1
ATOM 5523 N N . ASN A 1 654 ? 3.939 22.270 -1.820 1.00 76.31 654 ASN A N 1
ATOM 5524 C CA . ASN A 1 654 ? 4.336 20.939 -2.318 1.00 76.31 654 ASN A CA 1
ATOM 5525 C C . ASN A 1 654 ? 5.400 20.197 -1.485 1.00 76.31 654 ASN A C 1
ATOM 5527 O O . ASN A 1 654 ? 5.971 19.218 -1.961 1.00 76.31 654 ASN A O 1
ATOM 5531 N N . GLN A 1 655 ? 5.652 20.633 -0.255 1.00 82.00 655 GLN A N 1
ATOM 5532 C CA . GLN A 1 655 ? 6.527 19.960 0.704 1.00 82.00 655 GLN A CA 1
ATOM 5533 C C . GLN A 1 655 ? 5.739 19.697 1.997 1.00 82.00 655 GLN A C 1
ATOM 5535 O O . GLN A 1 655 ? 4.715 20.351 2.220 1.00 82.00 655 GLN A O 1
ATOM 5540 N N . PRO A 1 656 ? 6.156 18.725 2.828 1.00 84.31 656 PRO A N 1
ATOM 5541 C CA . PRO A 1 656 ? 5.517 18.498 4.118 1.00 84.31 656 PRO A CA 1
ATOM 5542 C C . PRO A 1 656 ? 5.589 19.759 4.989 1.00 84.31 656 PRO A C 1
ATOM 5544 O O . PRO A 1 656 ? 6.565 20.511 4.951 1.00 84.31 656 PRO A O 1
ATOM 5547 N N . THR A 1 657 ? 4.526 20.000 5.756 1.00 87.75 657 THR A N 1
ATOM 5548 C CA . THR A 1 657 ? 4.485 21.075 6.752 1.00 87.75 657 THR A CA 1
ATOM 5549 C C . THR A 1 657 ? 5.538 20.799 7.820 1.00 87.75 657 THR A C 1
ATOM 5551 O O . THR A 1 657 ? 5.610 19.682 8.332 1.00 87.75 657 THR A O 1
ATOM 5554 N N . MET A 1 658 ? 6.332 21.816 8.149 1.00 92.88 658 MET A N 1
ATOM 5555 C CA . MET A 1 658 ? 7.425 21.731 9.115 1.00 92.88 658 MET A CA 1
ATOM 5556 C C . MET A 1 658 ? 7.079 22.533 10.375 1.00 92.88 658 MET A C 1
ATOM 5558 O O . MET A 1 658 ? 6.425 23.572 10.295 1.00 92.88 658 MET A O 1
ATOM 5562 N N . LEU A 1 659 ? 7.512 22.059 11.534 1.00 94.38 659 LEU A N 1
ATOM 5563 C CA . LEU A 1 659 ? 7.429 22.715 12.830 1.00 94.38 659 LEU A CA 1
ATOM 5564 C C . LEU A 1 659 ? 8.853 23.029 13.290 1.00 94.38 659 LEU A C 1
ATOM 5566 O O . LEU A 1 659 ? 9.604 22.120 13.628 1.00 94.38 659 LEU A O 1
ATOM 5570 N N . HIS A 1 660 ? 9.208 24.310 13.270 1.00 94.88 660 HIS A N 1
ATOM 5571 C CA . HIS A 1 660 ? 10.493 24.801 13.749 1.00 94.88 660 HIS A CA 1
ATOM 5572 C C . HIS A 1 660 ? 10.367 25.170 15.228 1.00 94.88 660 HIS A C 1
ATOM 5574 O O . HIS A 1 660 ? 9.540 26.022 15.577 1.00 94.88 660 HIS A O 1
ATOM 5580 N N . ILE A 1 661 ? 11.153 24.528 16.088 1.00 95.44 661 ILE A N 1
ATOM 5581 C CA . ILE A 1 661 ? 11.153 24.755 17.535 1.00 95.44 661 ILE A CA 1
ATOM 5582 C C . ILE A 1 661 ? 12.574 25.033 18.013 1.00 95.44 661 ILE A C 1
ATOM 5584 O O . ILE A 1 661 ? 13.510 24.329 17.640 1.00 95.44 661 ILE A O 1
ATOM 5588 N N . THR A 1 662 ? 12.699 26.009 18.905 1.00 96.25 662 THR A N 1
ATOM 5589 C CA . THR A 1 662 ? 13.913 26.268 19.676 1.00 96.25 662 THR A CA 1
ATOM 5590 C C . THR A 1 662 ? 13.564 26.193 21.156 1.00 96.25 662 THR A C 1
ATOM 5592 O O . THR A 1 662 ? 12.784 27.012 21.649 1.00 96.25 662 THR A O 1
ATOM 5595 N N . LEU A 1 663 ? 14.129 25.218 21.866 1.00 96.56 663 LEU A N 1
ATOM 5596 C CA . LEU A 1 663 ? 13.867 24.964 23.284 1.00 96.56 663 LEU A CA 1
ATOM 5597 C C . LEU A 1 663 ? 15.182 25.006 24.061 1.00 96.56 663 LEU A C 1
ATOM 5599 O O . LEU A 1 663 ? 16.124 24.286 23.734 1.00 96.56 663 LEU A O 1
ATOM 5603 N N . HIS A 1 664 ? 1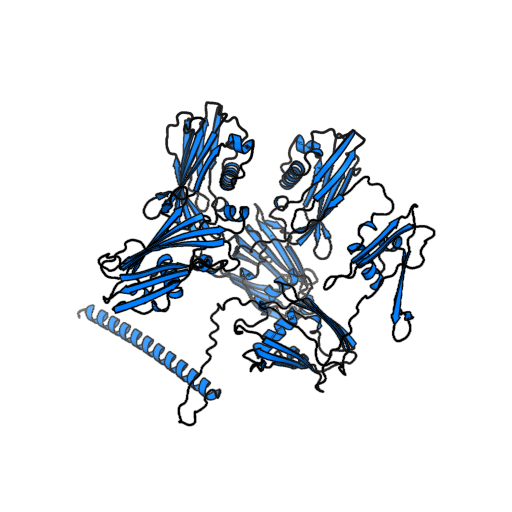5.236 25.808 25.115 1.00 96.81 664 HIS A N 1
ATOM 5604 C CA . HIS A 1 664 ? 16.354 25.811 26.048 1.00 96.81 664 HIS A CA 1
ATOM 5605 C C . HIS A 1 664 ? 16.010 24.968 27.278 1.00 96.81 664 HIS A C 1
ATOM 5607 O O . HIS A 1 664 ? 14.999 25.214 27.941 1.00 96.81 664 HIS A O 1
ATOM 5613 N N . VAL A 1 665 ? 16.843 23.969 27.572 1.00 96.50 665 VAL A N 1
ATOM 5614 C CA . VAL A 1 665 ? 16.679 23.071 28.721 1.00 96.50 665 VAL A CA 1
ATOM 5615 C C . VAL A 1 665 ? 17.815 23.366 29.708 1.00 96.50 665 VAL A C 1
ATOM 5617 O O . VAL A 1 665 ? 18.923 22.868 29.509 1.00 96.50 665 VAL A O 1
ATOM 5620 N N . PRO A 1 666 ? 17.588 24.192 30.746 1.00 95.69 666 PRO A N 1
ATOM 5621 C CA . PRO A 1 666 ? 18.654 24.669 31.631 1.00 95.69 666 PRO A CA 1
ATOM 5622 C C . PRO A 1 666 ? 19.210 23.584 32.565 1.00 95.69 666 PRO A C 1
ATOM 5624 O O . PRO A 1 666 ? 20.349 23.679 33.006 1.00 95.69 666 PRO A O 1
ATOM 5627 N N . MET A 1 667 ? 18.426 22.547 32.868 1.00 95.38 667 MET A N 1
ATOM 5628 C CA . MET A 1 667 ? 18.800 21.483 33.805 1.00 95.38 667 MET A CA 1
ATOM 5629 C C . MET A 1 667 ? 19.076 20.154 33.108 1.00 95.38 667 MET A C 1
ATOM 5631 O O . MET A 1 667 ? 18.536 19.887 32.038 1.00 95.38 667 MET A O 1
ATOM 5635 N N . VAL A 1 668 ? 19.892 19.312 33.742 1.00 95.31 668 VAL A N 1
ATOM 5636 C CA . VAL A 1 668 ? 20.219 17.966 33.262 1.00 95.31 668 VAL A CA 1
ATOM 5637 C C . VAL A 1 668 ? 19.121 16.977 33.681 1.00 95.31 668 VAL A C 1
ATOM 5639 O O . VAL A 1 668 ? 18.790 16.857 34.857 1.00 95.31 668 VAL A O 1
ATOM 5642 N N . LEU A 1 669 ? 18.554 16.270 32.710 1.00 95.00 669 LEU A N 1
ATOM 5643 C CA . LEU A 1 669 ? 17.454 15.322 32.809 1.00 95.00 669 LEU A CA 1
ATOM 5644 C C . LEU A 1 669 ? 17.981 13.907 32.556 1.00 95.00 669 LEU A C 1
ATOM 5646 O O . LEU A 1 669 ? 18.445 13.581 31.459 1.00 95.00 669 LEU A O 1
ATOM 5650 N N . ASN A 1 670 ? 17.875 13.059 33.576 1.00 94.44 670 ASN A N 1
ATOM 5651 C CA . ASN A 1 670 ? 18.259 11.646 33.500 1.00 94.44 670 ASN A CA 1
ATOM 5652 C C . ASN A 1 670 ? 17.128 10.746 32.989 1.00 94.44 670 ASN A C 1
ATOM 5654 O O . ASN A 1 670 ? 17.395 9.645 32.512 1.00 94.44 670 ASN A O 1
ATOM 5658 N N . GLU A 1 671 ? 15.887 11.224 33.092 1.00 95.38 671 GLU A N 1
ATOM 5659 C CA . GLU A 1 671 ? 14.676 10.540 32.653 1.00 95.38 671 GLU A CA 1
ATOM 5660 C C . GLU A 1 671 ? 13.813 11.506 31.847 1.00 95.38 671 GLU A C 1
ATOM 5662 O O . GLU A 1 671 ? 13.558 12.644 32.255 1.00 95.38 671 GLU A O 1
ATOM 5667 N N . MET A 1 672 ? 13.342 11.028 30.703 1.00 95.69 672 MET A N 1
ATOM 5668 C CA . MET A 1 672 ? 12.433 11.750 29.828 1.00 95.69 672 MET A CA 1
ATOM 5669 C C . MET A 1 672 ? 11.405 10.759 29.299 1.00 95.69 672 MET A C 1
ATOM 5671 O O . MET A 1 672 ? 11.765 9.657 28.897 1.00 95.69 672 MET A O 1
ATOM 5675 N N . TYR A 1 673 ? 10.138 11.143 29.278 1.00 95.38 673 TYR A N 1
ATOM 5676 C CA . TYR A 1 673 ? 9.024 10.327 28.816 1.00 95.38 673 TYR A CA 1
ATOM 5677 C C . TYR A 1 673 ? 8.368 11.005 27.619 1.00 95.38 673 TYR A C 1
ATOM 5679 O O . TYR A 1 673 ? 8.196 12.222 27.607 1.00 95.38 673 TYR A O 1
ATOM 5687 N N . ILE A 1 674 ? 7.965 10.223 26.622 1.00 95.06 674 ILE A N 1
ATOM 5688 C CA . ILE A 1 674 ? 7.105 10.686 25.534 1.00 95.06 674 ILE A CA 1
ATOM 5689 C C . ILE A 1 674 ? 5.710 10.099 25.722 1.00 95.06 674 ILE A C 1
ATOM 5691 O O . ILE A 1 674 ? 5.532 8.885 25.846 1.00 95.06 674 ILE A O 1
ATOM 5695 N N . LYS A 1 675 ? 4.713 10.982 25.740 1.00 95.44 675 LYS A N 1
ATOM 5696 C CA . LYS A 1 675 ? 3.293 10.645 25.742 1.00 95.44 675 LYS A CA 1
ATOM 5697 C C . LYS A 1 675 ? 2.686 11.106 24.427 1.00 95.44 675 LYS A C 1
ATOM 5699 O O . LYS A 1 675 ? 2.851 12.259 24.047 1.00 95.44 675 LYS A O 1
ATOM 5704 N N . LEU A 1 676 ? 1.964 10.233 23.743 1.00 95.19 676 LEU A N 1
ATOM 5705 C CA . LEU A 1 676 ? 1.277 10.548 22.495 1.00 95.19 676 LEU A CA 1
ATOM 5706 C C . LEU A 1 676 ? -0.162 10.069 22.603 1.00 95.19 676 LEU A C 1
ATOM 5708 O O . LEU A 1 676 ? -0.396 8.889 22.842 1.00 95.19 676 LEU A O 1
ATOM 5712 N N . ASN A 1 677 ? -1.113 10.976 22.393 1.00 94.69 677 ASN A N 1
ATOM 5713 C CA . ASN A 1 677 ? -2.532 10.663 22.284 1.00 94.69 677 ASN A CA 1
ATOM 5714 C C . ASN A 1 677 ? -3.031 11.074 20.905 1.00 94.69 677 ASN A C 1
ATOM 5716 O O . ASN A 1 677 ? -2.803 12.195 20.457 1.00 94.69 677 ASN A O 1
ATOM 5720 N N . THR A 1 678 ? -3.759 10.190 20.238 1.00 92.44 678 THR A N 1
ATOM 5721 C CA . THR A 1 678 ? -4.403 10.508 18.961 1.00 92.44 678 THR A CA 1
ATOM 5722 C C . THR A 1 678 ? -5.901 10.702 19.139 1.00 92.44 678 THR A C 1
ATOM 5724 O O . THR A 1 678 ? -6.537 10.087 19.992 1.00 92.44 678 THR A O 1
ATOM 5727 N N . TYR A 1 679 ? -6.477 11.562 18.310 1.00 94.50 679 TYR A N 1
ATOM 5728 C CA . TYR A 1 679 ? -7.897 11.860 18.254 1.00 94.50 679 TYR A CA 1
ATOM 5729 C C . TYR A 1 679 ? -8.344 11.882 16.795 1.00 94.50 679 TYR A C 1
ATOM 5731 O O . TYR A 1 679 ? -7.640 12.402 15.928 1.00 94.50 679 TYR A O 1
ATOM 5739 N N . TYR A 1 680 ? -9.527 11.344 16.521 1.00 90.75 680 TYR A N 1
ATOM 5740 C CA . TYR A 1 680 ? -10.142 11.318 15.198 1.00 90.75 680 TYR A CA 1
ATOM 5741 C C . TYR A 1 680 ? -11.364 12.235 15.166 1.00 90.75 680 TYR A C 1
ATOM 5743 O O . TYR A 1 680 ? -12.168 12.242 16.103 1.00 90.75 680 TYR A O 1
ATOM 5751 N N . ARG A 1 681 ? -11.511 13.007 14.088 1.00 91.69 681 ARG A N 1
ATOM 5752 C CA . ARG A 1 681 ? -12.616 13.946 13.902 1.00 91.69 681 ARG A CA 1
ATOM 5753 C C . ARG A 1 681 ? -13.799 13.276 13.202 1.00 91.69 681 ARG A C 1
ATOM 5755 O O . ARG A 1 681 ? -13.709 12.949 12.022 1.00 91.69 681 ARG A O 1
ATOM 5762 N N . TYR A 1 682 ? -14.917 13.144 13.918 1.00 70.12 682 TYR A N 1
ATOM 5763 C CA . TYR A 1 682 ? -16.232 12.863 13.318 1.00 70.12 682 TYR A CA 1
ATOM 5764 C C . TYR A 1 682 ? -16.939 14.192 13.032 1.00 70.12 682 TYR A C 1
ATOM 5766 O O . TYR A 1 682 ? -16.777 14.773 11.963 1.00 70.12 682 TYR A O 1
ATOM 5774 N N . SER A 1 683 ? -17.636 14.719 14.037 1.00 76.12 683 SER A N 1
ATOM 5775 C CA . SER A 1 683 ? -18.008 16.131 14.172 1.00 76.12 683 SER A CA 1
ATOM 5776 C C . SER A 1 683 ? -16.974 16.868 15.034 1.00 76.12 683 SER A C 1
ATOM 5778 O O . SER A 1 683 ? -16.459 17.922 14.659 1.00 76.12 683 SER A O 1
ATOM 5780 N N . GLU A 1 684 ? -16.592 16.228 16.140 1.00 90.69 684 GLU A N 1
ATOM 5781 C CA . GLU A 1 684 ? -15.595 16.660 17.118 1.00 90.69 684 GLU A CA 1
ATOM 5782 C C . GLU A 1 684 ? -14.431 15.661 17.194 1.00 90.69 684 GLU A C 1
ATOM 5784 O O . GLU A 1 684 ? -14.542 14.516 16.739 1.00 90.69 684 GLU A O 1
ATOM 5789 N N . PHE A 1 685 ? -13.306 16.090 17.770 1.00 90.12 685 PHE A N 1
ATOM 5790 C CA . PHE A 1 685 ? -12.149 15.227 18.006 1.00 90.12 685 PHE A CA 1
ATOM 5791 C C . PHE A 1 685 ? -12.409 14.303 19.198 1.00 90.12 685 PHE A C 1
ATOM 5793 O O . PHE A 1 685 ? -12.417 14.744 20.345 1.00 90.12 685 PHE A O 1
ATOM 5800 N N . ARG A 1 686 ? -12.590 13.009 18.926 1.00 86.06 686 ARG A N 1
ATOM 5801 C CA . ARG A 1 686 ? -12.736 11.958 19.946 1.00 86.06 686 ARG A CA 1
ATOM 5802 C C . ARG A 1 686 ? -11.465 11.131 20.033 1.00 86.06 686 ARG A C 1
ATOM 5804 O O . ARG A 1 686 ? -10.761 11.012 19.033 1.00 86.06 686 ARG A O 1
ATOM 5811 N N .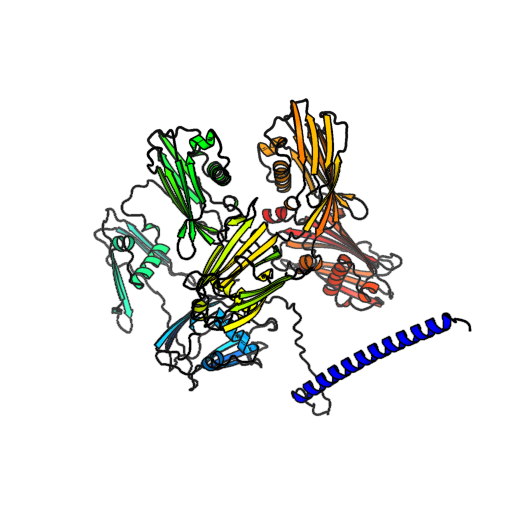 SER A 1 687 ? -11.165 10.569 21.205 1.00 85.69 687 SER A N 1
ATOM 5812 C CA . SER A 1 687 ? -9.967 9.746 21.391 1.00 85.69 687 SER A CA 1
ATOM 5813 C C . SER A 1 687 ? -9.942 8.600 20.380 1.00 85.69 687 SER A C 1
ATOM 5815 O O . SER A 1 687 ? -10.912 7.866 20.194 1.00 85.69 687 SER A O 1
ATOM 5817 N N . PHE A 1 688 ? -8.820 8.486 19.682 1.00 82.00 688 PHE A N 1
ATOM 5818 C CA . PHE A 1 688 ? -8.516 7.375 18.803 1.00 82.00 688 PHE A CA 1
ATOM 5819 C C . PHE A 1 688 ? -7.610 6.414 19.584 1.00 82.00 688 PHE A C 1
ATOM 5821 O O . PHE A 1 688 ? -6.785 6.869 20.380 1.00 82.00 688 PHE A O 1
ATOM 5828 N N . PRO A 1 689 ? -7.763 5.089 19.427 1.00 78.25 689 PRO A N 1
ATOM 5829 C CA . PRO A 1 689 ? -7.139 4.106 20.309 1.00 78.25 689 PRO A CA 1
ATOM 5830 C C . PRO A 1 689 ? -5.652 3.870 20.018 1.00 78.25 689 PRO A C 1
ATOM 5832 O O . PRO A 1 689 ? -5.182 2.736 19.989 1.00 78.25 689 PRO A O 1
ATOM 5835 N N . VAL A 1 690 ? -4.906 4.946 19.787 1.00 78.06 690 VAL A N 1
ATOM 5836 C CA . VAL A 1 690 ? -3.451 4.949 19.714 1.00 78.06 690 VAL A CA 1
ATOM 5837 C C . VAL A 1 690 ? -2.975 5.939 20.769 1.00 78.06 690 VAL A C 1
ATOM 5839 O O . VAL A 1 690 ? -2.992 7.156 20.560 1.00 78.06 690 VAL A O 1
ATOM 5842 N N . THR A 1 691 ? -2.618 5.381 21.924 1.00 85.44 691 THR A N 1
ATOM 5843 C CA . THR A 1 691 ? -1.976 6.081 23.035 1.00 85.44 691 THR A CA 1
ATOM 5844 C C . THR A 1 691 ? -0.638 5.418 23.315 1.00 85.44 691 THR A C 1
ATOM 5846 O O . THR A 1 691 ? -0.594 4.204 23.513 1.00 85.44 691 THR A O 1
ATOM 5849 N N . LEU A 1 692 ? 0.433 6.198 23.353 1.00 92.81 692 LEU A N 1
ATOM 5850 C CA . LEU A 1 692 ? 1.775 5.738 23.690 1.00 92.81 692 LEU A CA 1
ATOM 5851 C C . LEU A 1 692 ? 2.266 6.493 24.921 1.00 92.81 692 LEU A C 1
ATOM 5853 O O . LEU A 1 692 ? 2.071 7.702 25.025 1.00 92.81 692 LEU A O 1
ATOM 5857 N N . TYR A 1 693 ? 2.918 5.778 25.829 1.00 95.31 693 TYR A N 1
ATOM 5858 C CA . TYR A 1 693 ? 3.634 6.348 26.962 1.00 95.31 693 TYR A CA 1
ATOM 5859 C C . TYR A 1 693 ? 4.903 5.524 27.170 1.00 95.31 693 TYR A C 1
ATOM 5861 O O . TYR A 1 693 ? 4.820 4.383 27.619 1.00 95.31 693 TYR A O 1
ATOM 5869 N N . THR A 1 694 ? 6.059 6.059 26.778 1.00 94.88 694 THR A N 1
ATOM 5870 C CA . THR A 1 694 ? 7.346 5.354 26.893 1.00 94.88 694 THR A CA 1
ATOM 5871 C C . THR A 1 694 ? 8.427 6.282 27.421 1.00 94.88 694 THR A C 1
ATOM 5873 O O . THR A 1 694 ? 8.469 7.463 27.083 1.00 94.88 694 THR A O 1
ATOM 5876 N N . GLU A 1 695 ? 9.320 5.742 28.243 1.00 95.62 695 GLU A N 1
ATOM 5877 C CA . GLU A 1 695 ? 10.516 6.446 28.694 1.00 95.62 695 GLU A CA 1
ATOM 5878 C C . GLU A 1 695 ? 11.590 6.391 27.595 1.00 95.62 695 GLU A C 1
ATOM 5880 O O . GLU A 1 695 ? 11.955 5.320 27.107 1.00 95.62 695 GLU A O 1
ATOM 5885 N N . ILE A 1 696 ? 12.081 7.556 27.184 1.00 94.88 696 ILE A N 1
ATOM 5886 C CA . ILE A 1 696 ? 13.065 7.740 26.115 1.00 94.88 696 ILE A CA 1
ATOM 5887 C C . ILE A 1 696 ? 14.424 7.172 26.521 1.00 94.88 696 ILE A C 1
ATOM 5889 O O . ILE A 1 696 ? 15.023 6.403 25.769 1.00 94.88 696 ILE A O 1
ATOM 5893 N N . CYS A 1 697 ? 14.887 7.508 27.725 1.00 92.69 697 CYS A N 1
ATOM 5894 C CA . CYS A 1 697 ? 16.195 7.088 28.223 1.00 92.69 697 CYS A CA 1
ATOM 5895 C C . CYS A 1 697 ? 16.276 5.568 28.399 1.00 92.69 697 CYS A C 1
ATOM 5897 O O . CYS A 1 697 ? 17.233 4.943 27.937 1.00 92.69 697 CYS A O 1
ATOM 5899 N N . SER A 1 698 ? 15.251 4.959 29.001 1.00 92.69 698 SER A N 1
ATOM 5900 C CA . SER A 1 698 ? 15.143 3.501 29.101 1.00 92.69 698 SER A CA 1
ATOM 5901 C C . SER A 1 698 ? 15.098 2.817 27.734 1.00 92.69 698 SER A C 1
ATOM 5903 O O . SER A 1 698 ? 15.815 1.839 27.550 1.00 92.69 698 SER A O 1
ATOM 5905 N N . TYR A 1 699 ? 14.385 3.362 26.736 1.00 93.12 699 TYR A N 1
ATOM 5906 C CA . TYR A 1 699 ? 14.371 2.788 25.382 1.00 93.12 699 TYR A CA 1
ATOM 5907 C C . TYR A 1 699 ? 15.768 2.739 24.740 1.00 93.12 699 TYR A C 1
ATOM 5909 O O . TYR A 1 699 ? 16.108 1.759 24.081 1.00 93.12 699 TYR A O 1
ATOM 5917 N N . PHE A 1 700 ? 16.599 3.769 24.933 1.00 90.31 700 PHE A N 1
ATOM 5918 C CA . PHE A 1 700 ? 17.978 3.761 24.423 1.00 90.31 700 PHE A CA 1
ATOM 5919 C C . PHE A 1 700 ? 18.882 2.759 25.135 1.00 90.31 700 PHE A C 1
ATOM 5921 O O . PHE A 1 700 ? 19.798 2.221 24.517 1.00 90.31 700 PHE A O 1
ATOM 5928 N N . ARG A 1 701 ? 18.631 2.498 26.422 1.00 91.38 701 ARG A N 1
ATOM 5929 C CA . ARG A 1 701 ? 19.354 1.465 27.175 1.00 91.38 701 ARG A CA 1
ATOM 5930 C C . ARG A 1 701 ? 18.893 0.068 26.764 1.00 91.38 701 ARG A C 1
ATOM 5932 O O . ARG A 1 701 ? 19.725 -0.795 26.522 1.00 91.38 701 ARG A O 1
ATOM 5939 N N . ASN A 1 702 ? 17.579 -0.124 26.671 1.00 91.88 702 ASN A N 1
ATOM 5940 C CA . ASN A 1 702 ? 16.905 -1.382 26.375 1.00 91.88 702 ASN A CA 1
ATOM 5941 C C . ASN A 1 702 ? 15.714 -1.116 25.432 1.00 91.88 702 ASN A C 1
ATOM 5943 O O . ASN A 1 702 ? 14.636 -0.730 25.897 1.00 91.88 702 ASN A O 1
ATOM 5947 N N . PRO A 1 703 ? 15.874 -1.321 24.112 1.00 87.31 703 PRO A N 1
ATOM 5948 C CA . PRO A 1 703 ? 14.812 -1.073 23.143 1.00 87.31 703 PRO A CA 1
ATOM 5949 C C . PRO A 1 703 ? 13.550 -1.870 23.478 1.00 87.31 703 PRO A C 1
ATOM 5951 O O . PRO A 1 703 ? 13.605 -3.084 23.666 1.00 87.31 703 PRO A O 1
ATOM 5954 N N . SER A 1 704 ? 12.402 -1.191 23.524 1.00 83.12 704 SER A N 1
ATOM 5955 C CA . SER A 1 704 ? 11.120 -1.837 23.822 1.00 83.12 704 SER A CA 1
ATOM 5956 C C . SER A 1 704 ? 10.709 -2.825 22.718 1.00 83.12 704 SER A C 1
ATOM 5958 O O . SER A 1 704 ? 10.895 -2.581 21.515 1.00 83.12 704 SER A O 1
ATOM 5960 N N . ASP A 1 705 ? 10.095 -3.935 23.130 1.00 75.38 705 ASP A N 1
ATOM 5961 C CA . ASP A 1 705 ? 9.438 -4.885 22.229 1.00 75.38 705 ASP A CA 1
ATOM 5962 C C . ASP A 1 705 ? 8.066 -4.407 21.745 1.00 75.38 705 ASP A C 1
ATOM 5964 O O . ASP A 1 705 ? 7.539 -4.955 20.773 1.00 75.38 705 ASP A O 1
ATOM 5968 N N . ASP A 1 706 ? 7.506 -3.362 22.366 1.00 78.75 706 ASP A N 1
ATOM 5969 C CA . ASP A 1 706 ? 6.269 -2.747 21.900 1.00 78.75 706 ASP A CA 1
ATOM 5970 C C . ASP A 1 706 ? 6.492 -2.070 20.530 1.00 78.75 706 ASP A C 1
ATOM 5972 O O . ASP A 1 706 ? 7.269 -1.112 20.416 1.00 78.75 706 ASP A O 1
ATOM 5976 N N . PRO A 1 707 ? 5.825 -2.537 19.461 1.00 74.88 707 PRO A N 1
ATOM 5977 C CA . PRO A 1 707 ? 6.037 -2.014 18.118 1.00 74.88 707 PRO A CA 1
ATOM 5978 C C . PRO A 1 707 ? 5.593 -0.558 17.974 1.00 74.88 707 PRO A C 1
ATOM 5980 O O . PRO A 1 707 ? 6.189 0.156 17.167 1.00 74.88 707 PRO A O 1
ATOM 5983 N N . LEU A 1 708 ? 4.610 -0.096 18.761 1.00 77.94 708 LEU A N 1
ATOM 5984 C CA . LEU A 1 708 ? 4.187 1.304 18.735 1.00 77.94 708 LEU A CA 1
ATOM 5985 C C . LEU A 1 708 ? 5.283 2.207 19.310 1.00 77.94 708 LEU A C 1
ATOM 5987 O O . LEU A 1 708 ? 5.650 3.198 18.679 1.00 77.94 708 LEU A O 1
ATOM 5991 N N . SER A 1 709 ? 5.865 1.818 20.450 1.00 86.25 709 SER A N 1
ATOM 5992 C CA . SER A 1 709 ? 7.050 2.466 21.022 1.00 86.25 709 SER A CA 1
ATOM 5993 C C . SER A 1 709 ? 8.202 2.497 20.019 1.00 86.25 709 SER A C 1
ATOM 5995 O O . SER A 1 709 ? 8.772 3.556 19.771 1.00 86.25 709 SER A O 1
ATOM 5997 N N . ARG A 1 710 ? 8.499 1.367 19.361 1.00 85.25 710 ARG A N 1
ATOM 5998 C CA . ARG A 1 710 ? 9.564 1.267 18.349 1.00 85.25 710 ARG A CA 1
ATOM 5999 C C . ARG A 1 710 ? 9.324 2.175 17.144 1.00 85.25 710 ARG A C 1
ATOM 6001 O O . ARG A 1 710 ? 10.252 2.834 16.677 1.00 85.25 710 ARG A O 1
ATOM 6008 N N . GLN A 1 711 ? 8.093 2.230 16.638 1.00 83.56 711 GLN A N 1
ATOM 6009 C CA . GLN A 1 711 ? 7.728 3.096 15.518 1.00 83.56 711 GLN A CA 1
ATOM 6010 C C . GLN A 1 711 ? 7.828 4.571 15.907 1.00 83.56 711 GLN A C 1
ATOM 6012 O O . GLN A 1 711 ? 8.444 5.344 15.173 1.00 83.56 711 GLN A O 1
ATOM 6017 N N . ALA A 1 712 ? 7.297 4.955 17.068 1.00 85.94 712 ALA A N 1
ATOM 6018 C CA . ALA A 1 712 ? 7.402 6.319 17.572 1.00 85.94 712 ALA A CA 1
ATOM 6019 C C . ALA A 1 712 ? 8.860 6.739 17.797 1.00 85.94 712 ALA A C 1
ATOM 6021 O O . ALA A 1 712 ? 9.228 7.851 17.429 1.00 85.94 712 ALA A O 1
ATOM 6022 N N . MET A 1 713 ? 9.711 5.836 18.292 1.00 89.81 713 MET A N 1
ATOM 6023 C CA . MET A 1 713 ? 11.141 6.106 18.444 1.00 89.81 713 MET A CA 1
ATOM 6024 C C . MET A 1 713 ? 11.888 6.180 17.130 1.00 89.81 713 MET A C 1
ATOM 6026 O O . MET A 1 713 ? 12.751 7.037 16.988 1.00 89.81 713 MET A O 1
ATOM 6030 N N . SER A 1 714 ? 11.535 5.357 16.143 1.00 85.19 714 SER A N 1
ATOM 6031 C CA . SER A 1 714 ? 12.098 5.491 14.797 1.00 85.19 714 SER A CA 1
ATOM 6032 C C . SER A 1 714 ? 11.710 6.822 14.146 1.00 85.19 714 SER A C 1
ATOM 6034 O O . SER A 1 714 ? 12.556 7.478 13.546 1.00 85.19 714 SER A O 1
ATOM 6036 N N . LEU A 1 715 ? 10.458 7.260 14.337 1.00 87.25 715 LEU A N 1
ATOM 6037 C CA . LEU A 1 715 ? 9.976 8.567 13.899 1.00 87.25 715 LEU A CA 1
ATOM 6038 C C . LEU A 1 715 ? 10.755 9.681 14.602 1.00 87.25 715 LEU A C 1
ATOM 6040 O O . LEU A 1 715 ? 11.253 10.583 13.935 1.00 87.25 715 LEU A O 1
ATOM 6044 N N . ALA A 1 716 ? 10.890 9.616 15.926 1.00 87.31 716 ALA A N 1
ATOM 6045 C CA . ALA A 1 716 ? 11.613 10.620 16.693 1.00 87.31 716 ALA A CA 1
ATOM 6046 C C . ALA A 1 716 ? 13.103 10.665 16.304 1.00 87.31 716 ALA A C 1
ATOM 6048 O O . ALA A 1 716 ? 13.627 11.737 16.033 1.00 87.31 716 ALA A O 1
ATOM 6049 N N . LEU A 1 717 ? 13.776 9.521 16.168 1.00 88.06 717 LEU A N 1
ATOM 6050 C CA . LEU A 1 717 ? 15.173 9.452 15.724 1.00 88.06 717 LEU A CA 1
ATOM 6051 C C . LEU A 1 717 ? 15.386 10.058 14.332 1.00 88.06 717 LEU A C 1
ATOM 6053 O O . LEU A 1 717 ? 16.391 10.726 14.105 1.00 88.06 717 LEU A O 1
ATOM 6057 N N . GLU A 1 718 ? 14.453 9.838 13.404 1.00 85.00 718 GLU A N 1
ATOM 6058 C CA . GLU A 1 718 ? 14.569 10.353 12.038 1.00 85.00 718 GLU A CA 1
ATOM 6059 C C . GLU A 1 718 ? 14.215 11.844 11.934 1.00 85.00 718 GLU A C 1
ATOM 6061 O O . GLU A 1 718 ? 14.805 12.563 11.131 1.00 85.00 718 GLU A O 1
ATOM 6066 N N . THR A 1 719 ? 13.265 12.321 12.742 1.00 80.94 719 THR A N 1
ATOM 6067 C CA . THR A 1 719 ? 12.739 13.694 12.635 1.00 80.94 719 THR A CA 1
ATOM 6068 C C . THR A 1 719 ? 13.367 14.683 13.610 1.00 80.94 719 THR A C 1
ATOM 6070 O O . THR A 1 719 ? 13.388 15.876 13.322 1.00 80.94 719 THR A O 1
ATOM 6073 N N . ILE A 1 720 ? 13.883 14.220 14.751 1.00 86.19 720 ILE A N 1
ATOM 6074 C CA . ILE A 1 720 ? 14.499 15.054 15.795 1.00 86.19 720 ILE A CA 1
ATOM 6075 C C . ILE A 1 720 ? 15.804 14.437 16.326 1.00 86.19 720 ILE A C 1
ATOM 6077 O O . ILE A 1 720 ? 15.976 14.300 17.540 1.00 86.19 720 ILE A O 1
ATOM 6081 N N . PRO A 1 721 ? 16.774 14.095 15.454 1.00 85.50 721 PRO A N 1
ATOM 6082 C CA . PRO A 1 721 ? 17.988 13.380 15.858 1.00 85.50 721 PRO A CA 1
ATOM 6083 C C . PRO A 1 721 ? 18.787 14.109 16.948 1.00 85.50 721 PRO A C 1
ATOM 6085 O O . PRO A 1 721 ? 19.390 13.464 17.797 1.00 85.50 721 PRO A O 1
ATOM 6088 N N . GLN A 1 722 ? 18.745 15.448 16.982 1.00 82.31 722 GLN A N 1
ATOM 6089 C CA . GLN A 1 722 ? 19.453 16.247 17.992 1.00 82.31 722 GLN A CA 1
ATOM 6090 C C . GLN A 1 722 ? 18.928 16.027 19.421 1.00 82.31 722 GLN A C 1
ATOM 6092 O O . GLN A 1 722 ? 19.702 16.103 20.372 1.00 82.31 722 GLN A O 1
ATOM 6097 N N . TYR A 1 723 ? 17.641 15.711 19.584 1.00 80.44 723 TYR A N 1
ATOM 6098 C CA . TYR A 1 723 ? 17.046 15.380 20.885 1.00 80.44 723 TYR A CA 1
ATOM 6099 C C . TYR A 1 723 ? 17.205 13.912 21.255 1.00 80.44 723 TYR A C 1
ATOM 6101 O O . TYR A 1 723 ? 17.124 13.558 22.422 1.00 80.44 723 TYR A O 1
ATOM 6109 N N . MET A 1 724 ? 17.424 13.053 20.266 1.00 83.69 724 MET A N 1
ATOM 6110 C CA . MET A 1 724 ? 17.364 11.603 20.414 1.00 83.69 724 MET A CA 1
ATOM 6111 C C . MET A 1 724 ? 18.775 11.011 20.525 1.00 83.69 724 MET A C 1
ATOM 6113 O O . MET A 1 724 ? 19.137 10.100 19.783 1.00 83.69 724 MET A O 1
ATOM 6117 N N . HIS A 1 725 ? 19.581 11.560 21.438 1.00 84.25 725 HIS A N 1
ATOM 6118 C CA . HIS A 1 725 ? 20.882 11.016 21.840 1.00 84.25 725 HIS A CA 1
ATOM 6119 C C . HIS A 1 725 ? 20.781 10.296 23.192 1.00 84.25 725 HIS A C 1
ATOM 6121 O O . HIS A 1 725 ? 19.771 10.391 23.886 1.00 84.25 725 HIS A O 1
ATOM 6127 N N . TYR A 1 726 ? 21.823 9.552 23.565 1.00 85.88 726 TYR A N 1
ATOM 6128 C CA . TYR A 1 726 ? 21.869 8.882 24.862 1.00 85.88 726 TYR A CA 1
ATOM 6129 C C . TYR A 1 726 ? 21.771 9.901 26.001 1.00 85.88 726 TYR A C 1
ATOM 6131 O O . TYR A 1 726 ? 22.506 10.886 26.016 1.00 85.88 726 TYR A O 1
ATOM 6139 N N . CYS A 1 727 ? 20.881 9.637 26.958 1.00 88.19 727 CYS A N 1
ATOM 6140 C CA . CYS A 1 727 ? 20.744 10.449 28.163 1.00 88.19 727 CYS A CA 1
ATOM 6141 C C . CYS A 1 727 ? 22.071 10.490 28.946 1.00 88.19 727 CYS A C 1
ATOM 6143 O O . CYS A 1 727 ? 22.784 9.479 28.979 1.00 88.19 727 CYS A O 1
ATOM 6145 N N . PRO A 1 728 ? 22.391 11.616 29.610 1.00 90.88 728 PRO A N 1
ATOM 6146 C CA . PRO A 1 728 ? 21.463 12.678 30.022 1.00 90.88 728 PRO A CA 1
ATOM 6147 C C . PRO A 1 728 ? 21.259 13.822 29.007 1.00 90.88 728 PRO A C 1
ATOM 6149 O O . PRO A 1 728 ? 22.148 14.142 28.227 1.00 90.88 728 PRO A O 1
ATOM 6152 N N . HIS A 1 729 ? 20.090 14.471 29.061 1.00 90.38 729 HIS A N 1
ATOM 6153 C CA . HIS A 1 729 ? 19.748 15.652 28.247 1.00 90.38 729 HIS A CA 1
ATOM 6154 C C . HIS A 1 729 ? 19.801 16.929 29.087 1.00 90.38 729 HIS A C 1
ATOM 6156 O O . HIS A 1 729 ? 19.409 16.876 30.239 1.00 90.38 729 HIS A O 1
ATOM 6162 N N . GLY A 1 730 ? 20.191 18.086 28.549 1.00 91.50 730 GLY A N 1
ATOM 6163 C CA . GLY A 1 730 ? 20.120 19.356 29.284 1.00 91.50 730 GLY A CA 1
ATOM 6164 C C . GLY A 1 730 ? 21.350 20.245 29.162 1.00 91.50 730 GLY A C 1
ATOM 6165 O O . GLY A 1 730 ? 22.301 19.915 28.461 1.00 91.50 730 GLY A O 1
ATOM 6166 N N . ASN A 1 731 ? 21.294 21.392 29.845 1.00 93.31 731 ASN A N 1
ATOM 6167 C CA . ASN A 1 731 ? 22.257 22.494 29.746 1.00 93.31 731 ASN A CA 1
ATOM 6168 C C . ASN A 1 731 ? 22.563 22.896 28.289 1.00 93.31 731 ASN A C 1
ATOM 6170 O O . ASN A 1 731 ? 23.698 23.197 27.920 1.00 93.31 731 ASN A O 1
ATOM 6174 N N . ALA A 1 732 ? 21.540 22.836 27.436 1.00 94.50 732 ALA A N 1
ATOM 6175 C CA . ALA A 1 732 ? 21.674 23.032 26.002 1.00 94.50 732 ALA A CA 1
ATOM 6176 C C . ALA A 1 732 ? 20.420 23.685 25.420 1.00 94.50 732 ALA A C 1
ATOM 6178 O O . ALA A 1 732 ? 19.299 23.512 25.910 1.00 94.50 732 ALA A O 1
ATOM 6179 N N . THR A 1 733 ? 20.625 24.434 24.340 1.00 95.56 733 THR A N 1
ATOM 6180 C CA . THR A 1 733 ? 19.545 24.920 23.484 1.00 95.56 733 THR A CA 1
ATOM 6181 C C . THR A 1 733 ? 19.442 23.998 22.289 1.00 95.56 733 THR A C 1
ATOM 6183 O O . THR A 1 733 ? 20.388 23.854 21.519 1.00 95.56 733 THR A O 1
ATOM 6186 N N . TYR A 1 734 ? 18.281 23.387 22.130 1.00 93.94 734 TYR A N 1
ATOM 6187 C CA . TYR A 1 734 ? 18.003 22.484 21.035 1.00 93.94 734 TYR A CA 1
ATOM 6188 C C . TYR A 1 734 ? 17.190 23.206 19.963 1.00 93.94 734 TYR A C 1
ATOM 6190 O O . TYR A 1 734 ? 16.219 23.903 20.270 1.00 93.94 734 TYR A O 1
ATOM 6198 N N . ILE A 1 735 ? 17.588 23.028 18.704 1.00 93.75 735 ILE A N 1
ATOM 6199 C CA . ILE A 1 735 ? 16.911 23.589 17.534 1.00 93.75 735 ILE A CA 1
ATOM 6200 C C . ILE A 1 735 ? 16.431 22.414 16.691 1.00 93.75 735 ILE A C 1
ATOM 6202 O O . ILE A 1 735 ? 17.225 21.577 16.268 1.00 93.75 735 ILE A O 1
ATOM 6206 N N . MET A 1 736 ? 15.130 22.333 16.443 1.00 90.00 736 MET A N 1
ATOM 6207 C CA . MET A 1 736 ? 14.531 21.216 15.720 1.00 90.00 736 MET A CA 1
ATOM 6208 C C . MET A 1 736 ? 13.622 21.698 14.598 1.00 90.00 736 MET A C 1
ATOM 6210 O O . MET A 1 736 ? 12.760 22.553 14.789 1.00 90.00 736 MET A O 1
ATOM 6214 N N . ASP A 1 737 ? 13.796 21.076 13.437 1.00 91.12 737 ASP A N 1
ATOM 6215 C CA . ASP A 1 737 ? 12.887 21.153 12.305 1.00 91.12 737 ASP A CA 1
ATOM 6216 C C . ASP A 1 737 ? 12.151 19.823 12.203 1.00 91.12 737 ASP A C 1
ATOM 6218 O O . ASP A 1 737 ? 12.686 18.840 11.705 1.00 91.12 737 ASP A O 1
ATOM 6222 N N . PHE A 1 738 ? 10.918 19.777 12.694 1.00 89.69 738 PHE A N 1
ATOM 6223 C CA . PHE A 1 738 ? 10.112 18.563 12.707 1.00 89.69 738 PHE A CA 1
ATOM 6224 C C . PHE A 1 738 ? 9.146 18.531 11.521 1.00 89.69 738 PHE A C 1
ATOM 6226 O O . PHE A 1 738 ? 8.426 19.496 11.276 1.00 89.69 738 PHE A O 1
ATOM 6233 N N . TRP A 1 739 ? 9.064 17.418 10.794 1.00 90.44 739 TRP A N 1
ATOM 6234 C CA . TRP A 1 739 ? 8.033 17.201 9.775 1.00 90.44 739 TRP A CA 1
ATOM 6235 C C . TRP A 1 739 ? 7.524 15.760 9.814 1.00 90.44 739 TRP A C 1
ATOM 6237 O O . TRP A 1 739 ? 8.263 14.832 10.129 1.00 90.44 739 TRP A O 1
ATOM 6247 N N . LEU A 1 740 ? 6.248 15.559 9.474 1.00 86.50 740 LEU A N 1
ATOM 6248 C CA . LEU A 1 740 ? 5.640 14.228 9.397 1.00 86.50 740 LEU A CA 1
ATOM 6249 C C . LEU A 1 740 ? 5.464 13.820 7.931 1.00 86.50 740 LEU A C 1
ATOM 6251 O O . LEU A 1 740 ? 4.722 14.454 7.180 1.00 86.50 740 LEU A O 1
ATOM 6255 N N . GLU A 1 741 ? 6.137 12.744 7.536 1.00 84.56 741 GLU A N 1
ATOM 6256 C CA . GLU A 1 741 ? 5.955 12.066 6.252 1.00 84.56 741 GLU A CA 1
ATOM 6257 C C . GLU A 1 741 ? 4.936 10.923 6.337 1.00 84.56 741 GLU A C 1
ATOM 6259 O O . GLU A 1 741 ? 4.780 10.276 7.373 1.00 84.56 741 GLU A O 1
ATOM 6264 N N . ASP A 1 742 ? 4.325 10.589 5.196 1.00 81.50 742 ASP A N 1
ATOM 6265 C CA . ASP A 1 742 ? 3.363 9.486 5.043 1.00 81.50 742 ASP A CA 1
ATOM 6266 C C . ASP A 1 742 ? 3.870 8.144 5.597 1.00 81.50 742 ASP A C 1
ATOM 6268 O O . ASP A 1 742 ? 3.080 7.319 6.050 1.00 81.50 742 ASP A O 1
ATOM 6272 N N . LYS A 1 743 ? 5.189 7.911 5.563 1.00 79.12 743 LYS A N 1
ATOM 6273 C CA . LYS A 1 743 ? 5.810 6.650 5.997 1.00 79.12 743 LYS A CA 1
ATOM 6274 C C . LYS A 1 743 ? 5.714 6.402 7.504 1.00 79.12 743 LYS A C 1
ATOM 6276 O O . LYS A 1 743 ? 5.858 5.254 7.913 1.00 79.12 743 LYS A O 1
ATOM 6281 N N . PHE A 1 744 ? 5.503 7.449 8.301 1.00 82.25 744 PHE A N 1
ATOM 6282 C CA . PHE A 1 744 ? 5.434 7.343 9.756 1.00 82.25 744 PHE A CA 1
ATOM 6283 C C . PHE A 1 744 ? 4.044 6.972 10.259 1.00 82.25 744 PHE A C 1
ATOM 6285 O O . PHE A 1 744 ? 3.906 6.533 11.398 1.00 82.25 744 PHE A O 1
ATOM 6292 N N . PHE A 1 745 ? 3.022 7.120 9.415 1.00 81.69 745 PHE A N 1
ATOM 6293 C CA . PHE A 1 745 ? 1.655 6.803 9.786 1.00 81.69 745 PHE A CA 1
ATOM 6294 C C . PHE A 1 745 ? 1.364 5.323 9.547 1.00 81.69 745 PHE A C 1
ATOM 6296 O O . PHE A 1 745 ? 1.742 4.773 8.503 1.00 81.69 745 PHE A O 1
ATOM 6303 N N . PRO A 1 746 ? 0.663 4.669 10.483 1.00 76.25 746 PRO A N 1
ATOM 6304 C CA . PRO A 1 746 ? 0.270 3.294 10.287 1.00 76.25 746 PRO A CA 1
ATOM 6305 C C . PRO A 1 746 ? -0.670 3.149 9.090 1.00 76.25 746 PRO A C 1
ATOM 6307 O O . PRO A 1 746 ? -1.560 3.971 8.863 1.00 76.25 746 PRO A O 1
ATOM 6310 N N . LYS A 1 747 ? -0.502 2.086 8.298 1.00 68.50 747 LYS A N 1
ATOM 6311 C CA . LYS A 1 747 ? -1.302 1.917 7.072 1.00 68.50 747 LYS A CA 1
ATOM 6312 C C . LYS A 1 747 ? -2.773 1.621 7.348 1.00 68.50 747 LYS A C 1
ATOM 6314 O O . LYS A 1 747 ? -3.612 1.825 6.467 1.00 68.50 747 LYS A O 1
ATOM 6319 N N . SER A 1 748 ? -3.078 1.123 8.544 1.00 67.62 748 SER A N 1
ATOM 6320 C CA . SER A 1 748 ? -4.441 0.871 9.004 1.00 67.62 748 SER A CA 1
ATOM 6321 C C . SER A 1 748 ? -5.245 2.153 9.200 1.00 67.62 748 SER A C 1
ATOM 6323 O O . SER A 1 748 ? -6.477 2.079 9.220 1.00 67.62 748 SER A O 1
ATOM 6325 N N . MET A 1 749 ? -4.571 3.306 9.309 1.00 76.88 749 MET A N 1
ATOM 6326 C CA . MET A 1 749 ? -5.194 4.559 9.697 1.00 76.88 749 MET A CA 1
ATOM 6327 C C . MET A 1 749 ? -6.384 4.863 8.769 1.00 76.88 749 MET A C 1
ATOM 6329 O O . MET A 1 749 ? -6.250 4.819 7.531 1.00 76.88 749 MET A O 1
ATOM 6333 N N . PRO A 1 750 ? -7.591 5.071 9.329 1.00 77.62 750 PRO A N 1
ATOM 6334 C CA . PRO A 1 750 ? -8.759 5.368 8.520 1.00 77.62 750 PRO A CA 1
ATOM 6335 C C . PRO A 1 750 ? -8.579 6.715 7.818 1.00 77.62 750 PRO A C 1
ATOM 6337 O O . PRO A 1 750 ? -7.834 7.580 8.273 1.00 77.62 750 PRO A O 1
ATOM 6340 N N . ALA A 1 751 ? -9.243 6.890 6.676 1.00 83.31 751 ALA A N 1
ATOM 6341 C CA . ALA A 1 751 ? -9.280 8.198 6.038 1.00 83.31 751 ALA A CA 1
ATOM 6342 C C . ALA A 1 751 ? -10.116 9.152 6.902 1.00 83.31 751 ALA A C 1
ATOM 6344 O O . ALA A 1 751 ? -11.197 8.775 7.338 1.00 83.31 751 ALA A O 1
ATOM 6345 N N . GLY A 1 752 ? -9.632 10.369 7.121 1.00 90.56 752 GLY A N 1
ATOM 6346 C CA . GLY A 1 752 ? -10.294 11.373 7.949 1.00 90.56 752 GLY A CA 1
ATOM 6347 C C . GLY A 1 752 ? -9.311 12.413 8.469 1.00 90.56 752 GLY A C 1
ATOM 6348 O O . GLY A 1 752 ? -8.138 12.410 8.088 1.00 90.56 752 GLY A O 1
ATOM 6349 N N . ASP A 1 753 ? -9.796 13.311 9.319 1.00 94.31 753 ASP A N 1
ATOM 6350 C CA . ASP A 1 753 ? -8.972 14.338 9.951 1.00 94.31 753 ASP A CA 1
ATOM 6351 C C . ASP A 1 753 ? -8.632 13.910 11.386 1.00 94.31 753 ASP A C 1
ATOM 6353 O O . ASP A 1 753 ? -9.490 13.443 12.135 1.00 94.31 753 ASP A O 1
ATOM 6357 N N . PHE A 1 754 ? -7.373 14.069 11.771 1.00 96.00 754 PHE A N 1
ATOM 6358 C CA . PHE A 1 754 ? -6.836 13.644 13.057 1.00 96.00 754 PHE A CA 1
ATOM 6359 C C . PHE A 1 754 ? -6.148 14.802 13.770 1.00 96.00 754 PHE A C 1
ATOM 6361 O O . PHE A 1 754 ? -5.611 15.720 13.142 1.00 96.00 754 PHE A O 1
ATOM 6368 N N . ARG A 1 755 ? -6.155 14.719 15.099 1.00 96.69 755 ARG A N 1
ATOM 6369 C CA . ARG A 1 755 ? -5.343 15.528 16.002 1.00 96.69 755 ARG A CA 1
ATOM 6370 C C . ARG A 1 755 ? -4.461 14.576 16.800 1.00 96.69 755 ARG A C 1
ATOM 6372 O O . ARG A 1 755 ? -4.958 13.599 17.345 1.00 96.69 755 ARG A O 1
ATOM 6379 N N . MET A 1 756 ? -3.167 14.832 16.848 1.00 96.00 756 MET A N 1
ATOM 6380 C CA . MET A 1 756 ? -2.218 14.082 17.662 1.00 96.00 756 MET A CA 1
ATOM 6381 C C . MET A 1 756 ? -1.591 15.036 18.660 1.00 96.00 756 MET A C 1
ATOM 6383 O O . MET A 1 756 ? -0.940 15.996 18.262 1.00 96.00 756 MET A O 1
ATOM 6387 N N . ASP A 1 757 ? -1.797 14.757 19.935 1.00 97.12 757 ASP A N 1
ATOM 6388 C CA . ASP A 1 757 ? -1.246 15.524 21.037 1.00 97.12 757 ASP A CA 1
ATOM 6389 C C . ASP A 1 757 ? -0.002 14.776 21.533 1.00 97.12 757 ASP A C 1
ATOM 6391 O O . ASP A 1 757 ? -0.074 13.585 21.852 1.00 97.12 757 ASP A O 1
ATOM 6395 N N . VAL A 1 758 ? 1.143 15.452 21.541 1.00 95.62 758 VAL A N 1
ATOM 6396 C CA . VAL A 1 758 ? 2.437 14.893 21.938 1.00 95.62 758 VAL A CA 1
ATOM 6397 C C . VAL A 1 758 ? 2.988 15.712 23.092 1.00 95.62 758 VAL A C 1
ATOM 6399 O O . VAL A 1 758 ? 3.116 16.929 22.979 1.00 95.62 758 VAL A O 1
ATOM 6402 N N . TRP A 1 759 ? 3.356 15.031 24.173 1.00 97.12 759 TRP A N 1
ATOM 6403 C CA . TRP A 1 759 ? 4.014 15.615 25.335 1.00 97.12 759 TRP A CA 1
ATOM 6404 C C . TRP A 1 759 ? 5.357 14.935 25.568 1.00 97.12 759 TRP A C 1
ATOM 6406 O O . TRP A 1 759 ? 5.451 13.707 25.581 1.00 97.12 759 TRP A O 1
ATOM 6416 N N . PHE A 1 760 ? 6.375 15.743 25.821 1.00 95.56 760 PHE A N 1
ATOM 6417 C CA . PHE A 1 760 ? 7.634 15.330 26.420 1.00 95.56 760 PHE A CA 1
ATOM 6418 C C . PHE A 1 760 ? 7.574 15.702 27.895 1.00 95.56 760 PHE A C 1
ATOM 6420 O O . PHE A 1 760 ? 7.305 16.854 28.235 1.00 95.56 760 PHE A O 1
ATOM 6427 N N . LEU A 1 761 ? 7.784 14.728 28.769 1.00 96.75 761 LEU A N 1
ATOM 6428 C CA . LEU A 1 761 ? 7.656 14.873 30.213 1.00 96.75 761 LEU A CA 1
ATOM 6429 C C . LEU A 1 761 ? 8.987 14.522 30.883 1.00 96.75 761 LEU A C 1
ATOM 6431 O O . LEU A 1 761 ? 9.685 13.616 30.436 1.00 96.75 761 LEU A O 1
ATOM 6435 N N . ALA A 1 762 ? 9.333 15.211 31.963 1.00 96.62 762 ALA A N 1
ATOM 6436 C CA . ALA A 1 762 ? 10.408 14.808 32.864 1.00 96.62 762 ALA A CA 1
ATOM 6437 C C . ALA A 1 762 ? 9.898 13.808 33.912 1.00 96.62 762 ALA A C 1
ATOM 6439 O O . ALA A 1 762 ? 8.696 13.525 34.000 1.00 96.62 762 ALA A O 1
ATOM 6440 N N . ALA A 1 763 ? 10.811 13.322 34.757 1.00 94.44 763 ALA A N 1
ATOM 6441 C CA . ALA A 1 763 ? 10.443 12.656 36.002 1.00 94.44 763 ALA A CA 1
ATOM 6442 C C . ALA A 1 763 ? 9.421 13.505 36.791 1.00 94.44 763 ALA A C 1
ATOM 6444 O O . ALA A 1 763 ? 9.551 14.726 36.905 1.00 94.44 763 ALA A O 1
ATOM 6445 N N . GLY A 1 764 ? 8.368 12.858 37.299 1.00 95.25 764 GLY A N 1
ATOM 6446 C CA . GLY A 1 764 ? 7.269 13.533 38.001 1.00 95.25 764 GLY A CA 1
ATOM 6447 C C . GLY A 1 764 ? 6.174 14.128 37.102 1.00 95.25 764 GLY A C 1
ATOM 6448 O O . GLY A 1 764 ? 5.409 14.962 37.573 1.00 95.25 764 GLY A O 1
ATOM 6449 N N . ASN A 1 765 ? 6.072 13.714 35.830 1.00 95.56 765 ASN A N 1
ATOM 6450 C CA . ASN A 1 765 ? 5.051 14.173 34.867 1.00 95.56 765 ASN A CA 1
ATOM 6451 C C . ASN A 1 765 ? 5.052 15.689 34.592 1.00 95.56 765 ASN A C 1
ATOM 6453 O O . ASN A 1 765 ? 4.056 16.234 34.116 1.00 95.56 765 ASN A O 1
ATOM 6457 N N . LYS A 1 766 ? 6.175 16.370 34.838 1.00 96.69 766 LYS A N 1
ATOM 6458 C CA . LYS A 1 766 ? 6.345 17.782 34.481 1.00 96.69 766 LYS A CA 1
ATOM 6459 C C . LYS A 1 766 ? 6.569 17.920 32.982 1.00 96.69 766 LYS A C 1
ATOM 6461 O O . LYS A 1 766 ? 7.428 17.245 32.419 1.00 96.69 766 LYS A O 1
ATOM 6466 N N . THR A 1 767 ? 5.813 18.791 32.331 1.00 97.12 767 THR A N 1
ATOM 6467 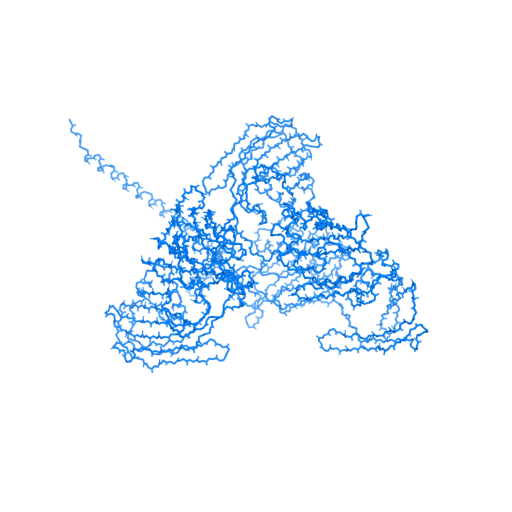C CA . THR A 1 767 ? 5.855 18.990 30.879 1.00 97.12 767 THR A CA 1
ATOM 6468 C C . THR A 1 767 ? 7.099 19.773 30.471 1.00 97.12 767 THR A C 1
ATOM 6470 O O . THR A 1 767 ? 7.280 20.920 30.871 1.00 97.12 767 THR A O 1
ATOM 6473 N N . LEU A 1 768 ? 7.953 19.146 29.662 1.00 95.69 768 LEU A N 1
ATOM 6474 C CA . LEU A 1 768 ? 9.132 19.759 29.046 1.00 95.69 768 LEU A CA 1
ATOM 6475 C C . LEU A 1 768 ? 8.782 20.462 27.738 1.00 95.69 768 LEU A C 1
ATOM 6477 O O . LEU A 1 768 ? 9.376 21.478 27.399 1.00 95.69 768 LEU A O 1
ATOM 6481 N N . PHE A 1 769 ? 7.874 19.879 26.963 1.00 96.00 769 PHE A N 1
ATOM 6482 C CA . PHE A 1 769 ? 7.435 20.419 25.685 1.00 96.00 769 PHE A CA 1
ATOM 6483 C C . PHE A 1 769 ? 6.154 19.707 25.255 1.00 96.00 769 PHE A C 1
ATOM 6485 O O . PHE A 1 769 ? 6.085 18.480 25.336 1.00 96.00 769 PHE A O 1
ATOM 6492 N N . ALA A 1 770 ? 5.155 20.447 24.776 1.00 96.88 770 ALA A N 1
ATOM 6493 C CA . ALA A 1 770 ? 3.916 19.868 24.275 1.00 96.88 770 ALA A CA 1
ATOM 6494 C C . ALA A 1 770 ? 3.487 20.516 22.955 1.00 96.88 770 ALA A C 1
ATOM 6496 O O . ALA A 1 770 ? 3.577 21.733 22.767 1.00 96.88 770 ALA A O 1
ATOM 6497 N N . TYR A 1 771 ? 2.994 19.701 22.024 1.00 96.81 771 TYR A N 1
ATOM 6498 C CA . TYR A 1 771 ? 2.401 20.200 20.789 1.00 96.81 771 TYR A CA 1
ATOM 6499 C C . TYR A 1 771 ? 1.251 19.326 20.294 1.00 96.81 771 TYR A C 1
ATOM 6501 O O . TYR A 1 771 ? 1.188 18.122 20.533 1.00 96.81 771 TYR A O 1
ATOM 6509 N N . GLN A 1 772 ? 0.355 19.947 19.535 1.00 97.75 772 GLN A N 1
ATOM 6510 C CA . GLN A 1 772 ? -0.739 19.310 18.818 1.00 97.75 772 GLN A CA 1
ATOM 6511 C C . GLN A 1 772 ? -0.471 19.368 17.314 1.00 97.75 772 GLN A C 1
ATOM 6513 O O . GLN A 1 772 ? -0.246 20.440 16.745 1.00 97.75 772 GLN A O 1
ATOM 6518 N N . ALA A 1 773 ? -0.520 18.220 16.649 1.00 96.25 773 ALA A N 1
ATOM 6519 C CA . ALA A 1 773 ? -0.421 18.081 15.203 1.00 96.25 773 ALA A CA 1
ATOM 6520 C C . ALA A 1 773 ? -1.793 17.761 14.607 1.00 96.25 773 ALA A C 1
ATOM 6522 O O . ALA A 1 773 ? -2.411 16.757 14.953 1.00 96.25 773 ALA A O 1
ATOM 6523 N N . PHE A 1 774 ? -2.250 18.581 13.667 1.00 96.50 774 PHE A N 1
ATOM 6524 C CA . PHE A 1 774 ? -3.476 18.353 12.908 1.00 96.50 774 PHE A CA 1
ATOM 6525 C C . PHE A 1 774 ? -3.111 17.859 11.515 1.00 96.50 774 PHE A C 1
ATOM 6527 O O . PHE A 1 774 ? -2.315 18.494 10.817 1.00 96.50 774 PHE A O 1
ATOM 6534 N N . PHE A 1 775 ? -3.685 16.738 11.090 1.00 95.25 775 PHE A N 1
ATOM 6535 C CA . PHE A 1 775 ? -3.413 16.167 9.775 1.00 95.25 775 PHE A CA 1
ATOM 6536 C C . PHE A 1 775 ? -4.632 15.458 9.197 1.00 95.25 775 PHE A C 1
ATOM 6538 O O . PHE A 1 775 ? -5.487 14.957 9.916 1.00 95.25 775 PHE A O 1
ATOM 6545 N N . SER A 1 776 ? -4.703 15.417 7.870 1.00 93.50 776 SER A N 1
ATOM 6546 C CA . SER A 1 776 ? -5.748 14.707 7.136 1.00 93.50 776 SER A CA 1
ATOM 6547 C C . SER A 1 776 ? -5.154 13.500 6.425 1.00 93.50 776 SER A C 1
ATOM 6549 O O . SER A 1 776 ? -4.188 13.622 5.668 1.00 93.50 776 SER A O 1
ATOM 6551 N N . VAL A 1 777 ? -5.736 12.331 6.659 1.00 90.38 777 VAL A N 1
ATOM 6552 C CA . VAL A 1 777 ? -5.408 11.093 5.958 1.00 90.38 777 VAL A CA 1
ATOM 6553 C C . VAL A 1 777 ? -6.412 10.934 4.827 1.00 90.38 777 VAL A C 1
ATOM 6555 O O . VAL A 1 777 ? -7.615 10.796 5.047 1.00 90.38 777 VAL A O 1
ATOM 6558 N N . ARG A 1 778 ? -5.936 10.965 3.583 1.00 87.75 778 ARG A N 1
ATOM 6559 C CA . ARG A 1 778 ? -6.778 10.786 2.393 1.00 87.75 778 ARG A CA 1
ATOM 6560 C C . ARG A 1 778 ? -6.373 9.495 1.691 1.00 87.75 778 ARG A C 1
ATOM 6562 O O . ARG A 1 778 ? -5.231 9.359 1.256 1.00 87.75 778 ARG A O 1
ATOM 6569 N N . ARG A 1 779 ? -7.302 8.545 1.547 1.00 72.06 779 ARG A N 1
ATOM 6570 C CA . ARG A 1 779 ? -7.100 7.353 0.706 1.00 72.06 779 ARG A CA 1
ATOM 6571 C C . ARG A 1 779 ? -7.399 7.703 -0.747 1.00 72.06 779 ARG A C 1
ATOM 6573 O O . ARG A 1 779 ? -8.497 8.159 -1.065 1.00 72.06 779 ARG A O 1
ATOM 6580 N N . ARG A 1 780 ? -6.431 7.496 -1.641 1.00 64.31 780 ARG A N 1
ATOM 6581 C CA . ARG A 1 780 ? -6.655 7.642 -3.085 1.00 64.31 780 ARG A CA 1
ATOM 6582 C C . ARG A 1 780 ? -7.273 6.342 -3.602 1.00 64.31 780 ARG A C 1
ATOM 6584 O O . ARG A 1 780 ? -6.598 5.323 -3.640 1.00 64.31 780 ARG A O 1
ATOM 6591 N N . GLY A 1 781 ? -8.555 6.381 -3.974 1.00 54.34 781 GLY A N 1
ATOM 6592 C CA . GLY A 1 781 ? -9.283 5.222 -4.515 1.00 54.34 781 GLY A CA 1
ATOM 6593 C C . GLY A 1 781 ? -10.047 4.419 -3.455 1.00 54.34 781 GLY A C 1
ATOM 6594 O O . GLY A 1 781 ? -9.703 3.277 -3.151 1.00 54.34 781 GLY A O 1
ATOM 6595 N N . ILE A 1 782 ? -11.112 5.011 -2.905 1.00 46.62 782 ILE A N 1
ATOM 6596 C CA . ILE A 1 782 ? -11.980 4.387 -1.885 1.00 46.62 782 ILE A CA 1
ATOM 6597 C C . ILE A 1 782 ? -12.608 3.084 -2.410 1.00 46.62 782 ILE A C 1
ATOM 6599 O O . ILE A 1 782 ? -12.678 2.105 -1.673 1.00 46.62 782 ILE A O 1
ATOM 6603 N N . LEU A 1 783 ? -12.973 3.036 -3.696 1.00 45.66 783 LEU A N 1
ATOM 6604 C CA . LEU A 1 783 ? -13.596 1.853 -4.292 1.00 45.66 783 LEU A CA 1
ATOM 6605 C C . LEU A 1 783 ? -12.601 0.694 -4.477 1.00 45.66 783 LEU A C 1
ATOM 6607 O O . LEU A 1 783 ? -12.941 -0.451 -4.214 1.00 45.66 783 LEU A O 1
ATOM 6611 N N . LYS A 1 784 ? -11.348 0.981 -4.856 1.00 40.62 784 LYS A N 1
ATOM 6612 C CA . LYS A 1 784 ? -10.346 -0.066 -5.109 1.00 40.62 784 LYS A CA 1
ATOM 6613 C C . LYS A 1 784 ? -9.794 -0.671 -3.818 1.00 40.62 784 LYS A C 1
ATOM 6615 O O . LYS A 1 784 ? -9.707 -1.880 -3.698 1.00 40.62 784 LYS A O 1
ATOM 6620 N N . SER A 1 785 ? -9.494 0.141 -2.804 1.00 43.06 785 SER A N 1
ATOM 6621 C CA . SER A 1 785 ? -8.869 -0.372 -1.568 1.00 43.06 785 SER A CA 1
ATOM 6622 C C . SER A 1 785 ? -9.795 -1.199 -0.661 1.00 43.06 785 SER A C 1
ATOM 6624 O O . SER A 1 785 ? -9.300 -2.030 0.097 1.00 43.06 785 SER A O 1
ATOM 6626 N N . LEU A 1 786 ? -11.119 -1.012 -0.728 1.00 44.97 786 LEU A N 1
ATOM 6627 C CA . LEU A 1 786 ? -12.074 -1.862 0.001 1.00 44.97 786 LEU A CA 1
ATOM 6628 C C . LEU A 1 786 ? -12.356 -3.186 -0.733 1.00 44.97 786 LEU A C 1
ATOM 6630 O O . LEU A 1 786 ? -12.633 -4.190 -0.078 1.00 44.97 786 LEU A O 1
ATOM 6634 N N . ILE A 1 787 ? -12.226 -3.207 -2.066 1.00 45.69 787 ILE A N 1
ATOM 6635 C CA . ILE A 1 787 ? -12.595 -4.347 -2.924 1.00 45.69 787 ILE A CA 1
ATOM 6636 C C . ILE A 1 787 ? -11.377 -5.230 -3.283 1.00 45.69 787 ILE A C 1
ATOM 6638 O O . ILE A 1 787 ? -11.491 -6.452 -3.328 1.00 45.69 787 ILE A O 1
ATOM 6642 N N . GLU A 1 788 ? -10.178 -4.660 -3.446 1.00 37.75 788 GLU A N 1
ATOM 6643 C CA . GLU A 1 788 ? -8.998 -5.342 -4.020 1.00 37.75 788 GLU A CA 1
ATOM 6644 C C . GLU A 1 788 ? -8.159 -6.147 -2.993 1.00 37.75 788 GLU A C 1
ATOM 6646 O O . GLU A 1 788 ? -7.166 -6.776 -3.344 1.00 37.75 788 GLU A O 1
ATOM 6651 N N . CYS A 1 789 ? -8.567 -6.222 -1.719 1.00 41.66 789 CYS A N 1
ATOM 6652 C CA . CYS A 1 789 ? -7.854 -6.994 -0.684 1.00 41.66 789 CYS A CA 1
ATOM 6653 C C . CYS A 1 789 ? -8.216 -8.497 -0.664 1.00 41.66 789 CYS A C 1
ATOM 6655 O O . CYS A 1 789 ? -8.322 -9.077 0.417 1.00 41.66 789 CYS A O 1
ATOM 6657 N N . ASN A 1 790 ? -8.517 -9.136 -1.796 1.00 40.16 790 ASN A N 1
ATOM 6658 C CA . ASN A 1 790 ? -9.099 -10.490 -1.804 1.00 40.16 790 ASN A CA 1
ATOM 6659 C C . ASN A 1 790 ? -8.089 -11.644 -1.623 1.00 40.16 790 ASN A C 1
ATOM 6661 O O . ASN A 1 790 ? -8.479 -12.810 -1.647 1.00 40.16 790 ASN A O 1
ATOM 6665 N N . GLU A 1 791 ? -6.812 -11.350 -1.372 1.00 42.66 791 GLU A N 1
ATOM 6666 C CA . GLU A 1 791 ? -5.789 -12.377 -1.156 1.00 42.66 791 GLU A CA 1
ATOM 6667 C C . GLU A 1 791 ? -5.398 -12.498 0.328 1.00 42.66 791 GLU A C 1
ATOM 6669 O O . GLU A 1 791 ? -4.657 -11.694 0.886 1.00 42.66 791 GLU A O 1
ATOM 6674 N N . SER A 1 792 ? -5.890 -13.583 0.939 1.00 49.41 792 SER A N 1
ATOM 6675 C CA . SER A 1 792 ? -5.634 -14.105 2.293 1.00 49.41 792 SER A CA 1
ATOM 6676 C C . SER A 1 792 ? -6.365 -13.435 3.474 1.00 49.41 792 SER A C 1
ATOM 6678 O O . SER A 1 792 ? -6.292 -12.239 3.731 1.00 49.41 792 SER A O 1
ATOM 6680 N N . LYS A 1 793 ? -7.099 -14.264 4.232 1.00 51.88 793 LYS A N 1
ATOM 6681 C CA . LYS A 1 793 ? -7.809 -13.884 5.461 1.00 51.88 793 LYS A CA 1
ATOM 6682 C C . LYS A 1 793 ? -6.803 -13.569 6.580 1.00 51.88 793 LYS A C 1
ATOM 6684 O O . LYS A 1 793 ? -6.250 -14.493 7.181 1.00 51.88 793 LYS A O 1
ATOM 6689 N N . GLU A 1 794 ? -6.581 -12.287 6.868 1.00 68.62 794 GLU A N 1
ATOM 6690 C CA . GLU A 1 794 ? -5.627 -11.818 7.893 1.00 68.62 794 GLU A CA 1
ATOM 6691 C C . GLU A 1 794 ? -6.091 -12.040 9.345 1.00 68.62 794 GLU A C 1
ATOM 6693 O O . GLU A 1 794 ? -5.271 -12.049 10.269 1.00 68.62 794 GLU A O 1
ATOM 6698 N N . PHE A 1 795 ? -7.384 -12.276 9.579 1.00 82.44 795 PHE A N 1
ATOM 6699 C CA . PHE A 1 795 ? -7.931 -12.519 10.915 1.00 82.44 795 PHE A CA 1
ATOM 6700 C C . PHE A 1 795 ? -8.916 -13.687 10.954 1.00 82.44 795 PHE A C 1
ATOM 6702 O O . PHE A 1 795 ? -9.462 -14.112 9.939 1.00 82.44 795 PHE A O 1
ATOM 6709 N N . SER A 1 796 ? -9.091 -14.219 12.160 1.00 90.00 796 SER A N 1
ATOM 6710 C CA . SER A 1 796 ? -10.074 -15.232 12.525 1.00 90.00 796 SER A CA 1
ATOM 6711 C C . SER A 1 796 ? -11.100 -14.625 13.470 1.00 90.00 796 SER A C 1
ATOM 6713 O O . SER A 1 796 ? -10.741 -13.879 14.385 1.00 90.00 796 SER A O 1
ATOM 6715 N N . LEU A 1 797 ? -12.369 -14.935 13.232 1.00 94.25 797 LEU A N 1
ATOM 6716 C CA . LEU A 1 797 ? -13.497 -14.476 14.034 1.00 94.25 797 LEU A CA 1
ATOM 6717 C C . LEU A 1 797 ? -14.025 -15.641 14.865 1.00 94.25 797 LEU A C 1
ATOM 6719 O O . LEU A 1 797 ? -14.309 -16.717 14.342 1.00 94.25 797 LEU A O 1
ATOM 6723 N N . ARG A 1 798 ? -14.218 -15.406 16.161 1.00 94.88 798 ARG A N 1
ATOM 6724 C CA . ARG A 1 798 ? -14.885 -16.341 17.063 1.00 94.88 798 ARG A CA 1
ATOM 6725 C C . ARG A 1 798 ? -16.016 -15.637 17.791 1.00 94.88 798 ARG A C 1
ATOM 6727 O O . ARG A 1 798 ? -15.778 -14.892 18.736 1.00 94.88 798 ARG A O 1
ATOM 6734 N N . VAL A 1 799 ? -17.249 -15.913 17.386 1.00 97.06 799 VAL A N 1
ATOM 6735 C CA . VAL A 1 799 ? -18.431 -15.452 18.119 1.00 97.06 799 VAL A CA 1
ATOM 6736 C C . VAL A 1 799 ? -18.583 -16.262 19.405 1.00 97.06 799 VAL A C 1
ATOM 6738 O O . VAL A 1 799 ? -18.640 -17.491 19.370 1.00 97.06 799 VAL A O 1
ATOM 6741 N N . LEU A 1 800 ? -18.621 -15.569 20.539 1.00 96.38 800 LEU A N 1
ATOM 6742 C CA . LEU A 1 800 ? -18.706 -16.147 21.875 1.00 96.38 800 LEU A CA 1
ATOM 6743 C C . LEU A 1 800 ? -20.155 -16.441 22.261 1.00 96.38 800 LEU A C 1
ATOM 6745 O O . LEU A 1 800 ? -20.436 -17.544 22.714 1.00 96.38 800 LEU A O 1
ATOM 6749 N N . ARG A 1 801 ? -21.061 -15.470 22.092 1.00 97.44 801 ARG A N 1
ATOM 6750 C CA . ARG A 1 801 ? -22.497 -15.631 22.366 1.00 97.44 801 ARG A CA 1
ATOM 6751 C C . ARG A 1 801 ? -23.334 -14.498 21.782 1.00 97.44 801 ARG A C 1
ATOM 6753 O O . ARG A 1 801 ? -22.817 -13.403 21.571 1.00 97.44 801 ARG A O 1
ATOM 6760 N N . TYR A 1 802 ? -24.624 -14.758 21.632 1.00 98.12 802 TYR A N 1
ATOM 6761 C CA . TYR A 1 802 ? -25.669 -13.775 21.374 1.00 98.12 802 TYR A CA 1
ATOM 6762 C C . TYR A 1 802 ? -26.622 -13.707 22.574 1.00 98.12 802 TYR A C 1
ATOM 6764 O O . TYR A 1 802 ? -26.935 -14.735 23.179 1.00 98.12 802 TYR A O 1
ATOM 6772 N N . VAL A 1 803 ? -27.069 -12.507 22.930 1.00 98.06 803 VAL A N 1
ATOM 6773 C CA . VAL A 1 803 ? -27.972 -12.258 24.062 1.00 98.06 803 VAL A CA 1
ATOM 6774 C C . VAL A 1 803 ? -29.073 -11.317 23.596 1.00 98.06 803 VAL A C 1
ATOM 6776 O O . VAL A 1 803 ? -28.764 -10.202 23.196 1.00 98.06 803 VAL A O 1
ATOM 6779 N N . CYS A 1 804 ? -30.333 -11.743 23.636 1.00 98.12 804 CYS A N 1
ATOM 6780 C CA . CYS A 1 804 ? -31.454 -10.834 23.402 1.00 98.12 804 CYS A CA 1
ATOM 6781 C C . CYS A 1 804 ? -31.666 -9.938 24.623 1.00 98.12 804 CYS A C 1
ATOM 6783 O O . CYS A 1 804 ? -31.561 -10.402 25.759 1.00 98.12 804 CYS A O 1
ATOM 6785 N N . THR A 1 805 ? -31.918 -8.656 24.390 1.00 97.94 805 THR A N 1
ATOM 6786 C CA . THR A 1 805 ? -32.045 -7.624 25.428 1.00 97.94 805 THR A CA 1
ATOM 6787 C C . THR A 1 805 ? -33.335 -6.840 25.233 1.00 97.94 805 THR A C 1
ATOM 6789 O O . THR A 1 805 ? -33.856 -6.822 24.124 1.00 97.94 805 THR A O 1
ATOM 6792 N N . GLU A 1 806 ? -33.824 -6.169 26.278 1.00 96.88 806 GLU A N 1
ATOM 6793 C CA . GLU A 1 806 ? -35.056 -5.350 26.235 1.00 96.88 806 GLU A CA 1
ATOM 6794 C C . GLU A 1 806 ? -36.358 -6.155 26.047 1.00 96.88 806 GLU A C 1
ATOM 6796 O O . GLU A 1 806 ? -37.370 -5.592 25.659 1.00 96.88 806 GLU A O 1
ATOM 6801 N N . ALA A 1 807 ? -36.362 -7.460 26.344 1.00 95.12 807 ALA A N 1
ATOM 6802 C CA . ALA A 1 807 ? -37.605 -8.227 26.429 1.00 95.12 807 ALA A CA 1
ATOM 6803 C C . ALA A 1 807 ? -38.318 -7.956 27.777 1.00 95.12 807 ALA A C 1
ATOM 6805 O O . ALA A 1 807 ? -37.629 -7.902 28.803 1.00 95.12 807 ALA A O 1
ATOM 6806 N N . PRO A 1 808 ? -39.662 -7.862 27.818 1.00 96.88 808 PRO A N 1
ATOM 6807 C CA . PRO A 1 808 ? -40.599 -8.017 26.697 1.00 96.88 808 PRO A CA 1
ATOM 6808 C C . PRO A 1 808 ? -40.657 -6.784 25.776 1.00 96.88 808 PRO A C 1
ATOM 6810 O O . PRO A 1 808 ? -40.439 -5.666 26.230 1.00 96.88 808 PRO A O 1
ATOM 6813 N N . TYR A 1 809 ? -40.977 -6.996 24.495 1.00 97.75 809 TYR A N 1
ATOM 6814 C CA . TYR A 1 809 ? -41.130 -5.926 23.499 1.00 97.75 809 TYR A CA 1
ATOM 6815 C C . TYR A 1 809 ? -42.603 -5.535 23.358 1.00 97.75 809 TYR A C 1
ATOM 6817 O O . TYR A 1 809 ? -43.484 -6.381 23.477 1.00 97.75 809 TYR A O 1
ATOM 6825 N N . GLU A 1 810 ? -42.877 -4.260 23.080 1.00 97.62 810 GLU A N 1
ATOM 6826 C CA . GLU A 1 810 ? -44.251 -3.737 23.029 1.00 97.62 810 GLU A CA 1
ATOM 6827 C C . GLU A 1 810 ? -45.035 -4.213 21.796 1.00 97.62 810 GLU A C 1
ATOM 6829 O O . GLU A 1 810 ? -46.226 -4.490 21.895 1.00 97.62 810 GLU A O 1
ATOM 6834 N N . ARG A 1 811 ? -44.371 -4.312 20.634 1.00 97.88 811 ARG A N 1
ATOM 6835 C CA . ARG A 1 811 ? -44.998 -4.620 19.328 1.00 97.88 811 ARG A CA 1
ATOM 6836 C C . ARG A 1 811 ? -44.556 -5.957 18.726 1.00 97.88 811 ARG A C 1
ATOM 6838 O O . ARG A 1 811 ? -44.786 -6.217 17.546 1.00 97.88 811 ARG A O 1
ATOM 6845 N N . SER A 1 812 ? -43.869 -6.794 19.496 1.00 98.00 812 SER A N 1
ATOM 6846 C CA . SER A 1 812 ? -43.427 -8.110 19.039 1.00 98.00 812 SER A CA 1
ATOM 6847 C C . SER A 1 812 ? -43.319 -9.097 20.199 1.00 98.00 812 SER A C 1
ATOM 6849 O O . SER A 1 812 ? -43.156 -8.715 21.359 1.00 98.00 812 SER A O 1
ATOM 6851 N N . VAL A 1 813 ? -43.361 -10.387 19.882 1.00 98.12 813 VAL A N 1
ATOM 6852 C CA . VAL A 1 813 ? -43.203 -11.462 20.862 1.00 98.12 813 VAL A CA 1
ATOM 6853 C C . VAL A 1 813 ? -42.021 -12.335 20.456 1.00 98.12 813 VAL A C 1
ATOM 6855 O O . VAL A 1 813 ? -42.009 -12.928 19.380 1.00 98.12 813 VAL A O 1
ATOM 6858 N N . ILE A 1 814 ? -41.001 -12.448 21.313 1.00 98.00 814 ILE A N 1
ATOM 6859 C CA . ILE A 1 814 ? -39.935 -13.438 21.100 1.00 98.00 814 ILE A CA 1
ATOM 6860 C C . ILE A 1 814 ? -40.432 -14.806 21.558 1.00 98.00 814 ILE A C 1
ATOM 6862 O O . ILE A 1 814 ? -40.590 -15.038 22.755 1.00 98.00 814 ILE A O 1
ATOM 6866 N N . ASN A 1 815 ? -40.555 -15.743 20.621 1.00 97.75 815 ASN A N 1
ATOM 6867 C CA . ASN A 1 815 ? -40.841 -17.145 20.928 1.00 97.75 815 ASN A CA 1
ATOM 6868 C C . ASN A 1 815 ? -39.602 -17.851 21.490 1.00 97.75 815 ASN A C 1
ATOM 6870 O O . ASN A 1 815 ? -39.668 -18.593 22.470 1.00 97.75 815 ASN A O 1
ATOM 6874 N N . TYR A 1 816 ? -38.438 -17.624 20.875 1.00 97.69 816 TYR A N 1
ATOM 6875 C CA . TYR A 1 816 ? -37.165 -18.100 21.405 1.00 97.69 816 TYR A CA 1
ATOM 6876 C C . TYR A 1 816 ? -35.985 -17.264 20.906 1.00 97.69 816 TYR A C 1
ATOM 6878 O O . TYR A 1 816 ? -35.964 -16.778 19.780 1.00 97.69 816 TYR A O 1
ATOM 6886 N N . CYS A 1 817 ? -34.953 -17.168 21.744 1.00 97.75 817 CYS A N 1
ATOM 6887 C CA . CYS A 1 817 ? -33.667 -16.562 21.415 1.00 97.75 817 CYS A CA 1
ATOM 6888 C C . CYS A 1 817 ? -32.545 -17.430 21.986 1.00 97.75 817 CYS A C 1
ATOM 6890 O O . CYS A 1 817 ? -32.315 -17.459 23.196 1.00 97.75 817 CYS A O 1
ATOM 6892 N N . ARG A 1 818 ? -31.871 -18.203 21.130 1.00 97.69 818 ARG A N 1
ATOM 6893 C CA . ARG A 1 818 ? -30.875 -19.195 21.556 1.00 97.69 818 ARG A CA 1
ATOM 6894 C C . ARG A 1 818 ? -29.573 -19.044 20.780 1.00 97.69 818 ARG A C 1
ATOM 6896 O O . ARG A 1 818 ? -29.546 -19.047 19.552 1.00 97.69 818 ARG A O 1
ATOM 6903 N N . THR A 1 819 ? -28.468 -19.004 21.518 1.00 97.81 819 THR A N 1
ATOM 6904 C CA . THR A 1 819 ? -27.125 -19.193 20.958 1.00 97.81 819 THR A CA 1
ATOM 6905 C C . THR A 1 819 ? -26.827 -20.685 20.884 1.00 97.81 819 THR A C 1
ATOM 6907 O O . THR A 1 819 ? -26.826 -21.357 21.914 1.00 97.81 819 THR A O 1
ATOM 6910 N N . GLN A 1 820 ? -26.510 -21.210 19.701 1.00 97.50 820 GLN A N 1
ATOM 6911 C CA . GLN A 1 820 ? -26.053 -22.593 19.549 1.00 97.50 820 GLN A CA 1
ATOM 6912 C C . GLN A 1 820 ? -24.552 -22.623 19.248 1.00 97.50 820 GLN A C 1
ATOM 6914 O O . GLN A 1 820 ? -24.092 -22.316 18.142 1.00 97.50 820 GLN A O 1
ATOM 6919 N N . LEU A 1 821 ? -23.772 -23.011 20.257 1.00 95.62 821 LEU A N 1
ATOM 6920 C CA . LEU A 1 821 ? -22.331 -23.210 20.133 1.00 95.62 821 LEU A CA 1
ATOM 6921 C C . LEU A 1 821 ? -22.052 -24.529 19.410 1.00 95.62 821 LEU A C 1
ATOM 6923 O O . LEU A 1 821 ? -22.518 -25.588 19.825 1.00 95.62 821 LEU A O 1
ATOM 6927 N N . ARG A 1 822 ? -21.248 -24.483 18.345 1.00 94.94 822 ARG A N 1
ATOM 6928 C CA . ARG A 1 822 ? -20.843 -25.673 17.585 1.00 94.94 822 ARG A CA 1
ATOM 6929 C C . ARG A 1 822 ? -19.328 -25.846 17.660 1.00 94.94 822 ARG A C 1
ATOM 6931 O O . ARG A 1 822 ? -18.578 -24.894 17.459 1.00 94.94 822 ARG A O 1
ATOM 6938 N N . ARG A 1 823 ? -18.843 -27.063 17.934 1.00 90.31 823 ARG A N 1
ATOM 6939 C CA . ARG A 1 823 ? -17.395 -27.346 17.930 1.00 90.31 823 ARG A CA 1
ATOM 6940 C C . ARG A 1 823 ? -16.841 -27.187 16.510 1.00 90.31 823 ARG A C 1
ATOM 6942 O O . ARG A 1 823 ? -17.372 -27.783 15.578 1.00 90.31 823 ARG A O 1
ATOM 6949 N N . ASN A 1 824 ? -15.772 -26.400 16.360 1.00 87.12 824 ASN A N 1
ATOM 6950 C CA . ASN A 1 824 ? -15.072 -26.140 15.088 1.00 87.12 824 ASN A CA 1
ATOM 6951 C C . ASN A 1 824 ? -15.952 -25.584 13.950 1.00 87.12 824 ASN A C 1
ATOM 6953 O O . ASN A 1 824 ? -15.564 -25.637 12.785 1.00 87.12 824 ASN A O 1
ATOM 6957 N N . LYS A 1 825 ? -17.132 -25.052 14.274 1.00 92.88 825 LYS A N 1
ATOM 6958 C CA . LYS A 1 825 ? -18.053 -24.403 13.337 1.00 92.88 825 LYS A CA 1
ATOM 6959 C C . LYS A 1 825 ? -18.469 -23.052 13.926 1.00 92.88 825 LYS A C 1
ATOM 6961 O O . LYS A 1 825 ? -18.421 -22.895 15.146 1.00 92.88 825 LYS A O 1
ATOM 6966 N N . PRO A 1 826 ? -18.870 -22.074 13.100 1.00 93.38 826 PRO A N 1
ATOM 6967 C CA . PRO A 1 826 ? -19.317 -20.788 13.614 1.00 93.38 826 PRO A CA 1
ATOM 6968 C C . PRO A 1 826 ? -20.566 -20.954 14.494 1.00 93.38 826 PRO A C 1
ATOM 6970 O O . PRO A 1 826 ? -21.419 -21.814 14.230 1.00 93.38 826 PRO A O 1
ATOM 6973 N N . THR A 1 827 ? -20.640 -20.144 15.549 1.00 96.00 827 THR A N 1
ATOM 6974 C CA . THR A 1 827 ? -21.771 -20.072 16.484 1.00 96.00 827 THR A CA 1
ATOM 6975 C C . THR A 1 827 ? -23.022 -19.613 15.743 1.00 96.00 827 THR A C 1
ATOM 6977 O O . THR A 1 827 ? -22.970 -18.608 15.037 1.00 96.00 827 THR A O 1
ATOM 6980 N N . LEU A 1 828 ? -24.124 -20.350 15.892 1.00 96.94 828 LEU A N 1
ATOM 6981 C CA . LEU A 1 828 ? -25.413 -19.974 15.310 1.00 96.94 828 LEU A CA 1
ATOM 6982 C C . LEU A 1 828 ? -26.200 -19.115 16.292 1.00 96.94 828 LEU A C 1
ATOM 6984 O O . LEU A 1 828 ? -26.215 -19.383 17.499 1.00 96.94 828 LEU A O 1
ATOM 6988 N N . PHE A 1 829 ? -26.904 -18.140 15.745 1.00 97.56 829 PHE A N 1
ATOM 6989 C CA . PHE A 1 829 ? -27.982 -17.439 16.403 1.00 97.56 829 PHE A CA 1
ATOM 6990 C C . PHE A 1 829 ? -29.309 -17.953 15.857 1.00 97.56 829 PHE A C 1
ATOM 6992 O O . PHE A 1 829 ? -29.539 -17.876 14.652 1.00 97.56 829 PHE A O 1
ATOM 6999 N N . ASN A 1 830 ? -30.134 -18.520 16.736 1.00 97.38 830 ASN A N 1
ATOM 7000 C CA . ASN A 1 830 ? -31.457 -19.027 16.402 1.00 97.38 830 ASN A CA 1
ATOM 7001 C C . ASN A 1 830 ? -32.505 -18.183 17.130 1.00 97.38 830 ASN A C 1
ATOM 7003 O O . ASN A 1 830 ? -32.570 -18.196 18.365 1.00 97.38 830 ASN A O 1
ATOM 7007 N N . LEU A 1 831 ? -33.291 -17.447 16.361 1.00 97.31 831 LEU A N 1
ATOM 7008 C CA . LEU A 1 831 ? -34.237 -16.453 16.838 1.00 97.31 831 LEU A CA 1
ATOM 7009 C C . LEU A 1 831 ? -35.597 -16.695 16.179 1.00 97.31 831 LEU A C 1
ATOM 7011 O O . LEU A 1 831 ? -35.662 -16.908 14.974 1.00 97.31 831 LEU A O 1
ATOM 7015 N N . SER A 1 832 ? -36.674 -16.627 16.956 1.00 97.44 832 SER A N 1
ATOM 7016 C CA . SER A 1 832 ? -38.036 -16.528 16.433 1.00 97.44 832 SER A CA 1
ATOM 7017 C C . SER A 1 832 ? -38.737 -15.340 17.076 1.00 97.44 832 SER A C 1
ATOM 7019 O O . SER A 1 832 ? -38.853 -15.290 18.303 1.00 97.44 832 SER A O 1
ATOM 7021 N N . VAL A 1 833 ? -39.160 -14.388 16.243 1.00 97.56 833 VAL A N 1
ATOM 7022 C CA . VAL A 1 833 ? -39.878 -13.171 16.647 1.00 97.56 833 VAL A CA 1
ATOM 7023 C C . VAL A 1 833 ? -41.191 -13.110 15.889 1.00 97.56 833 VAL A C 1
ATOM 7025 O O . VAL A 1 833 ? -41.190 -13.137 14.663 1.00 97.56 833 VAL A O 1
ATOM 7028 N N . ASP A 1 834 ? -42.298 -13.018 16.606 1.00 97.94 834 ASP A N 1
ATOM 7029 C CA . ASP A 1 834 ? -43.611 -12.767 16.035 1.00 97.94 834 ASP A CA 1
ATOM 7030 C C . ASP A 1 834 ? -43.899 -11.266 16.019 1.00 97.94 834 ASP A C 1
ATOM 7032 O O . ASP A 1 834 ? -43.783 -10.598 17.048 1.00 97.94 834 ASP A O 1
ATOM 7036 N N . VAL A 1 835 ? -44.211 -10.723 14.842 1.00 97.88 835 VAL A N 1
ATOM 7037 C CA . VAL A 1 835 ? -44.525 -9.300 14.658 1.00 97.88 835 VAL A CA 1
ATOM 7038 C C . VAL A 1 835 ? -45.943 -9.217 14.092 1.00 97.88 835 VAL A C 1
ATOM 7040 O O . VAL A 1 835 ? -46.108 -9.359 12.879 1.00 97.88 835 VAL A O 1
ATOM 7043 N N . PRO A 1 836 ? -46.969 -9.027 14.941 1.00 97.38 836 PRO A N 1
ATOM 7044 C CA . PRO A 1 836 ? -48.366 -9.078 14.508 1.00 97.38 836 PRO A CA 1
ATOM 7045 C C . PRO A 1 836 ? -48.770 -7.858 13.667 1.00 97.38 836 PRO A C 1
ATOM 7047 O O . PRO A 1 836 ? -49.610 -7.965 12.778 1.00 97.38 836 PRO A O 1
ATOM 7050 N N . GLU A 1 837 ? -48.156 -6.700 13.910 1.00 96.88 837 GLU A N 1
ATOM 7051 C CA . GLU A 1 837 ? -48.453 -5.459 13.192 1.00 96.88 837 GLU A CA 1
ATOM 7052 C C . GLU A 1 837 ? -47.713 -5.368 11.854 1.00 96.88 837 GLU A C 1
ATOM 7054 O O . GLU A 1 837 ? -46.582 -5.832 11.720 1.00 96.88 837 GLU A O 1
ATOM 7059 N N . VAL A 1 838 ? -48.337 -4.719 10.869 1.00 96.88 838 VAL A N 1
ATOM 7060 C CA . VAL A 1 838 ? -47.726 -4.415 9.569 1.00 96.88 838 VAL A CA 1
ATOM 7061 C C . VAL A 1 838 ? -46.957 -3.093 9.663 1.00 96.88 838 VAL A C 1
ATOM 7063 O O . VAL A 1 838 ? -47.518 -2.048 9.980 1.00 96.88 838 VAL A O 1
ATOM 7066 N N . LEU A 1 839 ? -45.664 -3.135 9.358 1.00 96.94 839 LEU A N 1
ATOM 7067 C CA . LEU A 1 839 ? -44.698 -2.053 9.500 1.00 96.94 839 LEU A CA 1
ATOM 7068 C C . LEU A 1 839 ? -44.215 -1.580 8.127 1.00 96.94 839 LEU A C 1
ATOM 7070 O O . LEU A 1 839 ? -43.612 -2.331 7.355 1.00 96.94 839 LEU A O 1
ATOM 7074 N N . ASN A 1 840 ? -44.447 -0.301 7.841 1.00 96.31 840 ASN A N 1
ATOM 7075 C CA . ASN A 1 840 ? -43.992 0.341 6.605 1.00 96.31 840 ASN A CA 1
ATOM 7076 C C . ASN A 1 840 ? -42.558 0.872 6.695 1.00 96.31 840 ASN A C 1
ATOM 7078 O O . ASN A 1 840 ? -41.917 1.057 5.661 1.00 96.31 840 ASN A O 1
ATOM 7082 N N . GLU A 1 841 ? -42.075 1.111 7.916 1.00 96.62 841 GLU A N 1
ATOM 7083 C CA . GLU A 1 841 ? -40.769 1.695 8.209 1.00 96.62 841 GLU A CA 1
ATOM 7084 C C . GLU A 1 841 ? -40.123 0.941 9.372 1.00 96.62 841 GLU A C 1
ATOM 7086 O O . GLU A 1 841 ? -40.700 0.803 10.454 1.00 96.62 841 GLU A O 1
ATOM 7091 N N . VAL A 1 842 ? -38.910 0.441 9.137 1.00 97.00 842 VAL A N 1
ATOM 7092 C CA . VAL A 1 842 ? -38.110 -0.285 10.126 1.00 97.00 842 VAL A CA 1
ATOM 7093 C C . VAL A 1 842 ? -36.706 0.298 10.123 1.00 97.00 842 VAL A C 1
ATOM 7095 O O . VAL A 1 842 ? -36.064 0.388 9.077 1.00 97.00 842 VAL A O 1
ATOM 7098 N N . TYR A 1 843 ? -36.216 0.667 11.299 1.00 97.12 843 TYR A N 1
ATOM 7099 C CA . TYR A 1 843 ? -34.882 1.203 11.520 1.00 97.12 843 TYR A CA 1
ATOM 7100 C C . TYR A 1 843 ? -33.994 0.150 12.170 1.00 97.12 843 TYR A C 1
ATOM 7102 O O . TYR A 1 843 ? -34.365 -0.457 13.171 1.00 97.12 843 TYR A O 1
ATOM 7110 N N . ILE A 1 844 ? -32.792 -0.034 11.634 1.00 96.50 844 ILE A N 1
ATOM 7111 C CA . ILE A 1 844 ? -31.728 -0.802 12.275 1.00 96.50 844 ILE A CA 1
ATOM 7112 C C . ILE A 1 844 ? -30.733 0.182 12.868 1.00 96.50 844 ILE A C 1
ATOM 7114 O O . ILE A 1 844 ? -30.101 0.951 12.142 1.00 96.50 844 ILE A O 1
ATOM 7118 N N . HIS A 1 845 ? -30.565 0.129 14.185 1.00 97.25 845 HIS A N 1
ATOM 7119 C CA . HIS A 1 845 ? -29.509 0.830 14.903 1.00 97.25 845 HIS A CA 1
ATOM 7120 C C . HIS A 1 845 ? -28.452 -0.184 15.335 1.00 97.25 845 HIS A C 1
ATOM 7122 O O . HIS A 1 845 ? -28.759 -1.127 16.053 1.00 97.25 845 HIS A O 1
ATOM 7128 N N . MET A 1 846 ? -27.203 -0.015 14.909 1.00 96.00 846 MET A N 1
ATOM 7129 C CA . MET A 1 846 ? -26.080 -0.863 15.305 1.00 96.00 846 MET A CA 1
ATOM 7130 C C . MET A 1 846 ? -24.987 -0.036 15.970 1.00 96.00 846 MET A C 1
ATOM 7132 O O . MET A 1 846 ? -24.470 0.903 15.367 1.00 96.00 846 MET A O 1
ATOM 7136 N N . LYS A 1 847 ? -24.582 -0.434 17.179 1.00 96.31 847 LYS A N 1
ATOM 7137 C CA . LYS A 1 847 ? -23.438 0.125 17.908 1.00 96.31 847 LYS A CA 1
ATOM 7138 C C . LYS A 1 847 ? -22.438 -0.963 18.235 1.00 96.31 847 LYS A C 1
ATOM 7140 O O . LYS A 1 847 ? -22.776 -1.989 18.813 1.00 96.31 847 LYS A O 1
ATOM 7145 N N . THR A 1 848 ? -21.178 -0.729 17.908 1.00 94.62 848 THR A N 1
ATOM 7146 C CA . THR A 1 848 ? -20.093 -1.633 18.304 1.00 94.62 848 THR A CA 1
ATOM 7147 C C . THR A 1 848 ? -19.328 -1.082 19.496 1.00 94.62 848 THR A C 1
ATOM 7149 O O . THR A 1 848 ? -19.160 0.124 19.655 1.00 94.62 848 THR A O 1
ATOM 7152 N N . TYR A 1 849 ? -18.830 -1.984 20.327 1.00 96.00 849 TYR A N 1
ATOM 7153 C CA . TYR A 1 849 ? -18.025 -1.697 21.497 1.00 96.00 849 TYR A CA 1
ATOM 7154 C C . TYR A 1 849 ? -16.785 -2.587 21.481 1.00 96.00 849 TYR A C 1
ATOM 7156 O O . TYR A 1 849 ? -16.874 -3.780 21.188 1.00 96.00 849 TYR A O 1
ATOM 7164 N N . TYR A 1 850 ? -15.637 -2.020 21.833 1.00 92.88 850 TYR A N 1
ATOM 7165 C CA . TYR A 1 850 ? -14.365 -2.722 21.969 1.00 92.88 850 TYR A CA 1
ATOM 7166 C C . TYR A 1 850 ? -14.017 -2.895 23.448 1.00 92.88 850 TYR A C 1
ATOM 7168 O O . TYR A 1 850 ? -14.162 -1.967 24.249 1.00 92.88 850 TYR A O 1
ATOM 7176 N N . ARG A 1 851 ? -13.558 -4.086 23.832 1.00 93.62 851 ARG A N 1
ATOM 7177 C CA . ARG A 1 851 ? -13.169 -4.399 25.208 1.00 93.62 851 ARG A CA 1
ATOM 7178 C C . ARG A 1 851 ? -11.697 -4.064 25.445 1.00 93.62 851 ARG A C 1
ATOM 7180 O O . ARG A 1 851 ? -10.817 -4.791 24.993 1.00 93.62 851 ARG A O 1
ATOM 7187 N N . TYR A 1 852 ? -11.444 -3.017 26.230 1.00 78.81 852 TYR A N 1
ATOM 7188 C CA . TYR A 1 852 ? -10.128 -2.771 26.838 1.00 78.81 852 TYR A CA 1
ATOM 7189 C C . TYR A 1 852 ? -10.050 -3.474 28.194 1.00 78.81 852 TYR A C 1
ATOM 7191 O O . TYR A 1 852 ? -9.638 -4.625 28.300 1.00 78.81 852 TYR A O 1
ATOM 7199 N N . ARG A 1 853 ? -10.536 -2.785 29.231 1.00 82.69 853 ARG A N 1
ATOM 7200 C CA . ARG A 1 853 ? -10.891 -3.359 30.537 1.00 82.69 853 ARG A CA 1
ATOM 7201 C C . ARG A 1 853 ? -12.406 -3.542 30.616 1.00 82.69 853 ARG A C 1
ATOM 7203 O O . ARG A 1 853 ? -12.894 -4.623 30.934 1.00 82.69 853 ARG A O 1
ATOM 7210 N N . THR A 1 854 ? -13.130 -2.501 30.213 1.00 91.75 854 THR A N 1
ATOM 7211 C CA . THR A 1 854 ? -14.579 -2.470 29.993 1.00 91.75 854 THR A CA 1
ATOM 7212 C C . THR A 1 854 ? -14.887 -2.309 28.501 1.00 91.75 854 THR A C 1
ATOM 7214 O O . THR A 1 854 ? -13.999 -1.991 27.705 1.00 91.75 854 THR A O 1
ATOM 7217 N N . PHE A 1 855 ? -16.134 -2.571 28.108 1.00 92.88 855 PHE A N 1
ATOM 7218 C CA . PHE A 1 855 ? -16.606 -2.306 26.749 1.00 92.88 855 PHE A CA 1
ATOM 7219 C C . PHE A 1 855 ? -16.787 -0.798 26.555 1.00 92.88 855 PHE A C 1
ATOM 7221 O O . PHE A 1 855 ? -17.621 -0.184 27.217 1.00 92.88 855 PHE A O 1
ATOM 7228 N N . GLN A 1 856 ? -16.000 -0.210 25.658 1.00 87.75 856 GLN A N 1
ATOM 7229 C CA . GLN A 1 856 ? -16.074 1.200 25.270 1.00 87.75 856 GLN A CA 1
ATOM 7230 C C . GLN A 1 856 ? -16.577 1.315 23.833 1.00 87.75 856 GLN A C 1
ATOM 7232 O O . GLN A 1 856 ? -16.376 0.393 23.047 1.00 87.75 856 GLN A O 1
ATOM 7237 N N . ILE A 1 857 ? -17.235 2.424 23.487 1.00 86.56 857 ILE A N 1
ATOM 7238 C CA . ILE A 1 857 ? -17.807 2.629 22.148 1.00 86.56 857 ILE A CA 1
ATOM 7239 C C . ILE A 1 857 ? -16.689 2.561 21.101 1.00 86.56 857 ILE A C 1
ATOM 7241 O O . ILE A 1 857 ? -15.714 3.307 21.163 1.00 86.56 857 ILE A O 1
ATOM 7245 N N . PHE A 1 858 ? -16.848 1.658 20.140 1.00 85.81 858 PHE A N 1
ATOM 7246 C CA . PHE A 1 858 ? -16.018 1.571 18.947 1.00 85.81 858 PHE A CA 1
ATOM 7247 C C . PHE A 1 858 ? -16.696 2.393 17.832 1.00 85.81 858 PHE A C 1
ATOM 7249 O O . PHE A 1 858 ? -17.925 2.479 17.815 1.00 85.81 858 PHE A O 1
ATOM 7256 N N . PRO A 1 859 ? -15.948 3.027 16.911 1.00 81.62 859 PRO A N 1
ATOM 7257 C CA . PRO A 1 859 ? -16.480 3.954 15.910 1.00 81.62 859 PRO A CA 1
ATOM 7258 C C . PRO A 1 859 ? -17.294 3.315 14.767 1.00 81.62 859 PRO A C 1
ATOM 7260 O O . PRO A 1 859 ? -17.080 3.588 13.587 1.00 81.62 859 PRO A O 1
ATOM 7263 N N . ILE A 1 860 ? -18.243 2.453 15.102 1.00 82.75 860 ILE A N 1
ATOM 7264 C CA . ILE A 1 860 ? -19.307 2.020 14.202 1.00 82.75 860 ILE A CA 1
ATOM 7265 C C . ILE A 1 860 ? -20.601 2.205 14.992 1.00 82.75 860 ILE A C 1
ATOM 7267 O O . ILE A 1 860 ? -20.908 1.399 15.874 1.00 82.75 860 ILE A O 1
ATOM 7271 N N . ASP A 1 861 ? -21.287 3.308 14.693 1.00 91.62 861 ASP A N 1
ATOM 7272 C CA . ASP A 1 861 ? -22.617 3.684 15.176 1.00 91.62 861 ASP A CA 1
ATOM 7273 C C . ASP A 1 861 ? -23.439 4.049 13.936 1.00 91.62 861 ASP A C 1
ATOM 7275 O O . ASP A 1 861 ? -23.148 5.041 13.265 1.00 91.62 861 ASP A O 1
ATOM 7279 N N . VAL A 1 862 ? -24.362 3.170 13.554 1.00 92.38 862 VAL A N 1
ATOM 7280 C CA . VAL A 1 862 ? -25.051 3.218 12.260 1.00 92.38 862 VAL A CA 1
ATOM 7281 C C . VAL A 1 862 ? -26.543 3.112 12.502 1.00 92.38 862 VAL A C 1
ATOM 7283 O O . VAL A 1 862 ? -26.991 2.161 13.136 1.00 92.38 862 VAL A O 1
ATOM 7286 N N . VAL A 1 863 ? -27.305 4.059 11.964 1.00 95.50 863 VAL A N 1
ATOM 7287 C CA . VAL A 1 863 ? -28.769 4.018 11.931 1.00 95.50 863 VAL A CA 1
ATOM 7288 C C . VAL A 1 863 ? -29.186 3.982 10.470 1.00 95.50 863 VAL A C 1
ATOM 7290 O O . VAL A 1 863 ? -28.837 4.892 9.719 1.00 95.50 863 VAL A O 1
ATOM 7293 N N . VAL A 1 864 ? -29.902 2.937 10.056 1.00 95.62 864 VAL A N 1
ATOM 7294 C CA . VAL A 1 864 ? -30.414 2.828 8.685 1.00 95.62 864 VAL A CA 1
ATOM 7295 C C . VAL A 1 864 ? -31.885 2.472 8.683 1.00 95.62 864 VAL A C 1
ATOM 7297 O O . VAL A 1 864 ? -32.302 1.537 9.357 1.00 95.62 864 VAL A O 1
ATOM 7300 N N . GLU A 1 865 ? -32.657 3.188 7.876 1.00 96.00 865 GLU A N 1
ATOM 7301 C CA . GLU A 1 865 ? -34.026 2.816 7.547 1.00 96.00 865 GLU A CA 1
ATOM 7302 C C . GLU A 1 865 ? -34.009 1.718 6.468 1.00 96.00 865 GLU A C 1
ATOM 7304 O O . GLU A 1 865 ? -33.614 1.945 5.321 1.00 96.00 865 GLU A O 1
ATOM 7309 N N . VAL A 1 866 ? -34.399 0.502 6.845 1.00 95.31 866 VAL A N 1
ATOM 7310 C CA . VAL A 1 866 ? -34.324 -0.703 6.005 1.00 95.31 866 VAL A CA 1
ATOM 7311 C C . VAL A 1 866 ? -35.217 -0.571 4.777 1.00 95.31 866 VAL A C 1
ATOM 7313 O O . VAL A 1 866 ? -34.777 -0.840 3.661 1.00 95.31 866 VAL A O 1
ATOM 7316 N N . CYS A 1 867 ? -36.447 -0.097 4.972 1.00 93.81 867 CYS A N 1
ATOM 7317 C CA . CYS A 1 867 ? -37.445 0.026 3.915 1.00 93.81 867 CYS A CA 1
ATOM 7318 C C . CYS A 1 867 ? -37.020 1.017 2.826 1.00 93.81 867 CYS A C 1
ATOM 7320 O O . CYS A 1 867 ? -37.036 0.678 1.639 1.00 93.81 867 CYS A O 1
ATOM 7322 N N . SER A 1 868 ? -36.573 2.213 3.219 1.00 93.88 868 SER A N 1
ATOM 7323 C CA . SER A 1 868 ? -36.003 3.196 2.294 1.00 93.88 868 SER A CA 1
ATOM 7324 C C . SER A 1 868 ? -34.768 2.663 1.566 1.00 93.88 868 SER A C 1
ATOM 7326 O O . SER A 1 868 ? -34.678 2.823 0.350 1.00 93.88 868 SER A O 1
ATOM 7328 N N . PHE A 1 869 ? -33.866 1.940 2.243 1.00 93.25 869 PHE A N 1
ATOM 7329 C CA . PHE A 1 869 ? -32.689 1.36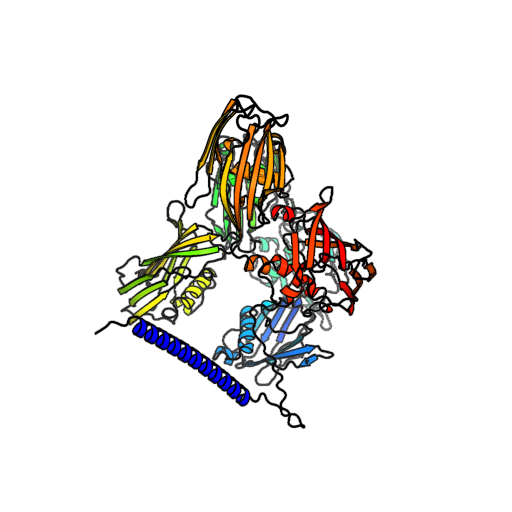0 1.586 1.00 93.25 869 PHE A CA 1
ATOM 7330 C C . PHE A 1 869 ? -33.045 0.284 0.553 1.00 93.25 869 PHE A C 1
ATOM 7332 O O . PHE A 1 869 ? -32.453 0.262 -0.526 1.00 93.25 869 PHE A O 1
ATOM 7339 N N . LEU A 1 870 ? -33.995 -0.606 0.863 1.00 91.19 870 LEU A N 1
ATOM 7340 C CA . LEU A 1 870 ? -34.440 -1.642 -0.074 1.00 91.19 870 LEU A CA 1
ATOM 7341 C C . LEU A 1 870 ? -35.076 -1.017 -1.321 1.00 91.19 870 LEU A C 1
ATOM 7343 O O . LEU A 1 870 ? -34.815 -1.482 -2.427 1.00 91.19 870 LEU A O 1
ATOM 7347 N N . ARG A 1 871 ? -35.838 0.076 -1.159 1.00 91.69 871 ARG A N 1
ATOM 7348 C CA . ARG A 1 871 ? -36.402 0.861 -2.272 1.00 91.69 871 ARG A CA 1
ATOM 7349 C C . ARG A 1 871 ? -35.326 1.595 -3.072 1.00 91.69 871 ARG A C 1
ATOM 7351 O O . ARG A 1 871 ? -35.326 1.522 -4.295 1.00 91.69 871 ARG A O 1
ATOM 7358 N N . ASN A 1 872 ? -34.430 2.302 -2.387 1.00 92.88 872 ASN A N 1
ATOM 7359 C CA . ASN A 1 872 ? -33.381 3.137 -2.966 1.00 92.88 872 ASN A CA 1
ATOM 7360 C C . ASN A 1 872 ? -32.089 3.037 -2.131 1.00 92.88 872 ASN A C 1
ATOM 7362 O O . ASN A 1 872 ? -31.935 3.748 -1.133 1.00 92.88 872 ASN A O 1
ATOM 7366 N N . PRO A 1 873 ? -31.114 2.207 -2.550 1.00 86.75 873 PRO A N 1
ATOM 7367 C CA . PRO A 1 873 ? -29.881 1.998 -1.798 1.00 86.75 873 PRO A CA 1
ATOM 7368 C C . PRO A 1 873 ? -29.124 3.308 -1.548 1.00 86.75 873 PRO A C 1
ATOM 7370 O O . PRO A 1 873 ? -28.784 4.044 -2.481 1.00 86.75 873 PRO A O 1
ATOM 7373 N N . THR A 1 874 ? -28.803 3.594 -0.284 1.00 83.31 874 THR A N 1
ATOM 7374 C CA . THR A 1 874 ? -28.114 4.836 0.097 1.00 83.31 874 THR A CA 1
ATOM 7375 C C . THR A 1 874 ? -26.686 4.891 -0.462 1.00 83.31 874 THR A C 1
ATOM 7377 O O . THR A 1 874 ? -26.060 3.873 -0.787 1.00 83.31 874 THR A O 1
ATOM 7380 N N . LYS A 1 875 ? -26.135 6.110 -0.594 1.00 77.06 875 LYS A N 1
ATOM 7381 C CA . LYS A 1 875 ? -24.727 6.329 -0.986 1.00 77.06 875 LYS A CA 1
ATOM 7382 C C . LYS A 1 875 ? -23.736 6.103 0.159 1.00 77.06 875 LYS A C 1
ATOM 7384 O O . LYS A 1 875 ? -22.541 6.003 -0.118 1.00 77.06 875 LYS A O 1
ATOM 7389 N N . ASP A 1 876 ? -24.213 6.023 1.402 1.00 80.75 876 ASP A N 1
ATOM 7390 C CA . ASP A 1 876 ? -23.354 5.776 2.554 1.00 80.75 876 ASP A CA 1
ATOM 7391 C C . ASP A 1 876 ? -22.777 4.355 2.509 1.00 80.75 876 ASP A C 1
ATOM 7393 O O . ASP A 1 876 ? -23.491 3.356 2.407 1.00 80.75 876 ASP A O 1
ATOM 7397 N N . VAL A 1 877 ? -21.449 4.277 2.561 1.00 80.44 877 VAL A N 1
ATOM 7398 C CA . VAL A 1 877 ? -20.702 3.029 2.373 1.00 80.44 877 VAL A CA 1
ATOM 7399 C C . VAL A 1 877 ? -20.936 2.079 3.545 1.00 80.44 877 VAL A C 1
ATOM 7401 O O . VAL A 1 877 ? -21.024 0.870 3.334 1.00 80.44 877 VAL A O 1
ATOM 7404 N N . ILE A 1 878 ? -21.061 2.614 4.765 1.00 78.56 878 ILE A N 1
ATOM 7405 C CA . ILE A 1 878 ? -21.248 1.800 5.969 1.00 78.56 878 ILE A CA 1
ATOM 7406 C C . ILE A 1 878 ? -22.662 1.221 5.989 1.00 78.56 878 ILE A C 1
ATOM 7408 O O . ILE A 1 878 ? -22.811 0.009 6.132 1.00 78.56 878 ILE A O 1
ATOM 7412 N N . SER A 1 879 ? -23.680 2.054 5.757 1.00 86.44 879 SER A N 1
ATOM 7413 C CA . SER A 1 879 ? -25.078 1.620 5.647 1.00 86.44 879 SER A CA 1
ATOM 7414 C C . SER A 1 879 ? -25.252 0.536 4.584 1.00 86.44 879 SER A C 1
ATOM 7416 O O . SER A 1 879 ? -25.862 -0.499 4.845 1.00 86.44 879 SER A O 1
ATOM 7418 N N . ARG A 1 880 ? -24.639 0.722 3.405 1.00 88.19 880 ARG A N 1
ATOM 7419 C CA . ARG A 1 880 ? -24.671 -0.271 2.327 1.00 88.19 880 ARG A CA 1
ATOM 7420 C C . ARG A 1 880 ? -24.030 -1.594 2.728 1.00 88.19 880 ARG A C 1
ATOM 7422 O O . ARG A 1 880 ? -24.591 -2.636 2.413 1.00 88.19 880 ARG A O 1
ATOM 7429 N N . HIS A 1 881 ? -22.885 -1.558 3.411 1.00 87.44 881 HIS A N 1
ATOM 7430 C CA . HIS A 1 881 ? -22.208 -2.766 3.892 1.00 87.44 881 HIS A CA 1
ATOM 7431 C C . HIS A 1 881 ? -23.041 -3.498 4.952 1.00 87.44 881 HIS A C 1
ATOM 7433 O O . HIS A 1 881 ? -23.199 -4.713 4.883 1.00 87.44 881 HIS A O 1
ATOM 7439 N N . VAL A 1 882 ? -23.612 -2.765 5.912 1.00 87.88 882 VAL A N 1
ATOM 7440 C CA . VAL A 1 882 ? -24.472 -3.333 6.961 1.00 87.88 882 VAL A CA 1
ATOM 7441 C C . VAL A 1 882 ? -25.695 -4.018 6.352 1.00 87.88 882 VAL A C 1
ATOM 7443 O O . VAL A 1 882 ? -25.960 -5.177 6.666 1.00 87.88 882 VAL A O 1
ATOM 7446 N N . LEU A 1 883 ? -26.400 -3.351 5.435 1.00 90.44 883 LEU A N 1
ATOM 7447 C CA . LEU A 1 883 ? -27.567 -3.943 4.783 1.00 90.44 883 LEU A CA 1
ATOM 7448 C C . LEU A 1 883 ? -27.217 -5.049 3.796 1.00 90.44 883 LEU A C 1
ATOM 7450 O O . LEU A 1 883 ? -27.963 -6.017 3.726 1.00 90.44 883 LEU A O 1
ATOM 7454 N N . SER A 1 884 ? -26.085 -4.988 3.087 1.00 90.00 884 SER A N 1
ATOM 7455 C CA . SER A 1 884 ? -25.668 -6.117 2.245 1.00 90.00 884 SER A CA 1
ATOM 7456 C C . SER A 1 884 ? -25.396 -7.366 3.081 1.00 90.00 884 SER A C 1
ATOM 7458 O O . SER A 1 884 ? -25.775 -8.462 2.682 1.00 90.00 884 SER A O 1
ATOM 7460 N N . VAL A 1 885 ? -24.792 -7.198 4.264 1.00 90.00 885 VAL A N 1
ATOM 7461 C CA . VAL A 1 885 ? -24.600 -8.293 5.224 1.00 90.00 885 VAL A CA 1
ATOM 7462 C C . VAL A 1 885 ? -25.948 -8.797 5.738 1.00 90.00 885 VAL A C 1
ATOM 7464 O O . VAL A 1 885 ? -26.145 -10.004 5.805 1.00 90.00 885 VAL A O 1
ATOM 7467 N N . LEU A 1 886 ? -26.883 -7.901 6.067 1.00 89.75 886 LEU A N 1
ATOM 7468 C CA . LEU A 1 886 ? -28.222 -8.282 6.521 1.00 89.75 886 LEU A CA 1
ATOM 7469 C C . LEU A 1 886 ? -28.970 -9.096 5.455 1.00 89.75 886 LEU A C 1
ATOM 7471 O O . LEU A 1 886 ? -29.452 -10.178 5.761 1.00 89.75 886 LEU A O 1
ATOM 7475 N N . ILE A 1 887 ? -29.000 -8.618 4.208 1.00 90.56 887 ILE A N 1
ATOM 7476 C CA . ILE A 1 887 ? -29.644 -9.286 3.065 1.00 90.56 887 ILE A CA 1
ATOM 7477 C C . ILE A 1 887 ? -29.038 -10.673 2.828 1.00 90.56 887 ILE A C 1
ATOM 7479 O O . ILE A 1 887 ? -29.757 -11.630 2.563 1.00 90.56 887 ILE A O 1
ATOM 7483 N N . GLU A 1 888 ? -27.716 -10.802 2.944 1.00 90.94 888 GLU A N 1
ATOM 7484 C CA . GLU A 1 888 ? -27.034 -12.082 2.750 1.00 90.94 888 GLU A CA 1
ATOM 7485 C C . GLU A 1 888 ? -27.275 -13.063 3.909 1.00 90.94 888 GLU A C 1
ATOM 7487 O O . GLU A 1 888 ? -27.394 -14.267 3.684 1.00 90.94 888 GLU A O 1
ATOM 7492 N N . LEU A 1 889 ? -27.350 -12.564 5.146 1.00 87.69 889 LEU A N 1
ATOM 7493 C CA . LEU A 1 889 ? -27.610 -13.376 6.339 1.00 87.69 889 LEU A CA 1
ATOM 7494 C C . LEU A 1 889 ? -29.087 -13.753 6.497 1.00 87.69 889 LEU A C 1
ATOM 7496 O O . LEU A 1 889 ? -29.390 -14.761 7.131 1.00 87.69 889 LEU A O 1
ATOM 7500 N N . MET A 1 890 ? -29.986 -12.926 5.971 1.00 88.81 890 MET A N 1
ATOM 7501 C CA . MET A 1 890 ? -31.429 -12.988 6.185 1.00 88.81 890 MET A CA 1
ATOM 7502 C C . MET A 1 890 ? -32.176 -12.761 4.856 1.00 88.81 890 MET A C 1
ATOM 7504 O O . MET A 1 890 ? -32.931 -11.797 4.728 1.00 88.81 890 MET A O 1
ATOM 7508 N N . PRO A 1 891 ? -31.989 -13.624 3.839 1.00 87.94 891 PRO A N 1
ATOM 7509 C CA . PRO A 1 891 ? -32.536 -13.394 2.500 1.00 87.94 891 PRO A CA 1
ATOM 7510 C C . PRO A 1 891 ? -34.069 -13.386 2.466 1.00 87.94 891 PRO A C 1
ATOM 7512 O O . PRO A 1 891 ? -34.655 -12.654 1.676 1.00 87.94 891 PRO A O 1
ATOM 7515 N N . GLU A 1 892 ? -34.726 -14.132 3.358 1.00 85.94 892 GLU A N 1
ATOM 7516 C CA . GLU A 1 892 ? -36.194 -14.150 3.493 1.00 85.94 892 GLU A CA 1
ATOM 7517 C C . GLU A 1 892 ? -36.768 -12.773 3.874 1.00 85.94 892 GLU A C 1
ATOM 7519 O O . GLU A 1 892 ? -37.923 -12.460 3.593 1.00 85.94 892 GLU A O 1
ATOM 7524 N N . TYR A 1 893 ? -35.929 -11.912 4.446 1.00 85.12 893 TYR A N 1
ATOM 7525 C CA . TYR A 1 893 ? -36.262 -10.575 4.928 1.00 85.12 893 TYR A CA 1
ATOM 7526 C C . TYR A 1 893 ? -35.886 -9.487 3.923 1.00 85.12 893 TYR A C 1
ATOM 7528 O O . TYR A 1 893 ? -36.209 -8.320 4.119 1.00 85.12 893 TYR A O 1
ATOM 7536 N N . ALA A 1 894 ? -35.210 -9.854 2.833 1.00 86.94 894 ALA A N 1
ATOM 7537 C CA . ALA A 1 894 ? -34.757 -8.939 1.794 1.00 86.94 894 ALA A CA 1
ATOM 7538 C C . ALA A 1 894 ? -35.847 -8.647 0.744 1.00 86.94 894 ALA A C 1
ATOM 7540 O O . ALA A 1 894 ? -35.549 -8.509 -0.442 1.00 86.94 894 ALA A O 1
ATOM 7541 N N . HIS A 1 895 ? -37.113 -8.577 1.161 1.00 89.81 895 HIS A N 1
ATOM 7542 C CA . HIS A 1 895 ? -38.232 -8.170 0.313 1.00 89.81 895 HIS A CA 1
ATOM 7543 C C . HIS A 1 895 ? -38.654 -6.734 0.637 1.00 89.81 895 HIS A C 1
ATOM 7545 O O . HIS A 1 895 ? -38.452 -6.249 1.747 1.00 89.81 895 HIS A O 1
ATOM 7551 N N . TYR A 1 896 ? -39.222 -6.035 -0.346 1.00 90.06 896 TYR A N 1
ATOM 7552 C CA . TYR A 1 896 ? -39.700 -4.668 -0.154 1.00 90.06 896 TYR A CA 1
ATOM 7553 C C . TYR A 1 896 ? -40.774 -4.607 0.939 1.00 90.06 896 TYR A C 1
ATOM 7555 O O . TYR A 1 896 ? -41.676 -5.440 0.962 1.00 90.06 896 TYR A O 1
ATOM 7563 N N . CYS A 1 897 ? -40.697 -3.588 1.799 1.00 90.31 897 CYS A N 1
ATOM 7564 C CA . CYS A 1 897 ? -41.715 -3.321 2.814 1.00 90.31 897 CYS A CA 1
ATOM 7565 C C . CYS A 1 897 ? -43.107 -3.143 2.177 1.00 90.31 897 CYS A C 1
ATOM 7567 O O . CYS A 1 897 ? -43.194 -2.582 1.073 1.00 90.31 897 CYS A O 1
ATOM 7569 N N . PRO A 1 898 ? -44.188 -3.551 2.868 1.00 93.75 898 PRO A N 1
ATOM 7570 C CA . PRO A 1 898 ? -44.281 -3.704 4.327 1.00 93.75 898 PRO A CA 1
ATOM 7571 C C . PRO A 1 898 ? -43.786 -5.041 4.905 1.00 93.75 898 PRO A C 1
ATOM 7573 O O . PRO A 1 898 ? -43.898 -6.084 4.271 1.00 93.75 898 PRO A O 1
ATOM 7576 N N . HIS A 1 899 ? -43.289 -4.999 6.143 1.00 93.81 899 HIS A N 1
ATOM 7577 C CA . HIS A 1 899 ? -42.925 -6.173 6.947 1.00 93.81 899 HIS A CA 1
ATOM 7578 C C . HIS A 1 899 ? -43.928 -6.354 8.089 1.00 93.81 899 HIS A C 1
ATOM 7580 O O . HIS A 1 899 ? -44.289 -5.372 8.715 1.00 93.81 899 HIS A O 1
ATOM 7586 N N . GLY A 1 900 ? -44.336 -7.574 8.435 1.00 93.69 900 GLY A N 1
ATOM 7587 C CA . GLY A 1 900 ? -45.179 -7.830 9.609 1.00 93.69 900 GLY A CA 1
ATOM 7588 C C . GLY A 1 900 ? -46.247 -8.881 9.354 1.00 93.69 900 GLY A C 1
ATOM 7589 O O . GLY A 1 900 ? -46.222 -9.536 8.314 1.00 93.69 900 GLY A O 1
ATOM 7590 N N . ASN A 1 901 ? -47.167 -9.034 10.307 1.00 95.44 901 ASN A N 1
ATOM 7591 C CA . ASN A 1 901 ? -48.208 -10.067 10.313 1.00 95.44 901 ASN A CA 1
ATOM 7592 C C . ASN A 1 901 ? -47.651 -11.480 10.041 1.00 95.44 901 ASN A C 1
ATOM 7594 O O . ASN A 1 901 ? -48.238 -12.280 9.311 1.00 95.44 901 ASN A O 1
ATOM 7598 N N . THR A 1 902 ? -46.453 -11.758 10.556 1.00 96.19 902 THR A N 1
ATOM 7599 C CA . THR A 1 902 ? -45.765 -13.030 10.348 1.00 96.19 902 THR A CA 1
ATOM 7600 C C . THR A 1 902 ? -44.789 -13.298 11.481 1.00 96.19 902 THR A C 1
ATOM 7602 O O . THR A 1 902 ? -44.194 -12.382 12.060 1.00 96.19 902 THR A O 1
ATOM 7605 N N . THR A 1 903 ? -44.564 -14.580 11.744 1.00 97.00 903 THR A N 1
ATOM 7606 C CA . THR A 1 903 ? -43.475 -15.023 12.602 1.00 97.00 903 THR A CA 1
ATOM 7607 C C . THR A 1 903 ? -42.201 -15.153 11.782 1.00 97.00 903 THR A C 1
ATOM 7609 O O . THR A 1 903 ? -42.125 -15.879 10.793 1.00 97.00 903 THR A O 1
ATOM 7612 N N . TYR A 1 904 ? -41.170 -14.459 12.228 1.00 95.31 904 TYR A N 1
ATOM 7613 C CA . TYR A 1 904 ? -39.858 -14.430 11.620 1.00 95.31 904 TYR A CA 1
ATOM 7614 C C . TYR A 1 904 ? -38.935 -15.428 12.306 1.00 95.31 904 TYR A C 1
ATOM 7616 O O . TYR A 1 904 ? -38.634 -15.273 13.489 1.00 95.31 904 TYR A O 1
ATOM 7624 N N . ILE A 1 905 ? -38.445 -16.421 11.564 1.00 96.31 905 ILE A N 1
ATOM 7625 C CA . ILE A 1 905 ? -37.491 -17.417 12.060 1.00 96.31 905 ILE A CA 1
ATOM 7626 C C . ILE A 1 905 ? -36.116 -17.142 11.453 1.00 96.31 905 ILE A C 1
ATOM 7628 O O . ILE A 1 905 ? -35.840 -17.474 10.306 1.00 96.31 905 ILE A O 1
ATOM 7632 N N . VAL A 1 906 ? -35.224 -16.558 12.250 1.00 94.38 906 VAL A N 1
ATOM 7633 C CA . VAL A 1 906 ? -33.873 -16.216 11.816 1.00 94.38 906 VAL A CA 1
ATOM 7634 C C . VAL A 1 906 ? -32.880 -17.261 12.317 1.00 94.38 906 VAL A C 1
ATOM 7636 O O . VAL A 1 906 ? -32.693 -17.439 13.524 1.00 94.38 906 VAL A O 1
ATOM 7639 N N . LEU A 1 907 ? -32.165 -17.891 11.384 1.00 94.94 907 LEU A N 1
ATOM 7640 C CA . LEU A 1 907 ? -31.007 -18.730 11.677 1.00 94.94 907 LEU A CA 1
ATOM 7641 C C . LEU A 1 907 ? -29.771 -18.184 10.958 1.00 94.94 907 LEU A C 1
ATOM 7643 O O . LEU A 1 907 ? -29.585 -18.435 9.771 1.00 94.94 907 LEU A O 1
ATOM 7647 N N . PHE A 1 908 ? -28.889 -17.483 11.675 1.00 94.19 908 PHE A N 1
ATOM 7648 C CA . PHE A 1 908 ? -27.679 -16.920 11.062 1.00 94.19 908 PHE A CA 1
ATOM 7649 C C . PHE A 1 908 ? -26.412 -17.146 11.886 1.00 94.19 908 PHE A C 1
ATOM 7651 O O . PHE A 1 908 ? -26.447 -17.473 13.071 1.00 94.19 908 PHE A O 1
ATOM 7658 N N . TRP A 1 909 ? -25.258 -16.975 11.245 1.00 94.31 909 TRP A N 1
ATOM 7659 C CA . TRP A 1 909 ? -23.954 -16.946 11.901 1.00 94.31 909 TRP A CA 1
ATOM 7660 C C . TRP A 1 909 ? -23.101 -15.826 11.316 1.00 94.31 909 TRP A C 1
ATOM 7662 O O . TRP A 1 909 ? -23.092 -15.594 10.110 1.00 94.31 909 TRP A O 1
ATOM 7672 N N . LEU A 1 910 ? -22.350 -15.134 12.170 1.00 93.75 910 LEU A N 1
ATOM 7673 C CA . LEU A 1 910 ? -21.449 -14.079 11.717 1.00 93.75 910 LEU A CA 1
ATOM 7674 C C . LEU A 1 910 ? -20.138 -14.696 11.205 1.00 93.75 910 LEU A C 1
ATOM 7676 O O . LEU A 1 910 ? -19.371 -15.277 11.974 1.00 93.75 910 LEU A O 1
ATOM 7680 N N . GLU A 1 911 ? -19.882 -14.572 9.905 1.00 92.31 911 GLU A N 1
ATOM 7681 C CA . GLU A 1 911 ? -18.614 -14.943 9.278 1.00 92.31 911 GLU A CA 1
ATOM 7682 C C . GLU A 1 911 ? -17.597 -13.796 9.260 1.00 92.31 911 GLU A C 1
ATOM 7684 O O . GLU A 1 911 ? -17.933 -12.615 9.225 1.00 92.31 911 GLU A O 1
ATOM 7689 N N . GLU A 1 912 ? -16.318 -14.168 9.180 1.00 90.56 912 GLU A N 1
ATOM 7690 C CA . GLU A 1 912 ? -15.171 -13.254 9.072 1.00 90.56 912 GLU A CA 1
ATOM 7691 C C . GLU A 1 912 ? -15.307 -12.259 7.912 1.00 90.56 912 GLU A C 1
ATOM 7693 O O . GLU A 1 912 ? -14.837 -11.129 8.012 1.00 90.56 912 GLU A O 1
ATOM 7698 N N . ARG A 1 913 ? -15.948 -12.673 6.810 1.00 88.50 913 ARG A N 1
ATOM 7699 C CA . ARG A 1 913 ? -16.098 -11.859 5.595 1.00 88.50 913 ARG A CA 1
ATOM 7700 C C . ARG A 1 913 ? -17.057 -10.681 5.760 1.00 88.50 913 ARG A C 1
ATOM 7702 O O . ARG A 1 913 ? -16.968 -9.730 4.994 1.00 88.50 913 ARG A O 1
ATOM 7709 N N . PHE A 1 914 ? -17.950 -10.744 6.746 1.00 90.12 914 PHE A N 1
ATOM 7710 C CA . PHE A 1 914 ? -18.931 -9.691 7.006 1.00 90.12 914 PHE A CA 1
ATOM 7711 C C . PHE A 1 914 ? -18.355 -8.541 7.831 1.00 90.12 914 PHE A C 1
ATOM 7713 O O . PHE A 1 914 ? -18.955 -7.469 7.903 1.00 90.12 914 PHE A O 1
ATOM 7720 N N . LEU A 1 915 ? -17.180 -8.732 8.432 1.00 88.00 915 LEU A N 1
ATOM 7721 C CA . LEU A 1 915 ? -16.500 -7.696 9.193 1.00 88.00 915 LEU A CA 1
ATOM 7722 C C . LEU A 1 915 ? -15.541 -6.899 8.299 1.00 88.00 915 LEU A C 1
ATOM 7724 O O . LEU A 1 915 ? -14.840 -7.484 7.466 1.00 88.00 915 LEU A O 1
ATOM 7728 N N . PRO A 1 916 ? -15.441 -5.571 8.491 1.00 82.75 916 PRO A N 1
ATOM 7729 C CA . PRO A 1 916 ? -14.414 -4.776 7.836 1.00 82.75 916 PRO A CA 1
ATOM 7730 C C . PRO A 1 916 ? -13.021 -5.341 8.130 1.00 82.75 916 PRO A C 1
ATOM 7732 O O . PRO A 1 916 ? -12.677 -5.592 9.286 1.00 82.75 916 PRO A O 1
ATOM 7735 N N . LYS A 1 917 ? -12.172 -5.469 7.103 1.00 76.81 917 LYS A N 1
ATOM 7736 C CA . LYS A 1 917 ? -10.779 -5.943 7.268 1.00 76.81 917 LYS A CA 1
ATOM 7737 C C . LYS A 1 917 ? -9.939 -5.059 8.194 1.00 76.81 917 LYS A C 1
ATOM 7739 O 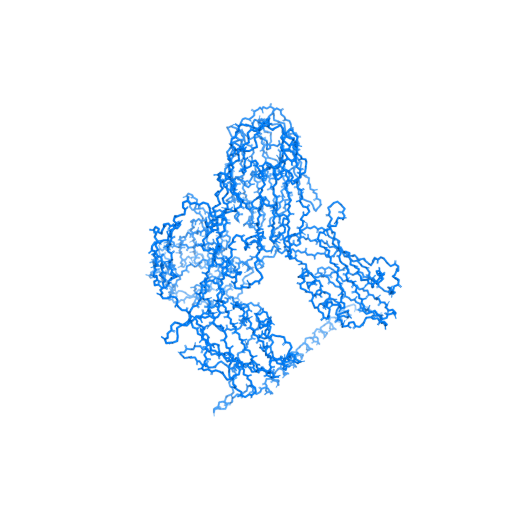O . LYS A 1 917 ? -8.935 -5.500 8.747 1.00 76.81 917 LYS A O 1
ATOM 7744 N N . SER A 1 918 ? -10.371 -3.816 8.381 1.00 74.81 918 SER A N 1
ATOM 7745 C CA . SER A 1 918 ? -9.778 -2.856 9.304 1.00 74.81 918 SER A CA 1
ATOM 7746 C C . SER A 1 918 ? -10.123 -3.104 10.774 1.00 74.81 918 SER A C 1
ATOM 7748 O O . SER A 1 918 ? -9.595 -2.378 11.612 1.00 74.81 918 SER A O 1
ATOM 7750 N N . MET A 1 919 ? -10.978 -4.079 11.118 1.00 82.38 919 MET A N 1
ATOM 7751 C CA . MET A 1 919 ? -11.277 -4.349 12.524 1.00 82.38 919 MET A CA 1
ATOM 7752 C C . MET A 1 919 ? -10.004 -4.770 13.289 1.00 82.38 919 MET A C 1
ATOM 7754 O O . MET A 1 919 ? -9.320 -5.714 12.869 1.00 82.38 919 MET A O 1
ATOM 7758 N N . PRO A 1 920 ? -9.658 -4.082 14.398 1.00 82.12 920 PRO A N 1
ATOM 7759 C CA . PRO A 1 920 ? -8.546 -4.490 15.250 1.00 82.12 920 PRO A CA 1
ATOM 7760 C C . PRO A 1 920 ? -8.741 -5.901 15.823 1.00 82.12 920 PRO A C 1
ATOM 7762 O O . PRO A 1 920 ? -9.860 -6.395 15.970 1.00 82.12 920 PRO A O 1
ATOM 7765 N N . ALA A 1 921 ? -7.645 -6.561 16.193 1.00 87.94 921 ALA A N 1
ATOM 7766 C CA . ALA A 1 921 ? -7.745 -7.762 17.017 1.00 87.94 921 ALA A CA 1
ATOM 7767 C C . ALA A 1 921 ? -8.213 -7.374 18.429 1.00 87.94 921 ALA A C 1
ATOM 7769 O O . ALA A 1 921 ? -7.773 -6.360 18.957 1.00 87.94 921 ALA A O 1
ATOM 7770 N N . GLY A 1 922 ? -9.085 -8.172 19.038 1.00 92.88 922 GLY A N 1
ATOM 7771 C CA . GLY A 1 922 ? -9.632 -7.904 20.368 1.00 92.88 922 GLY A CA 1
ATOM 7772 C C . GLY A 1 922 ? -11.001 -8.539 20.577 1.00 92.88 922 GLY A C 1
ATOM 7773 O O . GLY A 1 922 ? -11.480 -9.291 19.725 1.00 92.88 922 GLY A O 1
ATOM 7774 N N . ASP A 1 923 ? -11.617 -8.249 21.719 1.00 96.12 923 ASP A N 1
ATOM 7775 C CA . ASP A 1 923 ? -12.968 -8.707 22.042 1.00 96.12 923 ASP A CA 1
ATOM 7776 C C . ASP A 1 923 ? -13.964 -7.558 21.852 1.00 96.12 923 ASP A C 1
ATOM 7778 O O . ASP A 1 923 ? -13.728 -6.431 22.284 1.00 96.12 923 ASP A O 1
ATOM 7782 N N . TYR A 1 924 ? -15.088 -7.855 21.214 1.00 97.50 924 TYR A N 1
ATOM 7783 C CA . TYR A 1 924 ? -16.099 -6.894 20.799 1.00 97.50 924 TYR A CA 1
ATOM 7784 C C . TYR A 1 924 ? -17.474 -7.277 21.327 1.00 97.50 924 TYR A C 1
ATOM 7786 O O . TYR A 1 924 ? -17.780 -8.459 21.522 1.00 97.50 924 TYR A O 1
ATOM 7794 N N . ARG A 1 925 ? -18.309 -6.256 21.509 1.00 97.69 925 ARG A N 1
ATOM 7795 C CA . ARG A 1 925 ? -19.752 -6.369 21.705 1.00 97.69 925 ARG A CA 1
ATOM 7796 C C . ARG A 1 925 ? -20.439 -5.535 20.629 1.00 97.69 925 ARG A C 1
ATOM 7798 O O . ARG A 1 925 ? -20.111 -4.368 20.465 1.00 97.69 925 ARG A O 1
ATOM 7805 N N . LEU A 1 926 ? -21.342 -6.131 19.870 1.00 97.19 926 LEU A N 1
ATOM 7806 C CA . LEU A 1 926 ? -22.194 -5.445 18.904 1.00 97.19 926 LEU A CA 1
ATOM 7807 C C . LEU A 1 926 ? -23.609 -5.435 19.460 1.00 97.19 926 LEU A C 1
ATOM 7809 O O . LEU A 1 926 ? -24.175 -6.506 19.651 1.00 97.19 926 LEU A O 1
ATOM 7813 N N . ASP A 1 927 ? -24.156 -4.251 19.670 1.00 98.06 927 ASP A N 1
ATOM 7814 C CA . ASP A 1 927 ? -25.534 -4.038 20.085 1.00 98.06 927 ASP A CA 1
ATOM 7815 C C . ASP A 1 927 ? -26.329 -3.649 18.831 1.00 98.06 927 ASP A C 1
ATOM 7817 O O . ASP A 1 927 ? -25.936 -2.730 18.108 1.00 98.06 927 ASP A O 1
ATOM 7821 N N . ALA A 1 928 ? -27.397 -4.383 18.532 1.00 97.31 928 ALA A N 1
ATOM 7822 C CA . ALA A 1 928 ? -28.255 -4.151 17.377 1.00 97.31 928 ALA A CA 1
ATOM 7823 C C . ALA A 1 928 ? -29.716 -4.041 17.827 1.00 97.31 928 ALA A C 1
ATOM 7825 O O . ALA A 1 928 ? -30.221 -4.947 18.491 1.00 97.31 928 ALA A O 1
ATOM 7826 N N . TRP A 1 929 ? -30.380 -2.952 17.440 1.00 98.25 929 TRP A N 1
ATOM 7827 C CA . TRP A 1 929 ? -31.795 -2.684 17.688 1.00 98.25 929 TRP A CA 1
ATOM 7828 C C . TRP A 1 929 ? -32.546 -2.577 16.364 1.00 98.25 929 TRP A C 1
ATOM 7830 O O . TRP A 1 929 ? -32.105 -1.878 15.454 1.00 98.25 929 TRP A O 1
ATOM 7840 N N . PHE A 1 930 ? -33.704 -3.220 16.290 1.00 97.19 930 PHE A N 1
ATOM 7841 C CA . PHE A 1 930 ? -34.695 -3.054 15.234 1.00 97.19 930 PHE A CA 1
ATOM 7842 C C . PHE A 1 930 ? -35.836 -2.237 15.826 1.00 97.19 930 PHE A C 1
ATOM 7844 O O . PHE A 1 930 ? -36.435 -2.664 16.813 1.00 97.19 930 PHE A O 1
ATOM 7851 N N . ARG A 1 931 ? -36.104 -1.054 15.277 1.00 97.94 931 ARG A N 1
ATOM 7852 C CA . ARG A 1 931 ? -37.079 -0.101 15.815 1.00 97.94 931 ARG A CA 1
ATOM 7853 C C . ARG A 1 931 ? -38.086 0.335 14.764 1.00 97.94 931 ARG A C 1
ATOM 7855 O O . ARG A 1 931 ? -37.779 0.338 13.575 1.00 97.94 931 ARG A O 1
ATOM 7862 N N . THR A 1 932 ? -39.275 0.716 15.206 1.00 97.50 932 THR A N 1
ATOM 7863 C CA . THR A 1 932 ? -40.266 1.402 14.367 1.00 97.50 932 THR A CA 1
ATOM 7864 C C . THR A 1 932 ? -39.928 2.890 14.222 1.00 97.50 932 THR A C 1
ATOM 7866 O O . THR A 1 932 ? -39.008 3.393 14.875 1.00 97.50 932 THR A O 1
ATOM 7869 N N . MET A 1 933 ? -40.682 3.605 13.381 1.00 96.44 933 MET A N 1
ATOM 7870 C CA . MET A 1 933 ? -40.604 5.069 13.246 1.00 96.44 933 MET A CA 1
ATOM 7871 C C . MET A 1 933 ? -40.782 5.796 14.589 1.00 96.44 933 MET A C 1
ATOM 7873 O O . MET A 1 933 ? -40.075 6.761 14.870 1.00 96.44 933 MET A O 1
ATOM 7877 N N . ASP A 1 934 ? -41.636 5.262 15.465 1.00 96.94 934 ASP A N 1
ATOM 7878 C CA . ASP A 1 934 ? -41.909 5.804 16.803 1.00 96.94 934 ASP A CA 1
ATOM 7879 C C . ASP A 1 934 ? -40.812 5.451 17.833 1.00 96.94 934 ASP A C 1
ATOM 7881 O O . ASP A 1 934 ? -40.997 5.624 19.036 1.00 96.94 934 ASP A O 1
ATOM 7885 N N . ASN A 1 935 ? -39.667 4.922 17.379 1.00 97.12 935 ASN A N 1
ATOM 7886 C CA . ASN A 1 935 ? -38.536 4.481 18.201 1.00 97.12 935 ASN A CA 1
ATOM 7887 C C . ASN A 1 935 ? -38.880 3.350 19.200 1.00 97.12 935 ASN A C 1
ATOM 7889 O O . ASN A 1 935 ? -38.156 3.144 20.175 1.00 97.12 935 ASN A O 1
ATOM 7893 N N . VAL A 1 936 ? -39.938 2.575 18.929 1.00 97.81 936 VAL A N 1
ATOM 7894 C CA . VAL A 1 936 ? -40.307 1.378 19.705 1.00 97.81 936 VAL A CA 1
ATOM 7895 C C . VAL A 1 936 ? -39.454 0.196 19.244 1.00 97.81 936 VAL A C 1
ATOM 7897 O O . VAL A 1 936 ? -39.414 -0.115 18.051 1.00 97.81 936 VAL A O 1
ATOM 7900 N N . THR A 1 937 ? -38.755 -0.470 20.169 1.00 98.06 937 THR A N 1
ATOM 7901 C CA . THR A 1 937 ? -37.918 -1.641 19.859 1.00 98.06 937 THR A CA 1
ATOM 7902 C C . THR A 1 937 ? -38.792 -2.852 19.520 1.00 98.06 937 THR A C 1
ATOM 7904 O O . THR A 1 937 ? -39.508 -3.371 20.369 1.00 98.06 937 THR A O 1
ATOM 7907 N N . LEU A 1 938 ? -38.678 -3.342 18.285 1.00 97.25 938 LEU A N 1
ATOM 7908 C CA . LEU A 1 938 ? -39.246 -4.614 17.831 1.00 97.25 938 LEU A CA 1
ATOM 7909 C C . LEU A 1 938 ? -38.392 -5.789 18.287 1.00 97.25 938 LEU A C 1
ATOM 7911 O O . LEU A 1 938 ? -38.898 -6.860 18.578 1.00 97.25 938 LEU A O 1
ATOM 7915 N N . PHE A 1 939 ? -37.075 -5.625 18.274 1.00 97.06 939 PHE A N 1
ATOM 7916 C CA . PHE A 1 939 ? -36.152 -6.673 18.666 1.00 97.06 939 PHE A CA 1
ATOM 7917 C C . PHE A 1 939 ? -34.773 -6.073 18.932 1.00 97.06 939 PHE A C 1
ATOM 7919 O O . PHE A 1 939 ? -34.318 -5.216 18.174 1.00 97.06 939 PHE A O 1
ATOM 7926 N N . ALA A 1 940 ? -34.083 -6.533 19.976 1.00 98.06 940 ALA A N 1
ATOM 7927 C CA . ALA A 1 940 ? -32.711 -6.125 20.244 1.00 98.06 940 ALA A CA 1
ATOM 7928 C C . ALA A 1 940 ? -31.844 -7.295 20.706 1.00 98.06 940 ALA A C 1
ATOM 7930 O O . ALA A 1 940 ? -32.269 -8.142 21.498 1.00 98.06 940 ALA A O 1
ATOM 7931 N N . TYR A 1 941 ? -30.598 -7.326 20.232 1.00 98.00 941 TYR A N 1
ATOM 7932 C CA . TYR A 1 941 ? -29.616 -8.309 20.670 1.00 98.00 941 TYR A CA 1
ATOM 7933 C C . TYR A 1 941 ? -28.205 -7.735 20.782 1.00 98.00 941 TYR A C 1
ATOM 7935 O O . TYR A 1 941 ? -27.816 -6.794 20.094 1.00 98.00 941 TYR A O 1
ATOM 7943 N N . GLN A 1 942 ? -27.412 -8.381 21.631 1.00 98.38 942 GLN A N 1
ATOM 7944 C CA . GLN A 1 942 ? -25.987 -8.156 21.805 1.00 98.38 942 GLN A CA 1
ATOM 7945 C C . GLN A 1 942 ? -25.209 -9.379 21.315 1.00 98.38 942 GLN A C 1
ATOM 7947 O O . GLN A 1 942 ? -25.403 -10.491 21.811 1.00 98.38 942 GLN A O 1
ATOM 7952 N N . ALA A 1 943 ? -24.298 -9.193 20.364 1.00 97.69 943 ALA A N 1
ATOM 7953 C CA . ALA A 1 943 ? -23.358 -10.214 19.913 1.00 97.69 943 ALA A CA 1
ATOM 7954 C C . ALA A 1 943 ? -21.970 -9.964 20.507 1.00 97.69 943 ALA A C 1
ATOM 7956 O O . ALA A 1 943 ? -21.361 -8.922 20.279 1.00 97.69 943 ALA A O 1
ATOM 7957 N N . PHE A 1 944 ? -21.434 -10.947 21.224 1.00 98.00 944 PHE A N 1
ATOM 7958 C CA . PHE A 1 944 ? -20.079 -10.918 21.764 1.00 98.00 944 PHE A CA 1
ATOM 7959 C C . PHE A 1 944 ? -19.170 -11.757 20.873 1.00 98.00 944 PHE A C 1
ATOM 7961 O O . PHE A 1 944 ? -19.425 -12.949 20.689 1.00 98.00 944 PHE A O 1
ATOM 7968 N N . PHE A 1 945 ? -18.099 -11.180 20.333 1.00 97.25 945 PHE A N 1
ATOM 7969 C CA . PHE A 1 945 ? -17.175 -11.895 19.451 1.00 97.25 945 PHE A CA 1
ATOM 7970 C C . PHE A 1 945 ? -15.726 -11.457 19.639 1.00 97.25 945 PHE A C 1
ATOM 7972 O O . PHE A 1 945 ? -15.440 -10.352 20.076 1.00 97.25 945 PHE A O 1
ATOM 7979 N N . SER A 1 946 ? -14.799 -12.351 19.316 1.00 96.31 946 SER A N 1
ATOM 7980 C CA . SER A 1 946 ? -13.360 -12.142 19.421 1.00 96.31 946 SER A CA 1
ATOM 7981 C C . SER A 1 946 ? -12.731 -12.200 18.038 1.00 96.31 946 SER A C 1
ATOM 7983 O O . SER A 1 946 ? -12.967 -13.148 17.285 1.00 96.31 946 SER A O 1
ATOM 7985 N N . ILE A 1 947 ? -11.919 -11.204 17.708 1.00 94.75 947 ILE A N 1
ATOM 7986 C CA . ILE A 1 947 ? -11.134 -11.147 16.478 1.00 94.75 947 ILE A CA 1
ATOM 7987 C C . ILE A 1 947 ? -9.681 -11.421 16.836 1.00 94.75 947 ILE A C 1
ATOM 7989 O O . ILE A 1 947 ? -9.076 -10.714 17.642 1.00 94.75 947 ILE A O 1
ATOM 7993 N N . ARG A 1 948 ? -9.092 -12.443 16.218 1.00 91.88 948 ARG A N 1
ATOM 7994 C CA . ARG A 1 948 ? -7.684 -12.811 16.404 1.00 91.88 948 ARG A CA 1
ATOM 7995 C C . ARG A 1 948 ? -6.976 -12.759 15.057 1.00 91.88 948 ARG A C 1
ATOM 7997 O O . ARG A 1 948 ? -7.338 -13.508 14.151 1.00 91.88 948 ARG A O 1
ATOM 8004 N N . ARG A 1 949 ? -5.973 -11.890 14.903 1.00 79.81 949 ARG A N 1
ATOM 8005 C CA . ARG A 1 949 ? -5.140 -11.831 13.688 1.00 79.81 949 ARG A CA 1
ATOM 8006 C C . ARG A 1 949 ? -4.172 -13.015 13.635 1.00 79.81 949 ARG A C 1
ATOM 8008 O O . ARG A 1 949 ? -3.625 -13.428 14.658 1.00 79.81 949 ARG A O 1
ATOM 8015 N N . LYS A 1 950 ? -3.960 -13.581 12.445 1.00 66.19 950 LYS A N 1
ATOM 8016 C CA . LYS A 1 950 ? -3.010 -14.687 12.247 1.00 66.19 950 LYS A CA 1
ATOM 8017 C C . LYS A 1 950 ? -1.580 -14.134 12.201 1.00 66.19 950 LYS A C 1
ATOM 8019 O O . LYS A 1 950 ? -1.068 -13.820 11.134 1.00 66.19 950 LYS A O 1
ATOM 8024 N N . GLY A 1 951 ? -0.941 -14.037 13.368 1.00 51.69 951 GLY A N 1
ATOM 8025 C CA . GLY A 1 951 ? 0.472 -13.669 13.526 1.00 51.69 951 GLY A CA 1
ATOM 8026 C C . GLY A 1 951 ? 0.670 -12.377 14.319 1.00 51.69 951 GLY A C 1
ATOM 8027 O O . GLY A 1 951 ? 0.256 -11.311 13.880 1.00 51.69 951 GLY A O 1
ATOM 8028 N N . VAL A 1 952 ? 1.341 -12.471 15.470 1.00 42.59 952 VAL A N 1
ATOM 8029 C CA . VAL A 1 952 ? 1.519 -11.362 16.429 1.00 42.59 952 VAL A CA 1
ATOM 8030 C C . VAL A 1 952 ? 2.304 -10.196 15.809 1.00 42.59 952 VAL A C 1
ATOM 8032 O O . VAL A 1 952 ? 1.845 -9.060 15.837 1.00 42.59 952 VAL A O 1
ATOM 8035 N N . VAL A 1 953 ? 3.422 -10.484 15.135 1.00 39.69 953 VAL A N 1
ATOM 8036 C CA . VAL A 1 953 ? 4.373 -9.457 14.663 1.00 39.69 953 VAL A CA 1
ATOM 8037 C C . VAL A 1 953 ? 3.879 -8.684 13.433 1.00 39.69 953 VAL A C 1
ATOM 8039 O O . VAL A 1 953 ? 4.044 -7.473 13.356 1.00 39.69 953 VAL A O 1
ATOM 8042 N N . ARG A 1 954 ? 3.222 -9.351 12.474 1.00 37.41 954 ARG A N 1
ATOM 8043 C CA . ARG A 1 954 ? 2.693 -8.682 11.269 1.00 37.41 954 ARG A CA 1
ATOM 8044 C C . ARG A 1 954 ? 1.454 -7.841 11.592 1.00 37.41 954 ARG A C 1
ATOM 8046 O O . ARG A 1 954 ? 1.259 -6.770 11.033 1.00 37.41 954 ARG A O 1
ATOM 8053 N N . SER A 1 955 ? 0.660 -8.299 12.564 1.00 38.34 955 SER A N 1
ATOM 8054 C CA . SER A 1 955 ? -0.612 -7.683 12.938 1.00 38.34 955 SER A CA 1
ATOM 8055 C C . SER A 1 955 ? -0.505 -6.292 13.560 1.00 38.34 955 SER A C 1
ATOM 8057 O O . SER A 1 955 ? -1.457 -5.533 13.393 1.00 38.34 955 SER A O 1
ATOM 8059 N N . MET A 1 956 ? 0.612 -5.975 14.228 1.00 38.56 956 MET A N 1
ATOM 8060 C CA . MET A 1 956 ? 0.864 -4.672 14.859 1.00 38.56 956 MET A CA 1
ATOM 8061 C C . MET A 1 956 ? 1.666 -3.705 13.977 1.00 38.56 956 MET A C 1
ATOM 8063 O O . MET A 1 956 ? 1.689 -2.528 14.285 1.00 38.56 956 MET A O 1
ATOM 8067 N N . ILE A 1 957 ? 2.319 -4.184 12.908 1.00 37.62 957 ILE A N 1
ATOM 8068 C CA . ILE A 1 957 ? 3.051 -3.337 11.939 1.00 37.62 957 ILE A CA 1
ATOM 8069 C C . ILE A 1 957 ? 2.129 -2.893 10.789 1.00 37.62 957 ILE A C 1
ATOM 8071 O O . ILE A 1 957 ? 2.341 -1.850 10.169 1.00 37.62 957 ILE A O 1
ATOM 8075 N N . ASP A 1 958 ? 1.121 -3.708 10.462 1.00 36.31 958 ASP A N 1
ATOM 8076 C CA . ASP A 1 958 ? 0.050 -3.317 9.541 1.00 36.31 958 ASP A CA 1
ATOM 8077 C C . ASP A 1 958 ? -1.083 -2.552 10.247 1.00 36.31 958 ASP A C 1
ATOM 8079 O O . ASP A 1 958 ? -1.908 -1.944 9.558 1.00 36.31 958 ASP A O 1
ATOM 8083 N N . TRP A 1 959 ? -1.125 -2.581 11.589 1.00 32.81 959 TRP A N 1
ATOM 8084 C CA . TRP A 1 959 ? -1.861 -1.597 12.385 1.00 32.81 959 TRP A CA 1
ATOM 8085 C C . TRP A 1 959 ? -1.052 -0.340 12.568 1.00 32.81 959 TRP A C 1
ATOM 8087 O O . TRP A 1 959 ? -1.748 0.688 12.660 1.00 32.81 959 TRP A O 1
#

Radius of gyration: 37.88 Å; chains: 1; bounding box: 99×114×87 Å

Sequence (959 aa):
MANNVAGQLLVYALLLFFMLVVVFLSYALILHTEQTQMWSTIKDRGATRVMPNGTTNYWYYIIIFVNESKSFTIRATRFICAETPYEVSELLQCKTILRRNKPTFFNFSLHIPMVLHKVYFEVQMYYKLNEYVKFPSDLHLEICSYFRHPSKDIFSRHVLSVMFETTPQLMYYCPHGNTTYNLVFWMEERFFPKSMPAGDFRLDVWFRTTDNKTLFAPFTVRVTKFVCTDTPYELSELLHCKTTLRRNKPTLFNFSVHIPMVLNTIFLELRTFYRFNDFQQFPIDLNTEICSYFRNPSEDVFARHVMSINLETVPHFVHYCPHGLLYCKTVLRRNKPTFFNISVHVPMVLNTVFFEVRTFYKLNYYQKFPIDLHGEICTYFRNPSEDVFSRHVMSIMLETIPHIIHQCPHGNKTYTAVYWLEDKFFPKSMPAGDFRQDVWFRSAVNKTLFAYQVHFSVRRQGIWRPFTVRVTKFLCAEAPYDVSELLHCKTTLRRNKPTLFNFSLYIPRVLNTIYFELRTYYRFTNYQQFPIDLNSEICSYFRNPSEDIFSRHVMSIILETMPQVAHHCPHGNRTYNLVFWLEERFFPKSVPAGDFRIDVWFRTIDNKTIFAYQAYFSVRRQGSFSVRVTKFICTETPYELTNLLLCKTVLRRNQPTMLHITLHVPMVLNEMYIKLNTYYRYSEFRSFPVTLYTEICSYFRNPSDDPLSRQAMSLALETIPQYMHYCPHGNATYIMDFWLEDKFFPKSMPAGDFRMDVWFLAAGNKTLFAYQAFFSVRRRGILKSLIECNESKEFSLRVLRYVCTEAPYERSVINYCRTQLRRNKPTLFNLSVDVPEVLNEVYIHMKTYYRYRTFQIFPIDVVVEVCSFLRNPTKDVISRHVLSVLIELMPEYAHYCPHGNTTYIVLFWLEERFLPKSMPAGDYRLDAWFRTMDNVTLFAYQAFFSIRRKGVVRSMIDW